Protein AF-0000000075354917 (afdb_homodimer)

Structure (mmCIF, N/CA/C/O backbone):
data_AF-0000000075354917-model_v1
#
loop_
_entity.id
_entity.type
_entity.pdbx_description
1 polymer 'DUF4220 domain-containing protein'
#
loop_
_atom_site.group_PDB
_atom_site.id
_atom_site.type_symbol
_atom_site.label_atom_id
_atom_site.label_alt_id
_atom_site.label_comp_id
_atom_site.label_asym_id
_atom_site.label_entity_id
_atom_site.label_seq_id
_atom_site.pdbx_PDB_ins_code
_atom_site.Cartn_x
_atom_site.Cartn_y
_atom_site.Cartn_z
_atom_site.occupancy
_atom_site.B_iso_or_equiv
_atom_site.auth_seq_id
_atom_site.auth_comp_id
_atom_site.auth_asym_id
_atom_site.auth_atom_id
_atom_site.pdbx_PDB_model_num
ATOM 1 N N . MET A 1 1 ? -53.969 -8.633 -20.438 1 20.91 1 MET A N 1
ATOM 2 C CA . MET A 1 1 ? -52.781 -8.086 -19.781 1 20.91 1 MET A CA 1
ATOM 3 C C . MET A 1 1 ? -52.469 -8.828 -18.484 1 20.91 1 MET A C 1
ATOM 5 O O . MET A 1 1 ? -53.312 -8.867 -17.578 1 20.91 1 MET A O 1
ATOM 9 N N . VAL A 1 2 ? -52 -9.906 -18.562 1 26.42 2 VAL A N 1
ATOM 10 C CA . VAL A 1 2 ? -51.656 -10.844 -17.5 1 26.42 2 VAL A CA 1
ATOM 11 C C . VAL A 1 2 ? -50.875 -10.117 -16.406 1 26.42 2 VAL A C 1
ATOM 13 O O . VAL A 1 2 ? -49.844 -9.5 -16.688 1 26.42 2 VAL A O 1
ATOM 16 N N . ASN A 1 3 ? -51.562 -9.539 -15.461 1 29.39 3 ASN A N 1
ATOM 17 C CA . ASN A 1 3 ? -51.156 -8.938 -14.203 1 29.39 3 ASN A CA 1
ATOM 18 C C . ASN A 1 3 ? -50.062 -9.773 -13.516 1 29.39 3 ASN A C 1
ATOM 20 O O . ASN A 1 3 ? -50.344 -10.859 -13.008 1 29.39 3 ASN A O 1
ATOM 24 N N . PHE A 1 4 ? -49.062 -10.07 -14.234 1 34.44 4 PHE A N 1
ATOM 25 C CA . PHE A 1 4 ? -47.906 -10.688 -13.594 1 34.44 4 PHE A CA 1
ATOM 26 C C . PHE A 1 4 ? -47.781 -10.25 -12.141 1 34.44 4 PHE A C 1
ATOM 28 O O . PHE A 1 4 ? -47.562 -9.078 -11.852 1 34.44 4 PHE A O 1
ATOM 35 N N . SER A 1 5 ? -48.594 -10.75 -11.312 1 37.12 5 SER A N 1
ATOM 36 C CA . SER A 1 5 ? -48.781 -10.555 -9.875 1 37.12 5 SER A CA 1
ATOM 37 C C . SER A 1 5 ? -47.438 -10.555 -9.148 1 37.12 5 SER A C 1
ATOM 39 O O . SER A 1 5 ? -46.906 -11.617 -8.828 1 37.12 5 SER A O 1
ATOM 41 N N . LEU A 1 6 ? -46.438 -9.789 -9.555 1 42.12 6 LEU A N 1
ATOM 42 C CA . LEU A 1 6 ? -45.219 -9.414 -8.844 1 42.12 6 LEU A CA 1
ATOM 43 C C . LEU A 1 6 ? -45.469 -9.336 -7.34 1 42.12 6 LEU A C 1
ATOM 45 O O . LEU A 1 6 ? -44.5 -9.281 -6.555 1 42.12 6 LEU A O 1
ATOM 49 N N . GLY A 1 7 ? -46.719 -9.227 -6.945 1 44.5 7 GLY A N 1
ATOM 50 C CA . GLY A 1 7 ? -47.094 -9.242 -5.539 1 44.5 7 GLY A CA 1
ATOM 51 C C . GLY A 1 7 ? -46.625 -10.492 -4.812 1 44.5 7 GLY A C 1
ATOM 52 O O . GLY A 1 7 ? -46.188 -10.43 -3.672 1 44.5 7 GLY A O 1
ATOM 53 N N . GLY A 1 8 ? -46.875 -11.609 -5.422 1 43.78 8 GLY A N 1
ATOM 54 C CA . GLY A 1 8 ? -46.469 -12.852 -4.785 1 43.78 8 GLY A CA 1
ATOM 55 C C . GLY A 1 8 ? -44.969 -12.977 -4.625 1 43.78 8 GLY A C 1
ATOM 56 O O . GLY A 1 8 ? -44.469 -13.453 -3.594 1 43.78 8 GLY A O 1
ATOM 57 N N . LEU A 1 9 ? -44.25 -12.68 -5.637 1 45.62 9 LEU A N 1
ATOM 58 C CA . LEU A 1 9 ? -42.812 -12.766 -5.562 1 45.62 9 LEU A CA 1
ATOM 59 C C . LEU A 1 9 ? -42.25 -11.812 -4.516 1 45.62 9 LEU A C 1
ATOM 61 O O . LEU A 1 9 ? -41.312 -12.156 -3.785 1 45.62 9 LEU A O 1
ATOM 65 N N . ILE A 1 10 ? -42.906 -10.695 -4.484 1 47.75 10 ILE A N 1
ATOM 66 C CA . ILE A 1 10 ? -42.5 -9.688 -3.502 1 47.75 10 ILE A CA 1
ATOM 67 C C . ILE A 1 10 ? -42.812 -10.195 -2.094 1 47.75 10 ILE A C 1
ATOM 69 O O . ILE A 1 10 ? -42 -10.023 -1.179 1 47.75 10 ILE A O 1
ATOM 73 N N . LYS A 1 11 ? -44.031 -10.781 -1.982 1 49.47 11 LYS A N 1
ATOM 74 C CA . LYS A 1 11 ? -44.344 -11.344 -0.672 1 49.47 11 LYS A CA 1
ATOM 75 C C . LYS A 1 11 ? -43.375 -12.43 -0.275 1 49.47 11 LYS A C 1
ATOM 77 O O . LYS A 1 11 ? -42.969 -12.523 0.891 1 49.47 11 LYS A O 1
ATOM 82 N N . ILE A 1 12 ? -43.031 -13.258 -1.202 1 47.91 12 ILE A N 1
ATOM 83 C CA . ILE A 1 12 ? -42.062 -14.328 -0.947 1 47.91 12 ILE A CA 1
ATOM 84 C C . ILE A 1 12 ? -40.719 -13.727 -0.612 1 47.91 12 ILE A C 1
ATOM 86 O O . ILE A 1 12 ? -40.031 -14.18 0.318 1 47.91 12 ILE A O 1
ATOM 90 N N . PHE A 1 13 ? -40.406 -12.836 -1.408 1 50.62 13 PHE A N 1
ATOM 91 C CA . PHE A 1 13 ? -39.094 -12.234 -1.208 1 50.62 13 PHE A CA 1
ATOM 92 C C . PHE A 1 13 ? -39.062 -11.453 0.096 1 50.62 13 PHE A C 1
ATOM 94 O O . PHE A 1 13 ? -38.031 -11.445 0.786 1 50.62 13 PHE A O 1
ATOM 101 N N . ASP A 1 14 ? -40.156 -10.828 0.424 1 53.56 14 ASP A N 1
ATOM 102 C CA . ASP A 1 14 ? -40.281 -10.055 1.659 1 53.56 14 ASP A CA 1
ATOM 103 C C . ASP A 1 14 ? -40.062 -10.945 2.883 1 53.56 14 ASP A C 1
ATOM 105 O O . ASP A 1 14 ? -39.406 -10.555 3.838 1 53.56 14 ASP A O 1
ATOM 109 N N . THR A 1 15 ? -40.812 -12.102 2.846 1 54.91 15 THR A N 1
ATOM 110 C CA . THR A 1 15 ? -40.719 -13.039 3.961 1 54.91 15 THR A CA 1
ATOM 111 C C . THR A 1 15 ? -39.344 -13.703 3.971 1 54.91 15 THR A C 1
ATOM 113 O O . THR A 1 15 ? -38.812 -14.023 5.035 1 54.91 15 THR A O 1
ATOM 116 N N . TRP A 1 16 ? -38.75 -13.672 2.721 1 61.12 16 TRP A N 1
ATOM 117 C CA . TRP A 1 16 ? -37.594 -14.547 2.6 1 61.12 16 TRP A CA 1
ATOM 118 C C . TRP A 1 16 ? -36.281 -13.742 2.553 1 61.12 16 TRP A C 1
ATOM 120 O O . TRP A 1 16 ? -35.188 -14.305 2.602 1 61.12 16 TRP A O 1
ATOM 130 N N . ASN A 1 17 ? -36.469 -12.453 2.66 1 72.19 17 ASN A N 1
ATOM 131 C CA . ASN A 1 17 ? -35.281 -11.648 2.426 1 72.19 17 ASN A CA 1
ATOM 132 C C . ASN A 1 17 ? -34.25 -11.828 3.543 1 72.19 17 ASN A C 1
ATOM 134 O O . ASN A 1 17 ? -33.094 -12.117 3.281 1 72.19 17 ASN A O 1
ATOM 138 N N . LEU A 1 18 ? -34.781 -11.773 4.746 1 77.69 18 LEU A N 1
ATOM 139 C CA . LEU A 1 18 ? -33.875 -11.906 5.867 1 77.69 18 LEU A CA 1
ATOM 140 C C . LEU A 1 18 ? -33.344 -13.336 5.965 1 77.69 18 LEU A C 1
ATOM 142 O O . LEU A 1 18 ? -32.156 -13.539 6.234 1 77.69 18 LEU A O 1
ATOM 146 N N . ARG A 1 19 ? -34.219 -14.258 5.609 1 83.5 19 ARG A N 1
ATOM 147 C CA . ARG A 1 19 ? -33.844 -15.664 5.691 1 83.5 19 ARG A CA 1
ATOM 148 C C . ARG A 1 19 ? -32.781 -16.016 4.648 1 83.5 19 ARG A C 1
ATOM 150 O O . ARG A 1 19 ? -31.797 -16.688 4.957 1 83.5 19 ARG A O 1
ATOM 157 N N . VAL A 1 20 ? -32.938 -15.43 3.555 1 81.62 20 VAL A N 1
ATOM 158 C CA . VAL A 1 20 ? -31.984 -15.703 2.482 1 81.62 20 VAL A CA 1
ATOM 159 C C . VAL A 1 20 ? -30.672 -14.977 2.754 1 81.62 20 VAL A C 1
ATOM 161 O O . VAL A 1 20 ? -29.594 -15.523 2.518 1 81.62 20 VAL A O 1
ATOM 164 N N . ALA A 1 21 ? -30.734 -13.852 3.307 1 82.44 21 ALA A N 1
ATOM 165 C CA . ALA A 1 21 ? -29.547 -13.055 3.559 1 82.44 21 ALA A CA 1
ATOM 166 C C . ALA A 1 21 ? -28.672 -13.695 4.637 1 82.44 21 ALA A C 1
ATOM 168 O O . ALA A 1 21 ? -27.453 -13.734 4.516 1 82.44 21 ALA A O 1
ATOM 169 N N . ILE A 1 22 ? -29.266 -14.203 5.609 1 87.44 22 ILE A N 1
ATOM 170 C CA . ILE A 1 22 ? -28.484 -14.781 6.703 1 87.44 22 ILE A CA 1
ATOM 171 C C . ILE A 1 22 ? -27.906 -16.125 6.266 1 87.44 22 ILE A C 1
ATOM 173 O O . ILE A 1 22 ? -26.781 -16.453 6.641 1 87.44 22 ILE A O 1
ATOM 177 N N . LEU A 1 23 ? -28.688 -16.844 5.477 1 89.62 23 LEU A N 1
ATOM 178 C CA . LEU A 1 23 ? -28.172 -18.109 4.965 1 89.62 23 LEU A CA 1
ATOM 179 C C . LEU A 1 23 ? -27.047 -17.859 3.957 1 89.62 23 LEU A C 1
ATOM 181 O O . LEU A 1 23 ? -26.094 -18.656 3.871 1 89.62 23 LEU A O 1
ATOM 185 N N . LEU A 1 24 ? -27.188 -16.812 3.264 1 87.62 24 LEU A N 1
ATOM 186 C CA . LEU A 1 24 ? -26.109 -16.422 2.342 1 87.62 24 LEU A CA 1
ATOM 187 C C . LEU A 1 24 ? -24.844 -16.062 3.104 1 87.62 24 LEU A C 1
ATOM 189 O O . LEU A 1 24 ? -23.734 -16.422 2.688 1 87.62 24 LEU A O 1
ATOM 193 N N . SER A 1 25 ? -24.984 -15.398 4.168 1 88.81 25 SER A N 1
ATOM 194 C CA . SER A 1 25 ? -23.828 -15.047 4.988 1 88.81 25 SER A CA 1
ATOM 195 C C . SER A 1 25 ? -23.125 -16.297 5.504 1 88.81 25 SER A C 1
ATOM 197 O O . SER A 1 25 ? -21.891 -16.375 5.473 1 88.81 25 SER A O 1
ATOM 199 N N . LEU A 1 26 ? -23.891 -17.266 5.891 1 91.88 26 LEU A N 1
ATOM 200 C CA . LEU A 1 26 ? -23.312 -18.516 6.348 1 91.88 26 LEU A CA 1
ATOM 201 C C . LEU A 1 26 ? -22.609 -19.234 5.199 1 91.88 26 LEU A C 1
ATOM 203 O O . LEU A 1 26 ? -21.516 -19.766 5.367 1 91.88 26 LEU A O 1
ATOM 207 N N . SER A 1 27 ? -23.25 -19.234 4.098 1 92.06 27 SER A N 1
ATOM 208 C CA . SER A 1 27 ? -22.688 -19.906 2.938 1 92.06 27 SER A CA 1
ATOM 209 C C . SER A 1 27 ? -21.375 -19.25 2.506 1 92.06 27 SER A C 1
ATOM 211 O O . SER A 1 27 ? -20.422 -19.953 2.162 1 92.06 27 SER A O 1
ATOM 213 N N . ILE A 1 28 ? -21.344 -18 2.574 1 92.06 28 ILE A N 1
ATOM 214 C CA . ILE A 1 28 ? -20.141 -17.266 2.178 1 92.06 28 ILE A CA 1
ATOM 215 C C . ILE A 1 28 ? -19 -17.578 3.15 1 92.06 28 ILE A C 1
ATOM 217 O O . ILE A 1 28 ? -17.859 -17.797 2.734 1 92.06 28 ILE A O 1
ATOM 221 N N . GLN A 1 29 ? -19.281 -17.672 4.379 1 92 29 GLN A N 1
ATOM 222 C CA . GLN A 1 29 ? -18.25 -17.984 5.367 1 92 29 GLN A CA 1
ATOM 223 C C . GLN A 1 29 ? -17.719 -19.406 5.176 1 92 29 GLN A C 1
ATOM 225 O O . GLN A 1 29 ? -16.531 -19.656 5.363 1 92 29 GLN A O 1
ATOM 230 N N . THR A 1 30 ? -18.562 -20.234 4.797 1 92.12 30 THR A N 1
ATOM 231 C CA . THR A 1 30 ? -18.156 -21.609 4.539 1 92.12 30 THR A CA 1
ATOM 232 C C . THR A 1 30 ? -17.234 -21.672 3.312 1 92.12 30 THR A C 1
ATOM 234 O O . THR A 1 30 ? -16.234 -22.375 3.322 1 92.12 30 THR A O 1
ATOM 237 N N . VAL A 1 31 ? -17.594 -20.906 2.361 1 91.75 31 VAL A N 1
ATOM 238 C CA . VAL A 1 31 ? -16.781 -20.859 1.15 1 91.75 31 VAL A CA 1
ATOM 239 C C . VAL A 1 31 ? -15.406 -20.281 1.475 1 91.75 31 VAL A C 1
ATOM 241 O O . VAL A 1 31 ? -14.383 -20.797 1.022 1 91.75 31 VAL A O 1
ATOM 244 N N . LEU A 1 32 ? -15.383 -19.312 2.285 1 92.94 32 LEU A N 1
ATOM 245 C CA . LEU A 1 32 ? -14.117 -18.672 2.625 1 92.94 32 LEU A CA 1
ATOM 246 C C . LEU A 1 32 ? -13.258 -19.594 3.488 1 92.94 32 LEU A C 1
ATOM 248 O O . LEU A 1 32 ? -12.039 -19.641 3.324 1 92.94 32 LEU A O 1
ATOM 252 N N . LEU A 1 33 ? -13.828 -20.312 4.312 1 93 33 LEU A N 1
ATOM 253 C CA . LEU A 1 33 ? -13.094 -21.234 5.172 1 93 33 LEU A CA 1
ATOM 254 C C . LEU A 1 33 ? -12.477 -22.375 4.363 1 93 33 LEU A C 1
ATOM 256 O O . LEU A 1 33 ? -11.305 -22.703 4.555 1 93 33 LEU A O 1
ATOM 260 N N . LEU A 1 34 ? -13.172 -22.781 3.379 1 91.38 34 LEU A N 1
ATOM 261 C CA . LEU A 1 34 ? -12.734 -23.969 2.652 1 91.38 34 LEU A CA 1
ATOM 262 C C . LEU A 1 34 ? -11.883 -23.594 1.448 1 91.38 34 LEU A C 1
ATOM 264 O O . LEU A 1 34 ? -10.914 -24.281 1.128 1 91.38 34 LEU A O 1
ATOM 268 N N . PHE A 1 35 ? -12.133 -22.438 0.85 1 90.5 35 PHE A N 1
ATOM 269 C CA . PHE A 1 35 ? -11.516 -22.188 -0.447 1 90.5 35 PHE A CA 1
ATOM 270 C C . PHE A 1 35 ? -10.469 -21.078 -0.338 1 90.5 35 PHE A C 1
ATOM 272 O O . PHE A 1 35 ? -9.633 -20.922 -1.23 1 90.5 35 PHE A O 1
ATOM 279 N N . ALA A 1 36 ? -10.43 -20.359 0.673 1 91.69 36 ALA A N 1
ATOM 280 C CA . ALA A 1 36 ? -9.5 -19.234 0.779 1 91.69 36 ALA A CA 1
ATOM 281 C C . ALA A 1 36 ? -8.055 -19.719 0.726 1 91.69 36 ALA A C 1
ATOM 283 O O . ALA A 1 36 ? -7.207 -19.094 0.082 1 91.69 36 ALA A O 1
ATOM 284 N N . PRO A 1 37 ? -7.723 -20.891 1.256 1 90.25 37 PRO A N 1
ATOM 285 C CA . PRO A 1 37 ? -6.324 -21.344 1.221 1 90.25 37 PRO A CA 1
ATOM 286 C C . PRO A 1 37 ? -5.855 -21.703 -0.185 1 90.25 37 PRO A C 1
ATOM 288 O O . PRO A 1 37 ? -4.652 -21.781 -0.438 1 90.25 37 PRO A O 1
ATOM 291 N N . PHE A 1 38 ? -6.742 -21.844 -1.081 1 89.25 38 PHE A N 1
ATOM 292 C CA . PHE A 1 38 ? -6.379 -22.25 -2.436 1 89.25 38 PHE A CA 1
ATOM 293 C C . PHE A 1 38 ? -5.762 -21.078 -3.193 1 89.25 38 PHE A C 1
ATOM 295 O O . PHE A 1 38 ? -5.117 -21.266 -4.227 1 89.25 38 PHE A O 1
ATOM 302 N N . ARG A 1 39 ? -5.879 -19.969 -2.682 1 89.12 39 ARG A N 1
ATOM 303 C CA . ARG A 1 39 ? -5.336 -18.812 -3.385 1 89.12 39 ARG A CA 1
ATOM 304 C C . ARG A 1 39 ? -3.812 -18.828 -3.383 1 89.12 39 ARG A C 1
ATOM 306 O O . ARG A 1 39 ? -3.176 -18.234 -4.25 1 89.12 39 ARG A O 1
ATOM 313 N N . LYS A 1 40 ? -3.23 -19.562 -2.479 1 88.69 40 LYS A N 1
ATOM 314 C CA . LYS A 1 40 ? -1.773 -19.656 -2.453 1 88.69 40 LYS A CA 1
ATOM 315 C C . LYS A 1 40 ? -1.273 -20.656 -3.502 1 88.69 40 LYS A C 1
ATOM 317 O O . LYS A 1 40 ? -0.149 -20.531 -3.992 1 88.69 40 LYS A O 1
ATOM 322 N N . GLY A 1 41 ? -2.156 -21.594 -3.805 1 86.06 41 GLY A N 1
ATOM 323 C CA . GLY A 1 41 ? -1.714 -22.672 -4.668 1 86.06 41 GLY A CA 1
ATOM 324 C C . GLY A 1 41 ? -2.088 -22.469 -6.125 1 86.06 41 GLY A C 1
ATOM 325 O O . GLY A 1 41 ? -1.709 -23.266 -6.988 1 86.06 41 GLY A O 1
ATOM 326 N N . THR A 1 42 ? -2.9 -21.453 -6.328 1 80.19 42 THR A N 1
ATOM 327 C CA . THR A 1 42 ? -3.318 -21.297 -7.719 1 80.19 42 THR A CA 1
ATOM 328 C C . THR A 1 42 ? -3.137 -19.859 -8.18 1 80.19 42 THR A C 1
ATOM 330 O O . THR A 1 42 ? -3.424 -18.922 -7.434 1 80.19 42 THR A O 1
ATOM 333 N N . GLY A 1 43 ? -2.504 -19.766 -9.32 1 73.12 43 GLY A N 1
ATOM 334 C CA . GLY A 1 43 ? -2.367 -18.453 -9.93 1 73.12 43 GLY A CA 1
ATOM 335 C C . GLY A 1 43 ? -3.498 -18.125 -10.883 1 73.12 43 GLY A C 1
ATOM 336 O O . GLY A 1 43 ? -3.447 -17.109 -11.586 1 73.12 43 GLY A O 1
ATOM 337 N N . HIS A 1 44 ? -4.566 -18.984 -10.758 1 74.62 44 HIS A N 1
ATOM 338 C CA . HIS A 1 44 ? -5.66 -18.734 -11.695 1 74.62 44 HIS A CA 1
ATOM 339 C C . HIS A 1 44 ? -6.527 -17.578 -11.242 1 74.62 44 HIS A C 1
ATOM 341 O O . HIS A 1 44 ? -6.996 -17.547 -10.102 1 74.62 44 HIS A O 1
ATOM 347 N N . LYS A 1 45 ? -6.824 -16.75 -12.062 1 74 45 LYS A N 1
ATOM 348 C CA . LYS A 1 45 ? -7.512 -15.5 -11.758 1 74 45 LYS A CA 1
ATOM 349 C C . LYS A 1 45 ? -8.977 -15.758 -11.398 1 74 45 LYS A C 1
ATOM 351 O O . LYS A 1 45 ? -9.562 -15.016 -10.602 1 74 45 LYS A O 1
ATOM 356 N N . LEU A 1 46 ? -9.531 -16.859 -11.93 1 76.81 46 LEU A N 1
ATOM 357 C CA . LEU A 1 46 ? -10.945 -17.109 -11.68 1 76.81 46 LEU A CA 1
ATOM 358 C C . LEU A 1 46 ? -11.164 -17.531 -10.227 1 76.81 46 LEU A C 1
ATOM 360 O O . LEU A 1 46 ? -12.125 -17.078 -9.594 1 76.81 46 LEU A O 1
ATOM 364 N N . ILE A 1 47 ? -10.305 -18.391 -9.773 1 81 47 ILE A N 1
ATOM 365 C CA . ILE A 1 47 ? -10.438 -18.844 -8.391 1 81 47 ILE A CA 1
ATOM 366 C C . ILE A 1 47 ? -10.172 -17.672 -7.445 1 81 47 ILE A C 1
ATOM 368 O O . ILE A 1 47 ? -10.898 -17.484 -6.469 1 81 47 ILE A O 1
ATOM 372 N N . THR A 1 48 ? -9.281 -16.906 -7.836 1 84.31 48 THR A N 1
ATOM 373 C CA . THR A 1 48 ? -8.945 -15.75 -7.004 1 84.31 48 THR A CA 1
ATOM 374 C C . THR A 1 48 ? -10.078 -14.727 -7.016 1 84.31 48 THR A C 1
ATOM 376 O O . THR A 1 48 ? -10.383 -14.117 -5.988 1 84.31 48 THR A O 1
ATOM 379 N N . MET A 1 49 ? -10.727 -14.641 -8.148 1 84 49 MET A N 1
ATOM 380 C CA . MET A 1 49 ? -11.844 -13.711 -8.25 1 84 49 MET A CA 1
ATOM 381 C C . MET A 1 49 ? -13.039 -14.203 -7.434 1 84 49 MET A C 1
ATOM 383 O O . MET A 1 49 ? -13.727 -13.406 -6.793 1 84 49 MET A O 1
ATOM 387 N N . PHE A 1 50 ? -13.164 -15.445 -7.461 1 86.38 50 PHE A N 1
ATOM 388 C CA . PHE A 1 50 ? -14.258 -16.031 -6.695 1 86.38 50 PHE A CA 1
ATOM 389 C C . PHE A 1 50 ? -14.055 -15.812 -5.203 1 86.38 50 PHE A C 1
ATOM 391 O O . PHE A 1 50 ? -14.984 -15.406 -4.5 1 86.38 50 PHE A O 1
ATOM 398 N N . ILE A 1 51 ? -12.891 -16.016 -4.754 1 89.38 51 ILE A N 1
ATOM 399 C CA . ILE A 1 51 ? -12.586 -15.836 -3.34 1 89.38 51 ILE A CA 1
ATOM 400 C C . ILE A 1 51 ? -12.672 -14.352 -2.984 1 89.38 51 ILE A C 1
ATOM 402 O O . ILE A 1 51 ? -13.164 -13.992 -1.911 1 89.38 51 ILE A O 1
ATOM 406 N N . TRP A 1 52 ? -12.242 -13.57 -3.893 1 88.62 52 TRP A N 1
ATOM 407 C CA . TRP A 1 52 ? -12.289 -12.125 -3.693 1 88.62 52 TRP A CA 1
ATOM 408 C C . TRP A 1 52 ? -13.734 -11.648 -3.582 1 88.62 52 TRP A C 1
ATOM 410 O O . TRP A 1 52 ? -14.062 -10.836 -2.711 1 88.62 52 TRP A O 1
ATOM 420 N N . LEU A 1 53 ? -14.586 -12.203 -4.379 1 86.19 53 LEU A N 1
ATOM 421 C CA . LEU A 1 53 ? -16 -11.844 -4.34 1 86.19 53 LEU A CA 1
ATOM 422 C C . LEU A 1 53 ? -16.641 -12.297 -3.037 1 86.19 53 LEU A C 1
ATOM 424 O O . LEU A 1 53 ? -17.422 -11.555 -2.428 1 86.19 53 LEU A O 1
ATOM 428 N N . ALA A 1 54 ? -16.281 -13.422 -2.682 1 88.69 54 ALA A N 1
ATOM 429 C CA . ALA A 1 54 ? -16.812 -13.922 -1.418 1 88.69 54 ALA A CA 1
ATOM 430 C C . ALA A 1 54 ? -16.344 -13.07 -0.245 1 88.69 54 ALA A C 1
ATOM 432 O O . ALA A 1 54 ? -17.125 -12.773 0.664 1 88.69 54 ALA A O 1
ATOM 433 N N . TYR A 1 55 ? -15.164 -12.68 -0.321 1 88.81 55 TYR A N 1
ATOM 434 C CA . TYR A 1 55 ? -14.578 -11.852 0.724 1 88.81 55 TYR A CA 1
ATOM 435 C C . TYR A 1 55 ? -15.289 -10.508 0.816 1 88.81 55 TYR A C 1
ATOM 437 O O . TYR A 1 55 ? -15.57 -10.016 1.914 1 88.81 55 TYR A O 1
ATOM 445 N N . LEU A 1 56 ? -15.625 -9.977 -0.24 1 84.06 56 LEU A N 1
ATOM 446 C CA . LEU A 1 56 ? -16.281 -8.68 -0.271 1 84.06 56 LEU A CA 1
ATOM 447 C C . LEU A 1 56 ? -17.75 -8.805 0.126 1 84.06 56 LEU A C 1
ATOM 449 O O . LEU A 1 56 ? -18.281 -7.957 0.842 1 84.06 56 LEU A O 1
ATOM 453 N N . LEU A 1 57 ? -18.344 -9.836 -0.269 1 83.56 57 LEU A N 1
ATOM 454 C CA . LEU A 1 57 ? -19.75 -10.039 -0.011 1 83.56 57 LEU A CA 1
ATOM 455 C C . LEU A 1 57 ? -20 -10.352 1.462 1 83.56 57 LEU A C 1
ATOM 457 O O . LEU A 1 57 ? -21.109 -10.125 1.971 1 83.56 57 LEU A O 1
ATOM 461 N N . ALA A 1 58 ? -19.031 -10.852 2.061 1 84.25 58 ALA A N 1
ATOM 462 C CA . ALA A 1 58 ? -19.203 -11.203 3.467 1 84.25 58 ALA A CA 1
ATOM 463 C C . ALA A 1 58 ? -19.516 -9.969 4.309 1 84.25 58 ALA A C 1
ATOM 465 O O . ALA A 1 58 ? -20.453 -9.992 5.117 1 84.25 58 ALA A O 1
ATOM 466 N N . HIS A 1 59 ? -18.891 -8.891 4.117 1 78 59 HIS A N 1
ATOM 467 C CA . HIS A 1 59 ? -19.109 -7.676 4.887 1 78 59 HIS A CA 1
ATOM 468 C C . HIS A 1 59 ? -20.422 -7.004 4.484 1 78 59 HIS A C 1
ATOM 470 O O . HIS A 1 59 ? -21.156 -6.527 5.34 1 78 59 HIS A O 1
ATOM 476 N N . TRP A 1 60 ? -20.656 -7.066 3.287 1 76.69 60 TRP A N 1
ATOM 477 C CA . TRP A 1 60 ? -21.875 -6.434 2.789 1 76.69 60 TRP A CA 1
ATOM 478 C C . TRP A 1 60 ? -23.109 -7.176 3.273 1 76.69 60 TRP A C 1
ATOM 480 O O . TRP A 1 60 ? -24.094 -6.555 3.699 1 76.69 60 TRP A O 1
ATOM 490 N N . SER A 1 61 ? -23.094 -8.453 3.201 1 76.5 61 SER A N 1
ATOM 491 C CA . SER A 1 61 ? -24.25 -9.25 3.613 1 76.5 61 SER A CA 1
ATOM 492 C C . SER A 1 61 ? -24.531 -9.086 5.102 1 76.5 61 SER A C 1
ATOM 494 O O . SER A 1 61 ? -25.703 -8.992 5.512 1 76.5 61 SER A O 1
ATOM 496 N N . ALA A 1 62 ? -23.531 -8.992 5.836 1 76.81 62 ALA A N 1
ATOM 497 C CA . ALA A 1 62 ? -23.703 -8.844 7.277 1 76.81 62 ALA A CA 1
ATOM 498 C C . ALA A 1 62 ? -24.297 -7.477 7.617 1 76.81 62 ALA A C 1
ATOM 500 O O . ALA A 1 62 ? -25.234 -7.379 8.414 1 76.81 62 ALA A O 1
ATOM 501 N N . THR A 1 63 ? -23.812 -6.449 6.98 1 73.94 63 THR A N 1
ATOM 502 C CA . THR A 1 63 ? -24.312 -5.105 7.25 1 73.94 63 THR A CA 1
ATOM 503 C C . THR A 1 63 ? -25.75 -4.957 6.742 1 73.94 63 THR A C 1
ATOM 505 O O . THR A 1 63 ? -26.578 -4.332 7.398 1 73.94 63 THR A O 1
ATOM 508 N N . TYR A 1 64 ? -26.016 -5.574 5.676 1 75.69 64 TYR A N 1
ATOM 509 C CA . TYR A 1 64 ? -27.359 -5.566 5.121 1 75.69 64 TYR A CA 1
ATOM 510 C C . TYR A 1 64 ? -28.344 -6.277 6.051 1 75.69 64 TYR A C 1
ATOM 512 O O . TYR A 1 64 ? -29.438 -5.781 6.301 1 75.69 64 TYR A O 1
ATOM 520 N N . CYS A 1 65 ? -27.953 -7.359 6.57 1 77.44 65 CYS A N 1
ATOM 521 C CA . CYS A 1 65 ? -28.812 -8.148 7.457 1 77.44 65 CYS A CA 1
ATOM 522 C C . CYS A 1 65 ? -29.094 -7.391 8.75 1 77.44 65 CYS A C 1
ATOM 524 O O . CYS A 1 65 ? -30.219 -7.41 9.25 1 77.44 65 CYS A O 1
ATOM 526 N N . VAL A 1 66 ? -28.109 -6.746 9.227 1 75.38 66 VAL A N 1
ATOM 527 C CA . VAL A 1 66 ? -28.281 -5.992 10.461 1 75.38 66 VAL A CA 1
ATOM 528 C C . VAL A 1 66 ? -29.281 -4.852 10.242 1 75.38 66 VAL A C 1
ATOM 530 O O . VAL A 1 66 ? -30.109 -4.566 11.102 1 75.38 66 VAL A O 1
ATOM 533 N N . GLY A 1 67 ? -29.219 -4.273 9.117 1 70.81 67 GLY A N 1
ATOM 534 C CA . GLY A 1 67 ? -30.172 -3.227 8.781 1 70.81 67 GLY A CA 1
ATOM 535 C C . GLY A 1 67 ? -31.594 -3.73 8.672 1 70.81 67 GLY A C 1
ATOM 536 O O . GLY A 1 67 ? -32.531 -3.109 9.195 1 70.81 67 GLY A O 1
ATOM 537 N N . VAL A 1 68 ? -31.75 -4.906 8.164 1 72.44 68 VAL A N 1
ATOM 538 C CA . VAL A 1 68 ? -33.062 -5.488 7.977 1 72.44 68 VAL A CA 1
ATOM 539 C C . VAL A 1 68 ? -33.656 -5.898 9.328 1 72.44 68 VAL A C 1
ATOM 541 O O . VAL A 1 68 ? -34.844 -5.688 9.594 1 72.44 68 VAL A O 1
ATOM 544 N N . ILE A 1 69 ? -32.844 -6.445 10.188 1 73.62 69 ILE A N 1
ATOM 545 C CA . ILE A 1 69 ? -33.312 -6.945 11.477 1 73.62 69 ILE A CA 1
ATOM 546 C C . ILE A 1 69 ? -33.688 -5.77 12.375 1 73.62 69 ILE A C 1
ATOM 548 O O . ILE A 1 69 ? -34.656 -5.863 13.156 1 73.62 69 ILE A O 1
ATOM 552 N N . SER A 1 70 ? -33.031 -4.73 12.273 1 68.69 70 SER A N 1
ATOM 553 C CA . SER A 1 70 ? -33.312 -3.562 13.102 1 68.69 70 SER A CA 1
ATOM 554 C C . SER A 1 70 ? -34.688 -2.992 12.82 1 68.69 70 SER A C 1
ATOM 556 O O . SER A 1 70 ? -35.344 -2.486 13.727 1 68.69 70 SER A O 1
ATOM 558 N N . GLU A 1 71 ? -35.156 -3.133 11.656 1 65 71 GLU A N 1
ATOM 559 C CA . GLU A 1 71 ? -36.438 -2.594 11.281 1 65 71 GLU A CA 1
ATOM 560 C C . GLU A 1 71 ? -37.562 -3.555 11.656 1 65 71 GLU A C 1
ATOM 562 O O . GLU A 1 71 ? -38.688 -3.125 11.992 1 65 71 GLU A O 1
ATOM 567 N N . ASN A 1 72 ? -37.312 -4.867 11.57 1 59.12 72 ASN A N 1
ATOM 568 C CA . ASN A 1 72 ? -38.344 -5.852 11.883 1 59.12 72 ASN A CA 1
ATOM 569 C C . ASN A 1 72 ? -38.719 -5.812 13.359 1 59.12 72 ASN A C 1
ATOM 571 O O . ASN A 1 72 ? -39.844 -6.191 13.727 1 59.12 72 ASN A O 1
ATOM 575 N N . GLN A 1 73 ? -37.938 -5.434 14.273 1 53.66 73 GLN A N 1
ATOM 576 C CA . GLN A 1 73 ? -38.219 -5.41 15.703 1 53.66 73 GLN A CA 1
ATOM 577 C C . GLN A 1 73 ? -39.312 -4.375 16.016 1 53.66 73 GLN A C 1
ATOM 579 O O . GLN A 1 73 ? -40.031 -4.504 17.016 1 53.66 73 GLN A O 1
ATOM 584 N N . SER A 1 74 ? -39.531 -3.389 15.211 1 46.62 74 SER A N 1
ATOM 585 C CA . SER A 1 74 ? -40.5 -2.344 15.5 1 46.62 74 SER A CA 1
ATOM 586 C C . SER A 1 74 ? -41.906 -2.834 15.25 1 46.62 74 SER A C 1
ATOM 588 O O . SER A 1 74 ? -42.875 -2.137 15.57 1 46.62 74 SER A O 1
ATOM 590 N N . TYR A 1 75 ? -42.219 -3.811 14.492 1 44.31 75 TYR A N 1
ATOM 591 C CA . TYR A 1 75 ? -43.594 -4.156 14.148 1 44.31 75 TYR A CA 1
ATOM 592 C C . TYR A 1 75 ? -44.188 -5.102 15.188 1 44.31 75 TYR A C 1
ATOM 594 O O . TYR A 1 75 ? -43.719 -6.23 15.352 1 44.31 75 TYR A O 1
ATOM 602 N N . THR A 1 76 ? -44.906 -4.57 16.203 1 41.06 76 THR A N 1
ATOM 603 C CA . THR A 1 76 ? -45.625 -5.051 17.375 1 41.06 76 THR A CA 1
ATOM 604 C C . THR A 1 76 ? -46.406 -6.309 17.047 1 41.06 76 THR A C 1
ATOM 606 O O . THR A 1 76 ? -46.656 -7.152 17.906 1 41.06 76 THR A O 1
ATOM 609 N N . ALA A 1 77 ? -47.562 -6.168 16.172 1 41.16 77 ALA A N 1
ATOM 610 C CA . ALA A 1 77 ? -48.812 -6.902 16.406 1 41.16 77 ALA A CA 1
ATOM 611 C C . ALA A 1 77 ? -48.625 -8.398 16.188 1 41.16 77 ALA A C 1
ATOM 613 O O . ALA A 1 77 ? -49 -9.211 17.047 1 41.16 77 ALA A O 1
ATOM 614 N N . VAL A 1 78 ? -48.719 -8.852 14.953 1 40.19 78 VAL A N 1
ATOM 615 C CA . VAL A 1 78 ? -49.125 -10.234 14.68 1 40.19 78 VAL A CA 1
ATOM 616 C C . VAL A 1 78 ? -47.969 -11.18 15.078 1 40.19 78 VAL A C 1
ATOM 618 O O . VAL A 1 78 ? -48.219 -12.273 15.586 1 40.19 78 VAL A O 1
ATOM 621 N N . TYR A 1 79 ? -46.531 -11.031 14.836 1 47.66 79 TYR A N 1
ATOM 622 C CA . TYR A 1 79 ? -45.531 -12.094 14.984 1 47.66 79 TYR A CA 1
ATOM 623 C C . TYR A 1 79 ? -44.562 -11.773 16.094 1 47.66 79 TYR A C 1
ATOM 625 O O . TYR A 1 79 ? -43.344 -11.695 15.867 1 47.66 79 TYR A O 1
ATOM 633 N N . ALA A 1 80 ? -45.062 -11.211 17.203 1 52.59 80 ALA A N 1
ATOM 634 C CA . ALA A 1 80 ? -44.375 -10.82 18.438 1 52.59 80 ALA A CA 1
ATOM 635 C C . ALA A 1 80 ? -43.344 -11.867 18.859 1 52.59 80 ALA A C 1
ATOM 637 O O . ALA A 1 80 ? -42.25 -11.531 19.266 1 52.59 80 ALA A O 1
ATOM 638 N N . GLY A 1 81 ? -43.844 -13.148 18.906 1 58.38 81 GLY A N 1
ATOM 639 C CA . GLY A 1 81 ? -42.969 -14.203 19.406 1 58.38 81 GLY A CA 1
ATOM 640 C C . GLY A 1 81 ? -41.719 -14.406 18.547 1 58.38 81 GLY A C 1
ATOM 641 O O . GLY A 1 81 ? -40.656 -14.727 19.047 1 58.38 81 GLY A O 1
ATOM 642 N N . ASN A 1 82 ? -41.75 -14.094 17.281 1 73.25 82 ASN A N 1
ATOM 643 C CA . ASN A 1 82 ? -40.656 -14.383 16.375 1 73.25 82 ASN A CA 1
ATOM 644 C C . ASN A 1 82 ? -39.594 -13.289 16.422 1 73.25 82 ASN A C 1
ATOM 646 O O . ASN A 1 82 ? -38.469 -13.492 15.984 1 73.25 82 ASN A O 1
ATOM 650 N N . ILE A 1 83 ? -39.969 -12.211 17.109 1 72 83 ILE A N 1
ATOM 651 C CA . ILE A 1 83 ? -39.031 -11.094 17.219 1 72 83 ILE A CA 1
ATOM 652 C C . ILE A 1 83 ? -37.906 -11.469 18.156 1 72 83 ILE A C 1
ATOM 654 O O . ILE A 1 83 ? -36.75 -11.039 17.938 1 72 83 ILE A O 1
ATOM 658 N N . GLU A 1 84 ? -38.25 -12.289 19.062 1 74.94 84 GLU A N 1
ATOM 659 C CA . GLU A 1 84 ? -37.219 -12.719 20 1 74.94 84 GLU A CA 1
ATOM 660 C C . GLU A 1 84 ? -36.188 -13.594 19.312 1 74.94 84 GLU A C 1
ATOM 662 O O . GLU A 1 84 ? -34.969 -13.492 19.594 1 74.94 84 GLU A O 1
ATOM 667 N N . LEU A 1 85 ? -36.656 -14.367 18.422 1 81.38 85 LEU A N 1
ATOM 668 C CA . LEU A 1 85 ? -35.75 -15.242 17.688 1 81.38 85 LEU A CA 1
ATOM 669 C C . LEU A 1 85 ? -34.906 -14.445 16.719 1 81.38 85 LEU A C 1
ATOM 671 O O . LEU A 1 85 ? -33.719 -14.727 16.562 1 81.38 85 LEU A O 1
ATOM 675 N N . LEU A 1 86 ? -35.469 -13.461 16.188 1 79.94 86 LEU A N 1
ATOM 676 C CA . LEU A 1 86 ? -34.75 -12.641 15.219 1 79.94 86 LEU A CA 1
ATOM 677 C C . LEU A 1 86 ? -33.688 -11.812 15.914 1 79.94 86 LEU A C 1
ATOM 679 O O . LEU A 1 86 ? -32.688 -11.438 15.281 1 79.94 86 LEU A O 1
ATOM 683 N N . ALA A 1 87 ? -33.844 -11.57 17.172 1 78.19 87 ALA A N 1
ATOM 684 C CA . ALA A 1 87 ? -32.875 -10.812 17.938 1 78.19 87 ALA A CA 1
ATOM 685 C C . ALA A 1 87 ? -31.594 -11.633 18.172 1 78.19 87 ALA A C 1
ATOM 687 O O . ALA A 1 87 ? -30.547 -11.078 18.5 1 78.19 87 ALA A O 1
ATOM 688 N N . LEU A 1 88 ? -31.672 -12.977 17.906 1 85.81 88 LEU A N 1
ATOM 689 C CA . LEU A 1 88 ? -30.547 -13.883 18.047 1 85.81 88 LEU A CA 1
ATOM 690 C C . LEU A 1 88 ? -29.656 -13.844 16.812 1 85.81 88 LEU A C 1
ATOM 692 O O . LEU A 1 88 ? -28.453 -14.102 16.891 1 85.81 88 LEU A O 1
ATOM 696 N N . TRP A 1 89 ? -30.156 -13.453 15.742 1 87.5 89 TRP A N 1
ATOM 697 C CA . TRP A 1 89 ? -29.484 -13.602 14.453 1 87.5 89 TRP A CA 1
ATOM 698 C C . TRP A 1 89 ? -28.344 -12.594 14.312 1 87.5 89 TRP A C 1
ATOM 700 O O . TRP A 1 89 ? -27.312 -12.898 13.727 1 87.5 89 TRP A O 1
ATOM 710 N N . PRO A 1 90 ? -28.422 -11.367 14.875 1 84.12 90 PRO A N 1
ATOM 711 C CA . PRO A 1 90 ? -27.281 -10.453 14.789 1 84.12 90 PRO A CA 1
ATOM 712 C C . PRO A 1 90 ? -26.031 -11.016 15.453 1 84.12 90 PRO A C 1
ATOM 714 O O . PRO A 1 90 ? -24.906 -10.727 15.023 1 84.12 90 PRO A O 1
ATOM 717 N N . SER A 1 91 ? -26.25 -11.789 16.406 1 86.5 91 SER A N 1
ATOM 718 C CA . SER A 1 91 ? -25.094 -12.391 17.078 1 86.5 91 SER A CA 1
ATOM 719 C C . SER A 1 91 ? -24.391 -13.391 16.156 1 86.5 91 SER A C 1
ATOM 721 O O . SER A 1 91 ? -23.156 -13.508 16.188 1 86.5 91 SER A O 1
ATOM 723 N N . PHE A 1 92 ? -25.172 -14.062 15.336 1 90.25 92 PHE A N 1
ATOM 724 C CA . PHE A 1 92 ? -24.578 -14.938 14.336 1 90.25 92 PHE A CA 1
ATOM 725 C C . PHE A 1 92 ? -23.797 -14.125 13.305 1 90.25 92 PHE A C 1
ATOM 727 O O . PHE A 1 92 ? -22.766 -14.57 12.812 1 90.25 92 PHE A O 1
ATOM 734 N N . LEU A 1 93 ? -24.328 -13.008 13.031 1 88.25 93 LEU A N 1
ATOM 735 C CA . LEU A 1 93 ? -23.656 -12.172 12.039 1 88.25 93 LEU A CA 1
ATOM 736 C C . LEU A 1 93 ? -22.312 -11.664 12.57 1 88.25 93 LEU A C 1
ATOM 738 O O . LEU A 1 93 ? -21.359 -11.555 11.812 1 88.25 93 LEU A O 1
ATOM 742 N N . LEU A 1 94 ? -22.25 -11.391 13.836 1 85.94 94 LEU A N 1
ATOM 743 C CA . LEU A 1 94 ? -20.984 -11.008 14.43 1 85.94 94 LEU A CA 1
ATOM 744 C C . LEU A 1 94 ? -19.984 -12.156 14.359 1 85.94 94 LEU A C 1
ATOM 746 O O . LEU A 1 94 ? -18.797 -11.938 14.117 1 85.94 94 LEU A O 1
ATOM 750 N N . LEU A 1 95 ? -20.531 -13.289 14.508 1 88.69 95 LEU A N 1
ATOM 751 C CA . LEU A 1 95 ? -19.688 -14.477 14.383 1 88.69 95 LEU A CA 1
ATOM 752 C C . LEU A 1 95 ? -19.156 -14.625 12.961 1 88.69 95 LEU A C 1
ATOM 754 O O . LEU A 1 95 ? -17.984 -14.953 12.758 1 88.69 95 LEU A O 1
ATOM 758 N N . HIS A 1 96 ? -20 -14.32 12.055 1 87.44 96 HIS A N 1
ATOM 759 C CA . HIS A 1 96 ? -19.625 -14.43 10.648 1 87.44 96 HIS A CA 1
ATOM 760 C C . HIS A 1 96 ? -18.625 -13.336 10.266 1 87.44 96 HIS A C 1
ATOM 762 O O . HIS A 1 96 ? -17.703 -13.578 9.484 1 87.44 96 HIS A O 1
ATOM 768 N N . LEU A 1 97 ? -18.75 -12.227 10.836 1 82.25 97 LEU A N 1
ATOM 769 C CA . LEU A 1 97 ? -17.844 -11.117 10.531 1 82.25 97 LEU A CA 1
ATOM 770 C C . LEU A 1 97 ? -16.453 -11.367 11.109 1 82.25 97 LEU A C 1
ATOM 772 O O . LEU A 1 97 ? -15.469 -10.82 10.609 1 82.25 97 LEU A O 1
ATOM 776 N N . GLY A 1 98 ? -16.438 -12.031 12.227 1 81.31 98 GLY A N 1
ATOM 777 C CA . GLY A 1 98 ? -15.125 -12.453 12.703 1 81.31 98 GLY A CA 1
ATOM 778 C C . GLY A 1 98 ? -14.391 -13.344 11.727 1 81.31 98 GLY A C 1
ATOM 779 O O . GLY A 1 98 ? -13.203 -13.617 11.898 1 81.31 98 GLY A O 1
ATOM 780 N N . GLY A 1 99 ? -14.719 -13.445 10.664 1 68.88 99 GLY A N 1
ATOM 781 C CA . GLY A 1 99 ? -14.164 -14.062 9.469 1 68.88 99 GLY A CA 1
ATOM 782 C C . GLY A 1 99 ? -13.617 -15.453 9.711 1 68.88 99 GLY A C 1
ATOM 783 O O . GLY A 1 99 ? -13.664 -15.961 10.836 1 68.88 99 GLY A O 1
ATOM 784 N N . SER A 1 100 ? -13.32 -16.078 8.68 1 83.62 100 SER A N 1
ATOM 785 C CA . SER A 1 100 ? -12.734 -17.406 8.656 1 83.62 100 SER A CA 1
ATOM 786 C C . SER A 1 100 ? -11.273 -17.391 9.086 1 83.62 100 SER A C 1
ATOM 788 O O . SER A 1 100 ? -10.609 -16.359 8.977 1 83.62 100 SER A O 1
ATOM 790 N N . ASP A 1 101 ? -10.859 -18.281 9.688 1 90.81 101 ASP A N 1
ATOM 791 C CA . ASP A 1 101 ? -9.484 -18.391 10.164 1 90.81 101 ASP A CA 1
ATOM 792 C C . ASP A 1 101 ? -8.508 -18.422 8.992 1 90.81 101 ASP A C 1
ATOM 794 O O . ASP A 1 101 ? -7.316 -18.141 9.172 1 90.81 101 ASP A O 1
ATOM 798 N N . THR A 1 102 ? -9.039 -18.734 7.867 1 91.75 102 THR A N 1
ATOM 799 C CA . THR A 1 102 ? -8.156 -18.984 6.73 1 91.75 102 THR A CA 1
ATOM 800 C C . THR A 1 102 ? -7.918 -17.719 5.93 1 91.75 102 THR A C 1
ATOM 802 O O . THR A 1 102 ? -7.055 -17.672 5.051 1 91.75 102 THR A O 1
ATOM 805 N N . ILE A 1 103 ? -8.672 -16.672 6.238 1 92.06 103 ILE A N 1
ATOM 806 C CA . ILE A 1 103 ? -8.453 -15.453 5.48 1 92.06 103 ILE A CA 1
ATOM 807 C C . ILE A 1 103 ? -8.789 -14.242 6.352 1 92.06 103 ILE A C 1
ATOM 809 O O . ILE A 1 103 ? -9.914 -14.117 6.84 1 92.06 103 ILE A O 1
ATOM 813 N N . THR A 1 104 ? -7.887 -13.43 6.621 1 90.62 104 THR A N 1
ATOM 814 C CA . THR A 1 104 ? -8.102 -12.18 7.336 1 90.62 104 THR A CA 1
ATOM 815 C C . THR A 1 104 ? -7.945 -10.984 6.398 1 90.62 104 THR A C 1
ATOM 817 O O . THR A 1 104 ? -8.57 -9.945 6.598 1 90.62 104 THR A O 1
ATOM 820 N N . SER A 1 105 ? -7.109 -11.164 5.457 1 91 105 SER A N 1
ATOM 821 C CA . SER A 1 105 ? -6.848 -10.109 4.484 1 91 105 SER A CA 1
ATOM 822 C C . SER A 1 105 ? -6.691 -10.68 3.08 1 91 105 SER A C 1
ATOM 824 O O . SER A 1 105 ? -6.203 -11.805 2.908 1 91 105 SER A O 1
ATOM 826 N N . PHE A 1 106 ? -7.191 -9.969 2.145 1 89.12 106 PHE A N 1
ATOM 827 C CA . PHE A 1 106 ? -7 -10.391 0.762 1 89.12 106 PHE A CA 1
ATOM 828 C C . PHE A 1 106 ? -5.727 -9.789 0.185 1 89.12 106 PHE A C 1
ATOM 830 O O . PHE A 1 106 ? -5.027 -10.43 -0.601 1 89.12 106 PHE A O 1
ATOM 837 N N . GLY A 1 107 ? -5.445 -8.656 0.549 1 87.75 107 GLY A N 1
ATOM 838 C CA . GLY A 1 107 ? -4.223 -7.973 0.151 1 87.75 107 GLY A CA 1
ATOM 839 C C . GLY A 1 107 ? -3.52 -7.285 1.308 1 87.75 107 GLY A C 1
ATOM 840 O O . GLY A 1 107 ? -4.074 -7.18 2.404 1 87.75 107 GLY A O 1
ATOM 841 N N . LEU A 1 108 ? -2.346 -6.816 1.082 1 88.69 108 LEU A N 1
ATOM 842 C CA . LEU A 1 108 ? -1.573 -6.141 2.117 1 88.69 108 LEU A CA 1
ATOM 843 C C . LEU A 1 108 ? -2.23 -4.82 2.514 1 88.69 108 LEU A C 1
ATOM 845 O O . LEU A 1 108 ? -2.08 -4.363 3.648 1 88.69 108 LEU A O 1
ATOM 849 N N . GLU A 1 109 ? -3.02 -4.285 1.635 1 85.62 109 GLU A N 1
ATOM 850 C CA . GLU A 1 109 ? -3.711 -3.025 1.891 1 85.62 109 GLU A CA 1
ATOM 851 C C . GLU A 1 109 ? -4.758 -3.182 2.99 1 85.62 109 GLU A C 1
ATOM 853 O O . GLU A 1 109 ? -5.027 -2.238 3.736 1 85.62 109 GLU A O 1
ATOM 858 N N . ASP A 1 110 ? -5.262 -4.336 3.055 1 87.81 110 ASP A N 1
ATOM 859 C CA . ASP A 1 110 ? -6.25 -4.602 4.098 1 87.81 110 ASP A CA 1
ATOM 860 C C . ASP A 1 110 ? -5.605 -4.582 5.48 1 87.81 110 ASP A C 1
ATOM 862 O O . ASP A 1 110 ? -6.23 -4.164 6.457 1 87.81 110 ASP A O 1
ATOM 866 N N . ASN A 1 111 ? -4.375 -5.066 5.488 1 89.19 111 ASN A N 1
ATOM 867 C CA . ASN A 1 111 ? -3.672 -5.074 6.766 1 89.19 111 ASN A CA 1
ATOM 868 C C . ASN A 1 111 ? -3.414 -3.656 7.27 1 89.19 111 ASN A C 1
ATOM 870 O O . ASN A 1 111 ? -3.525 -3.389 8.469 1 89.19 111 ASN A O 1
ATOM 874 N N . GLU A 1 112 ? -3.18 -2.768 6.305 1 85.19 112 GLU A N 1
ATOM 875 C CA . GLU A 1 112 ? -2.896 -1.384 6.68 1 85.19 112 GLU A CA 1
ATOM 876 C C . GLU A 1 112 ? -4.16 -0.671 7.152 1 85.19 112 GLU A C 1
ATOM 878 O O . GLU A 1 112 ? -4.082 0.304 7.902 1 85.19 112 GLU A O 1
ATOM 883 N N . LEU A 1 113 ? -5.281 -1.229 6.777 1 85.44 113 LEU A N 1
ATOM 884 C CA . LEU A 1 113 ? -6.551 -0.603 7.133 1 85.44 113 LEU A CA 1
ATOM 885 C C . LEU A 1 113 ? -7.195 -1.316 8.312 1 85.44 113 LEU A C 1
ATOM 887 O O . LEU A 1 113 ? -8.422 -1.392 8.406 1 85.44 113 LEU A O 1
ATOM 891 N N . TRP A 1 114 ? -6.426 -1.872 9.164 1 83.62 114 TRP A N 1
ATOM 892 C CA . TRP A 1 114 ? -6.938 -2.633 10.297 1 83.62 114 TRP A CA 1
ATOM 893 C C . TRP A 1 114 ? -7.797 -1.751 11.195 1 83.62 114 TRP A C 1
ATOM 895 O O . TRP A 1 114 ? -8.789 -2.215 11.773 1 83.62 114 TRP A O 1
ATOM 905 N N . LEU A 1 115 ? -7.492 -0.427 11.258 1 80.56 115 LEU A N 1
ATOM 906 C CA . LEU A 1 115 ? -8.266 0.48 12.102 1 80.56 115 LEU A CA 1
ATOM 907 C C . LEU A 1 115 ? -9.688 0.633 11.57 1 80.56 115 LEU A C 1
ATOM 909 O O . LEU A 1 115 ? -10.633 0.771 12.352 1 80.56 115 LEU A O 1
ATOM 913 N N . ARG A 1 116 ? -9.773 0.597 10.289 1 82 116 ARG A N 1
ATOM 914 C CA . ARG A 1 116 ? -11.094 0.655 9.68 1 82 116 ARG A CA 1
ATOM 915 C C . ARG A 1 116 ? -11.914 -0.585 10.023 1 82 116 ARG A C 1
ATOM 917 O O . ARG A 1 116 ? -13.117 -0.491 10.273 1 82 116 ARG A O 1
ATOM 924 N N . HIS A 1 117 ? -11.305 -1.652 10.062 1 78.56 117 HIS A N 1
ATOM 925 C CA . HIS A 1 117 ? -11.977 -2.891 10.438 1 78.56 117 HIS A CA 1
ATOM 926 C C . HIS A 1 117 ? -12.391 -2.873 11.898 1 78.56 117 HIS A C 1
ATOM 928 O O . HIS A 1 117 ? -13.484 -3.33 12.25 1 78.56 117 HIS A O 1
ATOM 934 N N . LEU A 1 118 ? -11.586 -2.316 12.68 1 80.5 118 LEU A N 1
ATOM 935 C CA . LEU A 1 118 ? -11.898 -2.223 14.102 1 80.5 118 LEU A CA 1
ATOM 936 C C . LEU A 1 118 ? -13.102 -1.312 14.336 1 80.5 118 LEU A C 1
ATOM 938 O O . LEU A 1 118 ? -14 -1.646 15.117 1 80.5 118 LEU A O 1
ATOM 942 N N . LEU A 1 119 ? -13.109 -0.31 13.641 1 77.38 119 LEU A N 1
ATOM 943 C CA . LEU A 1 119 ? -14.227 0.618 13.781 1 77.38 119 LEU A CA 1
ATOM 944 C C . LEU A 1 119 ? -15.516 0.005 13.227 1 77.38 119 LEU A C 1
ATOM 946 O O . LEU A 1 119 ? -16.594 0.208 13.789 1 77.38 119 LEU A O 1
ATOM 950 N N . GLY A 1 120 ? -15.305 -0.694 12.141 1 73.38 120 GLY A N 1
ATOM 951 C CA . GLY A 1 120 ? -16.453 -1.417 11.617 1 73.38 120 GLY A CA 1
ATOM 952 C C . GLY A 1 120 ? -17.047 -2.402 12.609 1 73.38 120 GLY A C 1
ATOM 953 O O . GLY A 1 120 ? -18.266 -2.494 12.75 1 73.38 120 GLY A O 1
ATOM 954 N N . TYR A 1 121 ? -16.219 -2.967 13.352 1 75.31 121 TYR A N 1
ATOM 955 C CA . TYR A 1 121 ? -16.656 -3.895 14.383 1 75.31 121 TYR A CA 1
ATOM 956 C C . TYR A 1 121 ? -17.391 -3.16 15.5 1 75.31 121 TYR A C 1
ATOM 958 O O . TYR A 1 121 ? -18.438 -3.625 15.977 1 75.31 121 TYR A O 1
ATOM 966 N N . VAL A 1 122 ? -16.844 -2.084 15.867 1 74.62 122 VAL A N 1
ATOM 967 C CA . VAL A 1 122 ? -17.453 -1.342 16.969 1 74.62 122 VAL A CA 1
ATOM 968 C C . VAL A 1 122 ? -18.859 -0.911 16.594 1 74.62 122 VAL A C 1
ATOM 970 O O . VAL A 1 122 ? -19.781 -1.031 17.391 1 74.62 122 VAL A O 1
ATOM 973 N N . PHE A 1 123 ? -19.031 -0.651 15.406 1 72.31 123 PHE A N 1
ATOM 974 C CA . PHE A 1 123 ? -20.344 -0.223 14.945 1 72.31 123 PHE A CA 1
ATOM 975 C C . PHE A 1 123 ? -21.297 -1.41 14.852 1 72.31 123 PHE A C 1
ATOM 977 O O . PHE A 1 123 ? -22.453 -1.321 15.258 1 72.31 123 PHE A O 1
ATOM 984 N N . GLN A 1 124 ? -20.812 -2.428 14.406 1 73.81 124 GLN A N 1
ATOM 985 C CA . GLN A 1 124 ? -21.641 -3.613 14.266 1 73.81 124 GLN A CA 1
ATOM 986 C C . GLN A 1 124 ? -22 -4.207 15.625 1 73.81 124 GLN A C 1
ATOM 988 O O . GLN A 1 124 ? -23.125 -4.672 15.828 1 73.81 124 GLN A O 1
ATOM 993 N N . ALA A 1 125 ? -21.031 -4.184 16.438 1 76.69 125 ALA A N 1
ATOM 994 C CA . ALA A 1 125 ? -21.297 -4.664 17.797 1 76.69 125 ALA A CA 1
ATOM 995 C C . ALA A 1 125 ? -22.297 -3.77 18.516 1 76.69 125 ALA A C 1
ATOM 997 O O . ALA A 1 125 ? -23.203 -4.262 19.203 1 76.69 125 ALA A O 1
ATOM 998 N N . ALA A 1 126 ? -22.156 -2.527 18.25 1 75.12 126 ALA A N 1
ATOM 999 C CA . ALA A 1 126 ? -23.094 -1.588 18.859 1 75.12 126 ALA A CA 1
ATOM 1000 C C . ALA A 1 126 ? -24.5 -1.785 18.297 1 75.12 126 ALA A C 1
ATOM 1002 O O . ALA A 1 126 ? -25.484 -1.735 19.047 1 75.12 126 ALA A O 1
ATOM 1003 N N . ALA A 1 127 ? -24.547 -2.047 17.078 1 73.12 127 ALA A N 1
ATOM 1004 C CA . ALA A 1 127 ? -25.844 -2.301 16.453 1 73.12 127 ALA A CA 1
ATOM 1005 C C . ALA A 1 127 ? -26.453 -3.594 16.969 1 73.12 127 ALA A C 1
ATOM 1007 O O . ALA A 1 127 ? -27.656 -3.65 17.234 1 73.12 127 ALA A O 1
ATOM 1008 N N . ALA A 1 128 ? -25.672 -4.598 17.172 1 75.5 128 ALA A N 1
ATOM 1009 C CA . ALA A 1 128 ? -26.156 -5.875 17.688 1 75.5 128 ALA A CA 1
ATOM 1010 C C . ALA A 1 128 ? -26.656 -5.734 19.125 1 75.5 128 ALA A C 1
ATOM 1012 O O . ALA A 1 128 ? -27.688 -6.281 19.5 1 75.5 128 ALA A O 1
ATOM 1013 N N . VAL A 1 129 ? -25.906 -4.969 19.859 1 75.56 129 VAL A N 1
ATOM 1014 C CA . VAL A 1 129 ? -26.297 -4.746 21.25 1 75.56 129 VAL A CA 1
ATOM 1015 C C . VAL A 1 129 ? -27.594 -3.949 21.312 1 75.56 129 VAL A C 1
ATOM 1017 O O . VAL A 1 129 ? -28.469 -4.238 22.141 1 75.56 129 VAL A O 1
ATOM 1020 N N . TYR A 1 130 ? -27.672 -3.115 20.453 1 71.44 130 TYR A N 1
ATOM 1021 C CA . TYR A 1 130 ? -28.891 -2.312 20.375 1 71.44 130 TYR A CA 1
ATOM 1022 C C . TYR A 1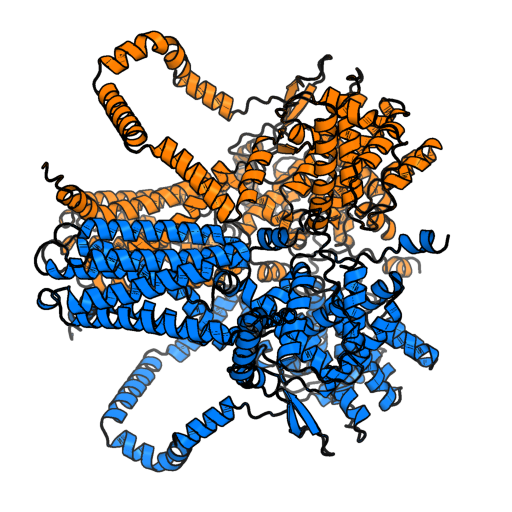 130 ? -30.094 -3.184 20.047 1 71.44 130 TYR A C 1
ATOM 1024 O O . TYR A 1 130 ? -31.141 -3.086 20.703 1 71.44 130 TYR A O 1
ATOM 1032 N N . ILE A 1 131 ? -30.016 -4.02 19.109 1 71.75 131 ILE A N 1
ATOM 1033 C CA . ILE A 1 131 ? -31.094 -4.906 18.703 1 71.75 131 ILE A CA 1
ATOM 1034 C C . ILE A 1 131 ? -31.438 -5.859 19.844 1 71.75 131 ILE A C 1
ATOM 1036 O O . ILE A 1 131 ? -32.625 -6.141 20.094 1 71.75 131 ILE A O 1
ATOM 1040 N N . PHE A 1 132 ? -30.453 -6.266 20.578 1 73.88 132 PHE A N 1
ATOM 1041 C CA . PHE A 1 132 ? -30.641 -7.164 21.703 1 73.88 132 PHE A CA 1
ATOM 1042 C C . PHE A 1 132 ? -31.406 -6.473 22.828 1 73.88 132 PHE A C 1
ATOM 1044 O O . PHE A 1 132 ? -32.344 -7.051 23.406 1 73.88 132 PHE A O 1
ATOM 1051 N N . PHE A 1 133 ? -31 -5.324 23.141 1 70.25 133 PHE A N 1
ATOM 1052 C CA . PHE A 1 133 ? -31.656 -4.598 24.234 1 70.25 133 PHE A CA 1
ATOM 1053 C C . PHE A 1 133 ? -33.094 -4.277 23.891 1 70.25 133 PHE A C 1
ATOM 1055 O O . PHE A 1 133 ? -33.969 -4.266 24.766 1 70.25 133 PHE A O 1
ATOM 1062 N N . MET A 1 134 ? -33.344 -4.199 22.656 1 67.19 134 MET A N 1
ATOM 1063 C CA . MET A 1 134 ? -34.719 -3.906 22.219 1 67.19 134 MET A CA 1
ATOM 1064 C C . MET A 1 134 ? -35.594 -5.148 22.297 1 67.19 134 MET A C 1
ATOM 1066 O O . MET A 1 134 ? -36.812 -5.039 22.438 1 67.19 134 MET A O 1
ATOM 1070 N N . ALA A 1 135 ? -34.938 -6.277 22.328 1 61.69 135 ALA A N 1
ATOM 1071 C CA . ALA A 1 135 ? -35.688 -7.535 22.344 1 61.69 135 ALA A CA 1
ATOM 1072 C C . ALA A 1 135 ? -35.781 -8.102 23.766 1 61.69 135 ALA A C 1
ATOM 1074 O O . ALA A 1 135 ? -36.438 -9.109 24 1 61.69 135 ALA A O 1
ATOM 1075 N N . LEU A 1 136 ? -35.094 -7.633 24.906 1 59.78 136 LEU A N 1
ATOM 1076 C CA . LEU A 1 136 ? -34.844 -8.18 26.234 1 59.78 136 LEU A CA 1
ATOM 1077 C C . LEU A 1 136 ? -36.156 -8.406 26.984 1 59.78 136 LEU A C 1
ATOM 1079 O O . LEU A 1 136 ? -36.25 -9.281 27.844 1 59.78 136 LEU A O 1
ATOM 1083 N N . PRO A 1 137 ? -37.281 -7.594 27.094 1 51.69 137 PRO A N 1
ATOM 1084 C CA . PRO A 1 137 ? -38.25 -7.789 28.141 1 51.69 137 PRO A CA 1
ATOM 1085 C C . PRO A 1 137 ? -38.688 -9.25 28.281 1 51.69 137 PRO A C 1
ATOM 1087 O O . PRO A 1 137 ? -39.094 -9.68 29.375 1 51.69 137 PRO A O 1
ATOM 1090 N N . ASN A 1 138 ? -39.062 -9.961 27.469 1 51.12 138 ASN A N 1
ATOM 1091 C CA . ASN A 1 138 ? -39.781 -11.188 27.766 1 51.12 138 ASN A CA 1
ATOM 1092 C C . ASN A 1 138 ? -38.906 -12.414 27.688 1 51.12 138 ASN A C 1
ATOM 1094 O O . ASN A 1 138 ? -39.375 -13.547 27.578 1 51.12 138 ASN A O 1
ATOM 1098 N N . ASP A 1 139 ? -37.5 -12.562 27.469 1 58.62 139 ASP A N 1
ATOM 1099 C CA . ASP A 1 139 ? -37.094 -13.32 26.281 1 58.62 139 ASP A CA 1
ATOM 1100 C C . ASP A 1 139 ? -36.25 -14.539 26.688 1 58.62 139 ASP A C 1
ATOM 1102 O O . ASP A 1 139 ? -35.281 -14.422 27.438 1 58.62 139 ASP A O 1
ATOM 1106 N N . SER A 1 140 ? -36.625 -15.789 26.875 1 70.69 140 SER A N 1
ATOM 1107 C CA . SER A 1 140 ? -36 -17.109 26.922 1 70.69 140 SER A CA 1
ATOM 1108 C C . SER A 1 140 ? -34.781 -17.172 26.016 1 70.69 140 SER A C 1
ATOM 1110 O O . SER A 1 140 ? -33.844 -17.953 26.266 1 70.69 140 SER A O 1
ATOM 1112 N N . VAL A 1 141 ? -34.625 -16.344 25.125 1 83.88 141 VAL A N 1
ATOM 1113 C CA . VAL A 1 141 ? -33.531 -16.469 24.156 1 83.88 141 VAL A CA 1
ATOM 1114 C C . VAL A 1 141 ? -32.406 -15.492 24.5 1 83.88 141 VAL A C 1
ATOM 1116 O O . VAL A 1 141 ? -31.438 -15.359 23.75 1 83.88 141 VAL A O 1
ATOM 1119 N N . SER A 1 142 ? -32.406 -14.914 25.703 1 83.75 142 SER A N 1
ATOM 1120 C CA . SER A 1 142 ? -31.391 -13.938 26.094 1 83.75 142 SER A CA 1
ATOM 1121 C C . SER A 1 142 ? -30.047 -1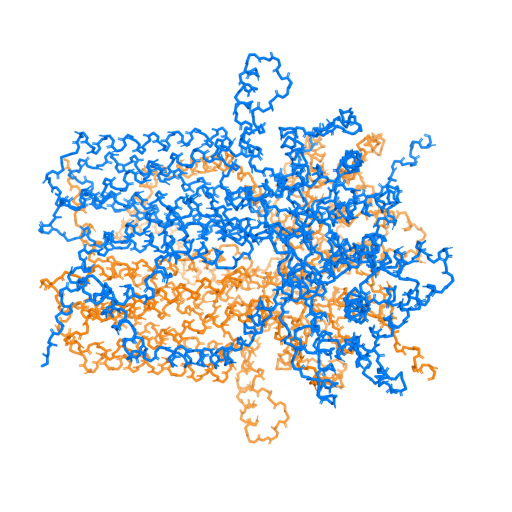4.609 26.406 1 83.75 142 SER A C 1
ATOM 1123 O O . SER A 1 142 ? -28.984 -14.094 26.047 1 83.75 142 SER A O 1
ATOM 1125 N N . ILE A 1 143 ? -30.109 -15.836 26.969 1 87 143 ILE A N 1
ATOM 1126 C CA . ILE A 1 143 ? -28.875 -16.516 27.359 1 87 143 ILE A CA 1
ATOM 1127 C C . ILE A 1 143 ? -28.109 -16.969 26.125 1 87 143 ILE A C 1
ATOM 1129 O O . ILE A 1 143 ? -26.922 -16.672 25.969 1 87 143 ILE A O 1
ATOM 1133 N N . PRO A 1 144 ? -28.766 -17.641 25.188 1 89.94 144 PRO A N 1
ATOM 1134 C CA . PRO A 1 144 ? -28.031 -18 23.969 1 89.94 144 PRO A CA 1
ATOM 1135 C C . PRO A 1 144 ? -27.5 -16.781 23.219 1 89.94 144 PRO A C 1
ATOM 1137 O O . PRO A 1 144 ? -26.422 -16.828 22.625 1 89.94 144 PRO A O 1
ATOM 1140 N N . THR A 1 145 ? -28.203 -15.727 23.266 1 88.56 145 THR A N 1
ATOM 1141 C CA . THR A 1 145 ? -27.781 -14.516 22.578 1 88.56 145 THR A CA 1
ATOM 1142 C C . THR A 1 145 ? -26.516 -13.945 23.203 1 88.56 145 THR A C 1
ATOM 1144 O O . THR A 1 145 ? -25.594 -13.539 22.5 1 88.56 145 THR A O 1
ATOM 1147 N N . ILE A 1 146 ? -26.484 -13.93 24.5 1 87.94 146 ILE A N 1
ATOM 1148 C CA . ILE A 1 146 ? -25.312 -13.406 25.203 1 87.94 146 ILE A CA 1
ATOM 1149 C C . ILE A 1 146 ? -24.109 -14.297 24.938 1 87.94 146 ILE A C 1
ATOM 1151 O O . ILE A 1 146 ? -23 -13.805 24.703 1 87.94 146 ILE A O 1
ATOM 1155 N N . LEU A 1 147 ? -24.344 -15.57 24.953 1 92.44 147 LEU A N 1
ATOM 1156 C CA . LEU A 1 147 ? -23.25 -16.516 24.703 1 92.44 147 LEU A CA 1
ATOM 1157 C C . LEU A 1 147 ? -22.719 -16.359 23.281 1 92.44 147 LEU A C 1
ATOM 1159 O O . LEU A 1 147 ? -21.516 -16.344 23.062 1 92.44 147 LEU A O 1
ATOM 1163 N N . LEU A 1 148 ? -23.625 -16.219 22.359 1 92.62 148 LEU A N 1
ATOM 1164 C CA . LEU A 1 148 ? -23.203 -16.047 20.969 1 92.62 148 LEU A CA 1
ATOM 1165 C C . LEU A 1 148 ? -22.531 -14.695 20.781 1 92.62 148 LEU A C 1
ATOM 1167 O O . LEU A 1 148 ? -21.609 -14.578 19.953 1 92.62 148 LEU A O 1
ATOM 1171 N N . PHE A 1 149 ? -22.953 -13.75 21.5 1 89.62 149 PHE A N 1
ATOM 1172 C CA . PHE A 1 149 ? -22.328 -12.438 21.438 1 89.62 149 PHE A CA 1
ATOM 1173 C C . PHE A 1 149 ? -20.891 -12.492 21.922 1 89.62 149 PHE A C 1
ATOM 1175 O O . PHE A 1 149 ? -20 -11.875 21.328 1 89.62 149 PHE A O 1
ATOM 1182 N N . ILE A 1 150 ? -20.703 -13.211 22.906 1 89.44 150 ILE A N 1
ATOM 1183 C CA . ILE A 1 150 ? -19.344 -13.375 23.422 1 89.44 150 ILE A CA 1
ATOM 1184 C C . ILE A 1 150 ? -18.484 -14.102 22.391 1 89.44 150 ILE A C 1
ATOM 1186 O O . ILE A 1 150 ? -17.359 -13.68 22.109 1 89.44 150 ILE A O 1
ATOM 1190 N N . ALA A 1 151 ? -19 -15.102 21.812 1 93.5 151 ALA A N 1
ATOM 1191 C CA . ALA A 1 151 ? -18.266 -15.844 20.781 1 93.5 151 ALA A CA 1
ATOM 1192 C C . ALA A 1 151 ? -17.969 -14.969 19.578 1 93.5 151 ALA A C 1
ATOM 1194 O O . ALA A 1 151 ? -16.844 -14.977 19.047 1 93.5 151 ALA A O 1
ATOM 1195 N N . GLY A 1 152 ? -18.953 -14.234 19.203 1 90.38 152 GLY A N 1
ATOM 1196 C CA . GLY A 1 152 ? -18.766 -13.328 18.078 1 90.38 152 GLY A CA 1
ATOM 1197 C C . GLY A 1 152 ? -17.734 -12.25 18.359 1 90.38 152 GLY A C 1
ATOM 1198 O O . GLY A 1 152 ? -16.922 -11.922 17.484 1 90.38 152 GLY A O 1
ATOM 1199 N N . THR A 1 153 ? -17.703 -11.75 19.516 1 88 153 THR A N 1
ATOM 1200 C CA . THR A 1 153 ? -16.734 -10.711 19.891 1 88 153 THR A CA 1
ATOM 1201 C C . THR A 1 153 ? -15.328 -11.281 19.922 1 88 153 THR A C 1
ATOM 1203 O O . THR A 1 153 ? -14.375 -10.617 19.484 1 88 153 THR A O 1
ATOM 1206 N N . ILE A 1 154 ? -15.227 -12.438 20.328 1 90.81 154 ILE A N 1
ATOM 1207 C CA . ILE A 1 154 ? -13.914 -13.078 20.391 1 90.81 154 ILE A CA 1
ATOM 1208 C C . ILE A 1 154 ? -13.391 -13.305 18.969 1 90.81 154 ILE A C 1
ATOM 1210 O O . ILE A 1 154 ? -12.242 -12.977 18.672 1 90.81 154 ILE A O 1
ATOM 1214 N N . LYS A 1 155 ? -14.211 -13.82 18.156 1 91.25 155 LYS A N 1
ATOM 1215 C CA . LYS A 1 155 ? -13.781 -14.102 16.781 1 91.25 155 LYS A CA 1
ATOM 1216 C C . LYS A 1 155 ? -13.43 -12.812 16.047 1 91.25 155 LYS A C 1
ATOM 1218 O O . LYS A 1 155 ? -12.484 -12.789 15.25 1 91.25 155 LYS A O 1
ATOM 1223 N N . TYR A 1 156 ? -14.086 -11.844 16.344 1 88.31 156 TYR A N 1
ATOM 1224 C CA . TYR A 1 156 ? -13.781 -10.57 15.703 1 88.31 156 TYR A CA 1
ATOM 1225 C C . TYR A 1 156 ? -12.508 -9.961 16.281 1 88.31 156 TYR A C 1
ATOM 1227 O O . TYR A 1 156 ? -11.727 -9.352 15.547 1 88.31 156 TYR A O 1
ATOM 1235 N N . ALA A 1 157 ? -12.383 -10.109 17.516 1 86.88 157 ALA A N 1
ATOM 1236 C CA . ALA A 1 157 ? -11.156 -9.609 18.141 1 86.88 157 ALA A CA 1
ATOM 1237 C C . ALA A 1 157 ? -9.938 -10.352 17.594 1 86.88 157 ALA A C 1
ATOM 1239 O O . ALA A 1 157 ? -8.875 -9.75 17.406 1 86.88 157 ALA A O 1
ATOM 1240 N N . GLU A 1 158 ? -10.109 -11.602 17.344 1 91.44 158 GLU A N 1
ATOM 1241 C CA . GLU A 1 158 ? -9.023 -12.383 16.75 1 91.44 158 GLU A CA 1
ATOM 1242 C C . GLU A 1 158 ? -8.664 -11.852 15.367 1 91.44 158 GLU A C 1
ATOM 1244 O O . GLU A 1 158 ? -7.48 -11.727 15.031 1 91.44 158 GLU A O 1
ATOM 1249 N N . ARG A 1 159 ? -9.602 -11.547 14.617 1 90.94 159 ARG A N 1
ATOM 1250 C CA . ARG A 1 159 ? -9.375 -11.047 13.266 1 90.94 159 ARG A CA 1
ATOM 1251 C C . ARG A 1 159 ? -8.688 -9.688 13.289 1 90.94 159 ARG A C 1
ATOM 1253 O O . ARG A 1 159 ? -7.73 -9.453 12.547 1 90.94 159 ARG A O 1
ATOM 1260 N N . THR A 1 160 ? -9.133 -8.875 14.141 1 88.56 160 THR A N 1
ATOM 1261 C CA . THR A 1 160 ? -8.562 -7.531 14.227 1 88.56 160 THR A CA 1
ATOM 1262 C C . THR A 1 160 ? -7.129 -7.582 14.742 1 88.56 160 THR A C 1
ATOM 1264 O O . THR A 1 160 ? -6.266 -6.84 14.266 1 88.56 160 THR A O 1
ATOM 1267 N N . ARG A 1 161 ? -6.969 -8.461 15.648 1 89.81 161 ARG A N 1
ATOM 1268 C CA . ARG A 1 161 ? -5.617 -8.617 16.172 1 89.81 161 ARG A CA 1
ATOM 1269 C C . ARG A 1 161 ? -4.672 -9.164 15.109 1 89.81 161 ARG A C 1
ATOM 1271 O O . ARG A 1 161 ? -3.516 -8.75 15.023 1 89.81 161 ARG A O 1
ATOM 1278 N N . ALA A 1 162 ? -5.148 -10.078 14.391 1 92.38 162 ALA A N 1
ATOM 1279 C CA . ALA A 1 162 ? -4.332 -10.633 13.312 1 92.38 162 ALA A CA 1
ATOM 1280 C C . ALA A 1 162 ? -3.979 -9.562 12.289 1 92.38 162 ALA A C 1
ATOM 1282 O O . ALA A 1 162 ? -2.834 -9.477 11.836 1 92.38 162 ALA A O 1
ATOM 1283 N N . LEU A 1 163 ? -4.922 -8.695 11.953 1 92.06 163 LEU A N 1
ATOM 1284 C CA . LEU A 1 163 ? -4.68 -7.609 11.008 1 92.06 163 LEU A CA 1
ATOM 1285 C C . LEU A 1 163 ? -3.695 -6.598 11.594 1 92.06 163 LEU A C 1
ATOM 1287 O O . LEU A 1 163 ? -2.814 -6.105 10.883 1 92.06 163 LEU A O 1
ATOM 1291 N N . TYR A 1 164 ? -3.781 -6.324 12.867 1 89.06 164 TYR A N 1
ATOM 1292 C CA . TYR A 1 164 ? -2.908 -5.383 13.562 1 89.06 164 TYR A CA 1
ATOM 1293 C C . TYR A 1 164 ? -1.468 -5.883 13.57 1 89.06 164 TYR A C 1
ATOM 1295 O O . TYR A 1 164 ? -0.54 -5.133 13.258 1 89.06 164 TYR A O 1
ATOM 1303 N N . LEU A 1 165 ? -1.314 -7.129 13.812 1 89.44 165 LEU A N 1
ATOM 1304 C CA . LEU A 1 165 ? 0.02 -7.711 13.891 1 89.44 165 LEU A CA 1
ATOM 1305 C C . LEU A 1 165 ? 0.648 -7.82 12.5 1 89.44 165 LEU A C 1
ATOM 1307 O O . LEU A 1 165 ? 1.874 -7.816 12.367 1 89.44 165 LEU A O 1
ATOM 1311 N N . ALA A 1 166 ? -0.175 -7.934 11.484 1 91.12 166 ALA A N 1
ATOM 1312 C CA . ALA A 1 166 ? 0.322 -8.109 10.125 1 91.12 166 ALA A CA 1
ATOM 1313 C C . ALA A 1 166 ? 0.556 -6.762 9.445 1 91.12 166 ALA A C 1
ATOM 1315 O O . ALA A 1 166 ? 1.066 -6.707 8.32 1 91.12 166 ALA A O 1
ATOM 1316 N N . SER A 1 167 ? 0.22 -5.699 10.094 1 87.44 167 SER A N 1
ATOM 1317 C CA . SER A 1 167 ? 0.497 -4.379 9.531 1 87.44 167 SER A CA 1
ATOM 1318 C C . SER A 1 167 ? 1.996 -4.105 9.477 1 87.44 167 SER A C 1
ATOM 1320 O O . SER A 1 167 ? 2.762 -4.648 10.273 1 87.44 167 SER A O 1
ATOM 1322 N N . LEU A 1 168 ? 2.359 -3.322 8.547 1 78.69 168 LEU A N 1
ATOM 1323 C CA . LEU A 1 168 ? 3.781 -3.109 8.289 1 78.69 168 LEU A CA 1
ATOM 1324 C C . LEU A 1 168 ? 4.465 -2.5 9.516 1 78.69 168 LEU A C 1
ATOM 1326 O O . LEU A 1 168 ? 5.566 -2.912 9.883 1 78.69 168 LEU A O 1
ATOM 1330 N N . ASP A 1 169 ? 3.891 -1.567 10.133 1 73.44 169 ASP A N 1
ATOM 1331 C CA . ASP A 1 169 ? 4.492 -0.886 11.281 1 73.44 169 ASP A CA 1
ATOM 1332 C C . ASP A 1 169 ? 4.66 -1.839 12.461 1 73.44 169 ASP A C 1
ATOM 1334 O O . ASP A 1 169 ? 5.734 -1.903 13.062 1 73.44 169 ASP A O 1
ATOM 1338 N N . LYS A 1 170 ? 3.688 -2.594 12.68 1 79 170 LYS A N 1
ATOM 1339 C CA . LYS A 1 170 ? 3.768 -3.51 13.82 1 79 170 LYS A CA 1
ATOM 1340 C C . LYS A 1 170 ? 4.652 -4.711 13.492 1 79 170 LYS A C 1
ATOM 1342 O O . LYS A 1 170 ? 5.316 -5.254 14.375 1 79 170 LYS A O 1
ATOM 1347 N N . PHE A 1 171 ? 4.586 -5.062 12.297 1 79.12 171 PHE A N 1
ATOM 1348 C CA . PHE A 1 171 ? 5.449 -6.16 11.875 1 79.12 171 PHE A CA 1
ATOM 1349 C C . PHE A 1 171 ? 6.918 -5.785 12.031 1 79.12 171 PHE A C 1
ATOM 1351 O O . PHE A 1 171 ? 7.723 -6.594 12.492 1 79.12 171 PHE A O 1
ATOM 1358 N N . ARG A 1 172 ? 7.16 -4.598 11.781 1 76.62 172 ARG A N 1
ATOM 1359 C CA . ARG A 1 172 ? 8.516 -4.078 11.938 1 76.62 172 ARG A CA 1
ATOM 1360 C C . ARG A 1 172 ? 8.906 -4.012 13.414 1 76.62 172 ARG A C 1
ATOM 1362 O O . ARG A 1 172 ? 10.016 -4.402 13.781 1 76.62 172 ARG A O 1
ATOM 1369 N N . ASP A 1 173 ? 8.086 -3.588 14.211 1 72.69 173 ASP A N 1
ATOM 1370 C CA . ASP A 1 173 ? 8.359 -3.432 15.641 1 72.69 173 ASP A CA 1
ATOM 1371 C C . ASP A 1 173 ? 8.594 -4.785 16.312 1 72.69 173 ASP A C 1
ATOM 1373 O O . ASP A 1 173 ? 9.359 -4.887 17.266 1 72.69 173 ASP A O 1
ATOM 1377 N N . SER A 1 174 ? 7.914 -5.75 15.781 1 71.88 174 SER A N 1
ATOM 1378 C CA . SER A 1 174 ? 8.039 -7.078 16.375 1 71.88 174 SER A CA 1
ATOM 1379 C C . SER A 1 174 ? 9.43 -7.656 16.156 1 71.88 174 SER A C 1
ATOM 1381 O O . SER A 1 174 ? 9.852 -8.562 16.875 1 71.88 174 SER A O 1
ATOM 1383 N N . MET A 1 175 ? 10.047 -7.062 15.375 1 70.5 175 MET A N 1
ATOM 1384 C CA . MET A 1 175 ? 11.367 -7.59 15.062 1 70.5 175 MET A CA 1
ATOM 1385 C C . MET A 1 175 ? 12.453 -6.852 15.844 1 70.5 175 MET A C 1
ATOM 1387 O O . MET A 1 175 ? 13.602 -7.301 15.898 1 70.5 175 MET A O 1
ATOM 1391 N N . LEU A 1 176 ? 12.039 -5.645 16.328 1 66 176 LEU A N 1
ATOM 1392 C CA . LEU A 1 176 ? 13.016 -4.863 17.078 1 66 176 LEU A CA 1
ATOM 1393 C C . LEU A 1 176 ? 13.305 -5.504 18.438 1 66 176 LEU A C 1
ATOM 1395 O O . LEU A 1 176 ? 12.375 -5.816 19.188 1 66 176 LEU A O 1
ATOM 1399 N N . LYS A 1 177 ? 14.43 -6.301 18.406 1 58.44 177 LYS A N 1
ATOM 1400 C CA . LYS A 1 177 ? 14.883 -6.973 19.609 1 58.44 177 LYS A CA 1
ATOM 1401 C C . LYS A 1 177 ? 15.125 -5.973 20.734 1 58.44 177 LYS A C 1
ATOM 1403 O O . LYS A 1 177 ? 15.523 -4.832 20.484 1 58.44 177 LYS A O 1
ATOM 1408 N N . LYS A 1 178 ? 14.539 -6.391 21.844 1 54.47 178 LYS A N 1
ATOM 1409 C CA . LYS A 1 178 ? 14.914 -5.633 23.031 1 54.47 178 LYS A CA 1
ATOM 1410 C C . LYS A 1 178 ? 16.438 -5.562 23.188 1 54.47 178 LYS A C 1
ATOM 1412 O O . LYS A 1 178 ? 17.141 -6.496 22.812 1 54.47 178 LYS A O 1
ATOM 1417 N N . PRO A 1 179 ? 17.016 -4.375 23.266 1 49.91 179 PRO A N 1
ATOM 1418 C CA . PRO A 1 179 ? 18.469 -4.164 23.297 1 49.91 179 PRO A CA 1
ATOM 1419 C C . PRO A 1 179 ? 19.219 -5.332 23.922 1 49.91 179 PRO A C 1
ATOM 1421 O O . PRO A 1 179 ? 20.328 -5.66 23.5 1 49.91 179 PRO A O 1
ATOM 1424 N N . ASP A 1 180 ? 18.797 -5.938 24.984 1 46.12 180 ASP A N 1
ATOM 1425 C CA . ASP A 1 180 ? 19.625 -6.852 25.75 1 46.12 180 ASP A CA 1
ATOM 1426 C C . ASP A 1 180 ? 19.469 -8.289 25.266 1 46.12 180 ASP A C 1
ATOM 1428 O O . ASP A 1 180 ? 20.016 -9.219 25.859 1 46.12 180 ASP A O 1
ATOM 1432 N N . SER A 1 181 ? 18.672 -8.5 24.469 1 45.16 181 SER A N 1
ATOM 1433 C CA . SER A 1 181 ? 18.453 -9.938 24.312 1 45.16 181 SER A CA 1
ATOM 1434 C C . SER A 1 181 ? 19.438 -10.547 23.328 1 45.16 181 SER A C 1
ATOM 1436 O O . SER A 1 181 ? 19.375 -10.289 22.125 1 45.16 181 SER A O 1
ATOM 1438 N N . LYS A 1 182 ? 20.641 -10.695 23.641 1 40.5 182 LYS A N 1
ATOM 1439 C CA . LYS A 1 182 ? 21.656 -11.5 22.969 1 40.5 182 LYS A CA 1
ATOM 1440 C C . LYS A 1 182 ? 21.078 -12.852 22.547 1 40.5 182 LYS A C 1
ATOM 1442 O O . LYS A 1 182 ? 21.328 -13.867 23.188 1 40.5 182 LYS A O 1
ATOM 1447 N N . VAL A 1 183 ? 19.859 -12.953 22.188 1 39.59 183 VAL A N 1
ATOM 1448 C CA . VAL A 1 183 ? 19.547 -14.336 21.844 1 39.59 183 VAL A CA 1
ATOM 1449 C C . VAL A 1 183 ? 20.25 -14.719 20.547 1 39.59 183 VAL A C 1
ATOM 1451 O O . VAL A 1 183 ? 19.922 -14.203 19.484 1 39.59 183 VAL A O 1
ATOM 1454 N N . GLU A 1 184 ? 21.5 -14.969 20.547 1 44.03 184 GLU A N 1
ATOM 1455 C CA . GLU A 1 184 ? 22.234 -15.688 19.516 1 44.03 184 GLU A CA 1
ATOM 1456 C C . GLU A 1 184 ? 21.469 -16.938 19.078 1 44.03 184 GLU A C 1
ATOM 1458 O O . GLU A 1 184 ? 21.281 -17.859 19.875 1 44.03 184 GLU A O 1
ATOM 1463 N N . ALA A 1 185 ? 20.578 -16.859 18.438 1 40.69 185 ALA A N 1
ATOM 1464 C CA . ALA A 1 185 ? 20.141 -18.125 17.875 1 40.69 185 ALA A CA 1
ATOM 1465 C C . ALA A 1 185 ? 21.312 -18.891 17.25 1 40.69 185 ALA A C 1
ATOM 1467 O O . ALA A 1 185 ? 21.797 -18.516 16.188 1 40.69 185 ALA A O 1
ATOM 1468 N N . LYS A 1 186 ? 22.234 -19.406 17.969 1 43.19 186 LYS A N 1
ATOM 1469 C CA . LYS A 1 186 ? 23.203 -20.344 17.422 1 43.19 186 LYS A CA 1
ATOM 1470 C C . LYS A 1 186 ? 22.516 -21.484 16.688 1 43.19 186 LYS A C 1
ATOM 1472 O O . LYS A 1 186 ? 21.922 -22.375 17.312 1 43.19 186 LYS A O 1
ATOM 1477 N N . VAL A 1 187 ? 21.938 -21.375 15.594 1 45.97 187 VAL A N 1
ATOM 1478 C CA . VAL A 1 187 ? 21.609 -22.516 14.734 1 45.97 187 VAL A CA 1
ATOM 1479 C C . VAL A 1 187 ? 22.859 -23.344 14.492 1 45.97 187 VAL A C 1
ATOM 1481 O O . VAL A 1 187 ? 23.844 -22.859 13.93 1 45.97 187 VAL A O 1
ATOM 1484 N N . SER A 1 188 ? 23.234 -24.25 15.266 1 44.12 188 SER A N 1
ATOM 1485 C CA . SER A 1 188 ? 24.375 -25.125 15.047 1 44.12 188 SER A CA 1
ATOM 1486 C C . SER A 1 188 ? 24.328 -25.75 13.648 1 44.12 188 SER A C 1
ATOM 1488 O O . SER A 1 188 ? 23.438 -26.531 13.344 1 44.12 188 SER A O 1
ATOM 1490 N N . ALA A 1 189 ? 24.781 -25.156 12.602 1 47.62 189 ALA A N 1
ATOM 1491 C CA . ALA A 1 189 ? 25.156 -25.719 11.305 1 47.62 189 ALA A CA 1
ATOM 1492 C C . ALA A 1 189 ? 25.719 -27.125 11.461 1 47.62 189 ALA A C 1
ATOM 1494 O O . ALA A 1 189 ? 25.906 -27.844 10.469 1 47.62 189 ALA A O 1
ATOM 1495 N N . GLN A 1 190 ? 26.234 -27.375 12.625 1 49.16 190 GLN A N 1
ATOM 1496 C CA . GLN A 1 190 ? 27 -28.609 12.789 1 49.16 190 GLN A CA 1
ATOM 1497 C C . GLN A 1 190 ? 26.156 -29.828 12.453 1 49.16 190 GLN A C 1
ATOM 1499 O O . GLN A 1 190 ? 26.688 -30.938 12.305 1 49.16 190 GLN A O 1
ATOM 1504 N N . ILE A 1 191 ? 24.953 -29.719 12.461 1 46.09 191 ILE A N 1
ATOM 1505 C CA . ILE A 1 191 ? 24.203 -30.969 12.438 1 46.09 191 ILE A CA 1
ATOM 1506 C C . ILE A 1 191 ? 24.125 -31.5 11 1 46.09 191 ILE A C 1
ATOM 1508 O O . ILE A 1 191 ? 23.812 -32.688 10.781 1 46.09 191 ILE A O 1
ATOM 1512 N N . LEU A 1 192 ? 24.281 -30.719 10 1 50.91 192 LEU A N 1
ATOM 1513 C CA . LEU A 1 192 ? 23.953 -31.312 8.711 1 50.91 192 LEU A CA 1
ATOM 1514 C C . LEU A 1 192 ? 25.188 -31.922 8.062 1 50.91 192 LEU A C 1
ATOM 1516 O O . LEU A 1 192 ? 26.172 -31.234 7.82 1 50.91 192 LEU A O 1
ATOM 1520 N N . HIS A 1 193 ? 25.453 -33.156 8.32 1 49.84 193 HIS A N 1
ATOM 1521 C CA . HIS A 1 193 ? 26.406 -33.844 7.465 1 49.84 193 HIS A CA 1
ATOM 1522 C C . HIS A 1 193 ? 26.016 -33.719 5.996 1 49.84 193 HIS A C 1
ATOM 1524 O O . HIS A 1 193 ? 24.828 -33.688 5.668 1 49.84 193 HIS A O 1
ATOM 1530 N N . SER A 1 194 ? 26.906 -33.5 5.125 1 52.22 194 SER A N 1
ATOM 1531 C CA . SER A 1 194 ? 26.781 -33.406 3.676 1 52.22 194 SER A CA 1
ATOM 1532 C C . SER A 1 194 ? 26.047 -34.594 3.1 1 52.22 194 SER A C 1
ATOM 1534 O O . SER A 1 194 ? 26.391 -35.75 3.418 1 52.22 194 SER A O 1
ATOM 1536 N N . GLY A 1 195 ? 25 -34.562 2.488 1 53.88 195 GLY A N 1
ATOM 1537 C CA . GLY A 1 195 ? 24.297 -35.625 1.756 1 53.88 195 GLY A CA 1
ATOM 1538 C C . GLY A 1 195 ? 23.031 -36.094 2.453 1 53.88 195 GLY A C 1
ATOM 1539 O O . GLY A 1 195 ? 22.297 -36.938 1.917 1 53.88 195 GLY A O 1
ATOM 1540 N N . TYR A 1 196 ? 22.781 -35.656 3.662 1 60.81 196 TYR A N 1
ATOM 1541 C CA . TYR A 1 196 ? 21.641 -36.125 4.438 1 60.81 196 TYR A CA 1
ATOM 1542 C C . TYR A 1 196 ? 20.359 -35.406 3.994 1 60.81 196 TYR A C 1
ATOM 1544 O O . TYR A 1 196 ? 20.359 -34.188 3.803 1 60.81 196 TYR A O 1
ATOM 1552 N N . SER A 1 197 ? 19.453 -36.312 3.381 1 76.69 197 SER A N 1
ATOM 1553 C CA . SER A 1 197 ? 18.125 -35.781 3.049 1 76.69 197 SER A CA 1
ATOM 1554 C C . SER A 1 197 ? 17.344 -35.438 4.309 1 76.69 197 SER A C 1
ATOM 1556 O O . SER A 1 197 ? 17.281 -36.25 5.238 1 76.69 197 SER A O 1
ATOM 1558 N N . LEU A 1 198 ? 16.875 -34.25 4.426 1 85.62 198 LEU A N 1
ATOM 1559 C CA . LEU A 1 198 ? 16.156 -33.75 5.594 1 85.62 198 LEU A CA 1
ATOM 1560 C C . LEU A 1 198 ? 14.797 -34.438 5.719 1 85.62 198 LEU A C 1
ATOM 1562 O O . LEU A 1 198 ? 14.109 -34.656 4.715 1 85.62 198 LEU A O 1
ATOM 1566 N N . ASP A 1 199 ? 14.547 -34.844 6.879 1 86 199 ASP A N 1
ATOM 1567 C CA . ASP A 1 199 ? 13.203 -35.344 7.168 1 86 199 ASP A CA 1
ATOM 1568 C C . ASP A 1 199 ? 12.172 -34.219 7.082 1 86 199 ASP A C 1
ATOM 1570 O O . ASP A 1 199 ? 12.531 -33.031 7.066 1 86 199 ASP A O 1
ATOM 1574 N N . TYR A 1 200 ? 10.953 -34.656 6.934 1 88.81 200 TYR A N 1
ATOM 1575 C CA . TYR A 1 200 ? 9.875 -33.688 6.754 1 88.81 200 TYR A CA 1
ATOM 1576 C C . TYR A 1 200 ? 9.742 -32.781 7.973 1 88.81 200 TYR A C 1
ATOM 1578 O O . TYR A 1 200 ? 9.484 -31.594 7.84 1 88.81 200 TYR A O 1
ATOM 1586 N N . LEU A 1 201 ? 9.938 -33.281 9.109 1 87.94 201 LEU A N 1
ATOM 1587 C CA . LEU A 1 201 ? 9.836 -32.5 10.336 1 87.94 201 LEU A CA 1
ATOM 1588 C C . LEU A 1 201 ? 11.008 -31.531 10.453 1 87.94 201 LEU A C 1
ATOM 1590 O O . LEU A 1 201 ? 10.844 -30.406 10.93 1 87.94 201 LEU A O 1
ATOM 1594 N N . GLU A 1 202 ? 12.086 -31.984 10.016 1 88.06 202 GLU A N 1
ATOM 1595 C CA . GLU A 1 202 ? 13.266 -31.125 10.055 1 88.06 202 GLU A CA 1
ATOM 1596 C C . GLU A 1 202 ? 13.109 -29.938 9.094 1 88.06 202 GLU A C 1
ATOM 1598 O O . GLU A 1 202 ? 13.539 -28.828 9.406 1 88.06 202 GLU A O 1
ATOM 1603 N N . VAL A 1 203 ? 12.508 -30.234 7.965 1 92.25 203 VAL A N 1
ATOM 1604 C CA . VAL A 1 203 ? 12.297 -29.188 6.98 1 92.25 203 VAL A CA 1
ATOM 1605 C C . VAL A 1 203 ? 11.438 -28.078 7.594 1 92.25 203 VAL A C 1
ATOM 1607 O O . VAL A 1 203 ? 11.758 -26.891 7.461 1 92.25 203 VAL A O 1
ATOM 1610 N N . VAL A 1 204 ? 10.43 -28.453 8.297 1 92.5 204 VAL A N 1
ATOM 1611 C CA . VAL A 1 204 ? 9.516 -27.484 8.883 1 92.5 204 VAL A CA 1
ATOM 1612 C C . VAL A 1 204 ? 10.227 -26.703 9.992 1 92.5 204 VAL A C 1
ATOM 1614 O O . VAL A 1 204 ? 10.047 -25.5 10.117 1 92.5 204 VAL A O 1
ATOM 1617 N N . HIS A 1 205 ? 11.055 -27.359 10.68 1 90.12 205 HIS A N 1
ATOM 1618 C CA . HIS A 1 205 ? 11.758 -26.703 11.781 1 90.12 205 HIS A CA 1
ATOM 1619 C C . HIS A 1 205 ? 12.789 -25.703 11.266 1 90.12 205 HIS A C 1
ATOM 1621 O O . HIS A 1 205 ? 12.875 -24.578 11.766 1 90.12 205 HIS A O 1
ATOM 1627 N N . PHE A 1 206 ? 13.516 -26.141 10.273 1 90.56 206 PHE A N 1
ATOM 1628 C CA . PHE A 1 206 ? 14.508 -25.219 9.711 1 90.56 206 PHE A CA 1
ATOM 1629 C C . PHE A 1 206 ? 13.82 -24.062 9 1 90.56 206 PHE A C 1
ATOM 1631 O O . PHE A 1 206 ? 14.297 -22.922 9.062 1 90.56 206 PHE A O 1
ATOM 1638 N N . ALA A 1 207 ? 12.75 -24.391 8.344 1 94.12 207 ALA A N 1
ATOM 1639 C CA . ALA A 1 207 ? 12.008 -23.328 7.676 1 94.12 207 ALA A CA 1
ATOM 1640 C C . ALA A 1 207 ? 11.523 -22.281 8.68 1 94.12 207 ALA A C 1
ATOM 1642 O O . ALA A 1 207 ? 11.555 -21.078 8.406 1 94.12 207 ALA A O 1
ATOM 1643 N N . TYR A 1 208 ? 11.078 -22.719 9.828 1 92.38 208 TYR A N 1
ATOM 1644 C CA . TYR A 1 208 ? 10.594 -21.812 10.859 1 92.38 208 TYR A CA 1
ATOM 1645 C C . TYR A 1 208 ? 11.734 -20.984 11.43 1 92.38 208 TYR A C 1
ATOM 1647 O O . TYR A 1 208 ? 11.57 -19.781 11.688 1 92.38 208 TYR A O 1
ATOM 1655 N N . LEU A 1 209 ? 12.789 -21.594 11.594 1 88.62 209 LEU A N 1
ATOM 1656 C CA . LEU A 1 209 ? 13.961 -20.891 12.109 1 88.62 209 LEU A CA 1
ATOM 1657 C C . LEU A 1 209 ? 14.375 -19.766 11.172 1 88.62 209 LEU A C 1
ATOM 1659 O O . LEU A 1 209 ? 14.594 -18.625 11.609 1 88.62 209 LEU A O 1
ATOM 1663 N N . TYR A 1 210 ? 14.398 -20.094 9.945 1 88.94 210 TYR A N 1
ATOM 1664 C CA . TYR A 1 210 ? 14.859 -19.109 8.984 1 88.94 210 TYR A CA 1
ATOM 1665 C C . TYR A 1 210 ? 13.75 -18.094 8.664 1 88.94 210 TYR A C 1
ATOM 1667 O O . TYR A 1 210 ? 14.031 -16.953 8.312 1 88.94 210 TYR A O 1
ATOM 1675 N N . PHE A 1 211 ? 12.531 -18.469 8.875 1 91.25 211 PHE A N 1
ATOM 1676 C CA . PHE A 1 211 ? 11.438 -17.516 8.812 1 91.25 211 PHE A CA 1
ATOM 1677 C C . PHE A 1 211 ? 11.586 -16.438 9.891 1 91.25 211 PHE A C 1
ATOM 1679 O O . PHE A 1 211 ? 11.43 -15.25 9.617 1 91.25 211 PHE A O 1
ATOM 1686 N N . ASN A 1 212 ? 11.883 -16.875 10.992 1 85.19 212 ASN A N 1
ATOM 1687 C CA . ASN A 1 212 ? 12.008 -15.93 12.109 1 85.19 212 ASN A CA 1
ATOM 1688 C C . ASN A 1 212 ? 13.234 -15.031 11.945 1 85.19 212 ASN A C 1
ATOM 1690 O O . ASN A 1 212 ? 13.211 -13.875 12.359 1 85.19 212 ASN A O 1
ATOM 1694 N N . LEU A 1 213 ? 14.148 -15.625 11.297 1 79.69 213 LEU A N 1
ATOM 1695 C CA . LEU A 1 213 ? 15.367 -14.852 11.094 1 79.69 213 LEU A CA 1
ATOM 1696 C C . LEU A 1 213 ? 15.18 -13.828 9.984 1 79.69 213 LEU A C 1
ATOM 1698 O O . LEU A 1 213 ? 15.633 -12.68 10.102 1 79.69 213 LEU A O 1
ATOM 1702 N N . PHE A 1 214 ? 14.445 -14.266 8.93 1 78.44 214 PHE A N 1
ATOM 1703 C CA . PHE A 1 214 ? 14.453 -13.438 7.734 1 78.44 214 PHE A CA 1
ATOM 1704 C C . PHE A 1 214 ? 13.094 -12.797 7.504 1 78.44 214 PHE A C 1
ATOM 1706 O O . PHE A 1 214 ? 12.844 -12.211 6.449 1 78.44 214 PHE A O 1
ATOM 1713 N N . LYS A 1 215 ? 12.234 -12.93 8.406 1 80.19 215 LYS A N 1
ATOM 1714 C CA . LYS A 1 215 ? 10.938 -12.289 8.227 1 80.19 215 LYS A CA 1
ATOM 1715 C C . LYS A 1 215 ? 11.078 -10.773 8.164 1 80.19 215 LYS A C 1
ATOM 1717 O O . LYS A 1 215 ? 10.211 -10.078 7.629 1 80.19 215 LYS A O 1
ATOM 1722 N N . GLY A 1 216 ? 12.188 -10.258 8.602 1 75.56 216 GLY A N 1
ATOM 1723 C CA . GLY A 1 216 ? 12.461 -8.828 8.57 1 75.56 216 GLY A CA 1
ATOM 1724 C C . GLY A 1 216 ? 12.781 -8.32 7.176 1 75.56 216 GLY A C 1
ATOM 1725 O O . GLY A 1 216 ? 12.719 -7.113 6.918 1 75.56 216 GLY A O 1
ATOM 1726 N N . PHE A 1 217 ? 12.969 -9.289 6.312 1 76 217 PHE A N 1
ATOM 1727 C CA . PHE A 1 217 ? 13.258 -8.898 4.938 1 76 217 PHE A CA 1
ATOM 1728 C C . PHE A 1 217 ? 12.047 -8.219 4.301 1 76 217 PHE A C 1
ATOM 1730 O O . PHE A 1 217 ? 12.203 -7.34 3.451 1 76 217 PHE A O 1
ATOM 1737 N N . ILE A 1 218 ? 10.922 -8.578 4.84 1 75.88 218 ILE A N 1
ATOM 1738 C CA . ILE A 1 218 ? 9.688 -8.039 4.27 1 75.88 218 ILE A CA 1
ATOM 1739 C C . ILE A 1 218 ? 9.57 -6.555 4.609 1 75.88 218 ILE A C 1
ATOM 1741 O O . ILE A 1 218 ? 8.961 -5.789 3.861 1 75.88 218 ILE A O 1
ATOM 1745 N N . VAL A 1 219 ? 10.242 -6.152 5.715 1 72.25 219 VAL A N 1
ATOM 1746 C CA . VAL A 1 219 ? 10.172 -4.762 6.148 1 72.25 219 VAL A CA 1
ATOM 1747 C C . VAL A 1 219 ? 11.531 -4.09 5.965 1 72.25 219 VAL A C 1
ATOM 1749 O O . VAL A 1 219 ? 11.859 -3.137 6.672 1 72.25 219 VAL A O 1
ATOM 1752 N N . ASP A 1 220 ? 12.367 -4.566 5.125 1 64.69 220 ASP A N 1
ATOM 1753 C CA . ASP A 1 220 ? 13.648 -4 4.707 1 64.69 220 ASP A CA 1
ATOM 1754 C C . ASP A 1 220 ? 14.609 -3.881 5.887 1 64.69 220 ASP A C 1
ATOM 1756 O O . ASP A 1 220 ? 15.297 -2.865 6.039 1 64.69 220 ASP A O 1
ATOM 1760 N N . LEU A 1 221 ? 14.602 -4.926 6.723 1 65.44 221 LEU A N 1
ATOM 1761 C CA . LEU A 1 221 ? 15.547 -4.934 7.832 1 65.44 221 LEU A CA 1
ATOM 1762 C C . LEU A 1 221 ? 16.906 -5.457 7.379 1 65.44 221 LEU A C 1
ATOM 1764 O O . LEU A 1 221 ? 16.984 -6.277 6.461 1 65.44 221 LEU A O 1
ATOM 1768 N N . ILE A 1 222 ? 17.922 -4.84 7.965 1 64.5 222 ILE A N 1
ATOM 1769 C CA . ILE A 1 222 ? 19.281 -5.254 7.648 1 64.5 222 ILE A CA 1
ATOM 1770 C C . ILE A 1 222 ? 19.734 -6.355 8.609 1 64.5 222 ILE A C 1
ATOM 1772 O O . ILE A 1 222 ? 19.438 -6.301 9.805 1 64.5 222 ILE A O 1
ATOM 1776 N N . PHE A 1 223 ? 20.266 -7.398 8.023 1 72.31 223 PHE A N 1
ATOM 1777 C CA . PHE A 1 223 ? 20.672 -8.547 8.82 1 72.31 223 PHE A CA 1
ATOM 1778 C C . PHE A 1 223 ? 22.156 -8.477 9.172 1 72.31 223 PHE A C 1
ATOM 1780 O O . PHE A 1 223 ? 22.938 -7.832 8.461 1 72.31 223 PHE A O 1
ATOM 1787 N N . SER A 1 224 ? 22.422 -9.062 10.289 1 69.62 224 SER A N 1
ATOM 1788 C CA . SER A 1 224 ? 23.781 -9.062 10.789 1 69.62 224 SER A CA 1
ATOM 1789 C C . SER A 1 224 ? 24.672 -9.992 9.969 1 69.62 224 SER A C 1
ATOM 1791 O O . SER A 1 224 ? 24.172 -10.859 9.242 1 69.62 224 SER A O 1
ATOM 1793 N N . PHE A 1 225 ? 25.969 -9.797 10.109 1 72.19 225 PHE A N 1
ATOM 1794 C CA . PHE A 1 225 ? 26.969 -10.594 9.398 1 72.19 225 PHE A CA 1
ATOM 1795 C C . PHE A 1 225 ? 26.922 -12.047 9.852 1 72.19 225 PHE A C 1
ATOM 1797 O O . PHE A 1 225 ? 27.062 -12.961 9.039 1 72.19 225 PHE A O 1
ATOM 1804 N N . ASN A 1 226 ? 26.641 -12.211 11.109 1 72.19 226 ASN A N 1
ATOM 1805 C CA . ASN A 1 226 ? 26.594 -13.57 11.633 1 72.19 226 ASN A CA 1
ATOM 1806 C C . ASN A 1 226 ? 25.406 -14.352 11.102 1 72.19 226 ASN A C 1
ATOM 1808 O O . ASN A 1 226 ? 25.516 -15.539 10.789 1 72.19 226 ASN A O 1
ATOM 1812 N N . GLU A 1 227 ? 24.375 -13.711 11.055 1 78.19 227 GLU A N 1
ATOM 1813 C CA . GLU A 1 227 ? 23.188 -14.367 10.516 1 78.19 227 GLU A CA 1
ATOM 1814 C C . GLU A 1 227 ? 23.359 -14.695 9.039 1 78.19 227 GLU A C 1
ATOM 1816 O O . GLU A 1 227 ? 22.906 -15.742 8.578 1 78.19 227 GLU A O 1
ATOM 1821 N N . ARG A 1 228 ? 24.047 -13.875 8.414 1 81.81 228 ARG A N 1
ATOM 1822 C CA . ARG A 1 228 ? 24.328 -14.086 6.996 1 81.81 228 ARG A CA 1
ATOM 1823 C C . ARG A 1 228 ? 25.219 -15.305 6.793 1 81.81 228 ARG A C 1
ATOM 1825 O O . ARG A 1 228 ? 24.938 -16.156 5.945 1 81.81 228 ARG A O 1
ATOM 1832 N N . GLU A 1 229 ? 26.203 -15.383 7.617 1 82.25 229 GLU A N 1
ATOM 1833 C CA . GLU A 1 229 ? 27.156 -16.453 7.453 1 82.25 229 GLU A CA 1
ATOM 1834 C C . GLU A 1 229 ? 26.562 -17.797 7.875 1 82.25 229 GLU A C 1
ATOM 1836 O O . GLU A 1 229 ? 26.859 -18.828 7.262 1 82.25 229 GLU A O 1
ATOM 1841 N N . GLN A 1 230 ? 25.75 -17.75 8.828 1 83.69 230 GLN A N 1
ATOM 1842 C CA . GLN A 1 230 ? 25.109 -18.984 9.281 1 83.69 230 GLN A CA 1
ATOM 1843 C C . GLN A 1 230 ? 24.141 -19.516 8.234 1 83.69 230 GLN A C 1
ATOM 1845 O O . GLN A 1 230 ? 24.109 -20.719 7.977 1 83.69 230 GLN A O 1
ATOM 1850 N N . SER A 1 231 ? 23.453 -18.688 7.664 1 88.31 231 SER A N 1
ATOM 1851 C CA . SER A 1 231 ? 22.5 -19.109 6.641 1 88.31 231 SER A CA 1
ATOM 1852 C C . SER A 1 231 ? 23.203 -19.609 5.395 1 88.31 231 SER A C 1
ATOM 1854 O O . SER A 1 231 ? 22.828 -20.625 4.82 1 88.31 231 SER A O 1
ATOM 1856 N N . ARG A 1 232 ? 24.266 -18.938 5.059 1 89.38 232 ARG A N 1
ATOM 1857 C CA . ARG A 1 232 ? 25.031 -19.328 3.883 1 89.38 232 ARG A CA 1
ATOM 1858 C C . ARG A 1 232 ? 25.641 -20.719 4.07 1 89.38 232 ARG A C 1
ATOM 1860 O O . ARG A 1 232 ? 25.578 -21.562 3.172 1 89.38 232 ARG A O 1
ATOM 1867 N N . ALA A 1 233 ? 26.172 -20.922 5.199 1 87.38 233 ALA A N 1
ATOM 1868 C CA . ALA A 1 233 ? 26.828 -22.203 5.484 1 87.38 233 ALA A CA 1
ATOM 1869 C C . ALA A 1 233 ? 25.812 -23.344 5.469 1 87.38 233 ALA A C 1
ATOM 1871 O O . ALA A 1 233 ? 26.109 -24.438 4.992 1 87.38 233 ALA A O 1
ATOM 1872 N N . PHE A 1 234 ? 24.703 -23.094 5.895 1 90 234 PHE A N 1
ATOM 1873 C CA . PHE A 1 234 ? 23.656 -24.109 5.941 1 90 234 PHE A CA 1
ATOM 1874 C C . PHE A 1 234 ? 23.156 -24.438 4.535 1 90 234 PHE A C 1
ATOM 1876 O O . PHE A 1 234 ? 23.047 -25.609 4.176 1 90 234 PHE A O 1
ATOM 1883 N N . PHE A 1 235 ? 22.906 -23.5 3.723 1 91.38 235 PHE A N 1
ATOM 1884 C CA . PHE A 1 235 ? 22.344 -23.719 2.4 1 91.38 235 PHE A CA 1
ATOM 1885 C C . PHE A 1 235 ? 23.375 -24.266 1.44 1 91.38 235 PHE A C 1
ATOM 1887 O O . PHE A 1 235 ? 23.047 -24.938 0.462 1 91.38 235 PHE A O 1
ATOM 1894 N N . ASP A 1 236 ? 24.562 -23.969 1.771 1 89.88 236 ASP A N 1
ATOM 1895 C CA . ASP A 1 236 ? 25.641 -24.5 0.941 1 89.88 236 ASP A CA 1
ATOM 1896 C C . ASP A 1 236 ? 25.703 -26.031 1.04 1 89.88 236 ASP A C 1
ATOM 1898 O O . ASP A 1 236 ? 26.125 -26.703 0.095 1 89.88 236 ASP A O 1
ATOM 1902 N N . LYS A 1 237 ? 25.234 -26.516 2.127 1 89 237 LYS A N 1
ATOM 1903 C CA . LYS A 1 237 ? 25.312 -27.953 2.365 1 89 237 LYS A CA 1
ATOM 1904 C C . LYS A 1 237 ? 24.016 -28.641 1.945 1 89 237 LYS A C 1
ATOM 1906 O O . LYS A 1 237 ? 23.969 -29.875 1.864 1 89 237 LYS A O 1
ATOM 1911 N N . LEU A 1 238 ? 23.078 -27.906 1.585 1 92.06 238 LEU A N 1
ATOM 1912 C CA . LEU A 1 238 ? 21.781 -28.484 1.274 1 92.06 238 LEU A CA 1
ATOM 1913 C C . LEU A 1 238 ? 21.703 -28.938 -0.182 1 92.06 238 LEU A C 1
ATOM 1915 O O . LEU A 1 238 ? 22.359 -28.344 -1.046 1 92.06 238 LEU A O 1
ATOM 1919 N N . SER A 1 239 ? 20.953 -29.938 -0.336 1 92.75 239 SER A N 1
ATOM 1920 C CA . SER A 1 239 ? 20.609 -30.312 -1.704 1 92.75 239 SER A CA 1
ATOM 1921 C C . SER A 1 239 ? 19.594 -29.328 -2.301 1 92.75 239 SER A C 1
ATOM 1923 O O . SER A 1 239 ? 18.844 -28.688 -1.571 1 92.75 239 SER A O 1
ATOM 1925 N N . PRO A 1 240 ? 19.609 -29.156 -3.609 1 95 240 PRO A N 1
ATOM 1926 C CA . PRO A 1 240 ? 18.656 -28.234 -4.246 1 95 240 PRO A CA 1
ATOM 1927 C C . PRO A 1 240 ? 17.203 -28.578 -3.92 1 95 240 PRO A C 1
ATOM 1929 O O . PRO A 1 240 ? 16.375 -27.672 -3.754 1 95 240 PRO A O 1
ATOM 1932 N N . GLU A 1 241 ? 16.875 -29.828 -3.818 1 93.75 241 GLU A N 1
ATOM 1933 C CA . GLU A 1 241 ? 15.508 -30.219 -3.516 1 93.75 241 GLU A CA 1
ATOM 1934 C C . GLU A 1 241 ? 15.117 -29.828 -2.094 1 93.75 241 GLU A C 1
ATOM 1936 O O . GLU A 1 241 ? 14.008 -29.344 -1.862 1 93.75 241 GLU A O 1
ATOM 1941 N N . ASP A 1 242 ? 16.016 -30.016 -1.231 1 93.75 242 ASP A N 1
ATOM 1942 C CA . ASP A 1 242 ? 15.742 -29.656 0.156 1 93.75 242 ASP A CA 1
ATOM 1943 C C . ASP A 1 242 ? 15.641 -28.141 0.31 1 93.75 242 ASP A C 1
ATOM 1945 O O . ASP A 1 242 ? 14.836 -27.641 1.104 1 93.75 242 ASP A O 1
ATOM 1949 N N . ALA A 1 243 ? 16.453 -27.453 -0.429 1 95.62 243 ALA A N 1
ATOM 1950 C CA . ALA A 1 243 ? 16.375 -26 -0.384 1 95.62 243 ALA A CA 1
ATOM 1951 C C . ALA A 1 243 ? 15 -25.516 -0.853 1 95.62 243 ALA A C 1
ATOM 1953 O O . ALA A 1 243 ? 14.422 -24.594 -0.258 1 95.62 243 ALA A O 1
ATOM 1954 N N . LEU A 1 244 ? 14.523 -26.188 -1.908 1 95.94 244 LEU A N 1
ATOM 1955 C CA . LEU A 1 244 ? 13.203 -25.812 -2.418 1 95.94 244 LEU A CA 1
ATOM 1956 C C . LEU A 1 244 ? 12.125 -26.078 -1.374 1 95.94 244 LEU A C 1
ATOM 1958 O O . LEU A 1 244 ? 11.234 -25.25 -1.17 1 95.94 244 LEU A O 1
ATOM 1962 N N . ARG A 1 245 ? 12.219 -27.172 -0.695 1 95.12 245 ARG A N 1
ATOM 1963 C CA . ARG A 1 245 ? 11.242 -27.547 0.323 1 95.12 245 ARG A CA 1
ATOM 1964 C C . ARG A 1 245 ? 11.25 -26.547 1.478 1 95.12 245 ARG A C 1
ATOM 1966 O O . ARG A 1 245 ? 10.195 -26.125 1.954 1 95.12 245 ARG A O 1
ATOM 1973 N N . ILE A 1 246 ? 12.367 -26.141 1.883 1 95.38 246 ILE A N 1
ATOM 1974 C CA . ILE A 1 246 ? 12.492 -25.219 2.998 1 95.38 246 ILE A CA 1
ATOM 1975 C C . ILE A 1 246 ? 11.914 -23.859 2.604 1 95.38 246 ILE A C 1
ATOM 1977 O O . ILE A 1 246 ? 11.156 -23.25 3.367 1 95.38 246 ILE A O 1
ATOM 1981 N N . ILE A 1 247 ? 12.219 -23.438 1.429 1 96 247 ILE A N 1
ATOM 1982 C CA . ILE A 1 247 ? 11.758 -22.141 0.977 1 96 247 ILE A CA 1
ATOM 1983 C C . ILE A 1 247 ? 10.242 -22.141 0.818 1 96 247 ILE A C 1
ATOM 1985 O O . ILE A 1 247 ? 9.562 -21.172 1.149 1 96 247 ILE A O 1
ATOM 1989 N N . GLU A 1 248 ? 9.734 -23.25 0.374 1 95.56 248 GLU A N 1
ATOM 1990 C CA . GLU A 1 248 ? 8.289 -23.375 0.236 1 95.56 248 GLU A CA 1
ATOM 1991 C C . GLU A 1 248 ? 7.586 -23.219 1.583 1 95.56 248 GLU A C 1
ATOM 1993 O O . GLU A 1 248 ? 6.598 -22.484 1.691 1 95.56 248 GLU A O 1
ATOM 1998 N N . VAL A 1 249 ? 8.094 -23.875 2.512 1 95.62 249 VAL A N 1
ATOM 1999 C CA . VAL A 1 249 ? 7.496 -23.828 3.84 1 95.62 249 VAL A CA 1
ATOM 2000 C C . VAL A 1 249 ? 7.703 -22.438 4.453 1 95.62 249 VAL A C 1
ATOM 2002 O O . VAL A 1 249 ? 6.812 -21.906 5.121 1 95.62 249 VAL A O 1
ATOM 2005 N N . GLN A 1 250 ? 8.844 -21.875 4.215 1 95.31 250 GLN A N 1
ATOM 2006 C CA . GLN A 1 250 ? 9.125 -20.531 4.707 1 95.31 250 GLN A CA 1
ATOM 2007 C C . GLN A 1 250 ? 8.133 -19.516 4.152 1 95.31 250 GLN A C 1
ATOM 2009 O O . GLN A 1 250 ? 7.605 -18.688 4.895 1 95.31 250 GLN A O 1
ATOM 2014 N N . LEU A 1 251 ? 7.879 -19.609 2.904 1 94.56 251 LEU A N 1
ATOM 2015 C CA . LEU A 1 251 ? 6.938 -18.703 2.262 1 94.56 251 LEU A CA 1
ATOM 2016 C C . LEU A 1 251 ? 5.516 -18.953 2.756 1 94.56 251 LEU A C 1
ATOM 2018 O O . LEU A 1 251 ? 4.703 -18.016 2.826 1 94.56 251 LEU A O 1
ATOM 2022 N N . ASN A 1 252 ? 5.258 -20.156 3.15 1 94.25 252 ASN A N 1
ATOM 2023 C CA . ASN A 1 252 ? 3.951 -20.453 3.721 1 94.25 252 ASN A CA 1
ATOM 2024 C C . ASN A 1 252 ? 3.789 -19.844 5.109 1 94.25 252 ASN A C 1
ATOM 2026 O O . ASN A 1 252 ? 2.682 -19.469 5.504 1 94.25 252 ASN A O 1
ATOM 2030 N N . PHE A 1 253 ? 4.844 -19.797 5.812 1 94.88 253 PHE A N 1
ATOM 2031 C CA . PHE A 1 253 ? 4.797 -19.109 7.098 1 94.88 253 PHE A CA 1
ATOM 2032 C C . PHE A 1 253 ? 4.523 -17.625 6.91 1 94.88 253 PHE A C 1
ATOM 2034 O O . PHE A 1 253 ? 3.76 -17.031 7.672 1 94.88 253 PHE A O 1
ATOM 2041 N N . ILE A 1 254 ? 5.105 -17.094 5.898 1 92.75 254 ILE A N 1
ATOM 2042 C CA . ILE A 1 254 ? 4.879 -15.688 5.605 1 92.75 254 ILE A CA 1
ATOM 2043 C C . ILE A 1 254 ? 3.414 -15.461 5.234 1 92.75 254 ILE A C 1
ATOM 2045 O O . ILE A 1 254 ? 2.785 -14.516 5.703 1 92.75 254 ILE A O 1
ATOM 2049 N N . TYR A 1 255 ? 2.881 -16.344 4.438 1 94.19 255 TYR A N 1
ATOM 2050 C CA . TYR A 1 255 ? 1.468 -16.266 4.086 1 94.19 255 TYR A CA 1
ATOM 2051 C C . TYR A 1 255 ? 0.592 -16.344 5.332 1 94.19 255 TYR A C 1
ATOM 2053 O O . TYR A 1 255 ? -0.345 -15.555 5.488 1 94.19 255 TYR A O 1
ATOM 2061 N N . GLY A 1 256 ? 0.895 -17.234 6.207 1 93.69 256 GLY A N 1
ATOM 2062 C CA . GLY A 1 256 ? 0.102 -17.422 7.41 1 93.69 256 GLY A CA 1
ATOM 2063 C C . GLY A 1 256 ? 0.089 -16.219 8.32 1 93.69 256 GLY A C 1
ATOM 2064 O O . GLY A 1 256 ? -0.964 -15.828 8.828 1 93.69 256 GLY A O 1
ATOM 2065 N N . VAL A 1 257 ? 1.138 -15.57 8.43 1 92.62 257 VAL A N 1
ATOM 2066 C CA . VAL A 1 257 ? 1.242 -14.445 9.352 1 92.62 257 VAL A CA 1
ATOM 2067 C C . VAL A 1 257 ? 0.59 -13.203 8.734 1 92.62 257 VAL A C 1
ATOM 2069 O O . VAL A 1 257 ? 0.006 -12.383 9.445 1 92.62 257 VAL A O 1
ATOM 2072 N N . LEU A 1 258 ? 0.592 -13.109 7.414 1 92.5 258 LEU A N 1
ATOM 2073 C CA . LEU A 1 258 ? 0.119 -11.891 6.766 1 92.5 258 LEU A CA 1
ATOM 2074 C C . LEU A 1 258 ? -1.368 -11.992 6.441 1 92.5 258 LEU A C 1
ATOM 2076 O O . LEU A 1 258 ? -2.076 -10.984 6.441 1 92.5 258 LEU A O 1
ATOM 2080 N N . HIS A 1 259 ? -1.852 -13.227 6.172 1 94.06 259 HIS A N 1
ATOM 2081 C CA . HIS A 1 259 ? -3.178 -13.273 5.566 1 94.06 259 HIS A CA 1
ATOM 2082 C C . HIS A 1 259 ? -4.113 -14.188 6.355 1 94.06 259 HIS A C 1
ATOM 2084 O O . HIS A 1 259 ? -5.266 -14.383 5.969 1 94.06 259 HIS A O 1
ATOM 2090 N N . THR A 1 260 ? -3.648 -14.742 7.41 1 94.75 260 THR A N 1
ATOM 2091 C CA . THR A 1 260 ? -4.488 -15.633 8.203 1 94.75 260 THR A CA 1
ATOM 2092 C C . THR A 1 260 ? -4.402 -15.281 9.688 1 94.75 260 THR A C 1
ATOM 2094 O O . THR A 1 260 ? -3.648 -14.383 10.07 1 94.75 260 THR A O 1
ATOM 2097 N N . LYS A 1 261 ? -5.203 -16.031 10.508 1 93.88 261 LYS A N 1
ATOM 2098 C CA . LYS A 1 261 ? -5.238 -15.82 11.953 1 93.88 261 LYS A CA 1
ATOM 2099 C C . LYS A 1 261 ? -4.246 -16.734 12.672 1 93.88 261 LYS A C 1
ATOM 2101 O O . LYS A 1 261 ? -4.23 -16.797 13.906 1 93.88 261 LYS A O 1
ATOM 2106 N N . ILE A 1 262 ? -3.42 -17.328 12.023 1 92.75 262 ILE A N 1
ATOM 2107 C CA . ILE A 1 262 ? -2.652 -18.438 12.57 1 92.75 262 ILE A CA 1
ATOM 2108 C C . ILE A 1 262 ? -1.722 -17.922 13.672 1 92.75 262 ILE A C 1
ATOM 2110 O O . ILE A 1 262 ? -1.51 -18.609 14.68 1 92.75 262 ILE A O 1
ATOM 2114 N N . ARG A 1 263 ? -1.178 -16.766 13.531 1 90.25 263 ARG A N 1
ATOM 2115 C CA . ARG A 1 263 ? -0.269 -16.219 14.539 1 90.25 263 ARG A CA 1
ATOM 2116 C C . ARG A 1 263 ? -0.994 -15.984 15.859 1 90.25 263 ARG A C 1
ATOM 2118 O O . ARG A 1 263 ? -0.421 -16.188 16.938 1 90.25 263 ARG A O 1
ATOM 2125 N N . VAL A 1 264 ? -2.199 -15.602 15.781 1 91.25 264 VAL A N 1
ATOM 2126 C CA . VAL A 1 264 ? -2.996 -15.32 16.969 1 91.25 264 VAL A CA 1
ATOM 2127 C C . VAL A 1 264 ? -3.488 -16.625 17.594 1 91.25 264 VAL A C 1
ATOM 2129 O O . VAL A 1 264 ? -3.473 -16.781 18.812 1 91.25 264 VAL A O 1
ATOM 2132 N N . MET A 1 265 ? -3.777 -17.562 16.812 1 92.19 265 MET A N 1
ATOM 2133 C CA . MET A 1 265 ? -4.348 -18.812 17.281 1 92.19 265 MET A CA 1
ATOM 2134 C C . MET A 1 265 ? -3.281 -19.688 17.953 1 92.19 265 MET A C 1
ATOM 2136 O O . MET A 1 265 ? -3.592 -20.5 18.812 1 92.19 265 MET A O 1
ATOM 2140 N N . HIS A 1 266 ? -2.084 -19.5 17.562 1 90 266 HIS A N 1
ATOM 2141 C CA . HIS A 1 266 ? -1.025 -20.328 18.141 1 90 266 HIS A CA 1
ATOM 2142 C C . HIS A 1 266 ? -0.423 -19.656 19.359 1 90 266 HIS A C 1
ATOM 2144 O O . HIS A 1 266 ? 0.532 -20.172 19.953 1 90 266 HIS A O 1
ATOM 2150 N N . SER A 1 267 ? -1.016 -18.688 19.844 1 87.69 267 SER A N 1
ATOM 2151 C CA . SER A 1 267 ? -0.643 -18.078 21.109 1 87.69 267 SER A CA 1
ATOM 2152 C C . SER A 1 267 ? -1.455 -18.672 22.266 1 87.69 267 SER A C 1
ATOM 2154 O O . SER A 1 267 ? -2.508 -19.266 22.047 1 87.69 267 SER A O 1
ATOM 2156 N N . VAL A 1 268 ? -1.019 -18.578 23.438 1 86.5 268 VAL A N 1
ATOM 2157 C CA . VAL A 1 268 ? -1.688 -19.125 24.625 1 86.5 268 VAL A CA 1
ATOM 2158 C C . VAL A 1 268 ? -3.047 -18.453 24.797 1 86.5 268 VAL A C 1
ATOM 2160 O O . VAL A 1 268 ? -4.059 -19.125 25 1 86.5 268 VAL A O 1
ATOM 2163 N N . PHE A 1 269 ? -3.068 -17.203 24.594 1 86.44 269 PHE A N 1
ATOM 2164 C CA . PHE A 1 269 ? -4.32 -16.469 24.734 1 86.44 269 PHE A CA 1
ATOM 2165 C C . PHE A 1 269 ? -5.285 -16.812 23.609 1 86.44 269 PHE A C 1
ATOM 2167 O O . PHE A 1 269 ? -6.496 -16.906 23.828 1 86.44 269 PHE A O 1
ATOM 2174 N N . GLY A 1 270 ? -4.695 -17.016 22.484 1 88.56 270 GLY A N 1
ATOM 2175 C CA . GLY A 1 270 ? -5.539 -17.391 21.375 1 88.56 270 GLY A CA 1
ATOM 2176 C C . GLY A 1 270 ? -6.215 -18.734 21.562 1 88.56 270 GLY A C 1
ATOM 2177 O O . GLY A 1 270 ? -7.398 -18.891 21.25 1 88.56 270 GLY A O 1
ATOM 2178 N N . CYS A 1 271 ? -5.578 -19.609 22.219 1 89.06 271 CYS A N 1
ATOM 2179 C CA . CYS A 1 271 ? -6.133 -20.938 22.469 1 89.06 271 CYS A CA 1
ATOM 2180 C C . CYS A 1 271 ? -7.211 -20.875 23.547 1 89.06 271 CYS A C 1
ATOM 2182 O O . CYS A 1 271 ? -8.258 -21.516 23.406 1 89.06 271 CYS A O 1
ATOM 2184 N N . ILE A 1 272 ? -6.988 -20.094 24.5 1 91.06 272 ILE A N 1
ATOM 2185 C CA . ILE A 1 272 ? -7.961 -19.953 25.578 1 91.06 272 ILE A CA 1
ATOM 2186 C C . ILE A 1 272 ? -9.25 -19.328 25.047 1 91.06 272 ILE A C 1
ATOM 2188 O O . ILE A 1 272 ? -10.344 -19.844 25.297 1 91.06 272 ILE A O 1
ATOM 2192 N N . PHE A 1 273 ? -9.062 -18.359 24.312 1 91.62 273 PHE A N 1
ATOM 2193 C CA . PHE A 1 273 ? -10.234 -17.656 23.781 1 91.62 273 PHE A CA 1
ATOM 2194 C C . PHE A 1 273 ? -10.969 -18.531 22.766 1 91.62 273 PHE A C 1
ATOM 2196 O O . PHE A 1 273 ? -12.195 -18.469 22.656 1 91.62 273 PHE A O 1
ATOM 2203 N N . ARG A 1 274 ? -10.219 -19.328 22.078 1 91.69 274 ARG A N 1
ATOM 2204 C CA . ARG A 1 274 ? -10.852 -20.234 21.141 1 91.69 274 ARG A CA 1
ATOM 2205 C C . ARG A 1 274 ? -11.688 -21.281 21.859 1 91.69 274 ARG A C 1
ATOM 2207 O O . ARG A 1 274 ? -12.781 -21.641 21.406 1 91.69 274 ARG A O 1
ATOM 2214 N N . PHE A 1 275 ? -11.258 -21.688 22.969 1 93 275 PHE A N 1
ATOM 2215 C CA . PHE A 1 275 ? -12 -22.656 23.75 1 93 275 PHE A CA 1
ATOM 2216 C C . PHE A 1 275 ? -13.25 -22.031 24.359 1 93 275 PHE A C 1
ATOM 2218 O O . PHE A 1 275 ? -14.32 -22.656 24.375 1 93 275 PHE A O 1
ATOM 2225 N N . ILE A 1 276 ? -13.055 -20.844 24.75 1 93.94 276 ILE A N 1
ATOM 2226 C CA . ILE A 1 276 ? -14.195 -20.125 25.312 1 93.94 276 ILE A CA 1
ATOM 2227 C C . ILE A 1 276 ? -15.227 -19.859 24.219 1 93.94 276 ILE A C 1
ATOM 2229 O O . ILE A 1 276 ? -16.422 -20.031 24.438 1 93.94 276 ILE A O 1
ATOM 2233 N N . SER A 1 277 ? -14.734 -19.484 23.062 1 94.5 277 SER A N 1
ATOM 2234 C CA . SER A 1 277 ? -15.641 -19.219 21.938 1 94.5 277 SER A CA 1
ATOM 2235 C C . SER A 1 277 ? -16.359 -20.469 21.5 1 94.5 277 SER A C 1
ATOM 2237 O O . SER A 1 277 ? -17.594 -20.484 21.359 1 94.5 277 SER A O 1
ATOM 2239 N N . PHE A 1 278 ? -15.656 -21.562 21.359 1 94.94 278 PHE A N 1
ATOM 2240 C CA . PHE A 1 278 ? -16.266 -22.828 20.938 1 94.94 278 PHE A CA 1
ATOM 2241 C C . PHE A 1 278 ? -17.203 -23.359 22.016 1 94.94 278 PHE A C 1
ATOM 2243 O O . PHE A 1 278 ? -18.312 -23.812 21.703 1 94.94 278 PHE A O 1
ATOM 2250 N N . GLY A 1 279 ? -16.797 -23.234 23.266 1 95.44 279 GLY A N 1
ATOM 2251 C CA . GLY A 1 279 ? -17.672 -23.625 24.359 1 95.44 279 GLY A CA 1
ATO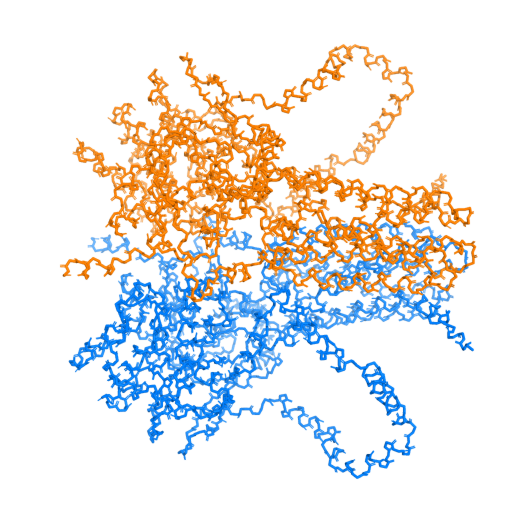M 2252 C C . GLY A 1 279 ? -18.938 -22.812 24.453 1 95.44 279 GLY A C 1
ATOM 2253 O O . GLY A 1 279 ? -20.016 -23.359 24.734 1 95.44 279 GLY A O 1
ATOM 2254 N N . SER A 1 280 ? -18.828 -21.562 24.141 1 96.19 280 SER A N 1
ATOM 2255 C CA . SER A 1 280 ? -20 -20.688 24.172 1 96.19 280 SER A CA 1
ATOM 2256 C C . SER A 1 280 ? -20.984 -21.047 23.062 1 96.19 280 SER A C 1
ATOM 2258 O O . SER A 1 280 ? -22.203 -21 23.266 1 96.19 280 SER A O 1
ATOM 2260 N N . ILE A 1 281 ? -20.5 -21.375 21.922 1 96.06 281 ILE A N 1
ATOM 2261 C CA . ILE A 1 281 ? -21.375 -21.75 20.812 1 96.06 281 ILE A CA 1
ATOM 2262 C C . ILE A 1 281 ? -22.094 -23.047 21.125 1 96.06 281 ILE A C 1
ATOM 2264 O O . ILE A 1 281 ? -23.312 -23.156 20.938 1 96.06 281 ILE A O 1
ATOM 2268 N N . VAL A 1 282 ? -21.406 -23.984 21.703 1 96.25 282 VAL A N 1
ATOM 2269 C CA . VAL A 1 282 ? -22 -25.281 22.031 1 96.25 282 VAL A CA 1
ATOM 2270 C C . VAL A 1 282 ? -23 -25.109 23.172 1 96.25 282 VAL A C 1
ATOM 2272 O O . VAL A 1 282 ? -24.094 -25.688 23.156 1 96.25 282 VAL A O 1
ATOM 2275 N N . ALA A 1 283 ? -22.625 -24.281 24.094 1 96.06 283 ALA A N 1
ATOM 2276 C CA . ALA A 1 283 ? -23.531 -24 25.203 1 96.06 283 ALA A CA 1
ATOM 2277 C C . ALA A 1 283 ? -24.797 -23.297 24.719 1 96.06 283 ALA A C 1
ATOM 2279 O O . ALA A 1 283 ? -25.891 -23.609 25.172 1 96.06 283 ALA A O 1
ATOM 2280 N N . ALA A 1 284 ? -24.594 -22.391 23.812 1 95.56 284 ALA A N 1
ATOM 2281 C CA . ALA A 1 284 ? -25.75 -21.688 23.25 1 95.56 284 ALA A CA 1
ATOM 2282 C C . ALA A 1 284 ? -26.672 -22.641 22.484 1 95.56 284 ALA A C 1
ATOM 2284 O O . ALA A 1 284 ? -27.891 -22.562 22.625 1 95.56 284 ALA A O 1
ATOM 2285 N N . LEU A 1 285 ? -26.078 -23.547 21.75 1 96.19 285 LEU A N 1
ATOM 2286 C CA . LEU A 1 285 ? -26.859 -24.547 21.016 1 96.19 285 LEU A CA 1
ATOM 2287 C C . LEU A 1 285 ? -27.609 -25.469 21.984 1 96.19 285 LEU A C 1
ATOM 2289 O O . LEU A 1 285 ? -28.781 -25.75 21.781 1 96.19 285 LEU A O 1
ATOM 2293 N N . SER A 1 286 ? -26.953 -25.906 23.031 1 95.38 286 SER A N 1
ATOM 2294 C CA . SER A 1 286 ? -27.562 -26.781 24.031 1 95.38 286 SER A CA 1
ATOM 2295 C C . SER A 1 286 ? -28.703 -26.078 24.75 1 95.38 286 SER A C 1
ATOM 2297 O O . SER A 1 286 ? -29.781 -26.672 24.938 1 95.38 286 SER A O 1
ATOM 2299 N N . TYR A 1 287 ? -28.5 -24.828 25.062 1 93.75 287 TYR A N 1
ATOM 2300 C CA . TYR A 1 287 ? -29.547 -24.078 25.75 1 93.75 287 TYR A CA 1
ATOM 2301 C C . TYR A 1 287 ? -30.75 -23.875 24.828 1 93.75 287 TYR A C 1
ATOM 2303 O O . TYR A 1 287 ? -31.906 -23.969 25.266 1 93.75 287 TYR A O 1
ATOM 2311 N N . PHE A 1 288 ? -30.516 -23.578 23.609 1 93.12 288 PHE A N 1
ATOM 2312 C CA . PHE A 1 288 ? -31.594 -23.375 22.656 1 93.12 288 PHE A CA 1
ATOM 2313 C C . PHE A 1 288 ? -32.375 -24.672 22.422 1 93.12 288 PHE A C 1
ATOM 2315 O O . PHE A 1 288 ? -33.594 -24.656 22.297 1 93.12 288 PHE A O 1
ATOM 2322 N N . TYR A 1 289 ? -31.625 -25.75 22.422 1 92.88 289 TYR A N 1
ATOM 2323 C CA . TYR A 1 289 ? -32.281 -27.031 22.156 1 92.88 289 TYR A CA 1
ATOM 2324 C C . TYR A 1 289 ? -33.062 -27.5 23.359 1 92.88 289 TYR A C 1
ATOM 2326 O O . TYR A 1 289 ? -34.219 -27.906 23.219 1 92.88 289 TYR A O 1
ATOM 2334 N N . PHE A 1 290 ? -32.625 -27.297 24.594 1 91.25 290 PHE A N 1
ATOM 2335 C CA . PHE A 1 290 ? -33.219 -27.938 25.766 1 91.25 290 PHE A CA 1
ATOM 2336 C C . PHE A 1 290 ? -34.094 -26.938 26.531 1 91.25 290 PHE A C 1
ATOM 2338 O O . PHE A 1 290 ? -35.094 -27.312 27.109 1 91.25 290 PHE A O 1
ATOM 2345 N N . ALA A 1 291 ? -33.719 -25.688 26.5 1 88.06 291 ALA A N 1
ATOM 2346 C CA . ALA A 1 291 ? -34.344 -24.766 27.438 1 88.06 291 ALA A CA 1
ATOM 2347 C C . ALA A 1 291 ? -35.375 -23.891 26.734 1 88.06 291 ALA A C 1
ATOM 2349 O O . ALA A 1 291 ? -36.375 -23.453 27.344 1 88.06 291 ALA A O 1
ATOM 2350 N N . VAL A 1 292 ? -35.188 -23.594 25.484 1 87.94 292 VAL A N 1
ATOM 2351 C CA . VAL A 1 292 ? -36.031 -22.641 24.797 1 87.94 292 VAL A CA 1
ATOM 2352 C C . VAL A 1 292 ? -37.25 -23.375 24.219 1 87.94 292 VAL A C 1
ATOM 2354 O O . VAL A 1 292 ? -37.094 -24.422 23.578 1 87.94 292 VAL A O 1
ATOM 2357 N N . ASP A 1 293 ? -38.438 -22.875 24.469 1 83.75 293 ASP A N 1
ATOM 2358 C CA . ASP A 1 293 ? -39.656 -23.422 23.906 1 83.75 293 ASP A CA 1
ATOM 2359 C C . ASP A 1 293 ? -39.812 -23 22.438 1 83.75 293 ASP A C 1
ATOM 2361 O O . ASP A 1 293 ? -40.031 -21.812 22.156 1 83.75 293 ASP A O 1
ATOM 2365 N N . LYS A 1 294 ? -39.781 -23.828 21.547 1 85.38 294 LYS A N 1
ATOM 2366 C CA . LYS A 1 294 ? -39.75 -23.547 20.109 1 85.38 294 LYS A CA 1
ATOM 2367 C C . LYS A 1 294 ? -41.156 -23.391 19.562 1 85.38 294 LYS A C 1
ATOM 2369 O O . LYS A 1 294 ? -41.344 -22.875 18.469 1 85.38 294 LYS A O 1
ATOM 2374 N N . TYR A 1 295 ? -42.156 -23.781 20.281 1 80.38 295 TYR A N 1
ATOM 2375 C CA . TYR A 1 295 ? -43.531 -23.75 19.781 1 80.38 295 TYR A CA 1
ATOM 2376 C C . TYR A 1 295 ? -44.031 -22.328 19.641 1 80.38 295 TYR A C 1
ATOM 2378 O O . TYR A 1 295 ? -45 -22.062 18.906 1 80.38 295 TYR A O 1
ATOM 2386 N N . ARG A 1 296 ? -43.344 -21.484 20.234 1 78 296 ARG A N 1
ATOM 2387 C CA . ARG A 1 296 ? -43.781 -20.078 20.203 1 78 296 ARG A CA 1
ATOM 2388 C C . ARG A 1 296 ? -43.281 -19.391 18.938 1 78 296 ARG A C 1
ATOM 2390 O O . ARG A 1 296 ? -43.75 -18.312 18.578 1 78 296 ARG A O 1
ATOM 2397 N N . PHE A 1 297 ? -42.344 -20.125 18.25 1 84.75 297 PHE A N 1
ATOM 2398 C CA . PHE A 1 297 ? -41.688 -19.484 17.109 1 84.75 297 PHE A CA 1
ATOM 2399 C C . PHE A 1 297 ? -42.188 -20.094 15.797 1 84.75 297 PHE A C 1
ATOM 2401 O O . PHE A 1 297 ? -42.781 -21.172 15.789 1 84.75 297 PHE A O 1
ATOM 2408 N N . VAL A 1 298 ? -41.969 -19.344 14.688 1 84.5 298 VAL A N 1
ATOM 2409 C CA . VAL A 1 298 ? -42.281 -19.828 13.352 1 84.5 298 VAL A CA 1
ATOM 2410 C C . VAL A 1 298 ? -41.344 -21 13 1 84.5 298 VAL A C 1
ATOM 2412 O O . VAL A 1 298 ? -40.125 -20.906 13.18 1 84.5 298 VAL A O 1
ATOM 2415 N N . GLY A 1 299 ? -41.844 -22.125 12.516 1 83.5 299 GLY A N 1
ATOM 2416 C CA . GLY A 1 299 ? -41.094 -23.344 12.258 1 83.5 299 GLY A CA 1
ATOM 2417 C C . GLY A 1 299 ? -39.906 -23.141 11.352 1 83.5 299 GLY A C 1
ATOM 2418 O O . GLY A 1 299 ? -38.812 -23.641 11.625 1 83.5 299 GLY A O 1
ATOM 2419 N N . ILE A 1 300 ? -40.031 -22.406 10.227 1 85.06 300 ILE A N 1
ATOM 2420 C CA . ILE A 1 300 ? -38.938 -22.188 9.281 1 85.06 300 ILE A CA 1
ATOM 2421 C C . ILE A 1 300 ? -37.812 -21.438 9.961 1 85.06 300 ILE A C 1
ATOM 2423 O O . ILE A 1 300 ? -36.625 -21.719 9.719 1 85.06 300 ILE A O 1
ATOM 2427 N N . ASP A 1 301 ? -38.156 -20.484 10.844 1 88 301 ASP A N 1
ATOM 2428 C CA . ASP A 1 301 ? -37.156 -19.703 11.523 1 88 301 ASP A CA 1
ATOM 2429 C C . ASP A 1 301 ? -36.406 -20.547 12.562 1 88 301 ASP A C 1
ATOM 2431 O O . ASP A 1 301 ? -35.219 -20.344 12.797 1 88 301 ASP A O 1
ATOM 2435 N N . VAL A 1 302 ? -37.125 -21.453 13.102 1 90.5 302 VAL A N 1
ATOM 2436 C CA . VAL A 1 302 ? -36.469 -22.375 14.023 1 90.5 302 VAL A CA 1
ATOM 2437 C C . VAL A 1 302 ? -35.5 -23.266 13.258 1 90.5 302 VAL A C 1
ATOM 2439 O O . VAL A 1 302 ? -34.375 -23.5 13.711 1 90.5 302 VAL A O 1
ATOM 2442 N N . GLY A 1 303 ? -35.906 -23.719 12.062 1 91.06 303 GLY A N 1
ATOM 2443 C CA . GLY A 1 303 ? -35 -24.5 11.227 1 91.06 303 GLY A CA 1
ATOM 2444 C C . GLY A 1 303 ? -33.75 -23.75 10.812 1 91.06 303 GLY A C 1
ATOM 2445 O O . GLY A 1 303 ? -32.656 -24.297 10.828 1 91.06 303 GLY A O 1
ATOM 2446 N N . ILE A 1 304 ? -33.906 -22.5 10.469 1 91.81 304 ILE A N 1
ATOM 2447 C CA . ILE A 1 304 ? -32.812 -21.672 10.07 1 91.81 304 ILE A CA 1
ATOM 2448 C C . ILE A 1 304 ? -31.859 -21.453 11.258 1 91.81 304 ILE A C 1
ATOM 2450 O O . ILE A 1 304 ? -30.641 -21.469 11.102 1 91.81 304 ILE A O 1
ATOM 2454 N N . THR A 1 305 ? -32.438 -21.25 12.414 1 92.25 305 THR A N 1
ATOM 2455 C CA . THR A 1 305 ? -31.609 -21.031 13.602 1 92.25 305 THR A CA 1
ATOM 2456 C C . THR A 1 305 ? -30.781 -22.281 13.922 1 92.25 305 THR A C 1
ATOM 2458 O O . THR A 1 305 ? -29.594 -22.172 14.258 1 92.25 305 THR A O 1
ATOM 2461 N N . TYR A 1 306 ? -31.375 -23.438 13.719 1 94.12 306 TYR A N 1
ATOM 2462 C CA . TYR A 1 306 ? -30.609 -24.656 13.914 1 94.12 306 TYR A CA 1
ATOM 2463 C C . TYR A 1 306 ? -29.5 -24.781 12.867 1 94.12 306 TYR A C 1
ATOM 2465 O O . TYR A 1 306 ? -28.406 -25.25 13.172 1 94.12 306 TYR A O 1
ATOM 2473 N N . THR A 1 307 ? -29.797 -24.406 11.656 1 94.62 307 THR A N 1
ATOM 2474 C CA . THR A 1 307 ? -28.781 -24.453 10.602 1 94.62 307 THR A CA 1
ATOM 2475 C C . THR A 1 307 ? -27.625 -23.5 10.922 1 94.62 307 THR A C 1
ATOM 2477 O O . THR A 1 307 ? -26.469 -23.844 10.695 1 94.62 307 THR A O 1
ATOM 2480 N N . LEU A 1 308 ? -27.953 -22.375 11.484 1 94.88 308 LEU A N 1
ATOM 2481 C CA . LEU A 1 308 ? -26.938 -21.406 11.852 1 94.88 308 LEU A CA 1
ATOM 2482 C C . LEU A 1 308 ? -26.062 -21.938 12.992 1 94.88 308 LEU A C 1
ATOM 2484 O O . LEU A 1 308 ? -24.844 -21.812 12.961 1 94.88 308 LEU A O 1
ATOM 2488 N N . PHE A 1 309 ? -26.719 -22.578 13.945 1 95.44 309 PHE A N 1
ATOM 2489 C CA . PHE A 1 309 ? -25.984 -23.141 15.07 1 95.44 309 PHE A CA 1
ATOM 2490 C C . PHE A 1 309 ? -25.094 -24.297 14.609 1 95.44 309 PHE A C 1
ATOM 2492 O O . PHE A 1 309 ? -23.906 -24.328 14.93 1 95.44 309 PHE A O 1
ATOM 2499 N N . LEU A 1 310 ? -25.625 -25.156 13.82 1 94.75 310 LEU A N 1
ATOM 2500 C CA . LEU A 1 310 ? -24.859 -26.297 13.336 1 94.75 310 LEU A CA 1
ATOM 2501 C C . LEU A 1 310 ? -23.75 -25.844 12.375 1 94.75 310 LEU A C 1
ATOM 2503 O O . LEU A 1 310 ? -22.672 -26.422 12.359 1 94.75 310 LEU A O 1
ATOM 2507 N N . GLY A 1 311 ? -24.094 -24.875 11.578 1 94.31 311 GLY A N 1
ATOM 2508 C CA . GLY A 1 311 ? -23.062 -24.297 10.719 1 94.31 311 GLY A CA 1
ATOM 2509 C C . GLY A 1 311 ? -21.906 -23.688 11.5 1 94.31 311 GLY A C 1
ATOM 2510 O O . GLY A 1 311 ? -20.75 -23.859 11.133 1 94.31 311 GLY A O 1
ATOM 2511 N N . ALA A 1 312 ? -22.203 -23.031 12.523 1 94.38 312 ALA A N 1
ATOM 2512 C CA . ALA A 1 312 ? -21.172 -22.406 13.352 1 94.38 312 ALA A CA 1
ATOM 2513 C C . ALA A 1 312 ? -20.281 -23.469 14.008 1 94.38 312 ALA A C 1
ATOM 2515 O O . ALA A 1 312 ? -19.062 -23.328 14.031 1 94.38 312 ALA A O 1
ATOM 2516 N N . VAL A 1 313 ? -20.875 -24.5 14.477 1 94.94 313 VAL A N 1
ATOM 2517 C CA . VAL A 1 313 ? -20.125 -25.578 15.102 1 94.94 313 VAL A CA 1
ATOM 2518 C C . VAL A 1 313 ? -19.266 -26.281 14.062 1 94.94 313 VAL A C 1
ATOM 2520 O O . VAL A 1 313 ? -18.078 -26.547 14.297 1 94.94 313 VAL A O 1
ATOM 2523 N N . ALA A 1 314 ? -19.859 -26.516 12.945 1 94.69 314 ALA A N 1
ATOM 2524 C CA . ALA A 1 314 ? -19.109 -27.188 11.875 1 94.69 314 ALA A CA 1
ATOM 2525 C C . ALA A 1 314 ? -17.922 -26.344 11.43 1 94.69 314 ALA A C 1
ATOM 2527 O O . ALA A 1 314 ? -16.828 -26.875 11.211 1 94.69 314 ALA A O 1
ATOM 2528 N N . GLN A 1 315 ? -18.141 -25.125 11.32 1 94.19 315 GLN A N 1
ATOM 2529 C CA . GLN A 1 315 ? -17.062 -24.234 10.898 1 94.19 315 GLN A CA 1
ATOM 2530 C C . GLN A 1 315 ? -15.93 -24.234 11.922 1 94.19 315 GLN A C 1
ATOM 2532 O O . GLN A 1 315 ? -14.75 -24.266 11.555 1 94.19 315 GLN A O 1
ATOM 2537 N N . ASP A 1 316 ? -16.219 -24.266 13.125 1 94 316 ASP A N 1
ATOM 2538 C CA . ASP A 1 316 ? -15.195 -24.25 14.172 1 94 316 ASP A CA 1
ATOM 2539 C C . ASP A 1 316 ? -14.445 -25.578 14.219 1 94 316 ASP A C 1
ATOM 2541 O O . ASP A 1 316 ? -13.242 -25.609 14.477 1 94 316 ASP A O 1
ATOM 2545 N N . VAL A 1 317 ? -15.133 -26.578 13.938 1 94.19 317 VAL A N 1
ATOM 2546 C CA . VAL A 1 317 ? -14.5 -27.891 13.93 1 94.19 317 VAL A CA 1
ATOM 2547 C C . VAL A 1 317 ? -13.539 -28 12.75 1 94.19 317 VAL A C 1
ATOM 2549 O O . VAL A 1 317 ? -12.406 -28.469 12.898 1 94.19 317 VAL A O 1
ATOM 2552 N N . VAL A 1 318 ? -13.961 -27.484 11.695 1 93.5 318 VAL A N 1
ATOM 2553 C CA . VAL A 1 318 ? -13.102 -27.5 10.516 1 93.5 318 VAL A CA 1
ATOM 2554 C C . VAL A 1 318 ? -11.898 -26.594 10.742 1 93.5 318 VAL A C 1
ATOM 2556 O O . VAL A 1 318 ? -10.773 -26.953 10.375 1 93.5 318 VAL A O 1
ATOM 2559 N N . ALA A 1 319 ? -12.188 -25.484 11.289 1 92.62 319 ALA A N 1
ATOM 2560 C CA . ALA A 1 319 ? -11.094 -24.562 11.586 1 92.62 319 ALA A CA 1
ATOM 2561 C C . ALA A 1 319 ? -10.094 -25.188 12.547 1 92.62 319 ALA A C 1
ATOM 2563 O O . ALA A 1 319 ? -8.883 -25.016 12.391 1 92.62 319 ALA A O 1
ATOM 2564 N N . LEU A 1 320 ? -10.562 -25.938 13.484 1 91.44 320 LEU A N 1
ATOM 2565 C CA . LEU A 1 320 ? -9.688 -26.625 14.43 1 91.44 320 LEU A CA 1
ATOM 2566 C C . LEU A 1 320 ? -8.891 -27.734 13.734 1 91.44 320 LEU A C 1
ATOM 2568 O O . LEU A 1 320 ? -7.707 -27.906 14.016 1 91.44 320 LEU A O 1
ATOM 2572 N N . PHE A 1 321 ? -9.523 -28.359 12.883 1 91.31 321 PHE A N 1
ATOM 2573 C CA . PHE A 1 321 ? -8.852 -29.391 12.102 1 91.31 321 PHE A CA 1
ATOM 2574 C C . PHE A 1 321 ? -7.719 -28.797 11.273 1 91.31 321 PHE A C 1
ATOM 2576 O O . PHE A 1 321 ? -6.605 -29.312 11.266 1 91.31 321 PHE A O 1
ATOM 2583 N N . MET A 1 322 ? -7.984 -27.703 10.695 1 90.88 322 MET A N 1
ATOM 2584 C CA . MET A 1 322 ? -6.973 -27.031 9.883 1 90.88 322 MET A CA 1
ATOM 2585 C C . MET A 1 322 ? -5.836 -26.5 10.742 1 90.88 322 MET A C 1
ATOM 2587 O O . MET A 1 322 ? -4.68 -26.5 10.32 1 90.88 322 MET A O 1
ATOM 2591 N N . LEU A 1 323 ? -6.133 -26.094 11.875 1 90.94 323 LEU A N 1
ATOM 2592 C CA . LEU A 1 323 ? -5.125 -25.578 12.797 1 90.94 323 LEU A CA 1
ATOM 2593 C C . LEU A 1 323 ? -4.191 -26.703 13.25 1 90.94 323 LEU A C 1
ATOM 2595 O O . LEU A 1 323 ? -2.971 -26.516 13.281 1 90.94 323 LEU A O 1
ATOM 2599 N N . VAL A 1 324 ? -4.734 -27.844 13.5 1 88.94 324 VAL A N 1
ATOM 2600 C CA . VAL A 1 324 ? -3.961 -28.969 14 1 88.94 324 VAL A CA 1
ATOM 2601 C C . VAL A 1 324 ? -3.006 -29.453 12.914 1 88.94 324 VAL A C 1
ATOM 2603 O O . VAL A 1 324 ? -1.863 -29.828 13.195 1 88.94 324 VAL A O 1
ATOM 2606 N N . PHE A 1 325 ? -3.385 -29.344 11.703 1 89.56 325 PHE A N 1
ATOM 2607 C CA . PHE A 1 325 ? -2.572 -29.875 10.617 1 89.56 325 PHE A CA 1
ATOM 2608 C C . PHE A 1 325 ? -1.763 -28.75 9.961 1 89.56 325 PHE A C 1
ATOM 2610 O O . PHE A 1 325 ? -1.171 -28.953 8.898 1 89.56 325 PHE A O 1
ATOM 2617 N N . SER A 1 326 ? -1.718 -27.672 10.57 1 90.44 326 SER A N 1
ATOM 2618 C CA . SER A 1 326 ? -0.926 -26.578 10.031 1 90.44 326 SER A CA 1
ATOM 2619 C C . SER A 1 326 ? 0.556 -26.75 10.344 1 90.44 326 SER A C 1
ATOM 2621 O O . SER A 1 326 ? 0.917 -27.484 11.258 1 90.44 326 SER A O 1
ATOM 2623 N N . ASP A 1 327 ? 1.434 -26.109 9.578 1 91.88 327 ASP A N 1
ATOM 2624 C CA . ASP A 1 327 ? 2.879 -26.156 9.781 1 91.88 327 ASP A CA 1
ATOM 2625 C C . ASP A 1 327 ? 3.264 -25.578 11.141 1 91.88 327 ASP A C 1
ATOM 2627 O O . ASP A 1 327 ? 4.23 -26.031 11.766 1 91.88 327 ASP A O 1
ATOM 2631 N N . TRP A 1 328 ? 2.461 -24.703 11.664 1 92 328 TRP A N 1
ATOM 2632 C CA . TRP A 1 328 ? 2.734 -24.047 12.93 1 92 328 TRP A CA 1
ATOM 2633 C C . TRP A 1 328 ? 2.598 -25.016 14.094 1 92 328 TRP A C 1
ATOM 2635 O O . TRP A 1 328 ? 3.328 -24.922 15.086 1 92 328 TRP A O 1
ATOM 2645 N N . THR A 1 329 ? 1.738 -25.906 13.953 1 91.19 329 THR A N 1
ATOM 2646 C CA . THR A 1 329 ? 1.533 -26.891 15.008 1 91.19 329 THR A CA 1
ATOM 2647 C C . THR A 1 329 ? 2.717 -27.859 15.086 1 91.19 329 THR A C 1
ATOM 2649 O O . THR A 1 329 ? 3.131 -28.25 16.188 1 91.19 329 THR A O 1
ATOM 2652 N N . PHE A 1 330 ? 3.268 -28.156 14.008 1 91.06 330 PHE A N 1
ATOM 2653 C CA . PHE A 1 330 ? 4.414 -29.062 13.992 1 91.06 330 PHE A CA 1
ATOM 2654 C C . PHE A 1 330 ? 5.633 -28.391 14.617 1 91.06 330 PHE A C 1
ATOM 2656 O O . PHE A 1 330 ? 6.461 -29.062 15.242 1 91.06 330 PHE A O 1
ATOM 2663 N N . VAL A 1 331 ? 5.738 -27.078 14.453 1 90.06 331 VAL A N 1
ATOM 2664 C CA . VAL A 1 331 ? 6.824 -26.344 15.086 1 90.06 331 VAL A CA 1
ATOM 2665 C C . VAL A 1 331 ? 6.637 -26.328 16.594 1 90.06 331 VAL A C 1
ATOM 2667 O O . VAL A 1 331 ? 7.602 -26.5 17.344 1 90.06 331 VAL A O 1
ATOM 2670 N N . ALA A 1 332 ? 5.441 -26.203 17.016 1 86 332 ALA A N 1
ATOM 2671 C CA . ALA A 1 332 ? 5.148 -26.156 18.438 1 86 332 ALA A CA 1
ATOM 2672 C C . ALA A 1 332 ? 5.363 -27.516 19.094 1 86 332 ALA A C 1
ATOM 2674 O O . ALA A 1 332 ? 5.695 -27.594 20.281 1 86 332 ALA A O 1
ATOM 2675 N N . LEU A 1 333 ? 5.18 -28.562 18.391 1 82.69 333 LEU A N 1
ATOM 2676 C CA . LEU A 1 333 ? 5.297 -29.922 18.922 1 82.69 333 LEU A CA 1
ATOM 2677 C C . LEU A 1 333 ? 6.762 -30.328 19.047 1 82.69 333 LEU A C 1
ATOM 2679 O O . LEU A 1 333 ? 7.105 -31.188 19.875 1 82.69 333 LEU A O 1
ATOM 2683 N N . ARG A 1 334 ? 7.609 -29.766 18.125 1 69.06 334 ARG A N 1
ATOM 2684 C CA . ARG A 1 334 ? 8.984 -30.25 18.172 1 69.06 334 ARG A CA 1
ATOM 2685 C C . ARG A 1 334 ? 9.828 -29.422 19.125 1 69.06 334 ARG A C 1
ATOM 2687 O O . ARG A 1 334 ? 9.961 -28.203 18.953 1 69.06 334 ARG A O 1
ATOM 2694 N N . ASN A 1 335 ? 9.68 -29.594 20.406 1 57.81 335 ASN A N 1
ATOM 2695 C CA . ASN A 1 335 ? 10.703 -29.094 21.312 1 57.81 335 ASN A CA 1
ATOM 2696 C C . ASN A 1 335 ? 11.852 -30.078 21.469 1 57.81 335 ASN A C 1
ATOM 2698 O O . ASN A 1 335 ? 11.672 -31.156 22.031 1 57.81 335 ASN A O 1
ATOM 2702 N N . HIS A 1 336 ? 12.844 -29.984 20.547 1 51.41 336 HIS A N 1
ATOM 2703 C CA . HIS A 1 336 ? 14 -30.875 20.516 1 51.41 336 HIS A CA 1
ATOM 2704 C C . HIS A 1 336 ? 14.477 -31.219 21.938 1 51.41 336 HIS A C 1
ATOM 2706 O O . HIS A 1 336 ? 15.062 -32.281 22.156 1 51.41 336 HIS A O 1
ATOM 2712 N N . LYS A 1 337 ? 14.797 -30.047 22.766 1 50.66 337 LYS A N 1
ATOM 2713 C CA . LYS A 1 337 ? 15.703 -30.25 23.891 1 50.66 337 LYS A CA 1
ATOM 2714 C C . LYS A 1 337 ? 15.039 -31.031 25 1 50.66 337 LYS A C 1
ATOM 2716 O O . LYS A 1 337 ? 15.695 -31.422 25.969 1 50.66 337 LYS A O 1
ATOM 2721 N N . ASN A 1 338 ? 13.75 -31.141 24.953 1 52.47 338 ASN A N 1
ATOM 2722 C CA . ASN A 1 338 ? 13.336 -31.484 26.297 1 52.47 338 ASN A CA 1
ATOM 2723 C C . ASN A 1 338 ? 13.016 -32.969 26.438 1 52.47 338 ASN A C 1
ATOM 2725 O O . ASN A 1 338 ? 12.078 -33.469 25.812 1 52.47 338 ASN A O 1
ATOM 2729 N N . GLU A 1 339 ? 13.922 -33.781 26.781 1 58.44 339 GLU A N 1
ATOM 2730 C CA . GLU A 1 339 ? 13.828 -35.156 27.266 1 58.44 339 GLU A CA 1
ATOM 2731 C C . GLU A 1 339 ? 12.688 -35.312 28.266 1 58.44 339 GLU A C 1
ATOM 2733 O O . GLU A 1 339 ? 12.555 -36.344 28.922 1 58.44 339 GLU A O 1
ATOM 2738 N N . SER A 1 340 ? 11.938 -34.375 28.438 1 63.03 340 SER A N 1
ATOM 2739 C CA . SER A 1 340 ? 10.852 -34.469 29.406 1 63.03 340 SER A CA 1
ATOM 2740 C C . SER A 1 340 ? 9.688 -35.281 28.844 1 63.03 340 SER A C 1
ATOM 2742 O O . SER A 1 340 ? 9.602 -35.5 27.641 1 63.03 340 SER A O 1
ATOM 2744 N N . ARG A 1 341 ? 8.945 -35.906 29.75 1 67.12 341 ARG A N 1
ATOM 2745 C CA . ARG A 1 341 ? 7.77 -36.719 29.422 1 67.12 341 ARG A CA 1
ATOM 2746 C C . ARG A 1 341 ? 6.879 -36 28.422 1 67.12 341 ARG A C 1
ATOM 2748 O O . ARG A 1 341 ? 6.359 -36.594 27.484 1 67.12 341 ARG A O 1
ATOM 2755 N N . LEU A 1 342 ? 6.715 -34.719 28.516 1 75.06 342 LEU A N 1
ATOM 2756 C CA . LEU A 1 342 ? 5.918 -33.875 27.609 1 75.06 342 LEU A CA 1
ATOM 2757 C C . LEU A 1 342 ? 6.562 -33.812 26.219 1 75.06 342 LEU A C 1
ATOM 2759 O O . LEU A 1 342 ? 5.863 -33.812 25.203 1 75.06 342 LEU A O 1
ATOM 2763 N N . GLY A 1 343 ? 7.754 -33.875 26.266 1 73.19 343 GLY A N 1
ATOM 2764 C CA . GLY A 1 343 ? 8.477 -33.906 25 1 73.19 343 GLY A CA 1
ATOM 2765 C C . GLY A 1 343 ? 8.281 -35.188 24.219 1 73.19 343 GLY A C 1
ATOM 2766 O O . GLY A 1 343 ? 8.117 -35.125 23 1 73.19 343 GLY A O 1
ATOM 2767 N N . LYS A 1 344 ? 8.172 -36.25 25 1 78.19 344 LYS A N 1
ATOM 2768 C CA . LYS A 1 344 ? 7.965 -37.531 24.344 1 78.19 344 LYS A CA 1
ATOM 2769 C C . LYS A 1 344 ? 6.559 -37.625 23.75 1 78.19 344 LYS A C 1
ATOM 2771 O O . LYS A 1 344 ? 6.379 -38.156 22.656 1 78.19 344 LYS A O 1
ATOM 2776 N N . ILE A 1 345 ? 5.672 -37.156 24.453 1 77.81 345 ILE A N 1
ATOM 2777 C CA . ILE A 1 345 ? 4.293 -37.156 23.969 1 77.81 345 ILE A CA 1
ATOM 2778 C C . ILE A 1 345 ? 4.172 -36.25 22.734 1 77.81 345 ILE A C 1
ATOM 2780 O O . ILE A 1 345 ? 3.535 -36.656 21.75 1 77.81 345 ILE A O 1
ATOM 2784 N N . LYS A 1 346 ? 4.77 -35.219 22.797 1 81.69 346 LYS A N 1
ATOM 2785 C CA . LYS A 1 346 ? 4.738 -34.281 21.672 1 81.69 346 LYS A CA 1
ATOM 2786 C C . LYS A 1 346 ? 5.395 -34.906 20.438 1 81.69 346 LYS A C 1
ATOM 2788 O O . LYS A 1 346 ? 4.887 -34.75 19.312 1 81.69 346 LYS A O 1
ATOM 2793 N N . SER A 1 347 ? 6.371 -35.625 20.734 1 80.12 347 SER A N 1
ATOM 2794 C CA . SER A 1 347 ? 7.074 -36.25 19.625 1 80.12 347 SER A CA 1
ATOM 2795 C C . SER A 1 347 ? 6.246 -37.375 19.016 1 80.12 347 SER A C 1
ATOM 2797 O O . SER A 1 347 ? 6.262 -37.594 17.812 1 80.12 347 SER A O 1
ATOM 2799 N N . SER A 1 348 ? 5.512 -38.031 19.859 1 82.5 348 SER A N 1
ATOM 2800 C CA . SER A 1 348 ? 4.66 -39.125 19.359 1 82.5 348 SER A CA 1
ATOM 2801 C C . SER A 1 348 ? 3.498 -38.562 18.547 1 82.5 348 SER A C 1
ATOM 2803 O O . SER A 1 348 ? 3.146 -39.125 17.5 1 82.5 348 SER A O 1
ATOM 2805 N N . ILE A 1 349 ? 3.014 -37.5 18.984 1 84.56 349 ILE A N 1
ATOM 2806 C CA . ILE A 1 349 ? 1.926 -36.875 18.25 1 84.56 349 ILE A CA 1
ATOM 2807 C C . ILE A 1 349 ? 2.439 -36.344 16.906 1 84.56 349 ILE A C 1
ATOM 2809 O O . ILE A 1 349 ? 1.769 -36.5 15.875 1 84.56 349 ILE A O 1
ATOM 2813 N N . ALA A 1 350 ? 3.555 -35.812 16.953 1 84.94 350 ALA A N 1
ATOM 2814 C CA . ALA A 1 350 ? 4.152 -35.312 15.719 1 84.94 350 ALA A CA 1
ATOM 2815 C C . ALA A 1 350 ? 4.402 -36.438 14.727 1 84.94 350 ALA A C 1
ATOM 2817 O O . ALA A 1 350 ? 4.172 -36.281 13.523 1 84.94 350 ALA A O 1
ATOM 2818 N N . ALA A 1 351 ? 4.766 -37.562 15.242 1 82.06 351 ALA A N 1
ATOM 2819 C CA . ALA A 1 351 ? 5.043 -38.719 14.391 1 82.06 351 ALA A CA 1
ATOM 2820 C C . ALA A 1 351 ? 3.76 -39.25 13.75 1 82.06 351 ALA A C 1
ATOM 2822 O O . ALA A 1 351 ? 3.76 -39.625 12.586 1 82.06 351 ALA A O 1
ATOM 2823 N N . THR A 1 352 ? 2.773 -39.156 14.508 1 82.94 352 THR A N 1
ATOM 2824 C CA . THR A 1 352 ? 1.496 -39.656 14.008 1 82.94 352 THR A CA 1
ATOM 2825 C C . THR A 1 352 ? 0.925 -38.688 12.961 1 82.94 352 THR A C 1
ATOM 2827 O O . THR A 1 352 ? 0.299 -39.125 11.992 1 82.94 352 THR A O 1
ATOM 2830 N N . LEU A 1 353 ? 1.19 -37.5 13.086 1 86.81 353 LEU A N 1
ATOM 2831 C CA . LEU A 1 353 ? 0.611 -36.5 12.195 1 86.81 353 LEU A CA 1
ATOM 2832 C C . LEU A 1 353 ? 1.539 -36.219 11.016 1 86.81 353 LEU A C 1
ATOM 2834 O O . LEU A 1 353 ? 1.167 -35.5 10.086 1 86.81 353 LEU A O 1
ATOM 2838 N N . CYS A 1 354 ? 2.623 -36.812 10.914 1 85 354 CYS A N 1
ATOM 2839 C CA . CYS A 1 354 ? 3.666 -36.531 9.938 1 85 354 CYS A CA 1
ATOM 2840 C C . CYS A 1 354 ? 3.209 -36.906 8.531 1 85 354 CYS A C 1
ATOM 2842 O O . CYS A 1 354 ? 3.729 -36.406 7.543 1 85 354 CYS A O 1
ATOM 2844 N N . TRP A 1 355 ? 2.195 -37.75 8.484 1 85.81 355 TRP A N 1
ATOM 2845 C CA . TRP A 1 355 ? 1.689 -38.156 7.18 1 85.81 355 TRP A CA 1
ATOM 2846 C C . TRP A 1 355 ? 1.132 -36.969 6.418 1 85.81 355 TRP A C 1
ATOM 2848 O O . TRP A 1 355 ? 1.248 -36.906 5.191 1 85.81 355 TRP A O 1
ATOM 2858 N N . CYS A 1 356 ? 0.667 -36 7.148 1 86.94 356 CYS A N 1
ATOM 2859 C CA . CYS A 1 356 ? 0.105 -34.812 6.527 1 86.94 356 CYS A CA 1
ATOM 2860 C C . CYS A 1 356 ? 1.197 -33.969 5.875 1 86.94 356 CYS A C 1
ATOM 2862 O O . CYS A 1 356 ? 0.976 -33.344 4.824 1 86.94 356 CYS A O 1
ATOM 2864 N N . LEU A 1 357 ? 2.348 -34.062 6.418 1 90.19 357 LEU A N 1
ATOM 2865 C CA . LEU A 1 357 ? 3.463 -33.281 5.879 1 90.19 357 LEU A CA 1
ATOM 2866 C C . LEU A 1 357 ? 3.969 -33.906 4.578 1 90.19 357 LEU A C 1
ATOM 2868 O O . LEU A 1 357 ? 4.438 -33.188 3.689 1 90.19 357 LEU A O 1
ATOM 2872 N N . VAL A 1 358 ? 3.75 -35.188 4.457 1 87.62 358 VAL A N 1
ATOM 2873 C CA . VAL A 1 358 ? 4.168 -35.875 3.24 1 87.62 358 VAL A CA 1
ATOM 2874 C C . VAL A 1 358 ? 3.27 -35.469 2.076 1 87.62 358 VAL A C 1
ATOM 2876 O O . VAL A 1 358 ? 3.748 -35.281 0.958 1 87.62 358 VAL A O 1
ATOM 2879 N N . LEU A 1 359 ? 2.1 -35.25 2.422 1 86.69 359 LEU A N 1
ATOM 2880 C CA . LEU A 1 359 ? 1.147 -34.875 1.39 1 86.69 359 LEU A CA 1
ATOM 2881 C C . LEU A 1 359 ? 1.42 -33.438 0.914 1 86.69 359 LEU A C 1
ATOM 2883 O O . LEU A 1 359 ? 1.177 -33.125 -0.25 1 86.69 359 LEU A O 1
ATOM 2887 N N . LYS A 1 360 ? 2.006 -32.688 1.759 1 89.31 360 LYS A N 1
ATOM 2888 C CA . LYS A 1 360 ? 2.232 -31.266 1.445 1 89.31 360 LYS A CA 1
ATOM 2889 C C . LYS A 1 360 ? 3.592 -31.062 0.783 1 89.31 360 LYS A C 1
ATOM 2891 O O . LYS A 1 360 ? 3.871 -29.984 0.244 1 89.31 360 LYS A O 1
ATOM 2896 N N . SER A 1 361 ? 4.348 -32.031 0.788 1 89.81 361 SER A N 1
ATOM 2897 C CA . SER A 1 361 ? 5.68 -31.922 0.198 1 89.81 361 SER A CA 1
ATOM 2898 C C . SER A 1 361 ? 5.613 -31.984 -1.325 1 89.81 361 SER A C 1
ATOM 2900 O O . SER A 1 361 ? 4.707 -32.594 -1.892 1 89.81 361 SER A O 1
ATOM 2902 N N . PRO A 1 362 ? 6.527 -31.281 -1.919 1 90.19 362 PRO A N 1
ATOM 2903 C CA . PRO A 1 362 ? 6.547 -31.312 -3.383 1 90.19 362 PRO A CA 1
ATOM 2904 C C . PRO A 1 362 ? 6.742 -32.719 -3.945 1 90.19 362 PRO A C 1
ATOM 2906 O O . PRO A 1 362 ? 7.613 -33.469 -3.48 1 90.19 362 PRO A O 1
ATOM 2909 N N . GLN A 1 363 ? 5.879 -33.062 -4.883 1 89.12 363 GLN A N 1
ATOM 2910 C CA . GLN A 1 363 ? 5.957 -34.375 -5.559 1 89.12 363 GLN A CA 1
ATOM 2911 C C . GLN A 1 363 ? 6.391 -34.188 -7.012 1 89.12 363 GLN A C 1
ATOM 2913 O O . GLN A 1 363 ? 5.832 -33.375 -7.742 1 89.12 363 GLN A O 1
ATOM 2918 N N . TRP A 1 364 ? 7.453 -34.969 -7.355 1 90.38 364 TRP A N 1
ATOM 2919 C CA . TRP A 1 364 ? 7.996 -34.875 -8.703 1 90.38 364 TRP A CA 1
ATOM 2920 C C . TRP A 1 364 ? 7.551 -36.094 -9.531 1 90.38 364 TRP A C 1
ATOM 2922 O O . TRP A 1 364 ? 7.535 -37.219 -9.039 1 90.38 364 TRP A O 1
ATOM 2932 N N . GLN A 1 365 ? 7.055 -35.844 -10.734 1 86.56 365 GLN A N 1
ATOM 2933 C CA . GLN A 1 365 ? 6.656 -36.906 -11.656 1 86.56 365 GLN A CA 1
ATOM 2934 C C . GLN A 1 365 ? 7.383 -36.781 -12.992 1 86.56 365 GLN A C 1
ATOM 2936 O O . GLN A 1 365 ? 7.582 -35.656 -13.492 1 86.56 365 GLN A O 1
ATOM 2941 N N . GLU A 1 366 ? 7.738 -37.844 -13.555 1 86.44 366 GLU A N 1
ATOM 2942 C CA . GLU A 1 366 ? 8.43 -37.844 -14.844 1 86.44 366 GLU A CA 1
ATOM 2943 C C . GLU A 1 366 ? 7.457 -37.625 -15.992 1 86.44 366 GLU A C 1
ATOM 2945 O O . GLU A 1 366 ? 6.367 -38.219 -16.016 1 86.44 366 GLU A O 1
ATOM 2950 N N . CYS A 1 367 ? 7.742 -36.656 -16.719 1 77.62 367 CYS A N 1
ATOM 2951 C CA . CYS A 1 367 ? 6.926 -36.375 -17.891 1 77.62 367 CYS A CA 1
ATOM 2952 C C . CYS A 1 367 ? 7.785 -36.312 -19.156 1 77.62 367 CYS A C 1
ATOM 2954 O O . CYS A 1 367 ? 8.938 -35.875 -19.109 1 77.62 367 CYS A O 1
ATOM 2956 N N . HIS A 1 368 ? 7.16 -36.906 -20.219 1 69.5 368 HIS A N 1
ATOM 2957 C CA . HIS A 1 368 ? 7.859 -36.844 -21.484 1 69.5 368 HIS A CA 1
ATOM 2958 C C . HIS A 1 368 ? 7.711 -35.469 -22.141 1 69.5 368 HIS A C 1
ATOM 2960 O O . HIS A 1 368 ? 6.625 -34.906 -22.125 1 69.5 368 HIS A O 1
ATOM 2966 N N . SER A 1 369 ? 8.82 -34.906 -22.422 1 64.19 369 SER A N 1
ATOM 2967 C CA . SER A 1 369 ? 8.781 -33.625 -23.156 1 64.19 369 SER A CA 1
ATOM 2968 C C . SER A 1 369 ? 8.281 -33.844 -24.578 1 64.19 369 SER A C 1
ATOM 2970 O O . SER A 1 369 ? 8.781 -34.719 -25.297 1 64.19 369 SER A O 1
ATOM 2972 N N . GLN A 1 370 ? 7.098 -33.406 -24.891 1 59.66 370 GLN A N 1
ATOM 2973 C CA . GLN A 1 370 ? 6.5 -33.594 -26.203 1 59.66 370 GLN A CA 1
ATOM 2974 C C . GLN A 1 370 ? 7.449 -33.188 -27.312 1 59.66 370 GLN A C 1
ATOM 2976 O O . GLN A 1 370 ? 7.457 -33.781 -28.391 1 59.66 370 GLN A O 1
ATOM 2981 N N . HIS A 1 371 ? 8.227 -32.156 -27.031 1 57 371 HIS A N 1
ATOM 2982 C CA . HIS A 1 371 ? 8.961 -31.594 -28.156 1 57 371 HIS A CA 1
ATOM 2983 C C . HIS A 1 371 ? 10.32 -32.25 -28.312 1 57 371 HIS A C 1
ATOM 2985 O O . HIS A 1 371 ? 11.07 -31.938 -29.25 1 57 371 HIS A O 1
ATOM 2991 N N . SER A 1 372 ? 10.602 -33.25 -27.328 1 61.19 372 SER A N 1
ATOM 2992 C CA . SER A 1 372 ? 11.922 -33.844 -27.531 1 61.19 372 SER A CA 1
ATOM 2993 C C . SER A 1 372 ? 11.836 -35.062 -28.438 1 61.19 372 SER A C 1
ATOM 2995 O O . SER A 1 372 ? 11.094 -36 -28.156 1 61.19 372 SER A O 1
ATOM 2997 N N . HIS A 1 373 ? 12.211 -34.969 -29.688 1 57.22 373 HIS A N 1
ATOM 2998 C CA . HIS A 1 373 ? 12.266 -36.094 -30.609 1 57.22 373 HIS A CA 1
ATOM 2999 C C . HIS A 1 373 ? 13.047 -37.25 -30.016 1 57.22 373 HIS A C 1
ATOM 3001 O O . HIS A 1 373 ? 12.859 -38.406 -30.406 1 57.22 373 HIS A O 1
ATOM 3007 N N . ARG A 1 374 ? 13.906 -37.031 -29.125 1 63.34 374 ARG A N 1
ATOM 3008 C CA . ARG A 1 374 ? 14.82 -38.062 -28.672 1 63.34 374 ARG A CA 1
ATOM 3009 C C . ARG A 1 374 ? 14.383 -38.625 -27.328 1 63.34 374 ARG A C 1
ATOM 3011 O O . ARG A 1 374 ? 15.164 -39.281 -26.641 1 63.34 374 ARG A O 1
ATOM 3018 N N . GLY A 1 375 ? 13.25 -38.25 -26.859 1 67.44 375 GLY A N 1
ATOM 3019 C CA . GLY A 1 375 ? 12.711 -38.938 -25.688 1 67.44 375 GLY A CA 1
ATOM 3020 C C . GLY A 1 375 ? 13.25 -38.375 -24.391 1 67.44 375 GLY A C 1
ATOM 3021 O O . GLY A 1 375 ? 13.383 -39.094 -23.406 1 67.44 375 GLY A O 1
ATOM 3022 N N . ILE A 1 376 ? 13.727 -37.156 -24.281 1 79.44 376 ILE A N 1
ATOM 3023 C CA . ILE A 1 376 ? 14.234 -36.562 -23.047 1 79.44 376 ILE A CA 1
ATOM 3024 C C . ILE A 1 376 ? 13.086 -36.375 -22.062 1 79.44 376 ILE A C 1
ATOM 3026 O O . ILE A 1 376 ? 12.023 -35.875 -22.422 1 79.44 376 ILE A O 1
ATOM 3030 N N . LYS A 1 377 ? 13.398 -36.938 -20.844 1 82.12 377 LYS A N 1
ATOM 3031 C CA . LYS A 1 377 ? 12.398 -36.875 -19.781 1 82.12 377 LYS A CA 1
ATOM 3032 C C . LYS A 1 377 ? 12.773 -35.844 -18.719 1 82.12 377 LYS A C 1
ATOM 3034 O O . LYS A 1 377 ? 13.945 -35.688 -18.391 1 82.12 377 LYS A O 1
ATOM 3039 N N . HIS A 1 378 ? 11.75 -35.031 -18.344 1 88.5 378 HIS A N 1
ATOM 3040 C CA . HIS A 1 378 ? 11.914 -34.062 -17.25 1 88.5 378 HIS A CA 1
ATOM 3041 C C . HIS A 1 378 ? 10.992 -34.406 -16.094 1 88.5 378 HIS A C 1
ATOM 3043 O O . HIS A 1 378 ? 9.953 -35.062 -16.281 1 88.5 378 HIS A O 1
ATOM 3049 N N . GLU A 1 379 ? 11.445 -34.094 -14.891 1 90.62 379 GLU A N 1
ATOM 3050 C CA . GLU A 1 379 ? 10.586 -34.219 -13.711 1 90.62 379 GLU A CA 1
ATOM 3051 C C . GLU A 1 379 ? 9.859 -32.906 -13.414 1 90.62 379 GLU A C 1
ATOM 3053 O O . GLU A 1 379 ? 10.492 -31.875 -13.227 1 90.62 379 GLU A O 1
ATOM 3058 N N . VAL A 1 380 ? 8.57 -33.062 -13.445 1 89.88 380 VAL A N 1
ATOM 3059 C CA . VAL A 1 380 ? 7.77 -31.844 -13.258 1 89.88 380 VAL A CA 1
ATOM 3060 C C . VAL A 1 380 ? 7.066 -31.891 -11.906 1 89.88 380 VAL A C 1
ATOM 3062 O O . VAL A 1 380 ? 6.773 -32.969 -11.391 1 89.88 380 VAL A O 1
ATOM 3065 N N . LEU A 1 381 ? 6.84 -30.734 -11.297 1 88.31 381 LEU A N 1
ATOM 3066 C CA . LEU A 1 381 ? 6.16 -30.594 -10.016 1 88.31 381 LEU A CA 1
ATOM 3067 C C . LEU A 1 381 ? 4.664 -30.844 -10.164 1 88.31 381 LEU A C 1
ATOM 3069 O O . LEU A 1 381 ? 3.98 -30.125 -10.891 1 88.31 381 LEU A O 1
ATOM 3073 N N . THR A 1 382 ? 4.121 -31.969 -9.523 1 82.38 382 THR A N 1
ATOM 3074 C CA . THR A 1 382 ? 2.713 -32.312 -9.656 1 82.38 382 THR A CA 1
ATOM 3075 C C . THR A 1 382 ? 2.049 -32.406 -8.281 1 82.38 382 THR A C 1
ATOM 3077 O O . THR A 1 382 ? 1.222 -33.281 -8.047 1 82.38 382 THR A O 1
ATOM 3080 N N . THR A 1 383 ? 2.363 -31.578 -7.383 1 85.25 383 THR A N 1
ATOM 3081 C CA . THR A 1 383 ? 1.706 -31.578 -6.078 1 85.25 383 THR A CA 1
ATOM 3082 C C . THR A 1 383 ? 0.209 -31.328 -6.227 1 85.25 383 THR A C 1
ATOM 3084 O O . THR A 1 383 ? -0.206 -30.438 -6.977 1 85.25 383 THR A O 1
ATOM 3087 N N . PRO A 1 384 ? -0.553 -32.094 -5.586 1 81.81 384 PRO A N 1
ATOM 3088 C CA . PRO A 1 384 ? -2.002 -31.922 -5.707 1 81.81 384 PRO A CA 1
ATOM 3089 C C . PRO A 1 384 ? -2.455 -30.531 -5.301 1 81.81 384 PRO A C 1
ATOM 3091 O O . PRO A 1 384 ? -1.903 -29.938 -4.367 1 81.81 384 PRO A O 1
ATOM 3094 N N . PHE A 1 385 ? -3.475 -30.141 -5.902 1 80.06 385 PHE A N 1
ATOM 3095 C CA . PHE A 1 385 ? -3.975 -28.766 -5.805 1 80.06 385 PHE A CA 1
ATOM 3096 C C . PHE A 1 385 ? -4.371 -28.438 -4.371 1 80.06 385 PHE A C 1
ATOM 3098 O O . PHE A 1 385 ? -4.172 -27.312 -3.908 1 80.06 385 PHE A O 1
ATOM 3105 N N . LEU A 1 386 ? -4.797 -29.391 -3.633 1 79.69 386 LEU A N 1
ATOM 3106 C CA . LEU A 1 386 ? -5.328 -29.172 -2.291 1 79.69 386 LEU A CA 1
ATOM 3107 C C . LEU A 1 386 ? -4.199 -28.938 -1.292 1 79.69 386 LEU A C 1
ATOM 3109 O O . LEU A 1 386 ? -4.395 -28.281 -0.264 1 79.69 386 LEU A O 1
ATOM 3113 N N . PHE A 1 387 ? -2.996 -29.375 -1.673 1 86.56 387 PHE A N 1
ATOM 3114 C CA . PHE A 1 387 ? -1.92 -29.344 -0.689 1 86.56 387 PHE A CA 1
ATOM 3115 C C . PHE A 1 387 ? -0.764 -28.484 -1.187 1 86.56 387 PHE A C 1
ATOM 3117 O O . PHE A 1 387 ? 0.289 -28.406 -0.548 1 86.56 387 PHE A O 1
ATOM 3124 N N . ARG A 1 388 ? -1.04 -27.797 -2.227 1 88.62 388 ARG A N 1
ATOM 3125 C CA . ARG A 1 388 ? 0.022 -27 -2.822 1 88.62 388 ARG A CA 1
ATOM 3126 C C . ARG A 1 388 ? 0.298 -25.75 -1.991 1 88.62 388 ARG A C 1
ATOM 3128 O O . ARG A 1 388 ? -0.631 -25.109 -1.498 1 88.62 388 ARG A O 1
ATOM 3135 N N . ARG A 1 389 ? 1.555 -25.453 -1.837 1 90.69 389 ARG A N 1
ATOM 3136 C CA . ARG A 1 389 ? 1.951 -24.25 -1.106 1 90.69 389 ARG A CA 1
ATOM 3137 C C . ARG A 1 389 ? 2.145 -23.078 -2.053 1 90.69 389 ARG A C 1
ATOM 3139 O O . ARG A 1 389 ? 2.15 -21.922 -1.621 1 90.69 389 ARG A O 1
ATOM 3146 N N . TRP A 1 390 ? 2.373 -23.344 -3.252 1 91 390 TRP A N 1
ATOM 3147 C CA . TRP A 1 390 ? 2.443 -22.344 -4.305 1 91 390 TRP A CA 1
ATOM 3148 C C . TRP A 1 390 ? 2.014 -22.922 -5.648 1 91 390 TRP A C 1
ATOM 3150 O O . TRP A 1 390 ? 1.756 -24.125 -5.758 1 91 390 TRP A O 1
ATOM 3160 N N . SER A 1 391 ? 1.805 -22.281 -6.613 1 87.81 391 SER A N 1
ATOM 3161 C CA . SER A 1 391 ? 1.261 -22.766 -7.883 1 87.81 391 SER A CA 1
ATOM 3162 C C . SER A 1 391 ? 2.207 -23.75 -8.555 1 87.81 391 SER A C 1
ATOM 3164 O O . SER A 1 391 ? 1.765 -24.672 -9.234 1 87.81 391 SER A O 1
ATOM 3166 N N . GLY A 1 392 ? 3.508 -23.609 -8.344 1 89.06 392 GLY A N 1
ATOM 3167 C CA . GLY A 1 392 ? 4.492 -24.484 -8.961 1 89.06 392 GLY A CA 1
ATOM 3168 C C . GLY A 1 392 ? 4.574 -24.328 -10.469 1 89.06 392 GLY A C 1
ATOM 3169 O O . GLY A 1 392 ? 5.062 -25.219 -11.164 1 89.06 392 GLY A O 1
ATOM 3170 N N . SER A 1 393 ? 4.012 -23.219 -10.93 1 88.12 393 SER A N 1
ATOM 3171 C CA . SER A 1 393 ? 4.012 -22.984 -12.367 1 88.12 393 SER A CA 1
ATOM 3172 C C . SER A 1 393 ? 4.801 -21.734 -12.734 1 88.12 393 SER A C 1
ATOM 3174 O O . SER A 1 393 ? 4.918 -20.812 -11.922 1 88.12 393 SER A O 1
ATOM 3176 N N . VAL A 1 394 ? 5.414 -21.844 -13.867 1 91.31 394 VAL A N 1
ATOM 3177 C CA . VAL A 1 394 ? 6.156 -20.719 -14.43 1 91.31 394 VAL A CA 1
ATOM 3178 C C . VAL A 1 394 ? 5.43 -20.188 -15.664 1 91.31 394 VAL A C 1
ATOM 3180 O O . VAL A 1 394 ? 5.32 -20.875 -16.672 1 91.31 394 VAL A O 1
ATOM 3183 N N . SER A 1 395 ? 4.922 -18.953 -15.531 1 89.88 395 SER A N 1
ATOM 3184 C CA . SER A 1 395 ? 4.223 -18.328 -16.656 1 89.88 395 SER A CA 1
ATOM 3185 C C . SER A 1 395 ? 5.199 -17.641 -17.594 1 89.88 395 SER A C 1
ATOM 3187 O O . SER A 1 395 ? 6.234 -17.125 -17.172 1 89.88 395 SER A O 1
ATOM 3189 N N . GLY A 1 396 ? 4.895 -17.797 -18.859 1 91.31 396 GLY A N 1
ATOM 3190 C CA . GLY A 1 396 ? 5.789 -17.219 -19.859 1 91.31 396 GLY A CA 1
ATOM 3191 C C . GLY A 1 396 ? 5.055 -16.453 -20.938 1 91.31 396 GLY A C 1
ATOM 3192 O O . GLY A 1 396 ? 3.949 -16.828 -21.344 1 91.31 396 GLY A O 1
ATOM 3193 N N . HIS A 1 397 ? 5.672 -15.289 -21.297 1 91.19 397 HIS A N 1
ATOM 3194 C CA . HIS A 1 397 ? 5.203 -14.484 -22.422 1 91.19 397 HIS A CA 1
ATOM 3195 C C . HIS A 1 397 ? 6.273 -14.367 -23.5 1 91.19 397 HIS A C 1
ATOM 3197 O O . HIS A 1 397 ? 7.422 -14.023 -23.203 1 91.19 397 HIS A O 1
ATOM 3203 N N . SER A 1 398 ? 5.832 -14.797 -24.672 1 90.75 398 SER A N 1
ATOM 3204 C CA . SER A 1 398 ? 6.738 -14.648 -25.812 1 90.75 398 SER A CA 1
ATOM 3205 C C . SER A 1 398 ? 6.328 -13.477 -26.688 1 90.75 398 SER A C 1
ATOM 3207 O O . SER A 1 398 ? 5.195 -13.422 -27.172 1 90.75 398 SER A O 1
ATOM 3209 N N . TRP A 1 399 ? 7.285 -12.664 -26.938 1 90.25 399 TRP A N 1
ATOM 3210 C CA . TRP A 1 399 ? 7.039 -11.461 -27.703 1 90.25 399 TRP A CA 1
ATOM 3211 C C . TRP A 1 399 ? 6.676 -11.805 -29.156 1 90.25 399 TRP A C 1
ATOM 3213 O O . TRP A 1 399 ? 5.707 -11.273 -29.703 1 90.25 399 TRP A O 1
ATOM 3223 N N . ILE A 1 400 ? 7.363 -12.656 -29.734 1 89.44 400 ILE A N 1
ATOM 3224 C CA . ILE A 1 400 ? 7.172 -12.992 -31.141 1 89.44 400 ILE A CA 1
ATOM 3225 C C . ILE A 1 400 ? 5.859 -13.75 -31.312 1 89.44 400 ILE A C 1
ATOM 3227 O O . ILE A 1 400 ? 5.121 -13.523 -32.281 1 89.44 400 ILE A O 1
ATOM 3231 N N . ARG A 1 401 ? 5.594 -14.609 -30.484 1 87.44 401 ARG A N 1
ATOM 3232 C CA . ARG A 1 401 ? 4.359 -15.383 -30.578 1 87.44 401 ARG A CA 1
ATOM 3233 C C . ARG A 1 401 ? 3.137 -14.484 -30.453 1 87.44 401 ARG A C 1
ATOM 3235 O O . ARG A 1 401 ? 2.119 -14.719 -31.109 1 87.44 401 ARG A O 1
ATOM 3242 N N . TYR A 1 402 ? 3.252 -13.547 -29.625 1 85.38 402 TYR A N 1
ATOM 3243 C CA . TYR A 1 402 ? 2.148 -12.617 -29.422 1 85.38 402 TYR A CA 1
ATOM 3244 C C . TYR A 1 402 ? 1.844 -11.836 -30.703 1 85.38 402 TYR A C 1
ATOM 3246 O O . TYR A 1 402 ? 0.681 -11.695 -31.078 1 85.38 402 TYR A O 1
ATOM 3254 N N . TRP A 1 403 ? 2.797 -11.398 -31.344 1 85.06 403 TRP A N 1
ATOM 3255 C CA . TRP A 1 403 ? 2.586 -10.523 -32.469 1 85.06 403 TRP A CA 1
ATOM 3256 C C . TRP A 1 403 ? 2.244 -11.328 -33.719 1 85.06 403 TRP A C 1
ATOM 3258 O O . TRP A 1 403 ? 1.566 -10.828 -34.625 1 85.06 403 TRP A O 1
ATOM 3268 N N . VAL A 1 404 ? 2.725 -12.578 -33.75 1 86.94 404 VAL A N 1
ATOM 3269 C CA . VAL A 1 404 ? 2.367 -13.445 -34.844 1 86.94 404 VAL A CA 1
ATOM 3270 C C . VAL A 1 404 ? 1.087 -14.211 -34.531 1 86.94 404 VAL A C 1
ATOM 3272 O O . VAL A 1 404 ? 0.617 -15.023 -35.344 1 86.94 404 VAL A O 1
ATOM 3275 N N . LYS A 1 405 ? 0.456 -13.961 -33.375 1 79.19 405 LYS A N 1
ATOM 3276 C CA . LYS A 1 405 ? -0.791 -14.555 -32.875 1 79.19 405 LYS A CA 1
ATOM 3277 C C . LYS A 1 405 ? -0.716 -16.078 -32.906 1 79.19 405 LYS A C 1
ATOM 3279 O O . LYS A 1 405 ? -1.625 -16.734 -33.438 1 79.19 405 LYS A O 1
ATOM 3284 N N . ALA A 1 406 ? 0.413 -16.5 -32.469 1 80.75 406 ALA A N 1
ATOM 3285 C CA . ALA A 1 406 ? 0.591 -17.938 -32.406 1 80.75 406 ALA A CA 1
ATOM 3286 C C . ALA A 1 406 ? 0.132 -18.484 -31.047 1 80.75 406 ALA A C 1
ATOM 3288 O O . ALA A 1 406 ? 0.198 -17.797 -30.031 1 80.75 406 ALA A O 1
ATOM 3289 N N . ARG A 1 407 ? -0.381 -19.641 -31.062 1 77 407 ARG A N 1
ATOM 3290 C CA . ARG A 1 407 ? -0.826 -20.281 -29.828 1 77 407 ARG A CA 1
ATOM 3291 C C . ARG A 1 407 ? 0.361 -20.797 -29.016 1 77 407 ARG A C 1
ATOM 3293 O O . ARG A 1 407 ? 1.358 -21.25 -29.578 1 77 407 ARG A O 1
ATOM 3300 N N . PRO A 1 408 ? 0.168 -20.594 -27.703 1 77.31 408 PRO A N 1
ATOM 3301 C CA . PRO A 1 408 ? 1.271 -21.062 -26.859 1 77.31 408 PRO A CA 1
ATOM 3302 C C . PRO A 1 408 ? 1.43 -22.578 -26.891 1 77.31 408 PRO A C 1
ATOM 3304 O O . PRO A 1 408 ? 0.436 -23.312 -26.953 1 77.31 408 PRO A O 1
ATOM 3307 N N . ARG A 1 409 ? 2.592 -23.031 -27.234 1 66.31 409 ARG A N 1
ATOM 3308 C CA . ARG A 1 409 ? 2.91 -24.469 -27.203 1 66.31 409 ARG A CA 1
ATOM 3309 C C . ARG A 1 409 ? 3.486 -24.859 -25.844 1 66.31 409 ARG A C 1
ATOM 3311 O O . ARG A 1 409 ? 4.387 -24.188 -25.328 1 66.31 409 ARG A O 1
ATOM 3318 N N . ARG A 1 410 ? 2.791 -25.812 -25.078 1 67.06 410 ARG A N 1
ATOM 3319 C CA . ARG A 1 410 ? 3.314 -26.312 -23.812 1 67.06 410 ARG A CA 1
ATOM 3320 C C . ARG A 1 410 ? 4.398 -27.359 -24.031 1 67.06 410 ARG A C 1
ATOM 3322 O O . ARG A 1 410 ? 4.254 -28.234 -24.891 1 67.06 410 ARG A O 1
ATOM 3329 N N . VAL A 1 411 ? 5.48 -27.016 -23.469 1 66 411 VAL A N 1
ATOM 3330 C CA . VAL A 1 411 ? 6.586 -27.969 -23.562 1 66 411 VAL A CA 1
ATOM 3331 C C . VAL A 1 411 ? 6.258 -29.234 -22.781 1 66 411 VAL A C 1
ATOM 3333 O O . VAL A 1 411 ? 6.535 -30.344 -23.219 1 66 411 VAL A O 1
ATOM 3336 N N . HIS A 1 412 ? 5.621 -29.047 -21.594 1 67.38 412 HIS A N 1
ATOM 3337 C CA . HIS A 1 412 ? 5.324 -30.172 -20.719 1 67.38 412 HIS A CA 1
ATOM 3338 C C . HIS A 1 412 ? 3.824 -30.328 -20.516 1 67.38 412 HIS A C 1
ATOM 3340 O O . HIS A 1 412 ? 3.129 -29.359 -20.203 1 67.38 412 HIS A O 1
ATOM 3346 N N . LYS A 1 413 ? 3.152 -31.312 -21.094 1 60.16 413 LYS A N 1
ATOM 3347 C CA . LYS A 1 413 ? 1.727 -31.547 -20.875 1 60.16 413 LYS A CA 1
ATOM 3348 C C . LYS A 1 413 ? 1.493 -32.406 -19.641 1 60.16 413 LYS A C 1
ATOM 3350 O O . LYS A 1 413 ? 1.96 -33.531 -19.578 1 60.16 413 LYS A O 1
ATOM 3355 N N . VAL A 1 414 ? 1.41 -31.797 -18.5 1 56.97 414 VAL A N 1
ATOM 3356 C CA . VAL A 1 414 ? 1.03 -32.625 -17.344 1 56.97 414 VAL A CA 1
ATOM 3357 C C . VAL A 1 414 ? -0.489 -32.625 -17.188 1 56.97 414 VAL A C 1
ATOM 3359 O O . VAL A 1 414 ? -1.133 -31.578 -17.281 1 56.97 414 VAL A O 1
ATOM 3362 N N . LYS A 1 415 ? -1.122 -33.688 -17.547 1 49.91 415 LYS A N 1
ATOM 3363 C CA . LYS A 1 415 ? -2.559 -33.781 -17.312 1 49.91 415 LYS A CA 1
ATOM 3364 C C . LYS A 1 415 ? -2.898 -33.5 -15.852 1 49.91 415 LYS A C 1
ATOM 3366 O O . LYS A 1 415 ? -2.344 -34.125 -14.945 1 49.91 415 LYS A O 1
ATOM 3371 N N . SER A 1 416 ? -3.191 -32.281 -15.445 1 52.09 416 SER A N 1
ATOM 3372 C CA . SER A 1 416 ? -3.52 -31.891 -14.078 1 52.09 416 SER A CA 1
ATOM 3373 C C . SER A 1 416 ? -4.5 -32.875 -13.453 1 52.09 416 SER A C 1
ATOM 3375 O O . SER A 1 416 ? -5.297 -33.5 -14.156 1 52.09 416 SER A O 1
ATOM 3377 N N . CYS A 1 417 ? -4.145 -33.312 -12.32 1 47.5 417 CYS A N 1
ATOM 3378 C CA . CYS A 1 417 ? -4.992 -34.25 -11.57 1 47.5 417 CYS A CA 1
ATOM 3379 C C . CYS A 1 417 ? -6.449 -33.781 -11.602 1 47.5 417 CYS A C 1
ATOM 3381 O O . CYS A 1 417 ? -7.359 -34.625 -11.656 1 47.5 417 CYS A O 1
ATOM 3383 N N . LEU A 1 418 ? -6.641 -32.562 -11.562 1 49.78 418 LEU A N 1
ATOM 3384 C CA . LEU A 1 418 ? -8.023 -32.125 -11.602 1 49.78 418 LEU A CA 1
ATOM 3385 C C . LEU A 1 418 ? -8.648 -32.375 -12.969 1 49.78 418 LEU A C 1
ATOM 3387 O O . LEU A 1 418 ? -9.805 -32.781 -13.07 1 49.78 418 LEU A O 1
ATOM 3391 N N . HIS A 1 419 ? -7.93 -32.125 -14.031 1 49.09 419 HIS A N 1
ATOM 3392 C CA . HIS A 1 419 ? -8.477 -32.469 -15.336 1 49.09 419 HIS A CA 1
ATOM 3393 C C . HIS A 1 419 ? -8.68 -34 -15.438 1 49.09 419 HIS A C 1
ATOM 3395 O O . HIS A 1 419 ? -9.688 -34.438 -15.984 1 49.09 419 HIS A O 1
ATOM 3401 N N . LEU A 1 420 ? -7.656 -34.688 -14.969 1 45.59 420 LEU A N 1
ATOM 3402 C CA . LEU A 1 420 ? -7.875 -36.125 -14.914 1 45.59 420 LEU A CA 1
ATOM 3403 C C . LEU A 1 420 ? -9.016 -36.469 -13.961 1 45.59 420 LEU A C 1
ATOM 3405 O O . LEU A 1 420 ? -9.852 -37.312 -14.273 1 45.59 420 LEU A O 1
ATOM 3409 N N . ALA A 1 421 ? -8.969 -35.812 -12.859 1 45.69 421 ALA A N 1
ATOM 3410 C CA . ALA A 1 421 ? -10.078 -36.031 -11.93 1 45.69 421 ALA A CA 1
ATOM 3411 C C . ALA A 1 421 ? -11.391 -35.531 -12.523 1 45.69 421 ALA A C 1
ATOM 3413 O O . ALA A 1 421 ? -12.43 -36.188 -12.398 1 45.69 421 ALA A O 1
ATOM 3414 N N . CYS A 1 422 ? -11.359 -34.375 -13.117 1 47.66 422 CYS A N 1
ATOM 3415 C CA . CYS A 1 422 ? -12.562 -33.938 -13.82 1 47.66 422 CYS A CA 1
ATOM 3416 C C . CYS A 1 422 ? -12.898 -34.906 -14.961 1 47.66 422 CYS A C 1
ATOM 3418 O O . CYS A 1 422 ? -14.07 -35.219 -15.172 1 47.66 422 CYS A O 1
ATOM 3420 N N . GLU A 1 423 ? -11.93 -35.312 -15.648 1 47.31 423 GLU A N 1
ATOM 3421 C CA . GLU A 1 423 ? -12.18 -36.344 -16.672 1 47.31 423 GLU A CA 1
ATOM 3422 C C . GLU A 1 423 ? -12.664 -37.625 -16.047 1 47.31 423 GLU A C 1
ATOM 3424 O O . GLU A 1 423 ? -13.578 -38.281 -16.562 1 47.31 423 GLU A O 1
ATOM 3429 N N . ASN A 1 424 ? -11.984 -38 -15.055 1 44.88 424 ASN A N 1
ATOM 3430 C CA . ASN A 1 424 ? -12.422 -39.219 -14.367 1 44.88 424 ASN A CA 1
ATOM 3431 C C . ASN A 1 424 ? -13.781 -39 -13.703 1 44.88 424 ASN A C 1
ATOM 3433 O O . ASN A 1 424 ? -14.633 -39.906 -13.75 1 44.88 424 ASN A O 1
ATOM 3437 N N . ILE A 1 425 ? -13.812 -37.906 -12.961 1 44.78 425 ILE A N 1
ATOM 3438 C CA . ILE A 1 425 ? -15.133 -37.594 -12.414 1 44.78 425 ILE A CA 1
ATOM 3439 C C . ILE A 1 425 ? -16.141 -37.5 -13.555 1 44.78 425 ILE A C 1
ATOM 3441 O O . ILE A 1 425 ? -17.25 -38.031 -13.453 1 44.78 425 ILE A O 1
ATOM 3445 N N . ILE A 1 426 ? -15.75 -36.781 -14.562 1 45.28 426 ILE A N 1
ATOM 3446 C CA . ILE A 1 426 ? -16.609 -36.781 -15.742 1 45.28 426 ILE A CA 1
ATOM 3447 C C . ILE A 1 426 ? -16.75 -38.188 -16.281 1 45.28 426 ILE A C 1
ATOM 3449 O O . ILE A 1 426 ? -17.844 -38.625 -16.672 1 45.28 426 ILE A O 1
ATOM 3453 N N . HIS A 1 427 ? -15.711 -38.906 -16.328 1 44.03 427 HIS A N 1
ATOM 3454 C CA . HIS A 1 427 ? -15.797 -40.312 -16.766 1 44.03 427 HIS A CA 1
ATOM 3455 C C . HIS A 1 427 ? -16.531 -41.156 -15.734 1 44.03 427 HIS A C 1
ATOM 3457 O O . HIS A 1 427 ? -17.359 -42 -16.109 1 44.03 427 HIS A O 1
ATOM 3463 N N . TYR A 1 428 ? -16.062 -41.094 -14.547 1 41.88 428 TYR A N 1
ATOM 3464 C CA . TYR A 1 428 ? -16.734 -41.844 -13.516 1 41.88 428 TYR A CA 1
ATOM 3465 C C . TYR A 1 428 ? -18.188 -41.406 -13.375 1 41.88 428 TYR A C 1
ATOM 3467 O O . TYR A 1 428 ? -19.078 -42.25 -13.156 1 41.88 428 TYR A O 1
ATOM 3475 N N . LEU A 1 429 ? -18.344 -40.031 -13.328 1 41.97 429 LEU A N 1
ATOM 3476 C CA . LEU A 1 429 ? -19.734 -39.625 -13.336 1 41.97 429 LEU A CA 1
ATOM 3477 C C . LEU A 1 429 ? -20.375 -39.875 -14.703 1 41.97 429 LEU A C 1
ATOM 3479 O O . LEU A 1 429 ? -21.562 -39.625 -14.898 1 41.97 429 LEU A O 1
ATOM 3483 N N . GLY A 1 430 ? -19.797 -40.719 -15.469 1 39.22 430 GLY A N 1
ATOM 3484 C CA . GLY A 1 430 ? -20.312 -41.219 -16.734 1 39.22 430 GLY A CA 1
ATOM 3485 C C . GLY A 1 430 ? -20.734 -40.125 -17.703 1 39.22 430 GLY A C 1
ATOM 3486 O O . GLY A 1 430 ? -21.594 -40.344 -18.562 1 39.22 430 GLY A O 1
ATOM 3487 N N . ILE A 1 431 ? -20.297 -39.031 -17.312 1 44.16 431 ILE A N 1
ATOM 3488 C CA . ILE A 1 431 ? -20.719 -37.938 -18.172 1 44.16 431 ILE A CA 1
ATOM 3489 C C . ILE A 1 431 ? -20.094 -38.062 -19.547 1 44.16 431 ILE A C 1
ATOM 3491 O O . ILE A 1 431 ? -20.703 -37.719 -20.562 1 44.16 431 ILE A O 1
ATOM 3495 N N . ASP A 1 432 ? -18.938 -38.531 -19.625 1 40.59 432 ASP A N 1
ATOM 3496 C CA . ASP A 1 432 ? -18.344 -38.812 -20.922 1 40.59 432 ASP A CA 1
ATOM 3497 C C . ASP A 1 432 ? -19.156 -39.844 -21.688 1 40.59 432 ASP A C 1
ATOM 3499 O O . ASP A 1 432 ? -19.391 -39.688 -22.891 1 40.59 432 ASP A O 1
ATOM 3503 N N . GLN A 1 433 ? -19.312 -41.031 -21.047 1 40.38 433 GLN A N 1
ATOM 3504 C CA . GLN A 1 433 ? -20.188 -42 -21.672 1 40.38 433 GLN A CA 1
ATOM 3505 C C . GLN A 1 433 ? -21.578 -41.438 -21.922 1 40.38 433 GLN A C 1
ATOM 3507 O O . GLN A 1 433 ? -22.203 -41.75 -22.938 1 40.38 433 GLN A O 1
ATOM 3512 N N . LEU A 1 434 ? -21.984 -40.719 -20.875 1 38.66 434 LEU A N 1
ATOM 3513 C CA . LEU A 1 434 ? -23.281 -40.062 -21.062 1 38.66 434 LEU A CA 1
ATOM 3514 C C . LEU A 1 434 ? -23.203 -39.062 -22.219 1 38.66 434 LEU A C 1
ATOM 3516 O O . LEU A 1 434 ? -24.141 -38.969 -23.016 1 38.66 434 LEU A O 1
ATOM 3520 N N . ILE A 1 435 ? -22.031 -38.469 -22.359 1 38.88 435 ILE A N 1
ATOM 3521 C CA . ILE A 1 435 ? -21.859 -37.594 -23.531 1 38.88 435 ILE A CA 1
ATOM 3522 C C . ILE A 1 435 ? -21.672 -38.438 -24.781 1 38.88 435 ILE A C 1
ATOM 3524 O O . ILE A 1 435 ? -22.203 -38.125 -25.844 1 38.88 435 ILE A O 1
ATOM 3528 N N . ARG A 1 436 ? -21 -39.531 -24.828 1 39.53 436 ARG A N 1
ATOM 3529 C CA . ARG A 1 436 ? -20.938 -40.375 -26.016 1 39.53 436 ARG A CA 1
ATOM 3530 C C . ARG A 1 436 ? -22.281 -41.094 -26.234 1 39.53 436 ARG A C 1
ATOM 3532 O O . ARG A 1 436 ? -22.734 -41.219 -27.375 1 39.53 436 ARG A O 1
ATOM 3539 N N . SER A 1 437 ? -22.641 -41.812 -25.219 1 35.97 437 SER A N 1
ATOM 3540 C CA . SER A 1 437 ? -23.891 -42.5 -25.5 1 35.97 437 SER A CA 1
ATOM 3541 C C . SER A 1 437 ? -25.047 -41.531 -25.641 1 35.97 437 SER A C 1
ATOM 3543 O O . SER A 1 437 ? -26.047 -41.812 -26.297 1 35.97 437 SER A O 1
ATOM 3545 N N . LYS A 1 438 ? -25.109 -40.531 -24.859 1 40.84 438 LYS A N 1
ATOM 3546 C CA . LYS A 1 438 ? -26.25 -39.625 -25 1 40.84 438 LYS A CA 1
ATOM 3547 C C . LYS A 1 438 ? -26.109 -38.75 -26.234 1 40.84 438 LYS A C 1
ATOM 3549 O O . LYS A 1 438 ? -26.969 -37.906 -26.5 1 40.84 438 LYS A O 1
ATOM 3554 N N . LYS A 1 439 ? -25.141 -38.719 -27.016 1 37.62 439 LYS A N 1
ATOM 3555 C CA . LYS A 1 439 ? -25.484 -38.125 -28.297 1 37.62 439 LYS A CA 1
ATOM 3556 C C . LYS A 1 439 ? -26.75 -38.781 -28.875 1 37.62 439 LYS A C 1
ATOM 3558 O O . LYS A 1 439 ? -27.609 -38.094 -29.438 1 37.62 439 LYS A O 1
ATOM 3563 N N . THR A 1 440 ? -26.828 -40.062 -28.812 1 34.47 440 THR A N 1
ATOM 3564 C CA . THR A 1 440 ? -28.047 -40.656 -29.328 1 34.47 440 THR A CA 1
ATOM 3565 C C . THR A 1 440 ? -29.172 -40.562 -28.297 1 34.47 440 THR A C 1
ATOM 3567 O O . THR A 1 440 ? -30.312 -40.219 -28.641 1 34.47 440 THR A O 1
ATOM 3570 N N . ALA A 1 441 ? -29.078 -41.188 -27.172 1 33.94 441 ALA A N 1
ATOM 3571 C CA . ALA A 1 441 ? -30.219 -41.312 -26.266 1 33.94 441 ALA A CA 1
ATOM 3572 C C . ALA A 1 441 ? -30.422 -40 -25.469 1 33.94 441 ALA A C 1
ATOM 3574 O O . ALA A 1 441 ? -31.531 -39.719 -25.016 1 33.94 441 ALA A O 1
ATOM 3575 N N . ALA A 1 442 ? -29.5 -39.281 -25.047 1 34.06 442 ALA A N 1
ATOM 3576 C CA . ALA A 1 442 ? -29.766 -37.969 -24.422 1 34.06 442 ALA A CA 1
ATOM 3577 C C . ALA A 1 442 ? -30.625 -37.094 -25.328 1 34.06 442 ALA A C 1
ATOM 3579 O O . ALA A 1 442 ? -31.359 -36.219 -24.844 1 34.06 442 ALA A O 1
ATOM 3580 N N . TYR A 1 443 ? -30.656 -37.156 -26.672 1 32.62 443 TYR A N 1
ATOM 3581 C CA . TYR A 1 443 ? -31.719 -36.688 -27.547 1 32.62 443 TYR A CA 1
ATOM 3582 C C . TYR A 1 443 ? -33.062 -37.25 -27.109 1 32.62 443 TYR A C 1
ATOM 3584 O O . TYR A 1 443 ? -34.062 -36.531 -27.047 1 32.62 443 TYR A O 1
ATOM 3592 N N . ASP A 1 444 ? -33.156 -38.625 -26.984 1 32.25 444 ASP A N 1
ATOM 3593 C CA . ASP A 1 444 ? -34.438 -39.188 -26.625 1 32.25 444 ASP A CA 1
ATOM 3594 C C . ASP A 1 444 ? -34.812 -38.844 -25.188 1 32.25 444 ASP A C 1
ATOM 3596 O O . ASP A 1 444 ? -35.969 -38.531 -24.891 1 32.25 444 ASP A O 1
ATOM 3600 N N . PHE A 1 445 ? -33.938 -39.094 -24.312 1 32.28 445 PHE A N 1
ATOM 3601 C CA . PHE A 1 445 ? -34.375 -38.906 -22.922 1 32.28 445 PHE A CA 1
ATOM 3602 C C . PHE A 1 445 ? -34.562 -37.438 -22.609 1 32.28 445 PHE A C 1
ATOM 3604 O O . PHE A 1 445 ? -35.5 -37.062 -21.891 1 32.28 445 PHE A O 1
ATOM 3611 N N . ILE A 1 446 ? -33.719 -36.375 -22.891 1 35.38 446 ILE A N 1
ATOM 3612 C CA . ILE A 1 446 ? -34.125 -34.969 -22.844 1 35.38 446 ILE A CA 1
ATOM 3613 C C . ILE A 1 446 ? -35.5 -34.812 -23.484 1 35.38 446 ILE A C 1
ATOM 3615 O O . ILE A 1 446 ? -36.312 -34.031 -23 1 35.38 446 ILE A O 1
ATOM 3619 N N . HIS A 1 447 ? -35.906 -35.469 -24.5 1 31.39 447 HIS A N 1
ATOM 3620 C CA . HIS A 1 447 ? -37.25 -35.469 -25.047 1 31.39 447 HIS A CA 1
ATOM 3621 C C . HIS A 1 447 ? -38.219 -36.125 -24.078 1 31.39 447 HIS A C 1
ATOM 3623 O O . HIS A 1 447 ? -39.406 -35.781 -24.031 1 31.39 447 HIS A O 1
ATOM 3629 N N . ASN A 1 448 ? -38.031 -37.344 -23.703 1 33.03 448 ASN A N 1
ATOM 3630 C CA . ASN A 1 448 ? -39.156 -37.906 -22.969 1 33.03 448 ASN A CA 1
ATOM 3631 C C . ASN A 1 448 ? -39.219 -37.375 -21.547 1 33.03 448 ASN A C 1
ATOM 3633 O O . ASN A 1 448 ? -40.281 -37.281 -20.953 1 33.03 448 ASN A O 1
ATOM 3637 N N . HIS A 1 449 ? -38.312 -37.625 -20.734 1 33.38 449 HIS A N 1
ATOM 3638 C CA . HIS A 1 449 ? -38.719 -37.375 -19.344 1 33.38 449 HIS A CA 1
ATOM 3639 C C . HIS A 1 449 ? -38.625 -35.875 -19.016 1 33.38 449 HIS A C 1
ATOM 3641 O O . HIS A 1 449 ? -37.844 -35.156 -19.609 1 33.38 449 HIS A O 1
ATOM 3647 N N . GLY A 1 450 ? -39.625 -35.281 -18.203 1 33.59 450 GLY A N 1
ATOM 3648 C CA . GLY A 1 450 ? -40.125 -33.969 -17.828 1 33.59 450 GLY A CA 1
ATOM 3649 C C . GLY A 1 450 ? -39 -33 -17.422 1 33.59 450 GLY A C 1
ATOM 3650 O O . GLY A 1 450 ? -39.094 -31.812 -17.672 1 33.59 450 GLY A O 1
ATOM 3651 N N . ILE A 1 451 ? -38.125 -33.562 -16.672 1 36.78 451 ILE A N 1
ATOM 3652 C CA . ILE A 1 451 ? -37.156 -32.594 -16.109 1 36.78 451 ILE A CA 1
ATOM 3653 C C . ILE A 1 451 ? -36.312 -32.031 -17.219 1 36.78 451 ILE A C 1
ATOM 3655 O O . ILE A 1 451 ? -35.906 -30.859 -17.156 1 36.78 451 ILE A O 1
ATOM 3659 N N . GLY A 1 452 ? -35.938 -32.719 -18.266 1 35.34 452 GLY A N 1
ATOM 3660 C CA . GLY A 1 452 ? -35.281 -32.25 -19.453 1 35.34 452 GLY A CA 1
ATOM 3661 C C . GLY A 1 452 ? -36.031 -31.141 -20.156 1 35.34 452 GLY A C 1
ATOM 3662 O O . GLY A 1 452 ? -35.406 -30.203 -20.688 1 35.34 452 GLY A O 1
ATOM 3663 N N . ARG A 1 453 ? -37.344 -31.312 -20.266 1 40.22 453 ARG A N 1
ATOM 3664 C CA . ARG A 1 453 ? -38.188 -30.219 -20.75 1 40.22 453 ARG A CA 1
ATOM 3665 C C . ARG A 1 453 ? -37.969 -28.969 -19.906 1 40.22 453 ARG A C 1
ATOM 3667 O O . ARG A 1 453 ? -37.969 -27.859 -20.438 1 40.22 453 ARG A O 1
ATOM 3674 N N . ILE A 1 454 ? -37.906 -29.234 -18.656 1 37.88 454 ILE A N 1
ATOM 3675 C CA . ILE A 1 454 ? -37.781 -28.062 -17.797 1 37.88 454 ILE A CA 1
ATOM 3676 C C . ILE A 1 454 ? -36.406 -27.422 -18.016 1 37.88 454 ILE A C 1
ATOM 3678 O O . ILE A 1 454 ? -36.312 -26.188 -18.141 1 37.88 454 ILE A O 1
ATOM 3682 N N . ILE A 1 455 ? -35.438 -28.219 -17.922 1 37.81 455 ILE A N 1
ATOM 3683 C CA . ILE A 1 455 ? -34.125 -27.625 -18.141 1 37.81 455 ILE A CA 1
ATOM 3684 C C . ILE A 1 455 ? -34 -27.109 -19.562 1 37.81 455 ILE A C 1
ATOM 3686 O O . ILE A 1 455 ? -33.469 -26.031 -19.812 1 37.81 455 ILE A O 1
ATOM 3690 N N . LEU A 1 456 ? -34.531 -27.859 -20.578 1 38.47 456 LEU A N 1
ATOM 3691 C CA . LEU A 1 456 ? -34.625 -27.344 -21.938 1 38.47 456 LEU A CA 1
ATOM 3692 C C . LEU A 1 456 ? -35.531 -26.109 -21.984 1 38.47 456 LEU A C 1
ATOM 3694 O O . LEU A 1 456 ? -35.25 -25.156 -22.719 1 38.47 456 LEU A O 1
ATOM 3698 N N . ASN A 1 457 ? -36.625 -26.25 -21.281 1 40.38 457 ASN A N 1
ATOM 3699 C CA . ASN A 1 457 ? -37.406 -25.031 -21.172 1 40.38 457 ASN A CA 1
ATOM 3700 C C . ASN A 1 457 ? -36.625 -23.906 -20.484 1 40.38 457 ASN A C 1
ATOM 3702 O O . ASN A 1 457 ? -36.719 -22.75 -20.906 1 40.38 457 ASN A O 1
ATOM 3706 N N . ILE A 1 458 ? -36.031 -24.266 -19.438 1 41.31 458 ILE A N 1
ATOM 3707 C CA . ILE A 1 458 ? -35.219 -23.219 -18.812 1 41.31 458 ILE A CA 1
ATOM 3708 C C . ILE A 1 458 ? -34.062 -22.844 -19.75 1 41.31 458 ILE A C 1
ATOM 3710 O O . ILE A 1 458 ? -33.75 -21.656 -19.922 1 41.31 458 ILE A O 1
ATOM 3714 N N . ALA A 1 459 ? -33.375 -23.828 -20.266 1 40.38 459 ALA A N 1
ATOM 3715 C CA . ALA A 1 459 ? -32.344 -23.516 -21.25 1 40.38 459 ALA A CA 1
ATOM 3716 C C . ALA A 1 459 ? -32.938 -22.828 -22.469 1 40.38 459 ALA A C 1
ATOM 3718 O O . ALA A 1 459 ? -32.344 -21.891 -23.031 1 40.38 459 ALA A O 1
ATOM 3719 N N . ASP A 1 460 ? -34.062 -23.359 -23 1 42.91 460 ASP A N 1
ATOM 3720 C CA . ASP A 1 460 ? -34.781 -22.641 -24.047 1 42.91 460 ASP A CA 1
ATOM 3721 C C . ASP A 1 460 ? -35.219 -21.266 -23.547 1 42.91 460 ASP A C 1
ATOM 3723 O O . ASP A 1 460 ? -35.125 -20.281 -24.281 1 42.91 460 ASP A O 1
ATOM 3727 N N . ILE A 1 461 ? -35.781 -21.234 -22.391 1 41.5 461 ILE A N 1
ATOM 3728 C CA . ILE A 1 461 ? -36.125 -19.922 -21.828 1 41.5 461 ILE A CA 1
ATOM 3729 C C . ILE A 1 461 ? -34.812 -19.141 -21.609 1 41.5 461 ILE A C 1
ATOM 3731 O O . ILE A 1 461 ? -34.75 -17.938 -21.906 1 41.5 461 ILE A O 1
ATOM 3735 N N . THR A 1 462 ? -33.844 -19.75 -20.984 1 38.88 462 THR A N 1
ATOM 3736 C CA . THR A 1 462 ? -32.594 -19.031 -20.859 1 38.88 462 THR A CA 1
ATOM 3737 C C . THR A 1 462 ? -31.969 -18.781 -22.234 1 38.88 462 THR A C 1
ATOM 3739 O O . THR A 1 462 ? -31.438 -17.703 -22.5 1 38.88 462 THR A O 1
ATOM 3742 N N . ASN A 1 463 ? -31.922 -19.734 -23.094 1 40.38 463 ASN A N 1
ATOM 3743 C CA . ASN A 1 463 ? -31.516 -19.469 -24.469 1 40.38 463 ASN A CA 1
ATOM 3744 C C . ASN A 1 463 ? -32.469 -18.5 -25.156 1 40.38 463 ASN A C 1
ATOM 3746 O O . ASN A 1 463 ? -32.031 -17.625 -25.906 1 40.38 463 ASN A O 1
ATOM 3750 N N . LYS A 1 464 ? -33.812 -18.781 -25.141 1 40.88 464 LYS A N 1
ATOM 3751 C CA . LYS A 1 464 ? -34.75 -17.766 -25.625 1 40.88 464 LYS A CA 1
ATOM 3752 C C . LYS A 1 464 ? -34.594 -16.469 -24.828 1 40.88 464 LYS A C 1
ATOM 3754 O O . LYS A 1 464 ? -34.688 -15.383 -25.391 1 40.88 464 LYS A O 1
ATOM 3759 N N . ALA A 1 465 ? -34.594 -16.516 -23.547 1 38.81 465 ALA A N 1
ATOM 3760 C CA . ALA A 1 465 ? -34.281 -15.312 -22.781 1 38.81 465 ALA A CA 1
ATOM 3761 C C . ALA A 1 465 ? -32.906 -14.789 -23.125 1 38.81 465 ALA A C 1
ATOM 3763 O O . ALA A 1 465 ? -32.688 -13.578 -23.297 1 38.81 465 ALA A O 1
ATOM 3764 N N . VAL A 1 466 ? -31.828 -15.516 -23.094 1 37.97 466 VAL A N 1
ATOM 3765 C CA . VAL A 1 466 ? -30.547 -15.086 -23.656 1 37.97 466 VAL A CA 1
ATOM 3766 C C . VAL A 1 466 ? -30.734 -14.766 -25.141 1 37.97 466 VAL A C 1
ATOM 3768 O O . VAL A 1 466 ? -30.188 -13.773 -25.641 1 37.97 466 VAL A O 1
ATOM 3771 N N . GLN A 1 467 ? -31.359 -15.523 -25.969 1 35.34 467 GLN A N 1
ATOM 3772 C CA . GLN A 1 467 ? -31.766 -15.125 -27.297 1 35.34 467 GLN A CA 1
ATOM 3773 C C . GLN A 1 467 ? -32.781 -13.984 -27.25 1 35.34 467 GLN A C 1
ATOM 3775 O O . GLN A 1 467 ? -32.75 -13.094 -28.109 1 35.34 467 GLN A O 1
ATOM 3780 N N . PHE A 1 468 ? -33.938 -14.188 -26.625 1 34 468 PHE A N 1
ATOM 3781 C CA . PHE A 1 468 ? -34.812 -13.023 -26.438 1 34 468 PHE A CA 1
ATOM 3782 C C . PHE A 1 468 ? -34.062 -11.906 -25.734 1 34 468 PHE A C 1
ATOM 3784 O O . PHE A 1 468 ? -34.219 -10.734 -26.078 1 34 468 PHE A O 1
ATOM 3791 N N . LEU A 1 469 ? -33.531 -12.18 -24.469 1 33.91 469 LEU A N 1
ATOM 3792 C CA . LEU A 1 469 ? -32.594 -11.133 -24.078 1 33.91 469 LEU A CA 1
ATOM 3793 C C . LEU A 1 469 ? -31.312 -11.234 -24.906 1 33.91 469 LEU A C 1
ATOM 3795 O O . LEU A 1 469 ? -30.641 -12.266 -24.906 1 33.91 469 LEU A O 1
ATOM 3799 N N . HIS A 1 470 ? -31.25 -10.977 -26.125 1 34.66 470 HIS A N 1
ATOM 3800 C CA . HIS A 1 470 ? -30.125 -10.648 -27.016 1 34.66 470 HIS A CA 1
ATOM 3801 C C . HIS A 1 470 ? -28.859 -10.352 -26.203 1 34.66 470 HIS A C 1
ATOM 3803 O O . HIS A 1 470 ? -28.344 -9.234 -26.25 1 34.66 470 HIS A O 1
ATOM 3809 N N . ILE A 1 471 ? -28.641 -10.938 -25.234 1 36.69 471 ILE A N 1
ATOM 3810 C CA . ILE A 1 471 ? -27.547 -10.812 -24.297 1 36.69 471 ILE A CA 1
ATOM 3811 C C . ILE A 1 471 ? -26.219 -11.047 -25.031 1 36.69 471 ILE A C 1
ATOM 3813 O O . ILE A 1 471 ? -25.219 -10.391 -24.734 1 36.69 471 ILE A O 1
ATOM 3817 N N . SER A 1 472 ? -26.125 -12.055 -25.938 1 38.09 472 SER A N 1
ATOM 3818 C CA . SER A 1 472 ? -24.922 -12.086 -26.766 1 38.09 472 SER A CA 1
ATOM 3819 C C . SER A 1 472 ? -24.703 -10.742 -27.469 1 38.09 472 SER A C 1
ATOM 3821 O O . SER A 1 472 ? -23.562 -10.281 -27.578 1 38.09 472 SER A O 1
ATOM 3823 N N . LYS A 1 473 ? -25.766 -10.234 -28.156 1 40.56 473 LYS A N 1
ATOM 3824 C CA . LYS A 1 473 ? -25.688 -8.867 -28.672 1 40.56 473 LYS A CA 1
ATOM 3825 C C . LYS A 1 473 ? -25.547 -7.859 -27.547 1 40.56 473 LYS A C 1
ATOM 3827 O O . LYS A 1 473 ? -24.859 -6.844 -27.688 1 40.56 473 LYS A O 1
ATOM 3832 N N . ILE A 1 474 ? -26.188 -8.094 -26.469 1 39.12 474 ILE A N 1
ATOM 3833 C CA . ILE A 1 474 ? -25.969 -7.246 -25.297 1 39.12 474 ILE A CA 1
ATOM 3834 C C . ILE A 1 474 ? -24.578 -7.508 -24.719 1 39.12 474 ILE A C 1
ATOM 3836 O O . ILE A 1 474 ? -23.875 -6.57 -24.359 1 39.12 474 ILE A O 1
ATOM 3840 N N . ILE A 1 475 ? -24.203 -8.742 -24.578 1 42.06 475 ILE A N 1
ATOM 3841 C CA . ILE A 1 475 ? -22.828 -9.023 -24.219 1 42.06 475 ILE A CA 1
ATOM 3842 C C . ILE A 1 475 ? -21.891 -8.516 -25.328 1 42.06 475 ILE A C 1
ATOM 3844 O O . ILE A 1 475 ? -20.844 -7.926 -25.031 1 42.06 475 ILE A O 1
ATOM 384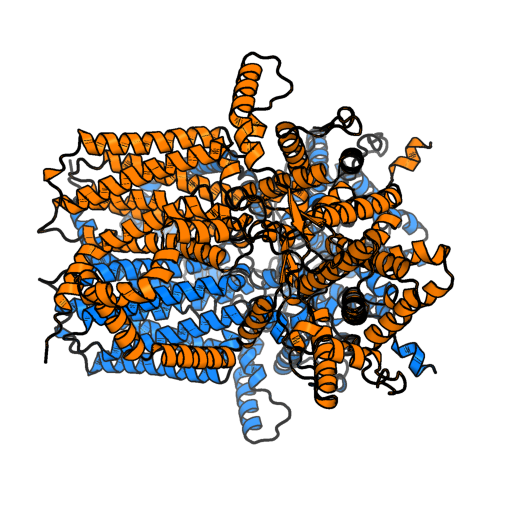8 N N . SER A 1 476 ? -22.219 -8.906 -26.578 1 43.28 476 SER A N 1
ATOM 3849 C CA . SER A 1 476 ? -21.484 -8.266 -27.656 1 43.28 476 SER A CA 1
ATOM 3850 C C . SER A 1 476 ? -21.672 -6.75 -27.625 1 43.28 476 SER A C 1
ATOM 3852 O O . SER A 1 476 ? -20.734 -5.996 -27.859 1 43.28 476 SER A O 1
ATOM 3854 N N . LEU A 1 477 ? -22.859 -6.336 -27.5 1 41.59 477 LEU A N 1
ATOM 3855 C CA . LEU A 1 477 ? -23.125 -4.91 -27.328 1 41.59 477 LEU A CA 1
ATOM 3856 C C . LEU A 1 477 ? -22.562 -4.422 -25.984 1 41.59 477 LEU A C 1
ATOM 3858 O O . LEU A 1 477 ? -21.969 -3.35 -25.922 1 41.59 477 LEU A O 1
ATOM 3862 N N . LEU A 1 478 ? -22.844 -5.141 -24.953 1 45.31 478 LEU A N 1
ATOM 3863 C CA . LEU A 1 478 ? -22.156 -4.82 -23.703 1 45.31 478 LEU A CA 1
ATOM 3864 C C . LEU A 1 478 ? -20.641 -5 -23.859 1 45.31 478 LEU A C 1
ATOM 3866 O O . LEU A 1 478 ? -19.859 -4.215 -23.328 1 45.31 478 LEU A O 1
ATOM 3870 N N . GLY A 1 479 ? -20.281 -6.082 -24.469 1 45.59 479 GLY A N 1
ATOM 3871 C CA . GLY A 1 479 ? -18.891 -6.156 -24.906 1 45.59 479 GLY A CA 1
ATOM 3872 C C . GLY A 1 479 ? -18.469 -4.973 -25.75 1 45.59 479 GLY A C 1
ATOM 3873 O O . GLY A 1 479 ? -17.406 -4.398 -25.531 1 45.59 479 GLY A O 1
ATOM 3874 N N . PHE A 1 480 ? -19.281 -4.832 -26.781 1 42.12 480 PHE A N 1
ATOM 3875 C CA . PHE A 1 480 ? -19.031 -3.635 -27.578 1 42.12 480 PHE A CA 1
ATOM 3876 C C . PHE A 1 480 ? -19.156 -2.383 -26.703 1 42.12 480 PHE A C 1
ATOM 3878 O O . PHE A 1 480 ? -18.297 -1.497 -26.766 1 42.12 480 PHE A O 1
ATOM 3885 N N . ILE A 1 481 ? -20.266 -2.234 -25.984 1 43.81 481 ILE A N 1
ATOM 3886 C CA . ILE A 1 481 ? -20.406 -1.099 -25.078 1 43.81 481 ILE A CA 1
ATOM 3887 C C . ILE A 1 481 ? -19.312 -1.157 -24 1 43.81 481 ILE A C 1
ATOM 3889 O O . ILE A 1 481 ? -18.703 -0.136 -23.672 1 43.81 481 ILE A O 1
ATOM 3893 N N . THR A 1 482 ? -19.203 -2.318 -23.469 1 45.69 482 THR A N 1
ATOM 3894 C CA . THR A 1 482 ? -18.078 -2.449 -22.531 1 45.69 482 THR A CA 1
ATOM 3895 C C . THR A 1 482 ? -16.75 -2.176 -23.234 1 45.69 482 THR A C 1
ATOM 3897 O O . THR A 1 482 ? -15.875 -1.529 -22.672 1 45.69 482 THR A O 1
ATOM 3900 N N . MET A 1 483 ? -16.672 -2.762 -24.453 1 45.78 483 MET A N 1
ATOM 3901 C CA . MET A 1 483 ? -15.477 -2.402 -25.203 1 45.78 483 MET A CA 1
ATOM 3902 C C . MET A 1 483 ? -15.438 -0.903 -25.484 1 45.78 483 MET A C 1
ATOM 3904 O O . MET A 1 483 ? -14.383 -0.272 -25.359 1 45.78 483 MET A O 1
ATOM 3908 N N . LYS A 1 484 ? -16.516 -0.467 -26.016 1 44.38 484 LYS A N 1
ATOM 3909 C CA . LYS A 1 484 ? -16.562 0.977 -26.234 1 44.38 484 LYS A CA 1
ATOM 3910 C C . LYS A 1 484 ? -16.5 1.734 -24.922 1 44.38 484 LYS A C 1
ATOM 3912 O O . LYS A 1 484 ? -15.859 2.783 -24.828 1 44.38 484 LYS A O 1
ATOM 3917 N N . LEU A 1 485 ? -17.266 1.259 -23.984 1 45.66 485 LEU A N 1
ATOM 3918 C CA . LEU A 1 485 ? -17.156 1.849 -22.656 1 45.66 485 LEU A CA 1
ATOM 3919 C C . LEU A 1 485 ? -15.75 1.634 -22.078 1 45.66 485 LEU A C 1
ATOM 3921 O O . LEU A 1 485 ? -15.188 2.533 -21.453 1 45.66 485 LEU A O 1
ATOM 3925 N N . ILE A 1 486 ? -15.344 0.426 -22.266 1 46.59 486 ILE A N 1
ATOM 3926 C CA . ILE A 1 486 ? -13.953 0.18 -21.906 1 46.59 486 ILE A CA 1
ATOM 3927 C C . ILE A 1 486 ? -13.039 1.118 -22.688 1 46.59 486 ILE A C 1
ATOM 3929 O O . ILE A 1 486 ? -12.094 1.681 -22.141 1 46.59 486 ILE A O 1
ATOM 3933 N N . ASP A 1 487 ? -13.305 1.176 -24.016 1 46.5 487 ASP A N 1
ATOM 3934 C CA . ASP A 1 487 ? -12.57 2.146 -24.828 1 46.5 487 ASP A CA 1
ATOM 3935 C C . ASP A 1 487 ? -12.797 3.568 -24.312 1 46.5 487 ASP A C 1
ATOM 3937 O O . ASP A 1 487 ? -11.859 4.367 -24.234 1 46.5 487 ASP A O 1
ATOM 3941 N N . LEU A 1 488 ? -13.961 3.836 -24.203 1 43.66 488 LEU A N 1
ATOM 3942 C CA . LEU A 1 488 ? -14.32 5.16 -23.719 1 43.66 488 LEU A CA 1
ATOM 3943 C C . LEU A 1 488 ? -13.781 5.387 -22.312 1 43.66 488 LEU A C 1
ATOM 3945 O O . LEU A 1 488 ? -13.336 6.488 -21.969 1 43.66 488 LEU A O 1
ATOM 3949 N N . LEU A 1 489 ? -14.031 4.336 -21.516 1 45.78 489 LEU A N 1
ATOM 3950 C CA . LEU A 1 489 ? -13.555 4.488 -20.141 1 45.78 489 LEU A CA 1
ATOM 3951 C C . LEU A 1 489 ? -12.047 4.258 -20.062 1 45.78 489 LEU A C 1
ATOM 3953 O O . LEU A 1 489 ? -11.453 4.379 -18.984 1 45.78 489 LEU A O 1
ATOM 3957 N N . GLY A 1 490 ? -11.328 4.125 -21.234 1 47.59 490 GLY A N 1
ATOM 3958 C CA . GLY A 1 490 ? -9.883 3.969 -21.297 1 47.59 490 GLY A CA 1
ATOM 3959 C C . GLY A 1 490 ? -9.406 2.621 -20.797 1 47.59 490 GLY A C 1
ATOM 3960 O O . GLY A 1 490 ? -8.32 2.52 -20.219 1 47.59 490 GLY A O 1
ATOM 3961 N N . LEU A 1 491 ? -10.305 1.682 -20.953 1 51.16 491 LEU A N 1
ATOM 3962 C CA . LEU A 1 491 ? -9.992 0.364 -20.406 1 51.16 491 LEU A CA 1
ATOM 3963 C C . LEU A 1 491 ? -9.312 -0.509 -21.469 1 51.16 491 LEU A C 1
ATOM 3965 O O . LEU A 1 491 ? -9.367 -1.738 -21.391 1 51.16 491 LEU A O 1
ATOM 3969 N N . ALA A 1 492 ? -8.922 0.04 -22.594 1 52.78 492 ALA A N 1
ATOM 3970 C CA . ALA A 1 492 ? -8.125 -0.665 -23.594 1 52.78 492 ALA A CA 1
ATOM 3971 C C . ALA A 1 492 ? -7.016 -1.477 -22.922 1 52.78 492 ALA A C 1
ATOM 3973 O O . ALA A 1 492 ? -6.68 -2.57 -23.375 1 52.78 492 ALA A O 1
ATOM 3974 N N . ASP A 1 493 ? -6.699 -0.995 -21.891 1 59.84 493 ASP A N 1
ATOM 3975 C CA . ASP A 1 493 ? -5.617 -1.667 -21.188 1 59.84 493 ASP A CA 1
ATOM 3976 C C . ASP A 1 493 ? -6.078 -3.01 -20.625 1 59.84 493 ASP A C 1
ATOM 3978 O O . ASP A 1 493 ? -5.328 -3.986 -20.641 1 59.84 493 ASP A O 1
ATOM 3982 N N . ILE A 1 494 ? -7.32 -3.035 -20.375 1 59.53 494 ILE A N 1
ATOM 3983 C CA . ILE A 1 494 ? -7.836 -4.281 -19.812 1 59.53 494 ILE A CA 1
ATOM 3984 C C . ILE A 1 494 ? -7.953 -5.332 -20.922 1 59.53 494 ILE A C 1
ATOM 3986 O O . ILE A 1 494 ? -7.664 -6.512 -20.688 1 59.53 494 ILE A O 1
ATOM 3990 N N . VAL A 1 495 ? -8.289 -4.836 -22.094 1 57.16 495 VAL A N 1
ATOM 3991 C CA . VAL A 1 495 ? -8.414 -5.766 -23.219 1 57.16 495 VAL A CA 1
ATOM 3992 C C . VAL A 1 495 ? -7.039 -6.305 -23.594 1 57.16 495 VAL A C 1
ATOM 3994 O O . VAL A 1 495 ? -6.887 -7.5 -23.859 1 57.16 495 VAL A O 1
ATOM 3997 N N . ASP A 1 496 ? -6.133 -5.438 -23.656 1 62.59 496 ASP A N 1
ATOM 3998 C CA . ASP A 1 496 ? -4.781 -5.875 -23.969 1 62.59 496 ASP A CA 1
ATOM 3999 C C . ASP A 1 496 ? -4.258 -6.859 -22.922 1 62.59 496 ASP A C 1
ATOM 4001 O O . ASP A 1 496 ? -3.621 -7.859 -23.266 1 62.59 496 ASP A O 1
ATOM 4005 N N . LYS A 1 497 ? -4.691 -6.586 -21.766 1 68.75 497 LYS A N 1
ATOM 4006 C CA . LYS A 1 497 ? -4.246 -7.492 -20.703 1 68.75 497 LYS A CA 1
ATOM 4007 C C . LYS A 1 497 ? -4.934 -8.852 -20.828 1 68.75 497 LYS A C 1
ATOM 4009 O O . LYS A 1 497 ? -4.316 -9.883 -20.578 1 68.75 497 LYS A O 1
ATOM 4014 N N . ILE A 1 498 ? -6.098 -8.836 -21.375 1 64.81 498 ILE A N 1
ATOM 4015 C CA . ILE A 1 498 ? -6.812 -10.094 -21.562 1 64.81 498 ILE A CA 1
ATOM 4016 C C . ILE A 1 498 ? -6.207 -10.859 -22.734 1 64.81 498 ILE A C 1
ATOM 4018 O O . ILE A 1 498 ? -6.047 -12.078 -22.672 1 64.81 498 ILE A O 1
ATOM 4022 N N . ARG A 1 499 ? -5.895 -10.148 -23.734 1 67.75 499 ARG A N 1
ATOM 4023 C CA . ARG A 1 499 ? -5.27 -10.773 -24.891 1 67.75 499 ARG A CA 1
ATOM 4024 C C . ARG A 1 499 ? -3.912 -11.367 -24.531 1 67.75 499 ARG A C 1
ATOM 4026 O O . ARG A 1 499 ? -3.586 -12.484 -24.938 1 67.75 499 ARG A O 1
ATOM 4033 N N . ILE A 1 500 ? -3.197 -10.672 -23.781 1 75.56 500 ILE A N 1
ATOM 4034 C CA . ILE A 1 500 ? -1.876 -11.148 -23.391 1 75.56 500 ILE A CA 1
ATOM 4035 C C . ILE A 1 500 ? -2.02 -12.352 -22.453 1 75.56 500 ILE A C 1
ATOM 4037 O O . ILE A 1 500 ? -1.273 -13.328 -22.578 1 75.56 500 ILE A O 1
ATOM 4041 N N . ASN A 1 501 ? -3.084 -12.273 -21.656 1 72.62 501 ASN A N 1
ATOM 4042 C CA . ASN A 1 501 ? -3.297 -13.383 -20.734 1 72.62 501 ASN A CA 1
ATOM 4043 C C . ASN A 1 501 ? -3.705 -14.656 -21.469 1 72.62 501 ASN A C 1
ATOM 4045 O O . ASN A 1 501 ? -3.373 -15.758 -21.031 1 72.62 501 ASN A O 1
ATOM 4049 N N . ALA A 1 502 ? -4.379 -14.398 -22.531 1 66.19 502 ALA A N 1
ATOM 4050 C CA . ALA A 1 502 ? -4.805 -15.539 -23.328 1 66.19 502 ALA A CA 1
ATOM 4051 C C . ALA A 1 502 ? -3.621 -16.172 -24.062 1 66.19 502 ALA A C 1
ATOM 4053 O O . ALA A 1 502 ? -3.652 -17.359 -24.391 1 66.19 502 ALA A O 1
ATOM 4054 N N . SER A 1 503 ? -2.588 -15.414 -24.234 1 74.19 503 SER A N 1
ATOM 4055 C CA . SER A 1 503 ? -1.431 -15.906 -24.969 1 74.19 503 SER A CA 1
ATOM 4056 C C . SER A 1 503 ? -0.336 -16.391 -24.031 1 74.19 503 SER A C 1
ATOM 4058 O O . SER A 1 503 ? 0.754 -16.766 -24.469 1 74.19 503 SER A O 1
ATOM 4060 N N . LEU A 1 504 ? -0.643 -16.516 -22.781 1 83.75 504 LEU A N 1
ATOM 4061 C CA . LEU A 1 504 ? 0.365 -16.906 -21.797 1 83.75 504 LEU A CA 1
ATOM 4062 C C . LEU A 1 504 ? 0.55 -18.422 -21.781 1 83.75 504 LEU A C 1
ATOM 4064 O O . LEU A 1 504 ? -0.412 -19.172 -21.969 1 83.75 504 LEU A O 1
ATOM 4068 N N . SER A 1 505 ? 1.746 -18.797 -21.734 1 83.31 505 SER A N 1
ATOM 4069 C CA . SER A 1 505 ? 2.068 -20.203 -21.516 1 83.31 505 SER A CA 1
ATOM 4070 C C . SER A 1 505 ? 2.299 -20.5 -20.047 1 83.31 505 SER A C 1
ATOM 4072 O O . SER A 1 505 ? 2.932 -19.703 -19.344 1 83.31 505 SER A O 1
ATOM 4074 N N . HIS A 1 506 ? 1.644 -21.531 -19.531 1 84.31 506 HIS A N 1
ATOM 4075 C CA . HIS A 1 506 ? 1.865 -21.969 -18.156 1 84.31 506 HIS A CA 1
ATOM 4076 C C . HIS A 1 506 ? 2.555 -23.328 -18.125 1 84.31 506 HIS A C 1
ATOM 4078 O O . HIS A 1 506 ? 1.993 -24.328 -18.578 1 84.31 506 HIS A O 1
ATOM 4084 N N . GLN A 1 507 ? 3.814 -23.266 -17.688 1 87.44 507 GLN A N 1
ATOM 4085 C CA . GLN A 1 507 ? 4.586 -24.5 -17.594 1 87.44 507 GLN A CA 1
ATOM 4086 C C . GLN A 1 507 ? 4.918 -24.828 -16.141 1 87.44 507 GLN A C 1
ATOM 4088 O O . GLN A 1 507 ? 5.211 -23.922 -15.344 1 87.44 507 GLN A O 1
ATOM 4093 N N . PRO A 1 508 ? 4.762 -26.062 -15.797 1 89.12 508 PRO A N 1
ATOM 4094 C CA . PRO A 1 508 ? 5.191 -26.438 -14.445 1 89.12 508 PRO A CA 1
ATOM 4095 C C . PRO A 1 508 ? 6.703 -26.344 -14.258 1 89.12 508 PRO A C 1
ATOM 4097 O O . PRO A 1 508 ? 7.457 -26.5 -15.227 1 89.12 508 PRO A O 1
ATOM 4100 N N . LEU A 1 509 ? 7.105 -26.109 -13.078 1 93 509 LEU A N 1
ATOM 4101 C CA . LEU A 1 509 ? 8.531 -26.047 -12.758 1 93 509 LEU A CA 1
ATOM 4102 C C . LEU A 1 509 ? 9.156 -27.438 -12.859 1 93 509 LEU A C 1
ATOM 4104 O O . LEU A 1 509 ? 8.609 -28.406 -12.328 1 93 509 LEU A O 1
ATOM 4108 N N . THR A 1 510 ? 10.219 -27.547 -13.602 1 92.88 510 THR A N 1
ATOM 4109 C CA . THR A 1 510 ? 10.938 -28.797 -13.711 1 92.88 510 THR A CA 1
ATOM 4110 C C . THR A 1 510 ? 12.055 -28.875 -12.664 1 92.88 510 THR A C 1
ATOM 4112 O O . THR A 1 510 ? 12.625 -27.859 -12.289 1 92.88 510 THR A O 1
ATOM 4115 N N . LYS A 1 511 ? 12.273 -30.031 -12.258 1 93.5 511 LYS A N 1
ATOM 4116 C CA . LYS A 1 511 ? 13.328 -30.266 -11.281 1 93.5 511 LYS A CA 1
ATOM 4117 C C . LYS A 1 511 ? 14.688 -29.844 -11.828 1 93.5 511 LYS A C 1
ATOM 4119 O O . LYS A 1 511 ? 15.492 -29.234 -11.109 1 93.5 511 LYS A O 1
ATOM 4124 N N . GLU A 1 512 ? 14.883 -30.078 -13.055 1 93.69 512 GLU A N 1
ATOM 4125 C CA . GLU A 1 512 ? 16.156 -29.766 -13.695 1 93.69 512 GLU A CA 1
ATOM 4126 C C . GLU A 1 512 ? 16.406 -28.266 -13.758 1 93.69 512 GLU A C 1
ATOM 4128 O O . GLU A 1 512 ? 17.531 -27.812 -13.562 1 93.69 512 GLU A O 1
ATOM 4133 N N . LEU A 1 513 ? 15.398 -27.562 -14.023 1 95.38 513 LEU A N 1
ATOM 4134 C CA . LEU A 1 513 ? 15.539 -26.109 -14.07 1 95.38 513 LEU A CA 1
ATOM 4135 C C . LEU A 1 513 ? 15.883 -25.562 -12.695 1 95.38 513 LEU A C 1
ATOM 4137 O O . LEU A 1 513 ? 16.75 -24.688 -12.57 1 95.38 513 LEU A O 1
ATOM 4141 N N . TRP A 1 514 ? 15.219 -26.031 -11.656 1 96.62 514 TRP A N 1
ATOM 4142 C CA . TRP A 1 514 ? 15.492 -25.562 -10.297 1 96.62 514 TRP A CA 1
ATOM 4143 C C . TRP A 1 514 ? 16.922 -25.891 -9.891 1 96.62 514 TRP A C 1
ATOM 4145 O O . TRP A 1 514 ? 17.609 -25.062 -9.305 1 96.62 514 TRP A O 1
ATOM 4155 N N . VAL A 1 515 ? 17.328 -27.141 -10.227 1 96.69 515 VAL A N 1
ATOM 4156 C CA . VAL A 1 515 ? 18.688 -27.547 -9.891 1 96.69 515 VAL A CA 1
ATOM 4157 C C . VAL A 1 515 ? 19.688 -26.656 -10.594 1 96.69 515 VAL A C 1
ATOM 4159 O O . VAL A 1 515 ? 20.688 -26.234 -9.992 1 96.69 515 VAL A O 1
ATOM 4162 N N . PHE A 1 516 ? 19.375 -26.359 -11.836 1 96.5 516 PHE A N 1
ATOM 4163 C CA . PHE A 1 516 ? 20.25 -25.5 -12.617 1 96.5 516 PHE A CA 1
ATOM 4164 C C . PHE A 1 516 ? 20.359 -24.125 -11.984 1 96.5 516 PHE A C 1
ATOM 4166 O O . PHE A 1 516 ? 21.453 -23.594 -11.82 1 96.5 516 PHE A O 1
ATOM 4173 N N . ILE A 1 517 ? 19.234 -23.5 -11.586 1 97.5 517 ILE A N 1
ATOM 4174 C CA . ILE A 1 517 ? 19.203 -22.172 -10.977 1 97.5 517 ILE A CA 1
ATOM 4175 C C . ILE A 1 517 ? 19.953 -22.203 -9.641 1 97.5 517 ILE A C 1
ATOM 4177 O O . ILE A 1 517 ? 20.766 -21.312 -9.359 1 97.5 517 ILE A O 1
ATOM 4181 N N . PHE A 1 518 ? 19.703 -23.266 -8.867 1 97.56 518 PHE A N 1
ATOM 4182 C CA . PHE A 1 518 ? 20.312 -23.406 -7.547 1 97.56 518 PHE A CA 1
ATOM 4183 C C . PHE A 1 518 ? 21.828 -23.484 -7.664 1 97.56 518 PHE A C 1
ATOM 4185 O O . PHE A 1 518 ? 22.547 -22.781 -6.945 1 97.56 518 PHE A O 1
ATOM 4192 N N . GLU A 1 519 ? 22.281 -24.25 -8.578 1 96 519 GLU A N 1
ATOM 4193 C CA . GLU A 1 519 ? 23.719 -24.453 -8.727 1 96 519 GLU A CA 1
ATOM 4194 C C . GLU A 1 519 ? 24.406 -23.188 -9.227 1 96 519 GLU A C 1
ATOM 4196 O O . GLU A 1 519 ? 25.516 -22.859 -8.789 1 96 519 GLU A O 1
ATOM 4201 N N . GLU A 1 520 ? 23.781 -22.531 -10.117 1 94.75 520 GLU A N 1
ATOM 4202 C CA . GLU A 1 520 ? 24.359 -21.297 -10.641 1 94.75 520 GLU A CA 1
ATOM 4203 C C . GLU A 1 520 ? 24.438 -20.219 -9.555 1 94.75 520 GLU A C 1
ATOM 4205 O O . GLU A 1 520 ? 25.438 -19.5 -9.461 1 94.75 520 GLU A O 1
ATOM 4210 N N . ILE A 1 521 ? 23.422 -20.094 -8.75 1 94.88 521 ILE A N 1
ATOM 4211 C CA . ILE A 1 521 ? 23.406 -19.094 -7.688 1 94.88 521 ILE A CA 1
ATOM 4212 C C . ILE A 1 521 ? 24.422 -19.469 -6.613 1 94.88 521 ILE A C 1
ATOM 4214 O O . ILE A 1 521 ? 25.109 -18.609 -6.07 1 94.88 521 ILE A O 1
ATOM 4218 N N . LYS A 1 522 ? 24.484 -20.781 -6.336 1 94.25 522 LYS A N 1
ATOM 4219 C CA . LYS A 1 522 ? 25.469 -21.281 -5.375 1 94.25 522 LYS A CA 1
ATOM 4220 C C . LYS A 1 522 ? 26.891 -20.938 -5.82 1 94.25 522 LYS A C 1
ATOM 4222 O O . LYS A 1 522 ? 27.703 -20.484 -5.02 1 94.25 522 LYS A O 1
ATOM 4227 N N . ARG A 1 523 ? 27.125 -21.141 -7.051 1 91.56 523 ARG A N 1
ATOM 4228 C CA . ARG A 1 523 ? 28.438 -20.844 -7.605 1 91.56 523 ARG A CA 1
ATOM 4229 C C . ARG A 1 523 ? 28.766 -19.359 -7.488 1 91.56 523 ARG A C 1
ATOM 4231 O O . ARG A 1 523 ? 29.859 -19 -7.074 1 91.56 523 ARG A O 1
ATOM 4238 N N . LYS A 1 524 ? 27.906 -18.547 -7.762 1 90 524 LYS A N 1
ATOM 4239 C CA . LYS A 1 524 ? 28.109 -17.109 -7.691 1 90 524 LYS A CA 1
ATOM 4240 C C . LYS A 1 524 ? 28.266 -16.641 -6.246 1 90 524 LYS A C 1
ATOM 4242 O O . LYS A 1 524 ? 29.047 -15.727 -5.961 1 90 524 LYS A O 1
ATOM 4247 N N . ALA A 1 525 ? 27.5 -17.219 -5.406 1 89.94 525 ALA A N 1
ATOM 4248 C CA . ALA A 1 525 ? 27.562 -16.875 -3.99 1 89.94 525 ALA A CA 1
ATOM 4249 C C . ALA A 1 525 ? 28.938 -17.203 -3.404 1 89.94 525 ALA A C 1
ATOM 4251 O O . ALA A 1 525 ? 29.438 -16.5 -2.535 1 89.94 525 ALA A O 1
ATOM 4252 N N . ARG A 1 526 ? 29.5 -18.234 -3.846 1 87.38 526 ARG A N 1
ATOM 4253 C CA . ARG A 1 526 ? 30.812 -18.641 -3.365 1 87.38 526 ARG A CA 1
ATOM 4254 C C . ARG A 1 526 ? 31.875 -17.625 -3.768 1 87.38 526 ARG A C 1
ATOM 4256 O O . ARG A 1 526 ? 32.812 -17.375 -3.012 1 87.38 526 ARG A O 1
ATOM 4263 N N . PHE A 1 527 ? 31.594 -17 -4.84 1 81.12 527 PHE A N 1
ATOM 4264 C CA . PHE A 1 527 ? 32.5 -15.977 -5.312 1 81.12 527 PHE A CA 1
ATOM 4265 C C . PHE A 1 527 ? 32.375 -14.703 -4.496 1 81.12 527 PHE A C 1
ATOM 4267 O O . PHE A 1 527 ? 33.344 -13.977 -4.293 1 81.12 527 PHE A O 1
ATOM 4274 N N . ALA A 1 528 ? 31.203 -14.383 -4.004 1 77.38 528 ALA A N 1
ATOM 4275 C CA . ALA A 1 528 ? 30.891 -13.125 -3.316 1 77.38 528 ALA A CA 1
ATOM 4276 C C . ALA A 1 528 ? 31.062 -13.281 -1.806 1 77.38 528 ALA A C 1
ATOM 4278 O O . ALA A 1 528 ? 30.891 -12.312 -1.058 1 77.38 528 ALA A O 1
ATOM 4279 N N . ALA A 1 529 ? 31.375 -14.328 -1.299 1 69.75 529 ALA A N 1
ATOM 4280 C CA . ALA A 1 529 ? 31.344 -14.648 0.126 1 69.75 529 ALA A CA 1
ATOM 4281 C C . ALA A 1 529 ? 32.188 -13.656 0.929 1 69.75 529 ALA A C 1
ATOM 4283 O O . ALA A 1 529 ? 31.781 -13.234 2.018 1 69.75 529 ALA A O 1
ATOM 4284 N N . HIS A 1 530 ? 33.219 -13.141 0.394 1 66.81 530 HIS A N 1
ATOM 4285 C CA . HIS A 1 530 ? 34.062 -12.352 1.266 1 66.81 530 HIS A CA 1
ATOM 4286 C C . HIS A 1 530 ? 34.281 -10.953 0.702 1 66.81 530 HIS A C 1
ATOM 4288 O O . HIS A 1 530 ? 35.156 -10.211 1.182 1 66.81 530 HIS A O 1
ATOM 4294 N N . ASP A 1 531 ? 33.531 -10.625 -0.279 1 73.44 531 ASP A N 1
ATOM 4295 C CA . ASP A 1 531 ? 33.75 -9.328 -0.909 1 73.44 531 ASP A CA 1
ATOM 4296 C C . ASP A 1 531 ? 32.438 -8.57 -1.114 1 73.44 531 ASP A C 1
ATOM 4298 O O . ASP A 1 531 ? 31.609 -8.992 -1.91 1 73.44 531 ASP A O 1
ATOM 4302 N N . ALA A 1 532 ? 32.344 -7.523 -0.338 1 73.88 532 ALA A N 1
ATOM 4303 C CA . ALA A 1 532 ? 31.141 -6.695 -0.438 1 73.88 532 ALA A CA 1
ATOM 4304 C C . ALA A 1 532 ? 30.984 -6.137 -1.849 1 73.88 532 ALA A C 1
ATOM 4306 O O . ALA A 1 532 ? 29.859 -6.023 -2.352 1 73.88 532 ALA A O 1
ATOM 4307 N N . GLU A 1 533 ? 32.062 -5.875 -2.5 1 76.5 533 GLU A N 1
ATOM 4308 C CA . GLU A 1 533 ? 31.984 -5.324 -3.85 1 76.5 533 GLU A CA 1
ATOM 4309 C C . GLU A 1 533 ? 31.547 -6.383 -4.859 1 76.5 533 GLU A C 1
ATOM 4311 O O . GLU A 1 533 ? 30.797 -6.082 -5.793 1 76.5 533 GLU A O 1
ATOM 4316 N N . ALA A 1 534 ? 31.984 -7.531 -4.594 1 81.19 534 ALA A N 1
ATOM 4317 C CA . ALA A 1 534 ? 31.562 -8.625 -5.461 1 81.19 534 ALA A CA 1
ATOM 4318 C C . ALA A 1 534 ? 30.078 -8.906 -5.328 1 81.19 534 ALA A C 1
ATOM 4320 O O . ALA A 1 534 ? 29.406 -9.203 -6.316 1 81.19 534 ALA A O 1
ATOM 4321 N N . ASN A 1 535 ? 29.641 -8.805 -4.148 1 84.56 535 ASN A N 1
ATOM 4322 C CA . ASN A 1 535 ? 28.219 -8.984 -3.912 1 84.56 535 ASN A CA 1
ATOM 4323 C C . ASN A 1 535 ? 27.391 -7.953 -4.672 1 84.56 535 ASN A C 1
ATOM 4325 O O . ASN A 1 535 ? 26.391 -8.297 -5.297 1 84.56 535 ASN A O 1
ATOM 4329 N N . LYS A 1 536 ? 27.844 -6.785 -4.652 1 80.44 536 LYS A N 1
ATOM 4330 C CA . LYS A 1 536 ? 27.141 -5.723 -5.363 1 80.44 536 LYS A CA 1
ATOM 4331 C C . LYS A 1 536 ? 27.188 -5.949 -6.871 1 80.44 536 LYS A C 1
ATOM 4333 O O . LYS A 1 536 ? 26.203 -5.719 -7.566 1 80.44 536 LYS A O 1
ATOM 4338 N N . ARG A 1 537 ? 28.25 -6.441 -7.293 1 83.25 537 ARG A N 1
ATOM 4339 C CA . ARG A 1 537 ? 28.406 -6.699 -8.719 1 83.25 537 ARG A CA 1
ATOM 4340 C C . ARG A 1 537 ? 27.5 -7.828 -9.18 1 83.25 537 ARG A C 1
ATOM 4342 O O . ARG A 1 537 ? 26.891 -7.754 -10.258 1 83.25 537 ARG A O 1
ATOM 4349 N N . ILE A 1 538 ? 27.391 -8.805 -8.391 1 84.88 538 ILE A N 1
ATOM 4350 C CA . ILE A 1 538 ? 26.562 -9.953 -8.734 1 84.88 538 ILE A CA 1
ATOM 4351 C C . ILE A 1 538 ? 25.094 -9.555 -8.727 1 84.88 538 ILE A C 1
ATOM 4353 O O . ILE A 1 538 ? 24.312 -9.977 -9.594 1 84.88 538 ILE A O 1
ATOM 4357 N N . CYS A 1 539 ? 24.75 -8.703 -7.832 1 85.69 539 CYS A N 1
ATOM 4358 C CA . CYS A 1 539 ? 23.359 -8.312 -7.676 1 85.69 539 CYS A CA 1
ATOM 4359 C C . CYS A 1 539 ? 22.938 -7.32 -8.766 1 85.69 539 CYS A C 1
ATOM 4361 O O . CYS A 1 539 ? 21.75 -7.164 -9.047 1 85.69 539 CYS A O 1
ATOM 4363 N N . SER A 1 540 ? 23.906 -6.691 -9.398 1 83.75 540 SER A N 1
ATOM 4364 C CA . SER A 1 540 ? 23.578 -5.695 -10.414 1 83.75 540 SER A CA 1
ATOM 4365 C C . SER A 1 540 ? 23.984 -6.176 -11.805 1 83.75 540 SER A C 1
ATOM 4367 O O . SER A 1 540 ? 23.891 -5.426 -12.781 1 83.75 540 SER A O 1
ATOM 4369 N N . ALA A 1 541 ? 24.328 -7.441 -11.859 1 86.62 541 ALA A N 1
ATOM 4370 C CA . ALA A 1 541 ? 24.828 -7.953 -13.133 1 86.62 541 ALA A CA 1
ATOM 4371 C C . ALA A 1 541 ? 23.688 -8.133 -14.141 1 86.62 541 ALA A C 1
ATOM 4373 O O . ALA A 1 541 ? 22.594 -8.57 -13.781 1 86.62 541 ALA A O 1
ATOM 4374 N N . LYS A 1 542 ? 24.016 -7.734 -15.406 1 87.81 542 LYS A N 1
ATOM 4375 C CA . LYS A 1 542 ? 23.047 -7.797 -16.5 1 87.81 542 LYS A CA 1
ATOM 4376 C C . LYS A 1 542 ? 23.5 -8.773 -17.578 1 87.81 542 LYS A C 1
ATOM 4378 O O . LYS A 1 542 ? 23.312 -8.516 -18.766 1 87.81 542 LYS A O 1
ATOM 4383 N N . GLY A 1 543 ? 24.172 -9.766 -17.172 1 87.94 543 GLY A N 1
ATOM 4384 C CA . GLY A 1 543 ? 24.719 -10.734 -18.109 1 87.94 543 GLY A CA 1
ATOM 4385 C C . GLY A 1 543 ? 26.219 -10.656 -18.234 1 87.94 543 GLY A C 1
ATOM 4386 O O . GLY A 1 543 ? 26.859 -11.609 -18.703 1 87.94 543 GLY A O 1
ATOM 4387 N N . GLU A 1 544 ? 26.797 -9.617 -17.797 1 86.62 544 GLU A N 1
ATOM 4388 C CA . GLU A 1 544 ? 28.219 -9.391 -17.953 1 86.62 544 GLU A CA 1
ATOM 4389 C C . GLU A 1 544 ? 29.031 -10.32 -17.047 1 86.62 544 GLU A C 1
ATOM 4391 O O . GLU A 1 544 ? 30.156 -10.68 -17.375 1 86.62 544 GLU A O 1
ATOM 4396 N N . GLY A 1 545 ? 28.484 -10.68 -15.953 1 85.5 545 GLY A N 1
ATOM 4397 C CA . GLY A 1 545 ? 29.188 -11.594 -15.07 1 85.5 545 GLY A CA 1
ATOM 4398 C C . GLY A 1 545 ? 29.453 -12.945 -15.703 1 85.5 545 GLY A C 1
ATOM 4399 O O . GLY A 1 545 ? 30.562 -13.477 -15.594 1 85.5 545 GLY A O 1
ATOM 4400 N N . THR A 1 546 ? 28.469 -13.43 -16.359 1 88.19 546 THR A N 1
ATOM 4401 C CA . THR A 1 546 ? 28.594 -14.719 -17.031 1 88.19 546 THR A CA 1
ATOM 4402 C C . THR A 1 546 ? 29.531 -14.609 -18.234 1 88.19 546 THR A C 1
ATOM 4404 O O . THR A 1 546 ? 30.328 -15.516 -18.484 1 88.19 546 THR A O 1
ATOM 4407 N N . LEU A 1 547 ? 29.422 -13.477 -18.938 1 88.44 547 LEU A N 1
ATOM 4408 C CA . LEU A 1 547 ? 30.266 -13.266 -20.109 1 88.44 547 LEU A CA 1
ATOM 4409 C C . LEU A 1 547 ? 31.719 -13.109 -19.734 1 88.44 547 LEU A C 1
ATOM 4411 O O . LEU A 1 547 ? 32.625 -13.609 -20.422 1 88.44 547 LEU A O 1
ATOM 4415 N N . GLN A 1 548 ? 31.953 -12.469 -18.656 1 84.19 548 GLN A N 1
ATOM 4416 C CA . GLN A 1 548 ? 33.312 -12.273 -18.172 1 84.19 548 GLN A CA 1
ATOM 4417 C C . GLN A 1 548 ? 33.969 -13.594 -17.766 1 84.19 548 GLN A C 1
ATOM 4419 O O . GLN A 1 548 ? 35.156 -13.797 -17.969 1 84.19 548 GLN A O 1
ATOM 4424 N N . GLU A 1 549 ? 33.219 -14.406 -17.203 1 80.12 549 GLU A N 1
ATOM 4425 C CA . GLU A 1 549 ? 33.719 -15.711 -16.797 1 80.12 549 GLU A CA 1
ATOM 4426 C C . GLU A 1 549 ? 34.125 -16.547 -18 1 80.12 549 GLU A C 1
ATOM 4428 O O . GLU A 1 549 ? 35.094 -17.297 -17.953 1 80.12 549 GLU A O 1
ATOM 4433 N N . LEU A 1 550 ? 33.406 -16.328 -19.047 1 75.88 550 LEU A N 1
ATOM 4434 C CA . LEU A 1 550 ? 33.625 -17.141 -20.234 1 75.88 550 LEU A CA 1
ATOM 4435 C C . LEU A 1 550 ? 34.688 -16.5 -21.125 1 75.88 550 LEU A C 1
ATOM 4437 O O . LEU A 1 550 ? 35.375 -17.203 -21.891 1 75.88 550 LEU A O 1
ATOM 4441 N N . VAL A 1 551 ? 34.781 -15.086 -21.25 1 66.94 551 VAL A N 1
ATOM 4442 C CA . VAL A 1 551 ? 35.781 -14.359 -22.062 1 66.94 551 VAL A CA 1
ATOM 4443 C C . VAL A 1 551 ? 37.188 -14.828 -21.719 1 66.94 551 VAL A C 1
ATOM 4445 O O . VAL A 1 551 ? 38.031 -14.945 -22.594 1 66.94 551 VAL A O 1
ATOM 4448 N N . THR A 1 552 ? 37.406 -15.016 -20.469 1 58.78 552 THR A N 1
ATOM 4449 C CA . THR A 1 552 ? 38.719 -15.5 -20.109 1 58.78 552 THR A CA 1
ATOM 4450 C C . THR A 1 552 ? 39.094 -16.75 -20.906 1 58.78 552 THR A C 1
ATOM 4452 O O . THR A 1 552 ? 40.25 -17.047 -21.125 1 58.78 552 THR A O 1
ATOM 4455 N N . GLU A 1 553 ? 38.125 -17.297 -21.531 1 55.28 553 GLU A N 1
ATOM 4456 C CA . GLU A 1 553 ? 38.406 -18.547 -22.25 1 55.28 553 GLU A CA 1
ATOM 4457 C C . GLU A 1 553 ? 38.406 -18.312 -23.75 1 55.28 553 GLU A C 1
ATOM 4459 O O . GLU A 1 553 ? 39.094 -19.031 -24.484 1 55.28 553 GLU A O 1
ATOM 4464 N N . ALA A 1 554 ? 37.531 -17.312 -24.312 1 59.06 554 ALA A N 1
ATOM 4465 C CA . ALA A 1 554 ? 37.469 -17.188 -25.75 1 59.06 554 ALA A CA 1
ATOM 4466 C C . ALA A 1 554 ? 37.438 -15.711 -26.172 1 59.06 554 ALA A C 1
ATOM 4468 O O . ALA A 1 554 ? 36.656 -14.93 -25.609 1 59.06 554 ALA A O 1
ATOM 4469 N N . ASP A 1 555 ? 38.375 -15.109 -26.906 1 59.12 555 ASP A N 1
ATOM 4470 C CA . ASP A 1 555 ? 38.562 -13.758 -27.406 1 59.12 555 ASP A CA 1
ATOM 4471 C C . ASP A 1 555 ? 37.281 -13.219 -28.062 1 59.12 555 ASP A C 1
ATOM 4473 O O . ASP A 1 555 ? 37 -12.023 -27.969 1 59.12 555 ASP A O 1
ATOM 4477 N N . ASP A 1 556 ? 36.438 -14.047 -28.703 1 62.25 556 ASP A N 1
ATOM 4478 C CA . ASP A 1 556 ? 35.312 -13.656 -29.531 1 62.25 556 ASP A CA 1
ATOM 4479 C C . ASP A 1 556 ? 34.156 -13.117 -28.672 1 62.25 556 ASP A C 1
ATOM 4481 O O . ASP A 1 556 ? 33.219 -12.492 -29.172 1 62.25 556 ASP A O 1
ATOM 4485 N N . LEU A 1 557 ? 34.312 -13.164 -27.359 1 71.38 557 LEU A N 1
ATOM 4486 C CA . LEU A 1 557 ? 33.188 -12.844 -26.484 1 71.38 557 LEU A CA 1
ATOM 4487 C C . LEU A 1 557 ? 33.25 -11.398 -26.016 1 71.38 557 LEU A C 1
ATOM 4489 O O . LEU A 1 557 ? 32.312 -10.891 -25.406 1 71.38 557 LEU A O 1
ATOM 4493 N N . VAL A 1 558 ? 34.25 -10.734 -26.484 1 74.31 558 VAL A N 1
ATOM 4494 C CA . VAL A 1 558 ? 34.406 -9.328 -26.109 1 74.31 558 VAL A CA 1
ATOM 4495 C C . VAL A 1 558 ? 33.312 -8.484 -26.75 1 74.31 558 VAL A C 1
ATOM 4497 O O . VAL A 1 558 ? 32.781 -7.543 -26.141 1 74.31 558 VAL A O 1
ATOM 4500 N N . LYS A 1 559 ? 32.938 -8.93 -27.859 1 78.44 559 LYS A N 1
ATOM 4501 C CA . LYS A 1 559 ? 31.891 -8.18 -28.562 1 78.44 559 LYS A CA 1
ATOM 4502 C C . LYS A 1 559 ? 30.531 -8.328 -27.875 1 78.44 559 LYS A C 1
ATOM 4504 O O . LYS A 1 559 ? 29.734 -7.402 -27.875 1 78.44 559 LYS A O 1
ATOM 4509 N N . LEU A 1 560 ? 30.344 -9.445 -27.266 1 85.25 560 LEU A N 1
ATOM 4510 C CA . LEU A 1 560 ? 29.078 -9.719 -26.609 1 85.25 560 LEU A CA 1
ATOM 4511 C C . LEU A 1 560 ? 28.938 -8.891 -25.328 1 85.25 560 LEU A C 1
ATOM 4513 O O . LEU A 1 560 ? 27.812 -8.625 -24.891 1 85.25 560 LEU A O 1
ATOM 4517 N N . MET A 1 561 ? 30.016 -8.391 -24.875 1 84.81 561 MET A N 1
ATOM 4518 C CA . MET A 1 561 ? 30.031 -7.637 -23.625 1 84.81 561 MET A CA 1
ATOM 4519 C C . MET A 1 561 ? 29.344 -6.285 -23.797 1 84.81 561 MET A C 1
ATOM 4521 O O . MET A 1 561 ? 28.719 -5.773 -22.875 1 84.81 561 MET A O 1
ATOM 4525 N N . SER A 1 562 ? 29.375 -5.793 -24.906 1 80.94 562 SER A N 1
ATOM 4526 C CA . SER A 1 562 ? 28.797 -4.477 -25.172 1 80.94 562 SER A CA 1
ATOM 4527 C C . SER A 1 562 ? 27.281 -4.516 -25.109 1 80.94 562 SER A C 1
ATOM 4529 O O . SER A 1 562 ? 26.625 -3.492 -24.875 1 80.94 562 SER A O 1
ATOM 4531 N N . TYR A 1 563 ? 26.719 -5.711 -25.328 1 82.94 563 TYR A N 1
ATOM 4532 C CA . TYR A 1 563 ? 25.266 -5.848 -25.344 1 82.94 563 TYR A CA 1
ATOM 4533 C C . TYR A 1 563 ? 24.719 -5.996 -23.922 1 82.94 563 TYR A C 1
ATOM 4535 O O . TYR A 1 563 ? 23.516 -5.922 -23.703 1 82.94 563 TYR A O 1
ATOM 4543 N N . SER A 1 564 ? 25.547 -6.152 -22.938 1 85.44 564 SER A N 1
ATOM 4544 C CA . SER A 1 564 ? 25.078 -6.363 -21.578 1 85.44 564 SER A CA 1
ATOM 4545 C C . SER A 1 564 ? 25.641 -5.32 -20.625 1 85.44 564 SER A C 1
ATOM 4547 O O . SER A 1 564 ? 24.938 -4.812 -19.75 1 85.44 564 SER A O 1
ATOM 4549 N N . ALA A 1 565 ? 26.859 -4.945 -20.703 1 78.62 565 ALA A N 1
ATOM 4550 C CA . ALA A 1 565 ? 27.547 -4.09 -19.734 1 78.62 565 ALA A CA 1
ATOM 4551 C C . ALA A 1 565 ? 27.141 -2.631 -19.906 1 78.62 565 ALA A C 1
ATOM 4553 O O . ALA A 1 565 ? 26.938 -1.921 -18.922 1 78.62 565 ALA A O 1
ATOM 4554 N N . ASP A 1 566 ? 26.938 -2.215 -21.078 1 73.38 566 ASP A N 1
ATOM 4555 C CA . ASP A 1 566 ? 26.75 -0.791 -21.328 1 73.38 566 ASP A CA 1
ATOM 4556 C C . ASP A 1 566 ? 25.266 -0.45 -21.484 1 73.38 566 ASP A C 1
ATOM 4558 O O . ASP A 1 566 ? 24.922 0.614 -22.016 1 73.38 566 ASP A O 1
ATOM 4562 N N . VAL A 1 567 ? 24.484 -1.359 -21.109 1 80.69 567 VAL A N 1
ATOM 4563 C CA . VAL A 1 567 ? 23.062 -1.108 -21.344 1 80.69 567 VAL A CA 1
ATOM 4564 C C . VAL A 1 567 ? 22.297 -1.181 -20.016 1 80.69 567 VAL A C 1
ATOM 4566 O O . VAL A 1 567 ? 22.812 -1.704 -19.031 1 80.69 567 VAL A O 1
ATOM 4569 N N . SER A 1 568 ? 21.125 -0.511 -20.016 1 81 568 SER A N 1
ATOM 4570 C CA . SER A 1 568 ? 20.266 -0.585 -18.859 1 81 568 SER A CA 1
ATOM 4571 C C . SER A 1 568 ? 19.672 -1.981 -18.688 1 81 568 SER A C 1
ATOM 4573 O O . SER A 1 568 ? 19.703 -2.787 -19.625 1 81 568 SER A O 1
ATOM 4575 N N . TYR A 1 569 ? 19.219 -2.326 -17.594 1 86.44 569 TYR A N 1
ATOM 4576 C CA . TYR A 1 569 ? 18.703 -3.662 -17.297 1 86.44 569 TYR A CA 1
ATOM 4577 C C . TYR A 1 569 ? 17.547 -4.016 -18.234 1 86.44 569 TYR A C 1
ATOM 4579 O O . TYR A 1 569 ? 17.469 -5.137 -18.734 1 86.44 569 TYR A O 1
ATOM 4587 N N . ASP A 1 570 ? 16.656 -3.104 -18.438 1 86.5 570 ASP A N 1
ATOM 4588 C CA . ASP A 1 570 ? 15.508 -3.363 -19.297 1 86.5 570 ASP A CA 1
ATOM 4589 C C . ASP A 1 570 ? 15.945 -3.623 -20.734 1 86.5 570 ASP A C 1
ATOM 4591 O O . ASP A 1 570 ? 15.414 -4.516 -21.406 1 86.5 570 ASP A O 1
ATOM 4595 N N . GLU A 1 571 ? 16.906 -2.861 -21.141 1 88.75 571 GLU A N 1
ATOM 4596 C CA . GLU A 1 571 ? 17.422 -3.039 -22.5 1 88.75 571 GLU A CA 1
ATOM 4597 C C . GLU A 1 571 ? 18.094 -4.398 -22.656 1 88.75 571 GLU A C 1
ATOM 4599 O O . GLU A 1 571 ? 17.891 -5.086 -23.656 1 88.75 571 GLU A O 1
ATOM 4604 N N . SER A 1 572 ? 18.859 -4.734 -21.688 1 91.5 572 SER A N 1
ATOM 4605 C CA . SER A 1 572 ? 19.547 -6.027 -21.734 1 91.5 572 SER A CA 1
ATOM 4606 C C . SER A 1 572 ? 18.547 -7.176 -21.766 1 91.5 572 SER A C 1
ATOM 4608 O O . SER A 1 572 ? 18.703 -8.125 -22.547 1 91.5 572 SER A O 1
ATOM 4610 N N . LEU A 1 573 ? 17.531 -7.086 -20.984 1 93.62 573 LEU A N 1
ATOM 4611 C CA . LEU A 1 573 ? 16.516 -8.133 -20.906 1 93.62 573 LEU A CA 1
ATOM 4612 C C . LEU A 1 573 ? 15.797 -8.297 -22.234 1 93.62 573 LEU A C 1
ATOM 4614 O O . LEU A 1 573 ? 15.617 -9.422 -22.719 1 93.62 573 LEU A O 1
ATOM 4618 N N . LEU A 1 574 ? 15.484 -7.199 -22.844 1 94.06 574 LEU A N 1
ATOM 4619 C CA . LEU A 1 574 ? 14.758 -7.254 -24.109 1 94.06 574 LEU A CA 1
ATOM 4620 C C . LEU A 1 574 ? 15.656 -7.742 -25.234 1 94.06 574 LEU A C 1
ATOM 4622 O O . LEU A 1 574 ? 15.219 -8.508 -26.109 1 94.06 574 LEU A O 1
ATOM 4626 N N . LEU A 1 575 ? 16.906 -7.297 -25.188 1 94.69 575 LEU A N 1
ATOM 4627 C CA . LEU A 1 575 ? 17.875 -7.734 -26.203 1 94.69 575 LEU A CA 1
ATOM 4628 C C . LEU A 1 575 ? 18.047 -9.242 -26.156 1 94.69 575 LEU A C 1
ATOM 4630 O O . LEU A 1 575 ? 17.953 -9.914 -27.188 1 94.69 575 LEU A O 1
ATOM 4634 N N . TRP A 1 576 ? 18.25 -9.711 -25.031 1 96.12 576 TRP A N 1
ATOM 4635 C CA . TRP A 1 576 ? 18.484 -11.141 -24.859 1 96.12 576 TRP A CA 1
ATOM 4636 C C . TRP A 1 576 ? 17.219 -11.945 -25.141 1 96.12 576 TRP A C 1
ATOM 4638 O O . TRP A 1 576 ? 17.297 -13.07 -25.641 1 96.12 576 TRP A O 1
ATOM 4648 N N . HIS A 1 577 ? 16.047 -11.391 -24.812 1 96.62 577 HIS A N 1
ATOM 4649 C CA . HIS A 1 577 ? 14.797 -12.078 -25.109 1 96.62 577 HIS A CA 1
ATOM 4650 C C . HIS A 1 577 ? 14.602 -12.234 -26.609 1 96.62 577 HIS A C 1
ATOM 4652 O O . HIS A 1 577 ? 14.266 -13.32 -27.094 1 96.62 577 HIS A O 1
ATOM 4658 N N . ILE A 1 578 ? 14.812 -11.156 -27.312 1 95.31 578 ILE A N 1
ATOM 4659 C CA . ILE A 1 578 ? 14.648 -11.195 -28.75 1 95.31 578 ILE A CA 1
ATOM 4660 C C . ILE A 1 578 ? 15.656 -12.164 -29.359 1 95.31 578 ILE A C 1
ATOM 4662 O O . ILE A 1 578 ? 15.297 -13 -30.188 1 95.31 578 ILE A O 1
ATOM 4666 N N . ALA A 1 579 ? 16.875 -12.094 -28.953 1 96.25 579 ALA A N 1
ATOM 4667 C CA . ALA A 1 579 ? 17.922 -12.977 -29.484 1 96.25 579 ALA A CA 1
ATOM 4668 C C . ALA A 1 579 ? 17.578 -14.438 -29.203 1 96.25 579 ALA A C 1
ATOM 4670 O O . ALA A 1 579 ? 17.75 -15.297 -30.062 1 96.25 579 ALA A O 1
ATOM 4671 N N . THR A 1 580 ? 17.109 -14.711 -27.969 1 96.56 580 THR A N 1
ATOM 4672 C CA . THR A 1 580 ? 16.781 -16.078 -27.594 1 96.56 580 THR A CA 1
ATOM 4673 C C . THR A 1 580 ? 15.625 -16.609 -28.438 1 96.56 580 THR A C 1
ATOM 4675 O O . THR A 1 580 ? 15.648 -17.75 -28.875 1 96.56 580 THR A O 1
ATOM 4678 N N . GLN A 1 581 ? 14.672 -15.75 -28.703 1 94.94 581 GLN A N 1
ATOM 4679 C CA . GLN A 1 581 ? 13.523 -16.172 -29.516 1 94.94 581 GLN A CA 1
ATOM 4680 C C . GLN A 1 581 ? 13.945 -16.453 -30.953 1 94.94 581 GLN A C 1
ATOM 4682 O O . GLN A 1 581 ? 13.531 -17.453 -31.531 1 94.94 581 GLN A O 1
ATOM 4687 N N . LEU A 1 582 ? 14.758 -15.625 -31.438 1 94.94 582 LEU A N 1
ATOM 4688 C CA . LEU A 1 582 ? 15.211 -15.789 -32.812 1 94.94 582 LEU A CA 1
ATOM 4689 C C . LEU A 1 582 ? 16.016 -17.078 -32.969 1 94.94 582 LEU A C 1
ATOM 4691 O O . LEU A 1 582 ? 15.773 -17.844 -33.906 1 94.94 582 LEU A O 1
ATOM 4695 N N . LEU A 1 583 ? 16.844 -17.281 -32.062 1 95.12 583 LEU A N 1
ATOM 4696 C CA . LEU A 1 583 ? 17.703 -18.453 -32.156 1 95.12 583 LEU A CA 1
ATOM 4697 C C . LEU A 1 583 ? 16.922 -19.734 -31.859 1 95.12 583 LEU A C 1
ATOM 4699 O O . LEU A 1 583 ? 17.172 -20.781 -32.469 1 95.12 583 LEU A O 1
ATOM 4703 N N . TYR A 1 584 ? 15.984 -19.719 -30.969 1 92.75 584 TYR A N 1
ATOM 4704 C CA . TYR A 1 584 ? 15.203 -20.891 -30.578 1 92.75 584 TYR A CA 1
ATOM 4705 C C . TYR A 1 584 ? 14.383 -21.406 -31.734 1 92.75 584 TYR A C 1
ATOM 4707 O O . TYR A 1 584 ? 14.305 -22.625 -31.969 1 92.75 584 TYR A O 1
ATOM 4715 N N . TYR A 1 585 ? 13.766 -20.516 -32.5 1 90.56 585 TYR A N 1
ATOM 4716 C CA . TYR A 1 585 ? 12.836 -20.922 -33.562 1 90.56 585 TYR A CA 1
ATOM 4717 C C . TYR A 1 585 ? 13.57 -21.188 -34.875 1 90.56 585 TYR A C 1
ATOM 4719 O O . TYR A 1 585 ? 13.031 -21.844 -35.781 1 90.56 585 TYR A O 1
ATOM 4727 N N . THR A 1 586 ? 14.75 -20.703 -34.969 1 90.31 586 THR A N 1
ATOM 4728 C CA . THR A 1 586 ? 15.469 -20.875 -36.219 1 90.31 586 THR A CA 1
ATOM 4729 C C . THR A 1 586 ? 16.438 -22.047 -36.156 1 90.31 586 THR A C 1
ATOM 4731 O O . THR A 1 586 ? 16.828 -22.609 -37.156 1 90.31 586 THR A O 1
ATOM 4734 N N . THR A 1 587 ? 16.844 -22.375 -34.938 1 84.69 587 THR A N 1
ATOM 4735 C CA . THR A 1 587 ? 17.828 -23.453 -34.812 1 84.69 587 THR A CA 1
ATOM 4736 C C . THR A 1 587 ? 17.125 -24.797 -34.562 1 84.69 587 THR A C 1
ATOM 4738 O O . THR A 1 587 ? 16.078 -24.844 -33.938 1 84.69 587 THR A O 1
ATOM 4741 N N . GLU A 1 588 ? 17.703 -25.75 -35.188 1 74.56 588 GLU A N 1
ATOM 4742 C CA . GLU A 1 588 ? 17.156 -27.094 -35.094 1 74.56 588 GLU A CA 1
ATOM 4743 C C . GLU A 1 588 ? 17.484 -27.703 -33.719 1 74.56 588 GLU A C 1
ATOM 4745 O O . GLU A 1 588 ? 18.469 -27.328 -33.094 1 74.56 588 GLU A O 1
ATOM 4750 N N . GLU A 1 589 ? 16.625 -28.547 -33.25 1 73.88 589 GLU A N 1
ATOM 4751 C CA . GLU A 1 589 ? 16.766 -29.203 -31.953 1 73.88 589 GLU A CA 1
ATOM 4752 C C . GLU A 1 589 ? 17.969 -30.156 -31.938 1 73.88 589 GLU A C 1
ATOM 4754 O O . GLU A 1 589 ? 18.203 -30.875 -32.906 1 73.88 589 GLU A O 1
ATOM 4759 N N . VAL A 1 590 ? 18.844 -29.859 -31.047 1 70.69 590 VAL A N 1
ATOM 4760 C CA . VAL A 1 590 ? 20.062 -30.656 -30.938 1 70.69 590 VAL A CA 1
ATOM 4761 C C . VAL A 1 590 ? 19.797 -31.906 -30.109 1 70.69 590 VAL A C 1
ATOM 4763 O O . VAL A 1 590 ? 18.953 -31.891 -29.219 1 70.69 590 VAL A O 1
ATOM 4766 N N . ALA A 1 591 ? 20.562 -32.906 -30.391 1 66.56 591 ALA A N 1
ATOM 4767 C CA . ALA A 1 591 ? 20.359 -34.281 -29.875 1 66.56 591 ALA A CA 1
ATOM 4768 C C . ALA A 1 591 ? 20.922 -34.406 -28.469 1 66.56 591 ALA A C 1
ATOM 4770 O O . ALA A 1 591 ? 20.438 -35.25 -27.672 1 66.56 591 ALA A O 1
ATOM 4771 N N . ASP A 1 592 ? 21.781 -33.625 -27.922 1 83.06 592 ASP A N 1
ATOM 4772 C CA . ASP A 1 592 ? 22.406 -33.812 -26.625 1 83.06 592 ASP A CA 1
ATOM 4773 C C . ASP A 1 592 ? 21.516 -33.281 -25.5 1 83.06 592 ASP A C 1
ATOM 4775 O O . ASP A 1 592 ? 20.922 -32.188 -25.641 1 83.06 592 ASP A O 1
ATOM 4779 N N . GLU A 1 593 ? 21.391 -34.156 -24.453 1 85.12 593 GLU A N 1
ATOM 4780 C CA . GLU A 1 593 ? 20.516 -33.844 -23.328 1 85.12 593 GLU A CA 1
ATOM 4781 C C . GLU A 1 593 ? 20.906 -32.5 -22.672 1 85.12 593 GLU A C 1
ATOM 4783 O O . GLU A 1 593 ? 20.047 -31.688 -22.344 1 85.12 593 GLU A O 1
ATOM 4788 N N . LYS A 1 594 ? 22.172 -32.344 -22.516 1 88.81 594 LYS A N 1
ATOM 4789 C CA . LYS A 1 594 ? 22.641 -31.125 -21.859 1 88.81 594 LYS A CA 1
ATOM 4790 C C . LYS A 1 594 ? 22.312 -29.891 -22.672 1 88.81 594 LYS A C 1
ATOM 4792 O O . LYS A 1 594 ? 21.859 -28.875 -22.125 1 88.81 594 LYS A O 1
ATOM 4797 N N . THR A 1 595 ? 22.562 -29.969 -23.875 1 90.62 595 THR A N 1
ATOM 4798 C CA . THR A 1 595 ? 22.312 -28.828 -24.75 1 90.62 595 THR A CA 1
ATOM 4799 C C . THR A 1 595 ? 20.812 -28.594 -24.922 1 90.62 595 THR A C 1
ATOM 4801 O O . THR A 1 595 ? 20.359 -27.453 -25 1 90.62 595 THR A O 1
ATOM 4804 N N . TYR A 1 596 ? 20.141 -29.625 -24.922 1 89.19 596 TYR A N 1
ATOM 4805 C CA . TYR A 1 596 ? 18.688 -29.5 -25.016 1 89.19 596 TYR A CA 1
ATOM 4806 C C . TYR A 1 596 ? 18.125 -28.797 -23.781 1 89.19 596 TYR A C 1
ATOM 4808 O O . TYR A 1 596 ? 17.266 -27.906 -23.906 1 89.19 596 TYR A O 1
ATOM 4816 N N . ASN A 1 597 ? 18.594 -29.25 -22.656 1 90.75 597 ASN A N 1
ATOM 4817 C CA . ASN A 1 597 ? 18.125 -28.656 -21.422 1 90.75 597 ASN A CA 1
ATOM 4818 C C . ASN A 1 597 ? 18.453 -27.172 -21.359 1 90.75 597 ASN A C 1
ATOM 4820 O O . ASN A 1 597 ? 17.625 -26.344 -20.969 1 90.75 597 ASN A O 1
ATOM 4824 N N . ALA A 1 598 ? 19.609 -26.844 -21.766 1 93.75 598 ALA A N 1
ATOM 4825 C CA . ALA A 1 598 ? 20.016 -25.453 -21.734 1 93.75 598 ALA A CA 1
ATOM 4826 C C . ALA A 1 598 ? 19.156 -24.594 -22.656 1 93.75 598 ALA A C 1
ATOM 4828 O O . ALA A 1 598 ? 18.812 -23.453 -22.328 1 93.75 598 ALA A O 1
ATOM 4829 N N . ARG A 1 599 ? 18.859 -25.172 -23.766 1 92.81 599 ARG A N 1
ATOM 4830 C CA . ARG A 1 599 ? 18 -24.484 -24.734 1 92.81 599 ARG A CA 1
ATOM 4831 C C . ARG A 1 599 ? 16.609 -24.266 -24.172 1 92.81 599 ARG A C 1
ATOM 4833 O O . ARG A 1 599 ? 16.062 -23.172 -24.25 1 92.81 599 ARG A O 1
ATOM 4840 N N . GLU A 1 600 ? 16.094 -25.266 -23.562 1 90.44 600 GLU A N 1
ATOM 4841 C CA . GLU A 1 600 ? 14.742 -25.188 -23.016 1 90.44 600 GLU A CA 1
ATOM 4842 C C . GLU A 1 600 ? 14.695 -24.234 -21.812 1 90.44 600 GLU A C 1
ATOM 4844 O O . GLU A 1 600 ? 13.727 -23.5 -21.641 1 90.44 600 GLU A O 1
ATOM 4849 N N . PHE A 1 601 ? 15.719 -24.312 -21.047 1 94.62 601 PHE A N 1
ATOM 4850 C CA . PHE A 1 601 ? 15.789 -23.438 -19.875 1 94.62 601 PHE A CA 1
ATOM 4851 C C . PHE A 1 601 ? 15.859 -21.969 -20.312 1 94.62 601 PHE A C 1
ATOM 4853 O O . PHE A 1 601 ? 15.227 -21.109 -19.703 1 94.62 601 PHE A O 1
ATOM 4860 N N . SER A 1 602 ? 16.594 -21.734 -21.344 1 95.56 602 SER A N 1
ATOM 4861 C CA . SER A 1 602 ? 16.719 -20.391 -21.859 1 95.56 602 SER A CA 1
ATOM 4862 C C . SER A 1 602 ? 15.375 -19.844 -22.344 1 95.56 602 SER A C 1
ATOM 4864 O O . SER A 1 602 ? 15.016 -18.703 -22.047 1 95.56 602 SER A O 1
ATOM 4866 N N . LYS A 1 603 ? 14.703 -20.688 -23.016 1 93.31 603 LYS A N 1
ATOM 4867 C CA . LYS A 1 603 ? 13.398 -20.297 -23.516 1 93.31 603 LYS A CA 1
ATOM 4868 C C . LYS A 1 603 ? 12.414 -20.031 -22.375 1 93.31 603 LYS A C 1
ATOM 4870 O O . LYS A 1 603 ? 11.727 -19.016 -22.359 1 93.31 603 LYS A O 1
ATOM 4875 N N . MET A 1 604 ? 12.414 -20.891 -21.422 1 93.31 604 MET A N 1
ATOM 4876 C CA . MET A 1 604 ? 11.492 -20.766 -20.297 1 93.31 604 MET A CA 1
ATOM 4877 C C . MET A 1 604 ? 11.797 -19.516 -19.469 1 93.31 604 MET A C 1
ATOM 4879 O O . MET A 1 604 ? 10.883 -18.781 -19.125 1 93.31 604 MET A O 1
ATOM 4883 N N . LEU A 1 605 ? 13.023 -19.312 -19.234 1 96.81 605 LEU A N 1
ATOM 4884 C CA . LEU A 1 605 ? 13.406 -18.172 -18.422 1 96.81 605 LEU A CA 1
ATOM 4885 C C . LEU A 1 605 ? 13.234 -16.859 -19.188 1 96.81 605 LEU A C 1
ATOM 4887 O O . LEU A 1 605 ? 12.859 -15.836 -18.609 1 96.81 605 LEU A O 1
ATOM 4891 N N . SER A 1 606 ? 13.523 -16.938 -20.438 1 96.31 606 SER A N 1
ATOM 4892 C CA . SER A 1 606 ? 13.32 -15.758 -21.281 1 96.31 606 SER A CA 1
ATOM 4893 C C . SER A 1 606 ? 11.852 -15.352 -21.297 1 96.31 606 SER A C 1
ATOM 4895 O O . SER A 1 606 ? 11.516 -14.18 -21.078 1 96.31 606 SER A O 1
ATOM 4897 N N . ASP A 1 607 ? 10.984 -16.297 -21.484 1 94.69 607 ASP A N 1
ATOM 4898 C CA . ASP A 1 607 ? 9.555 -16.031 -21.516 1 94.69 607 ASP A CA 1
ATOM 4899 C C . ASP A 1 607 ? 9.055 -15.594 -20.141 1 94.69 607 ASP A C 1
ATOM 4901 O O . ASP A 1 607 ? 8.18 -14.734 -20.031 1 94.69 607 ASP A O 1
ATOM 4905 N N . TYR A 1 608 ? 9.617 -16.188 -19.172 1 95.25 608 TYR A N 1
ATOM 4906 C CA . TYR A 1 608 ? 9.203 -15.867 -17.812 1 95.25 608 TYR A CA 1
ATOM 4907 C C . TYR A 1 608 ? 9.562 -14.43 -17.453 1 95.25 608 TYR A C 1
ATOM 4909 O O . TYR A 1 608 ? 8.742 -13.703 -16.875 1 95.25 608 TYR A O 1
ATOM 4917 N N . MET A 1 609 ? 10.695 -14.047 -17.828 1 95.12 609 MET A N 1
ATOM 4918 C CA . MET A 1 609 ? 11.156 -12.703 -17.516 1 95.12 609 MET A CA 1
ATOM 4919 C C . MET A 1 609 ? 10.352 -11.656 -18.281 1 95.12 609 MET A C 1
ATOM 4921 O O . MET A 1 609 ? 10.055 -10.586 -17.75 1 95.12 609 MET A O 1
ATOM 4925 N N . LEU A 1 610 ? 10.031 -11.938 -19.453 1 93.44 610 LEU A N 1
ATOM 4926 C CA . LEU A 1 610 ? 9.188 -11.008 -20.203 1 93.44 610 LEU A CA 1
ATOM 4927 C C . LEU A 1 610 ? 7.785 -10.945 -19.609 1 93.44 610 LEU A C 1
ATOM 4929 O O . LEU A 1 610 ? 7.168 -9.875 -19.578 1 93.44 610 LEU A O 1
ATOM 4933 N N . TYR A 1 611 ? 7.336 -12.125 -19.172 1 92 611 TYR A N 1
ATOM 4934 C CA . TYR A 1 611 ? 6.051 -12.18 -18.484 1 92 611 TYR A CA 1
ATOM 4935 C C . TYR A 1 611 ? 6.031 -11.25 -17.281 1 92 611 TYR A C 1
ATOM 4937 O O . TYR A 1 611 ? 5.07 -10.5 -17.078 1 92 611 TYR A O 1
ATOM 4945 N N . LEU A 1 612 ? 7.078 -11.266 -16.516 1 90.94 612 LEU A N 1
ATOM 4946 C CA . LEU A 1 612 ? 7.156 -10.43 -15.32 1 90.94 612 LEU A CA 1
ATOM 4947 C C . LEU A 1 612 ? 7.176 -8.953 -15.703 1 90.94 612 LEU A C 1
ATOM 4949 O O . LEU A 1 612 ? 6.531 -8.133 -15.047 1 90.94 612 LEU A O 1
ATOM 4953 N N . LEU A 1 613 ? 7.785 -8.688 -16.734 1 88.31 613 LEU A N 1
ATOM 4954 C CA . LEU A 1 613 ? 7.945 -7.301 -17.156 1 88.31 613 LEU A CA 1
ATOM 4955 C C . LEU A 1 613 ? 6.633 -6.738 -17.688 1 88.31 613 LEU A C 1
ATOM 4957 O O . LEU A 1 613 ? 6.305 -5.574 -17.438 1 88.31 613 LEU A O 1
ATOM 4961 N N . VAL A 1 614 ? 5.867 -7.516 -18.328 1 84.88 614 VAL A N 1
ATOM 4962 C CA . VAL A 1 614 ? 4.699 -7.016 -19.047 1 84.88 614 VAL A CA 1
ATOM 4963 C C . VAL A 1 614 ? 3.457 -7.156 -18.172 1 84.88 614 VAL A C 1
ATOM 4965 O O . VAL A 1 614 ? 2.645 -6.23 -18.078 1 84.88 614 VAL A O 1
ATOM 4968 N N . LEU A 1 615 ? 3.354 -8.258 -17.5 1 82.5 615 LEU A N 1
ATOM 4969 C CA . LEU A 1 615 ? 2.092 -8.531 -16.828 1 82.5 615 LEU A CA 1
ATOM 4970 C C . LEU A 1 615 ? 2.189 -8.227 -15.344 1 82.5 615 LEU A C 1
ATOM 4972 O O . LEU A 1 615 ? 1.172 -8.023 -14.672 1 82.5 615 LEU A O 1
ATOM 4976 N N . LYS A 1 616 ? 3.389 -8.281 -14.797 1 83.19 616 LYS A N 1
ATOM 4977 C CA . LYS A 1 616 ? 3.564 -7.973 -13.383 1 83.19 616 LYS A CA 1
ATOM 4978 C C . LYS A 1 616 ? 4.523 -6.801 -13.188 1 83.19 616 LYS A C 1
ATOM 4980 O O . LYS A 1 616 ? 5.562 -6.945 -12.539 1 83.19 616 LYS A O 1
ATOM 4985 N N . PRO A 1 617 ? 4.035 -5.684 -13.555 1 76.19 617 PRO A N 1
ATOM 4986 C CA . PRO A 1 617 ? 4.945 -4.535 -13.5 1 76.19 617 PRO A CA 1
ATOM 4987 C C . PRO A 1 617 ? 5.25 -4.098 -12.07 1 76.19 617 PRO A C 1
ATOM 4989 O O . PRO A 1 617 ? 6.281 -3.469 -11.82 1 76.19 617 PRO A O 1
ATOM 4992 N N . THR A 1 618 ? 4.484 -4.48 -11.141 1 73.81 618 THR A N 1
ATOM 4993 C CA . THR A 1 618 ? 4.711 -4.082 -9.75 1 73.81 618 THR A CA 1
ATOM 4994 C C . THR A 1 618 ? 5.879 -4.855 -9.148 1 73.81 618 THR A C 1
ATOM 4996 O O . THR A 1 618 ? 6.504 -4.398 -8.188 1 73.81 618 THR A O 1
ATOM 4999 N N . VAL A 1 619 ? 6.129 -5.992 -9.773 1 78.56 619 VAL A N 1
ATOM 5000 C CA . VAL A 1 619 ? 7.246 -6.789 -9.273 1 78.56 619 VAL A CA 1
ATOM 5001 C C . VAL A 1 619 ? 8.57 -6.141 -9.68 1 78.56 619 VAL A C 1
ATOM 5003 O O . VAL A 1 619 ? 9.477 -6.016 -8.859 1 78.56 619 VAL A O 1
ATOM 5006 N N . MET A 1 620 ? 8.562 -5.699 -10.914 1 78.62 620 MET A N 1
ATOM 5007 C CA . MET A 1 620 ? 9.75 -5.008 -11.406 1 78.62 620 MET A CA 1
ATOM 5008 C C . MET A 1 620 ? 9.5 -3.512 -11.531 1 78.62 620 MET A C 1
ATOM 5010 O O . MET A 1 620 ? 9.633 -2.943 -12.609 1 78.62 620 MET A O 1
ATOM 5014 N N . ASN A 1 621 ? 9.18 -2.875 -10.406 1 69.25 621 ASN A N 1
ATOM 5015 C CA . ASN A 1 621 ? 8.664 -1.51 -10.383 1 69.25 621 ASN A CA 1
ATOM 5016 C C . ASN A 1 621 ? 9.695 -0.511 -10.898 1 69.25 621 ASN A C 1
ATOM 5018 O O . ASN A 1 621 ? 9.352 0.434 -11.609 1 69.25 621 ASN A O 1
ATOM 5022 N N . SER A 1 622 ? 10.984 -0.741 -10.719 1 67.94 622 SER A N 1
ATOM 5023 C CA . SER A 1 622 ? 12.023 0.229 -11.039 1 67.94 622 SER A CA 1
ATOM 5024 C C . SER A 1 622 ? 12.266 0.307 -12.539 1 67.94 622 SER A C 1
ATOM 5026 O O . SER A 1 622 ? 12.664 1.355 -13.055 1 67.94 622 SER A O 1
ATOM 5028 N N . VAL A 1 623 ? 11.93 -0.779 -13.258 1 75.62 623 VAL A N 1
ATOM 5029 C CA . VAL A 1 623 ? 12.312 -0.833 -14.664 1 75.62 623 VAL A CA 1
ATOM 5030 C C . VAL A 1 623 ? 11.07 -0.983 -15.531 1 75.62 623 VAL A C 1
ATOM 5032 O O . VAL A 1 623 ? 11.133 -0.795 -16.75 1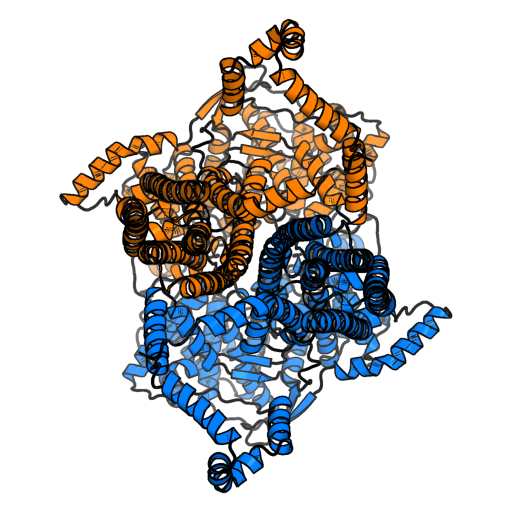 75.62 623 VAL A O 1
ATOM 5035 N N . ALA A 1 624 ? 9.977 -1.171 -14.922 1 74 624 ALA A N 1
ATOM 5036 C CA . ALA A 1 624 ? 8.781 -1.559 -15.672 1 74 624 ALA A CA 1
ATOM 5037 C C . ALA A 1 624 ? 8.336 -0.442 -16.609 1 74 624 ALA A C 1
ATOM 5039 O O . ALA A 1 624 ? 7.926 -0.703 -17.75 1 74 624 ALA A O 1
ATOM 5040 N N . SER A 1 625 ? 8.484 0.75 -16.25 1 70.25 625 SER A N 1
ATOM 5041 C CA . SER A 1 625 ? 7.984 1.861 -17.062 1 70.25 625 SER A CA 1
ATOM 5042 C C . SER A 1 625 ? 8.82 2.051 -18.328 1 70.25 625 SER A C 1
ATOM 5044 O O . SER A 1 625 ? 8.273 2.176 -19.422 1 70.25 625 SER A O 1
ATOM 5046 N N . ILE A 1 626 ? 10.031 2.006 -18.172 1 72.81 626 ILE A N 1
ATOM 5047 C CA . ILE A 1 626 ? 10.914 2.203 -19.312 1 72.81 626 ILE A CA 1
ATOM 5048 C C . ILE A 1 626 ? 10.852 0.99 -20.234 1 72.81 626 ILE A C 1
ATOM 5050 O O . ILE A 1 626 ? 10.906 1.129 -21.453 1 72.81 626 ILE A O 1
ATOM 5054 N N . ALA A 1 627 ? 10.711 -0.109 -19.609 1 82.19 627 ALA A N 1
ATOM 5055 C CA . ALA A 1 627 ? 10.641 -1.339 -20.391 1 82.19 627 ALA A CA 1
ATOM 5056 C C . ALA A 1 627 ? 9.383 -1.369 -21.25 1 82.19 627 ALA A C 1
ATOM 5058 O O . ALA A 1 627 ? 9.406 -1.863 -22.375 1 82.19 627 ALA A O 1
ATOM 5059 N N . LYS A 1 628 ? 8.375 -0.828 -20.703 1 77.56 628 LYS A N 1
ATOM 5060 C CA . LYS A 1 628 ? 7.121 -0.812 -21.453 1 77.56 628 LYS A CA 1
ATOM 5061 C C . LYS A 1 628 ? 7.223 0.091 -22.688 1 77.56 628 LYS A C 1
ATOM 5063 O O . LYS A 1 628 ? 6.715 -0.245 -23.75 1 77.56 628 LYS A O 1
ATOM 5068 N N . ILE A 1 629 ? 7.84 1.179 -22.562 1 76.56 629 ILE A N 1
ATOM 5069 C CA . ILE A 1 629 ? 8.008 2.104 -23.672 1 76.56 629 ILE A CA 1
ATOM 5070 C C . ILE A 1 629 ? 8.906 1.469 -24.734 1 76.56 629 ILE A C 1
ATOM 5072 O O . ILE A 1 629 ? 8.602 1.533 -25.922 1 76.56 629 ILE A O 1
ATOM 5076 N N . ARG A 1 630 ? 9.891 0.92 -24.266 1 81.69 630 ARG A N 1
ATOM 5077 C CA . ARG A 1 630 ? 10.82 0.271 -25.188 1 81.69 630 ARG A CA 1
ATOM 5078 C C . ARG A 1 630 ? 10.141 -0.878 -25.922 1 81.69 630 ARG A C 1
ATOM 5080 O O . ARG A 1 630 ? 10.391 -1.091 -27.109 1 81.69 630 ARG A O 1
ATOM 5087 N N . LEU A 1 631 ? 9.375 -1.594 -25.25 1 86.06 631 LEU A N 1
ATOM 5088 C CA . LEU A 1 631 ? 8.664 -2.721 -25.844 1 86.06 631 LEU A CA 1
ATOM 5089 C C . LEU A 1 631 ? 7.648 -2.238 -26.875 1 86.06 631 LEU A C 1
ATOM 5091 O O . LEU A 1 631 ? 7.441 -2.893 -27.906 1 86.06 631 LEU A O 1
ATOM 5095 N N . GLN A 1 632 ? 7.066 -1.159 -26.578 1 81.31 632 GLN A N 1
ATOM 5096 C CA . GLN A 1 632 ? 6.102 -0.598 -27.516 1 81.31 632 GLN A CA 1
ATOM 5097 C C . GLN A 1 632 ? 6.785 -0.157 -28.812 1 81.31 632 GLN A C 1
ATOM 5099 O O . GLN A 1 632 ? 6.262 -0.38 -29.906 1 81.31 632 GLN A O 1
ATOM 5104 N N . ASP A 1 633 ? 7.855 0.428 -28.672 1 80.38 633 ASP A N 1
ATOM 5105 C CA . ASP A 1 633 ? 8.609 0.86 -29.844 1 80.38 633 ASP A CA 1
ATOM 5106 C C . ASP A 1 633 ? 9.117 -0.339 -30.641 1 80.38 633 ASP A C 1
ATOM 5108 O O . ASP A 1 633 ? 9.086 -0.331 -31.859 1 80.38 633 ASP A O 1
ATOM 5112 N N . THR A 1 634 ? 9.594 -1.245 -29.906 1 88.44 634 THR A N 1
ATOM 5113 C CA . THR A 1 634 ? 10.094 -2.455 -30.547 1 88.44 634 THR A CA 1
ATOM 5114 C C . THR A 1 634 ? 8.969 -3.191 -31.266 1 88.44 634 THR A C 1
ATOM 5116 O O . THR A 1 634 ? 9.156 -3.715 -32.375 1 88.44 634 THR A O 1
ATOM 5119 N N . SER A 1 635 ? 7.84 -3.197 -30.672 1 86.31 635 SER A N 1
ATOM 5120 C CA . SER A 1 635 ? 6.68 -3.861 -31.25 1 86.31 635 SER A CA 1
ATOM 5121 C C . SER A 1 635 ? 6.195 -3.125 -32.5 1 86.31 635 SER A C 1
ATOM 5123 O O . SER A 1 635 ? 5.758 -3.754 -33.469 1 86.31 635 SER A O 1
ATOM 5125 N N . ALA A 1 636 ? 6.211 -1.83 -32.469 1 83.19 636 ALA A N 1
ATOM 5126 C CA . ALA A 1 636 ? 5.809 -1.042 -33.656 1 83.19 636 ALA A CA 1
ATOM 5127 C C . ALA A 1 636 ? 6.723 -1.311 -34.844 1 83.19 636 ALA A C 1
ATOM 5129 O O . ALA A 1 636 ? 6.262 -1.412 -35.969 1 83.19 636 ALA A O 1
ATOM 5130 N N . GLU A 1 637 ? 7.953 -1.426 -34.531 1 85.19 637 GLU A N 1
ATOM 5131 C CA . GLU A 1 637 ? 8.922 -1.724 -35.594 1 85.19 637 GLU A CA 1
ATOM 5132 C C . GLU A 1 637 ? 8.711 -3.125 -36.156 1 85.19 637 GLU A C 1
ATOM 5134 O O . GLU A 1 637 ? 8.805 -3.334 -37.344 1 85.19 637 GLU A O 1
ATOM 5139 N N . ALA A 1 638 ? 8.484 -4.008 -35.312 1 87.75 638 ALA A N 1
ATOM 5140 C CA . ALA A 1 638 ? 8.258 -5.387 -35.75 1 87.75 638 ALA A CA 1
ATOM 5141 C C . ALA A 1 638 ? 6.98 -5.5 -36.562 1 87.75 638 ALA A C 1
ATOM 5143 O O . ALA A 1 638 ? 6.938 -6.227 -37.562 1 87.75 638 ALA A O 1
ATOM 5144 N N . GLU A 1 639 ? 6.02 -4.789 -36.156 1 84.81 639 GLU A N 1
ATOM 5145 C CA . GLU A 1 639 ? 4.758 -4.812 -36.906 1 84.81 639 GLU A CA 1
ATOM 5146 C C . GLU A 1 639 ? 4.934 -4.266 -38.312 1 84.81 639 GLU A C 1
ATOM 5148 O O . GLU A 1 639 ? 4.352 -4.793 -39.25 1 84.81 639 GLU A O 1
ATOM 5153 N N . ARG A 1 640 ? 5.641 -3.256 -38.375 1 85.31 640 ARG A N 1
ATOM 5154 C CA . ARG A 1 640 ? 5.93 -2.689 -39.688 1 85.31 640 ARG A CA 1
ATOM 5155 C C . ARG A 1 640 ? 6.684 -3.688 -40.562 1 85.31 640 ARG A C 1
ATOM 5157 O O . ARG A 1 640 ? 6.375 -3.84 -41.75 1 85.31 640 ARG A O 1
ATOM 5164 N N . LEU A 1 641 ? 7.625 -4.309 -40 1 87.25 641 LEU A N 1
ATOM 5165 C CA . LEU A 1 641 ? 8.406 -5.305 -40.719 1 87.25 641 LEU A CA 1
ATOM 5166 C C . LEU A 1 641 ? 7.535 -6.473 -41.156 1 87.25 641 LEU A C 1
ATOM 5168 O O . LEU A 1 641 ? 7.68 -6.977 -42.281 1 87.25 641 LEU A O 1
ATOM 5172 N N . PHE A 1 642 ? 6.664 -6.934 -40.344 1 89.62 642 PHE A N 1
ATOM 5173 C CA . PHE A 1 642 ? 5.812 -8.078 -40.656 1 89.62 642 PHE A CA 1
ATOM 5174 C C . PHE A 1 642 ? 4.797 -7.738 -41.719 1 89.62 642 PHE A C 1
ATOM 5176 O O . PHE A 1 642 ? 4.449 -8.594 -42.531 1 89.62 642 PHE A O 1
ATOM 5183 N N . LYS A 1 643 ? 4.383 -6.523 -41.625 1 86.69 643 LYS A N 1
ATOM 5184 C CA . LYS A 1 643 ? 3.465 -6.082 -42.656 1 86.69 643 LYS A CA 1
ATOM 5185 C C . LYS A 1 643 ? 4.172 -6 -44.031 1 86.69 643 LYS A C 1
ATOM 5187 O O . LYS A 1 643 ? 3.609 -6.391 -45.031 1 86.69 643 LYS A O 1
ATOM 5192 N N . GLU A 1 644 ? 5.305 -5.492 -43.969 1 87.75 644 GLU A N 1
ATOM 5193 C CA . GLU A 1 644 ? 6.09 -5.359 -45.219 1 87.75 644 GLU A CA 1
ATOM 5194 C C . GLU A 1 644 ? 6.406 -6.723 -45.812 1 87.75 644 GLU A C 1
ATOM 5196 O O . GLU A 1 644 ? 6.383 -6.883 -47.031 1 87.75 644 GLU A O 1
ATOM 5201 N N . LYS A 1 645 ? 6.664 -7.641 -45 1 89.94 645 LYS A N 1
ATOM 5202 C CA . LYS A 1 645 ? 7.047 -8.969 -45.469 1 89.94 645 LYS A CA 1
ATOM 5203 C C . LYS A 1 645 ? 5.832 -9.891 -45.562 1 89.94 645 LYS A C 1
ATOM 5205 O O . LYS A 1 645 ? 5.969 -11.078 -45.875 1 89.94 645 LYS A O 1
ATOM 5210 N N . SER A 1 646 ? 4.664 -9.453 -45.281 1 87.88 646 SER A N 1
ATOM 5211 C CA . SER A 1 646 ? 3.4 -10.172 -45.375 1 87.88 646 SER A CA 1
ATOM 5212 C C . SER A 1 646 ? 3.441 -11.461 -44.562 1 87.88 646 SER A C 1
ATOM 5214 O O . SER A 1 646 ? 3.113 -12.539 -45.062 1 87.88 646 SER A O 1
ATOM 5216 N N . ILE A 1 647 ? 3.924 -11.367 -43.375 1 90.88 647 ILE A N 1
ATOM 5217 C CA . ILE A 1 647 ? 3.955 -12.508 -42.469 1 90.88 647 ILE A CA 1
ATOM 5218 C C . ILE A 1 647 ? 2.541 -12.828 -42 1 90.88 647 ILE A C 1
ATOM 5220 O O . ILE A 1 647 ? 1.828 -11.945 -41.531 1 90.88 647 ILE A O 1
ATOM 5224 N N . LYS A 1 648 ? 2.146 -14.055 -42.188 1 85.81 648 LYS A N 1
ATOM 5225 C CA . LYS A 1 648 ? 0.813 -14.508 -41.781 1 85.81 648 LYS A CA 1
ATOM 5226 C C . LYS A 1 648 ? 0.788 -14.953 -40.344 1 85.81 648 LYS A C 1
ATOM 5228 O O . LYS A 1 648 ? 1.839 -15.172 -39.719 1 85.81 648 LYS A O 1
ATOM 5233 N N . PRO A 1 649 ? -0.36 -15.055 -39.812 1 84.81 649 PRO A N 1
ATOM 5234 C CA . PRO A 1 649 ? -0.489 -15.523 -38.406 1 84.81 649 PRO A CA 1
ATOM 5235 C C . PRO A 1 649 ? 0.021 -16.953 -38.219 1 84.81 649 PRO A C 1
ATOM 5237 O O . PRO A 1 649 ? -0.18 -17.812 -39.094 1 84.81 649 PRO A O 1
ATOM 5240 N N . ASN A 1 650 ? 0.749 -17.266 -37.312 1 84.94 650 ASN A N 1
ATOM 5241 C CA . ASN A 1 650 ? 1.274 -18.562 -36.906 1 84.94 650 ASN A CA 1
ATOM 5242 C C . ASN A 1 650 ? 2.564 -18.906 -37.625 1 84.94 650 ASN A C 1
ATOM 5244 O O . ASN A 1 650 ? 3.055 -20.031 -37.531 1 84.94 650 ASN A O 1
ATOM 5248 N N . GLU A 1 651 ? 3.051 -17.953 -38.375 1 90.38 651 GLU A N 1
ATOM 5249 C CA . GLU A 1 651 ? 4.332 -18.172 -39.031 1 90.38 651 GLU A CA 1
ATOM 5250 C C . GLU A 1 651 ? 5.484 -17.609 -38.188 1 90.38 651 GLU A C 1
ATOM 5252 O O . GLU A 1 651 ? 6.137 -16.641 -38.594 1 90.38 651 GLU A O 1
ATOM 5257 N N . VAL A 1 652 ? 5.793 -18.344 -37.188 1 90.88 652 VAL A N 1
ATOM 5258 C CA . VAL A 1 652 ? 6.789 -17.875 -36.25 1 90.88 652 VAL A CA 1
ATOM 5259 C C . VAL A 1 652 ? 8.188 -18 -36.844 1 90.88 652 VAL A C 1
ATOM 5261 O O . VAL A 1 652 ? 9.008 -17.078 -36.719 1 90.88 652 VAL A O 1
ATOM 5264 N N . LYS A 1 653 ? 8.422 -19.062 -37.469 1 90.75 653 LYS A N 1
ATOM 5265 C CA . LYS A 1 653 ? 9.75 -19.297 -38.031 1 90.75 653 LYS A CA 1
ATOM 5266 C C . LYS A 1 653 ? 10.07 -18.266 -39.125 1 90.75 653 LYS A C 1
ATOM 5268 O O . LYS A 1 653 ? 11.18 -17.734 -39.156 1 90.75 653 LYS A O 1
ATOM 5273 N N . LYS A 1 654 ? 9.141 -17.984 -39.938 1 91.5 654 LYS A N 1
ATOM 5274 C CA . LYS A 1 654 ? 9.328 -17 -41 1 91.5 654 LYS A CA 1
ATOM 5275 C C . LYS A 1 654 ? 9.57 -15.602 -40.438 1 91.5 654 LYS A C 1
ATOM 5277 O O . LYS A 1 654 ? 10.367 -14.836 -40.969 1 91.5 654 LYS A O 1
ATOM 5282 N N . ALA A 1 655 ? 8.836 -15.328 -39.469 1 93.25 655 ALA A N 1
ATOM 5283 C CA . ALA A 1 655 ? 9.008 -14.031 -38.812 1 93.25 655 ALA A CA 1
ATOM 5284 C C . ALA A 1 655 ? 10.406 -13.891 -38.219 1 93.25 655 ALA A C 1
ATOM 5286 O O . ALA A 1 655 ? 11.047 -12.852 -38.375 1 93.25 655 ALA A O 1
ATOM 5287 N N . CYS A 1 656 ? 10.852 -14.961 -37.594 1 94.19 656 CYS A N 1
ATOM 5288 C CA . CYS A 1 656 ? 12.172 -14.93 -36.969 1 94.19 656 CYS A CA 1
ATOM 5289 C C . CYS A 1 656 ? 13.266 -14.852 -38.031 1 94.19 656 CYS A C 1
ATOM 5291 O O . CYS A 1 656 ? 14.242 -14.125 -37.875 1 94.19 656 CYS A O 1
ATOM 5293 N N . GLU A 1 657 ? 13.078 -15.516 -39.125 1 92.5 657 GLU A N 1
ATOM 5294 C CA . GLU A 1 657 ? 14.039 -15.477 -40.219 1 92.5 657 GLU A CA 1
ATOM 5295 C C . GLU A 1 657 ? 14.094 -14.086 -40.844 1 92.5 657 GLU A C 1
ATOM 5297 O O . GLU A 1 657 ? 15.172 -13.617 -41.219 1 92.5 657 GLU A O 1
ATOM 5302 N N . SER A 1 658 ? 12.992 -13.508 -40.938 1 91.44 658 SER A N 1
ATOM 5303 C CA . SER A 1 658 ? 12.922 -12.172 -41.5 1 91.44 658 SER A CA 1
ATOM 5304 C C . SER A 1 658 ? 13.672 -11.164 -40.656 1 91.44 658 SER A C 1
ATOM 5306 O O . SER A 1 658 ? 14.297 -10.234 -41.156 1 91.44 658 SER A O 1
ATOM 5308 N N . ILE A 1 659 ? 13.555 -11.305 -39.406 1 91.94 659 ILE A N 1
ATOM 5309 C CA . ILE A 1 659 ? 14.234 -10.398 -38.469 1 91.94 659 ILE A CA 1
ATOM 5310 C C . ILE A 1 659 ? 15.742 -10.633 -38.531 1 91.94 659 ILE A C 1
ATOM 5312 O O . ILE A 1 659 ? 16.531 -9.688 -38.5 1 91.94 659 ILE A O 1
ATOM 5316 N N . LEU A 1 660 ? 16.109 -11.859 -38.625 1 91.19 660 LEU A N 1
ATOM 5317 C CA . LEU A 1 660 ? 17.531 -12.219 -38.656 1 91.19 660 LEU A CA 1
ATOM 5318 C C . LEU A 1 660 ? 18.172 -11.742 -39.969 1 91.19 660 LEU A C 1
ATOM 5320 O O . LEU A 1 660 ? 19.375 -11.414 -39.969 1 91.19 660 LEU A O 1
ATOM 5324 N N . ASN A 1 661 ? 17.453 -11.758 -41.062 1 85.56 661 ASN A N 1
ATOM 5325 C CA . ASN A 1 661 ? 17.984 -11.398 -42.344 1 85.56 661 ASN A CA 1
ATOM 5326 C C . ASN A 1 661 ? 17.953 -9.883 -42.562 1 85.56 661 ASN A C 1
ATOM 5328 O O . ASN A 1 661 ? 18.344 -9.398 -43.625 1 85.56 661 ASN A O 1
ATOM 5332 N N . MET A 1 662 ? 17.438 -9.203 -41.719 1 77.5 662 MET A N 1
ATOM 5333 C CA . MET A 1 662 ? 17.438 -7.75 -41.844 1 77.5 662 MET A CA 1
ATOM 5334 C C . MET A 1 662 ? 18.875 -7.23 -41.969 1 77.5 662 MET A C 1
ATOM 5336 O O . MET A 1 662 ? 19.766 -7.645 -41.25 1 77.5 662 MET A O 1
ATOM 5340 N N . ASP A 1 663 ? 19.391 -6.922 -43.375 1 59.53 663 ASP A N 1
ATOM 5341 C CA . ASP A 1 663 ? 20.719 -6.383 -43.688 1 59.53 663 ASP A CA 1
ATOM 5342 C C . ASP A 1 663 ? 21.016 -5.133 -42.875 1 59.53 663 ASP A C 1
ATOM 5344 O O . ASP A 1 663 ? 20.125 -4.312 -42.625 1 59.53 663 ASP A O 1
ATOM 5348 N N . ALA A 1 664 ? 22.109 -5.172 -42.125 1 50.09 664 ALA A N 1
ATOM 5349 C CA . ALA A 1 664 ? 22.719 -4.098 -41.344 1 50.09 664 ALA A CA 1
ATOM 5350 C C . ALA A 1 664 ? 22.594 -2.758 -42.062 1 50.09 664 ALA A C 1
ATOM 5352 O O . ALA A 1 664 ? 22.828 -1.701 -41.469 1 50.09 664 ALA A O 1
ATOM 5353 N N . SER A 1 665 ? 22.703 -2.838 -43.438 1 42.47 665 SER A N 1
ATOM 5354 C CA . SER A 1 665 ? 22.906 -1.605 -44.188 1 42.47 665 SER A CA 1
ATOM 5355 C C . SER A 1 665 ? 21.766 -0.617 -43.938 1 42.47 665 SER A C 1
ATOM 5357 O O . SER A 1 665 ? 21.75 0.471 -44.531 1 42.47 665 SER A O 1
ATOM 5359 N N . ILE A 1 666 ? 20.797 -1.078 -43.688 1 39.88 666 ILE A N 1
ATOM 5360 C CA . ILE A 1 666 ? 19.766 -0.063 -43.469 1 39.88 666 ILE A CA 1
ATOM 5361 C C . ILE A 1 666 ? 20.219 0.887 -42.375 1 39.88 666 ILE A C 1
ATOM 5363 O O . ILE A 1 666 ? 20.469 0.461 -41.219 1 39.88 666 ILE A O 1
ATOM 5367 N N . GLU A 1 667 ? 20.984 1.844 -42.812 1 37.56 667 GLU A N 1
ATOM 5368 C CA . GLU A 1 667 ? 21.359 3.023 -42.031 1 37.56 667 GLU A CA 1
ATOM 5369 C C . GLU A 1 667 ? 20.344 3.273 -40.906 1 37.56 667 GLU A C 1
ATOM 5371 O O . GLU A 1 667 ? 19.25 3.781 -41.156 1 37.56 667 GLU A O 1
ATOM 5376 N N . LEU A 1 668 ? 20.141 2.352 -40.281 1 39.78 668 LEU A N 1
ATOM 5377 C CA . LEU A 1 668 ? 19.203 2.469 -39.188 1 39.78 668 LEU A CA 1
ATOM 5378 C C . LEU A 1 668 ? 19.312 3.842 -38.531 1 39.78 668 LEU A C 1
ATOM 5380 O O . LEU A 1 668 ? 20.422 4.359 -38.344 1 39.78 668 LEU A O 1
ATOM 5384 N N . PRO A 1 669 ? 18.344 4.586 -38.75 1 34.16 669 PRO A N 1
ATOM 5385 C CA . PRO A 1 669 ? 18.344 5.906 -38.125 1 34.16 669 PRO A CA 1
ATOM 5386 C C . PRO A 1 669 ? 18.922 5.875 -36.688 1 34.16 669 PRO A C 1
ATOM 5388 O O . PRO A 1 669 ? 18.188 5.602 -35.75 1 34.16 669 PRO A O 1
ATOM 5391 N N . GLN A 1 670 ? 19.812 5.078 -36.469 1 38.97 670 GLN A N 1
ATOM 5392 C CA . GLN A 1 670 ? 20.547 5.09 -35.219 1 38.97 670 GLN A CA 1
ATOM 5393 C C . GLN A 1 670 ? 20.531 6.48 -34.594 1 38.97 670 GLN A C 1
ATOM 5395 O O . GLN A 1 670 ? 20.516 6.617 -33.375 1 38.97 670 GLN A O 1
ATOM 5400 N N . ASP A 1 671 ? 21 7.453 -35.469 1 37.16 671 ASP A N 1
ATOM 5401 C CA . ASP A 1 671 ? 21.391 8.805 -35.062 1 37.16 671 ASP A CA 1
ATOM 5402 C C . ASP A 1 671 ? 20.172 9.625 -34.656 1 37.16 671 ASP A C 1
ATOM 5404 O O . ASP A 1 671 ? 20.312 10.781 -34.219 1 37.16 671 ASP A O 1
ATOM 5408 N N . VAL A 1 672 ? 19.109 9.32 -35.219 1 36 672 VAL A N 1
ATOM 5409 C CA . VAL A 1 672 ? 18.172 10.422 -35.062 1 36 672 VAL A CA 1
ATOM 5410 C C . VAL A 1 672 ? 17.594 10.438 -33.656 1 36 672 VAL A C 1
ATOM 5412 O O . VAL A 1 672 ? 17.297 11.5 -33.125 1 36 672 VAL A O 1
ATOM 5415 N N . LYS A 1 673 ? 16.781 9.312 -33.406 1 40.62 673 LYS A N 1
ATOM 5416 C CA . LYS A 1 673 ? 16.109 9.609 -32.125 1 40.62 673 LYS A CA 1
ATOM 5417 C C . LYS A 1 673 ? 17.078 9.461 -30.953 1 40.62 673 LYS A C 1
ATOM 5419 O O . LYS A 1 673 ? 17.656 8.391 -30.75 1 40.62 673 LYS A O 1
ATOM 5424 N N . GLU A 1 674 ? 17.781 10.312 -30.672 1 40.88 674 GLU A N 1
ATOM 5425 C CA . GLU A 1 674 ? 18.609 10.625 -29.516 1 40.88 674 GLU A CA 1
ATOM 5426 C C . GLU A 1 674 ? 18.047 10.023 -28.234 1 40.88 674 GLU A C 1
ATOM 5428 O O . GLU A 1 674 ? 18.641 10.141 -27.172 1 40.88 674 GLU A O 1
ATOM 5433 N N . ASP A 1 675 ? 16.766 9.453 -28.266 1 46.91 675 ASP A N 1
ATOM 5434 C CA . ASP A 1 675 ? 16.062 9.172 -27.016 1 46.91 675 ASP A CA 1
ATOM 5435 C C . ASP A 1 675 ? 16.328 7.75 -26.547 1 46.91 675 ASP A C 1
ATOM 5437 O O . ASP A 1 675 ? 16.469 6.832 -27.359 1 46.91 675 ASP A O 1
ATOM 5441 N N . LYS A 1 676 ? 16.922 7.363 -25.391 1 49.5 676 LYS A N 1
ATOM 5442 C CA . LYS A 1 676 ? 17.203 6.188 -24.562 1 49.5 676 LYS A CA 1
ATOM 5443 C C . LYS A 1 676 ? 16.109 5.137 -24.719 1 49.5 676 LYS A C 1
ATOM 5445 O O . LYS A 1 676 ? 16.266 4.004 -24.25 1 49.5 676 LYS A O 1
ATOM 5450 N N . THR A 1 677 ? 14.938 5.438 -25.172 1 57.72 677 THR A N 1
ATOM 5451 C CA . THR A 1 677 ? 13.867 4.449 -25.281 1 57.72 677 THR A CA 1
ATOM 5452 C C . THR A 1 677 ? 13.758 3.924 -26.719 1 57.72 677 THR A C 1
ATOM 5454 O O . THR A 1 677 ? 12.656 3.725 -27.219 1 57.72 677 THR A O 1
ATOM 5457 N N . LYS A 1 678 ? 14.992 3.668 -27.297 1 67.38 678 LYS A N 1
ATOM 5458 C CA . LYS A 1 678 ? 15.023 3.197 -28.672 1 67.38 678 LYS A CA 1
ATOM 5459 C C . LYS A 1 678 ? 14.625 1.726 -28.766 1 67.38 678 LYS A C 1
ATOM 5461 O O . LYS A 1 678 ? 14.734 0.988 -27.781 1 67.38 678 LYS A O 1
ATOM 5466 N N . SER A 1 679 ? 14.055 1.409 -29.953 1 82.06 679 SER A N 1
ATOM 5467 C CA . SER A 1 679 ? 13.711 0.023 -30.25 1 82.06 679 SER A CA 1
ATOM 5468 C C . SER A 1 679 ? 14.945 -0.876 -30.203 1 82.06 679 SER A C 1
ATOM 5470 O O . SER A 1 679 ? 16.047 -0.448 -30.547 1 82.06 679 SER A O 1
ATOM 5472 N N . VAL A 1 680 ? 14.789 -2.033 -29.688 1 88.69 680 VAL A N 1
ATOM 5473 C CA . VAL A 1 680 ? 15.906 -2.953 -29.516 1 88.69 680 VAL A CA 1
ATOM 5474 C C . VAL A 1 680 ? 15.797 -4.102 -30.516 1 88.69 680 VAL A C 1
ATOM 5476 O O . VAL A 1 680 ? 16.516 -5.098 -30.422 1 88.69 680 VAL A O 1
ATOM 5479 N N . LEU A 1 681 ? 15.008 -3.941 -31.578 1 90.62 681 LEU A N 1
ATOM 5480 C CA . LEU A 1 681 ? 14.789 -5.027 -32.531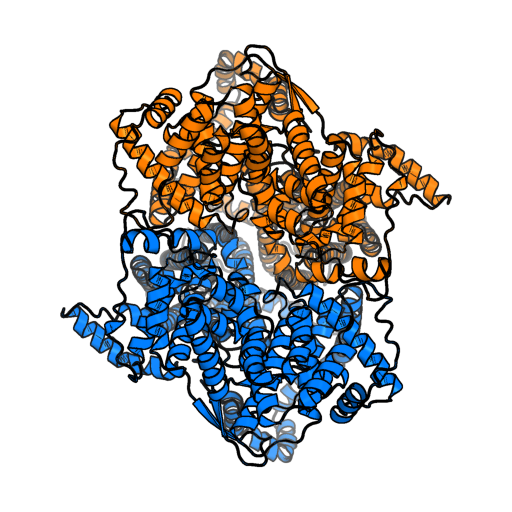 1 90.62 681 LEU A CA 1
ATOM 5481 C C . LEU A 1 681 ? 16.062 -5.32 -33.312 1 90.62 681 LEU A C 1
ATOM 5483 O O . LEU A 1 681 ? 16.484 -6.473 -33.406 1 90.62 681 LEU A O 1
ATOM 5487 N N . PHE A 1 682 ? 16.656 -4.32 -33.844 1 87.69 682 PHE A N 1
ATOM 5488 C CA . PHE A 1 682 ? 17.859 -4.477 -34.656 1 87.69 682 PHE A CA 1
ATOM 5489 C C . PHE A 1 682 ? 19.016 -4.965 -33.812 1 87.69 682 PHE A C 1
ATOM 5491 O O . PHE A 1 682 ? 19.766 -5.859 -34.219 1 87.69 682 PHE A O 1
ATOM 5498 N N . ASP A 1 683 ? 19.188 -4.375 -32.656 1 88.44 683 ASP A N 1
ATOM 5499 C CA . ASP A 1 683 ? 20.266 -4.777 -31.75 1 88.44 683 ASP A CA 1
ATOM 5500 C C . ASP A 1 683 ? 20.094 -6.223 -31.297 1 88.44 683 ASP A C 1
ATOM 5502 O O . ASP A 1 683 ? 21.078 -6.941 -31.109 1 88.44 683 ASP A O 1
ATOM 5506 N N . GLY A 1 684 ? 18.875 -6.562 -31.094 1 92 684 GLY A N 1
ATOM 5507 C CA . GLY A 1 684 ? 18.609 -7.941 -30.719 1 92 684 GLY A CA 1
ATOM 5508 C C . GLY A 1 684 ? 18.953 -8.938 -31.812 1 92 684 GLY A C 1
ATOM 5509 O O . GLY A 1 684 ? 19.453 -10.023 -31.531 1 92 684 GLY A O 1
ATOM 5510 N N . SER A 1 685 ? 18.688 -8.484 -33.031 1 92.81 685 SER A N 1
ATOM 5511 C CA . SER A 1 685 ? 19.047 -9.32 -34.156 1 92.81 685 SER A CA 1
ATOM 5512 C C . SER A 1 685 ? 20.562 -9.445 -34.312 1 92.81 685 SER A C 1
ATOM 5514 O O . SER A 1 685 ? 21.062 -10.516 -34.625 1 92.81 685 SER A O 1
ATOM 5516 N N . MET A 1 686 ? 21.234 -8.391 -34.062 1 91.38 686 MET A N 1
ATOM 5517 C CA . MET A 1 686 ? 22.688 -8.406 -34.156 1 91.38 686 MET A CA 1
ATOM 5518 C C . MET A 1 686 ? 23.281 -9.32 -33.062 1 91.38 686 MET A C 1
ATOM 5520 O O . MET A 1 686 ? 24.25 -10.039 -33.312 1 91.38 686 MET A O 1
ATOM 5524 N N . LEU A 1 687 ? 22.703 -9.25 -31.922 1 92.69 687 LEU A N 1
ATOM 5525 C CA . LEU A 1 687 ? 23.141 -10.133 -30.844 1 92.69 687 LEU A CA 1
ATOM 5526 C C . LEU A 1 687 ? 22.922 -11.594 -31.203 1 92.69 687 LEU A C 1
ATOM 5528 O O . LEU A 1 687 ? 23.781 -12.445 -30.953 1 92.69 687 LEU A O 1
ATOM 5532 N N . ALA A 1 688 ? 21.844 -11.883 -31.797 1 94.88 688 ALA A N 1
ATOM 5533 C CA . ALA A 1 688 ? 21.547 -13.25 -32.219 1 94.88 688 ALA A CA 1
ATOM 5534 C C . ALA A 1 688 ? 22.562 -13.75 -33.25 1 94.88 688 ALA A C 1
ATOM 5536 O O . ALA A 1 688 ? 23 -14.898 -33.188 1 94.88 688 ALA A O 1
ATOM 5537 N N . LYS A 1 689 ? 22.938 -12.891 -34.156 1 91.62 689 LYS A N 1
ATOM 5538 C CA . LYS A 1 689 ? 23.906 -13.242 -35.188 1 91.62 689 LYS A CA 1
ATOM 5539 C C . LYS A 1 689 ? 25.281 -13.523 -34.562 1 91.62 689 LYS A C 1
ATOM 5541 O O . LYS A 1 689 ? 25.984 -14.43 -35 1 91.62 689 LYS A O 1
ATOM 5546 N N . GLU A 1 690 ? 25.578 -12.695 -33.594 1 90.38 690 GLU A N 1
ATOM 5547 C CA . GLU A 1 690 ? 26.844 -12.906 -32.906 1 90.38 690 GLU A CA 1
ATOM 5548 C C . GLU A 1 690 ? 26.844 -14.227 -32.125 1 90.38 690 GLU A C 1
ATOM 5550 O O . GLU A 1 690 ? 27.875 -14.906 -32.062 1 90.38 690 GLU A O 1
ATOM 5555 N N . LEU A 1 691 ? 25.75 -14.594 -31.594 1 92.75 691 LEU A N 1
ATOM 5556 C CA . LEU A 1 691 ? 25.641 -15.836 -30.828 1 92.75 691 LEU A CA 1
ATOM 5557 C C . LEU A 1 691 ? 25.641 -17.047 -31.766 1 92.75 691 LEU A C 1
ATOM 5559 O O . LEU A 1 691 ? 26.078 -18.125 -31.375 1 92.75 691 LEU A O 1
ATOM 5563 N N . GLU A 1 692 ? 25.156 -16.828 -32.938 1 90.62 692 GLU A N 1
ATOM 5564 C CA . GLU A 1 692 ? 25.094 -17.906 -33.906 1 90.62 692 GLU A CA 1
ATOM 5565 C C . GLU A 1 692 ? 26.484 -18.359 -34.344 1 90.62 692 GLU A C 1
ATOM 5567 O O . GLU A 1 692 ? 26.656 -19.484 -34.781 1 90.62 692 GLU A O 1
ATOM 5572 N N . LYS A 1 693 ? 27.406 -17.531 -34.125 1 87.81 693 LYS A N 1
ATOM 5573 C CA . LYS A 1 693 ? 28.781 -17.844 -34.5 1 87.81 693 LYS A CA 1
ATOM 5574 C C . LYS A 1 693 ? 29.406 -18.844 -33.5 1 87.81 693 LYS A C 1
ATOM 5576 O O . LYS A 1 693 ? 30.375 -19.516 -33.812 1 87.81 693 LYS A O 1
ATOM 5581 N N . LEU A 1 694 ? 28.812 -18.969 -32.406 1 89 694 LEU A N 1
ATOM 5582 C CA . LEU A 1 694 ? 29.328 -19.875 -31.406 1 89 694 LEU A CA 1
ATOM 5583 C C . LEU A 1 694 ? 28.828 -21.297 -31.641 1 89 694 LEU A C 1
ATOM 5585 O O . LEU A 1 694 ? 27.797 -21.5 -32.281 1 89 694 LEU A O 1
ATOM 5589 N N . GLU A 1 695 ? 29.609 -22.234 -31.031 1 87.12 695 GLU A N 1
ATOM 5590 C CA . GLU A 1 695 ? 29.172 -23.625 -31.078 1 87.12 695 GLU A CA 1
ATOM 5591 C C . GLU A 1 695 ? 27.844 -23.797 -30.344 1 87.12 695 GLU A C 1
ATOM 5593 O O . GLU A 1 695 ? 27.594 -23.109 -29.344 1 87.12 695 GLU A O 1
ATOM 5598 N N . GLU A 1 696 ? 27.078 -24.688 -30.781 1 88.5 696 GLU A N 1
ATOM 5599 C CA . GLU A 1 696 ? 25.734 -24.875 -30.25 1 88.5 696 GLU A CA 1
ATOM 5600 C C . GLU A 1 696 ? 25.75 -25.141 -28.75 1 88.5 696 GLU A C 1
ATOM 5602 O O . GLU A 1 696 ? 24.922 -24.609 -28.016 1 88.5 696 GLU A O 1
ATOM 5607 N N . GLU A 1 697 ? 26.609 -25.984 -28.359 1 87.75 697 GLU A N 1
ATOM 5608 C CA . GLU A 1 697 ? 26.688 -26.312 -26.938 1 87.75 697 GLU A CA 1
ATOM 5609 C C . GLU A 1 697 ? 27.094 -25.109 -26.109 1 87.75 697 GLU A C 1
ATOM 5611 O O . GLU A 1 697 ? 26.5 -24.828 -25.078 1 87.75 697 GLU A O 1
ATOM 5616 N N . LYS A 1 698 ? 27.984 -24.391 -26.562 1 88.56 698 LYS A N 1
ATOM 5617 C CA . LYS A 1 698 ? 28.469 -23.203 -25.859 1 88.56 698 LYS A CA 1
ATOM 5618 C C . LYS A 1 698 ? 27.453 -22.078 -25.906 1 88.56 698 LYS A C 1
ATOM 5620 O O . LYS A 1 698 ? 27.312 -21.312 -24.953 1 88.56 698 LYS A O 1
ATOM 5625 N N . LYS A 1 699 ? 26.812 -22.031 -27.016 1 91.94 699 LYS A N 1
ATOM 5626 C CA . LYS A 1 699 ? 25.797 -21 -27.203 1 91.94 699 LYS A CA 1
ATOM 5627 C C . LYS A 1 699 ? 24.688 -21.094 -26.172 1 91.94 699 LYS A C 1
ATOM 5629 O O . LYS A 1 699 ? 24.438 -20.141 -25.422 1 91.94 699 LYS A O 1
ATOM 5634 N N . TRP A 1 700 ? 24.125 -22.203 -26.109 1 93.94 700 TRP A N 1
ATOM 5635 C CA . TRP A 1 700 ? 22.969 -22.359 -25.234 1 93.94 700 TRP A CA 1
ATOM 5636 C C . TRP A 1 700 ? 23.391 -22.406 -23.766 1 93.94 700 TRP A C 1
ATOM 5638 O O . TRP A 1 700 ? 22.656 -21.953 -22.891 1 93.94 700 TRP A O 1
ATOM 5648 N N . ASP A 1 701 ? 24.562 -22.922 -23.5 1 92.38 701 ASP A N 1
ATOM 5649 C CA . ASP A 1 701 ? 25.078 -22.859 -22.141 1 92.38 701 ASP A CA 1
ATOM 5650 C C . ASP A 1 701 ? 25.281 -21.422 -21.688 1 92.38 701 ASP A C 1
ATOM 5652 O O . ASP A 1 701 ? 24.922 -21.062 -20.562 1 92.38 701 ASP A O 1
ATOM 5656 N N . LEU A 1 702 ? 25.75 -20.641 -22.547 1 93 702 LEU A N 1
ATOM 5657 C CA . LEU A 1 702 ? 25.938 -19.219 -22.266 1 93 702 LEU A CA 1
ATOM 5658 C C . LEU A 1 702 ? 24.609 -18.516 -22.062 1 93 702 LEU A C 1
ATOM 5660 O O . LEU A 1 702 ? 24.422 -17.781 -21.094 1 93 702 LEU A O 1
ATOM 5664 N N . VAL A 1 703 ? 23.734 -18.75 -22.953 1 95.44 703 VAL A N 1
ATOM 5665 C CA . VAL A 1 703 ? 22.453 -18.062 -22.922 1 95.44 703 VAL A CA 1
ATOM 5666 C C . VAL A 1 703 ? 21.688 -18.453 -21.656 1 95.44 703 VAL A C 1
ATOM 5668 O O . VAL A 1 703 ? 21.078 -17.594 -21 1 95.44 703 VAL A O 1
ATOM 5671 N N . SER A 1 704 ? 21.734 -19.688 -21.312 1 96.12 704 SER A N 1
ATOM 5672 C CA . SER A 1 704 ? 21.031 -20.141 -20.109 1 96.12 704 SER A CA 1
ATOM 5673 C C . SER A 1 704 ? 21.609 -19.5 -18.859 1 96.12 704 SER A C 1
ATOM 5675 O O . SER A 1 704 ? 20.875 -19.062 -17.969 1 96.12 704 SER A O 1
ATOM 5677 N N . LYS A 1 705 ? 22.875 -19.422 -18.812 1 95.25 705 LYS A N 1
ATOM 5678 C CA . LYS A 1 705 ? 23.531 -18.828 -17.656 1 95.25 705 LYS A CA 1
ATOM 5679 C C . LYS A 1 705 ? 23.266 -17.328 -17.578 1 95.25 705 LYS A C 1
ATOM 5681 O O . LYS A 1 705 ? 23.125 -16.766 -16.484 1 95.25 705 LYS A O 1
ATOM 5686 N N . VAL A 1 706 ? 23.156 -16.672 -18.688 1 95.31 706 VAL A N 1
ATOM 5687 C CA . VAL A 1 706 ? 22.844 -15.242 -18.719 1 95.31 706 VAL A CA 1
ATOM 5688 C C . VAL A 1 706 ? 21.453 -15 -18.156 1 95.31 706 VAL A C 1
ATOM 5690 O O . VAL A 1 706 ? 21.219 -14.055 -17.406 1 95.31 706 VAL A O 1
ATOM 5693 N N . TRP A 1 707 ? 20.578 -15.844 -18.516 1 97.12 707 TRP A N 1
ATOM 5694 C CA . TRP A 1 707 ? 19.219 -15.672 -18.047 1 97.12 707 TRP A CA 1
ATOM 5695 C C . TRP A 1 707 ? 19.109 -15.883 -16.547 1 97.12 707 TRP A C 1
ATOM 5697 O O . TRP A 1 707 ? 18.328 -15.219 -15.867 1 97.12 707 TRP A O 1
ATOM 5707 N N . VAL A 1 708 ? 19.859 -16.812 -15.992 1 96.38 708 VAL A N 1
ATOM 5708 C CA . VAL A 1 708 ? 19.859 -17 -14.547 1 96.38 708 VAL A CA 1
ATOM 5709 C C . VAL A 1 708 ? 20.438 -15.75 -13.875 1 96.38 708 VAL A C 1
ATOM 5711 O O . VAL A 1 708 ? 19.953 -15.32 -12.82 1 96.38 708 VAL A O 1
ATOM 5714 N N . GLU A 1 709 ? 21.359 -15.219 -14.531 1 94.88 709 GLU A N 1
ATOM 5715 C CA . GLU A 1 709 ? 21.938 -13.992 -14 1 94.88 709 GLU A CA 1
ATOM 5716 C C . GLU A 1 709 ? 20.938 -12.844 -14.039 1 94.88 709 GLU A C 1
ATOM 5718 O O . GLU A 1 709 ? 20.828 -12.078 -13.078 1 94.88 709 GLU A O 1
ATOM 5723 N N . LEU A 1 710 ? 20.266 -12.758 -15.094 1 95.06 710 LEU A N 1
ATOM 5724 C CA . LEU A 1 710 ? 19.25 -11.711 -15.211 1 95.06 710 LEU A CA 1
ATOM 5725 C C . LEU A 1 710 ? 18.141 -11.922 -14.188 1 95.06 710 LEU A C 1
ATOM 5727 O O . LEU A 1 710 ? 17.641 -10.953 -13.609 1 95.06 710 LEU A O 1
ATOM 5731 N N . LEU A 1 711 ? 17.797 -13.133 -13.992 1 95.19 711 LEU A N 1
ATOM 5732 C CA . LEU A 1 711 ? 16.781 -13.469 -13 1 95.19 711 LEU A CA 1
ATOM 5733 C C . LEU A 1 711 ? 17.25 -13.109 -11.594 1 95.19 711 LEU A C 1
ATOM 5735 O O . LEU A 1 711 ? 16.484 -12.516 -10.812 1 95.19 711 LEU A O 1
ATOM 5739 N N . SER A 1 712 ? 18.453 -13.453 -11.312 1 93.44 712 SER A N 1
ATOM 5740 C CA . SER A 1 712 ? 19 -13.172 -9.992 1 93.44 712 SER A CA 1
ATOM 5741 C C . SER A 1 712 ? 19.125 -11.664 -9.758 1 93.44 712 SER A C 1
ATOM 5743 O O . SER A 1 712 ? 18.844 -11.188 -8.656 1 93.44 712 SER A O 1
ATOM 5745 N N . SER A 1 713 ? 19.5 -10.977 -10.75 1 91.19 713 SER A N 1
ATOM 5746 C CA . SER A 1 713 ? 19.609 -9.523 -10.641 1 91.19 713 SER A CA 1
ATOM 5747 C C . SER A 1 713 ? 18.25 -8.883 -10.43 1 91.19 713 SER A C 1
ATOM 5749 O O . SER A 1 713 ? 18.109 -7.941 -9.641 1 91.19 713 SER A O 1
ATOM 5751 N N . ALA A 1 714 ? 17.297 -9.383 -11.148 1 89.75 714 ALA A N 1
ATOM 5752 C CA . ALA A 1 714 ? 15.938 -8.875 -10.969 1 89.75 714 ALA A CA 1
ATOM 5753 C C . ALA A 1 714 ? 15.445 -9.117 -9.547 1 89.75 714 ALA A C 1
ATOM 5755 O O . ALA A 1 714 ? 14.867 -8.227 -8.922 1 89.75 714 ALA A O 1
ATOM 5756 N N . ALA A 1 715 ? 15.695 -10.211 -9.062 1 87.56 715 ALA A N 1
ATOM 5757 C CA . ALA A 1 715 ? 15.25 -10.594 -7.723 1 87.56 715 ALA A CA 1
ATOM 5758 C C . ALA A 1 715 ? 15.945 -9.766 -6.656 1 87.56 715 ALA A C 1
ATOM 5760 O O . ALA A 1 715 ? 15.328 -9.375 -5.66 1 87.56 715 ALA A O 1
ATOM 5761 N N . ALA A 1 716 ? 17.141 -9.438 -6.887 1 83.69 716 ALA A N 1
ATOM 5762 C CA . ALA A 1 716 ? 17.953 -8.773 -5.871 1 83.69 716 ALA A CA 1
ATOM 5763 C C . ALA A 1 716 ? 17.734 -7.266 -5.891 1 83.69 716 ALA A C 1
ATOM 5765 O O . ALA A 1 716 ? 17.641 -6.633 -4.84 1 83.69 716 ALA A O 1
ATOM 5766 N N . SER A 1 717 ? 17.656 -6.715 -7.055 1 76.75 717 SER A N 1
ATOM 5767 C CA . SER A 1 717 ? 17.766 -5.258 -7.09 1 76.75 717 SER A CA 1
ATOM 5768 C C . SER A 1 717 ? 16.531 -4.625 -7.711 1 76.75 717 SER A C 1
ATOM 5770 O O . SER A 1 717 ? 16.266 -3.434 -7.52 1 76.75 717 SER A O 1
ATOM 5772 N N . GLN A 1 718 ? 15.789 -5.352 -8.336 1 73.06 718 GLN A N 1
ATOM 5773 C CA . GLN A 1 718 ? 14.711 -4.707 -9.086 1 73.06 718 GLN A CA 1
ATOM 5774 C C . GLN A 1 718 ? 13.359 -4.945 -8.422 1 73.06 718 GLN A C 1
ATOM 5776 O O . GLN A 1 718 ? 12.352 -4.375 -8.844 1 73.06 718 GLN A O 1
ATOM 5781 N N . CYS A 1 719 ? 13.352 -5.789 -7.453 1 77.94 719 CYS A N 1
ATOM 5782 C CA . CYS A 1 719 ? 12.094 -6.113 -6.789 1 77.94 719 CYS A CA 1
ATOM 5783 C C . CYS A 1 719 ? 12.094 -5.629 -5.344 1 77.94 719 CYS A C 1
ATOM 5785 O O . CYS A 1 719 ? 13.141 -5.625 -4.691 1 77.94 719 CYS A O 1
ATOM 5787 N N . SER A 1 720 ? 10.977 -5.094 -4.98 1 76.44 720 SER A N 1
ATOM 5788 C CA . SER A 1 720 ? 10.82 -4.703 -3.584 1 76.44 720 SER A CA 1
ATOM 5789 C C . SER A 1 720 ? 10.32 -5.867 -2.736 1 76.44 720 SER A C 1
ATOM 5791 O O . SER A 1 720 ? 9.625 -6.754 -3.24 1 76.44 720 SER A O 1
ATOM 5793 N N . ALA A 1 721 ? 10.719 -5.906 -1.499 1 80.44 721 ALA A N 1
ATOM 5794 C CA . ALA A 1 721 ? 10.305 -6.957 -0.574 1 80.44 721 ALA A CA 1
ATOM 5795 C C . ALA A 1 721 ? 8.789 -6.988 -0.42 1 80.44 721 ALA A C 1
ATOM 5797 O O . ALA A 1 721 ? 8.195 -8.062 -0.278 1 80.44 721 ALA A O 1
ATOM 5798 N N . ARG A 1 722 ? 8.172 -5.871 -0.547 1 81.06 722 ARG A N 1
ATOM 5799 C CA . ARG A 1 722 ? 6.723 -5.785 -0.408 1 81.06 722 ARG A CA 1
ATOM 5800 C C . ARG A 1 722 ? 6.02 -6.508 -1.555 1 81.06 722 ARG A C 1
ATOM 5802 O O . ARG A 1 722 ? 4.984 -7.148 -1.352 1 81.06 722 ARG A O 1
ATOM 5809 N N . THR A 1 723 ? 6.594 -6.469 -2.66 1 84.38 723 THR A N 1
ATOM 5810 C CA . THR A 1 723 ? 5.98 -7.105 -3.82 1 84.38 723 THR A CA 1
ATOM 5811 C C . THR A 1 723 ? 6.098 -8.625 -3.729 1 84.38 723 THR A C 1
ATOM 5813 O O . THR A 1 723 ? 5.188 -9.352 -4.133 1 84.38 723 THR A O 1
ATOM 5816 N N . HIS A 1 724 ? 7.176 -9.086 -3.227 1 87.94 724 HIS A N 1
ATOM 5817 C CA . HIS A 1 724 ? 7.324 -10.516 -3.016 1 87.94 724 HIS A CA 1
ATOM 5818 C C . HIS A 1 724 ? 6.328 -11.031 -1.984 1 87.94 724 HIS A C 1
ATOM 5820 O O . HIS A 1 724 ? 5.758 -12.117 -2.15 1 87.94 724 HIS A O 1
ATOM 5826 N N . ALA A 1 725 ? 6.113 -10.195 -0.991 1 88.69 725 ALA A N 1
ATOM 5827 C CA . ALA A 1 725 ? 5.141 -10.578 0.029 1 88.69 725 ALA A CA 1
ATOM 5828 C C . ALA A 1 725 ? 3.73 -10.633 -0.552 1 88.69 725 ALA A C 1
ATOM 5830 O O . ALA A 1 725 ? 2.918 -11.469 -0.153 1 88.69 725 ALA A O 1
ATOM 5831 N N . GLN A 1 726 ? 3.473 -9.789 -1.47 1 87.62 726 GLN A N 1
ATOM 5832 C CA . GLN A 1 726 ? 2.158 -9.773 -2.104 1 87.62 726 GLN A CA 1
ATOM 5833 C C . GLN A 1 726 ? 1.963 -10.992 -2.998 1 87.62 726 GLN A C 1
ATOM 5835 O O . GLN A 1 726 ? 0.848 -11.5 -3.127 1 87.62 726 GLN A O 1
ATOM 5840 N N . GLN A 1 727 ? 3.02 -11.508 -3.551 1 89.12 727 GLN A N 1
ATOM 5841 C CA . GLN A 1 727 ? 2.934 -12.617 -4.496 1 89.12 727 GLN A CA 1
ATOM 5842 C C . GLN A 1 727 ? 2.6 -13.922 -3.781 1 89.12 727 GLN A C 1
ATOM 5844 O O . GLN A 1 727 ? 2.059 -14.844 -4.391 1 89.12 727 GLN A O 1
ATOM 5849 N N . VAL A 1 728 ? 2.803 -13.938 -2.527 1 91 728 VAL A N 1
ATOM 5850 C CA . VAL A 1 728 ? 2.574 -15.172 -1.782 1 91 728 VAL A CA 1
ATOM 5851 C C . VAL A 1 728 ? 1.078 -15.461 -1.713 1 91 728 VAL A C 1
ATOM 5853 O O . VAL A 1 728 ? 0.671 -16.625 -1.562 1 91 728 VAL A O 1
ATOM 5856 N N . SER A 1 729 ? 0.242 -14.453 -1.928 1 89.5 729 SER A N 1
ATOM 5857 C CA . SER A 1 729 ? -1.2 -14.641 -1.821 1 89.5 729 SER A CA 1
ATOM 5858 C C . SER A 1 729 ? -1.836 -14.828 -3.195 1 89.5 729 SER A C 1
ATOM 5860 O O . SER A 1 729 ? -3.039 -15.078 -3.299 1 89.5 729 SER A O 1
ATOM 5862 N N . ILE A 1 730 ? -1.038 -14.68 -4.23 1 88.25 730 ILE A N 1
ATOM 5863 C CA . ILE A 1 730 ? -1.604 -14.781 -5.57 1 88.25 730 ILE A CA 1
ATOM 5864 C C . ILE A 1 730 ? -0.95 -15.945 -6.316 1 88.25 730 ILE A C 1
ATOM 5866 O O . ILE A 1 730 ? -0.59 -15.812 -7.488 1 88.25 730 ILE A O 1
ATOM 5870 N N . GLY A 1 731 ? -0.701 -16.984 -5.594 1 87 731 GLY A N 1
ATOM 5871 C CA . GLY A 1 731 ? -0.201 -18.203 -6.211 1 87 731 GLY A CA 1
ATOM 5872 C C . GLY A 1 731 ? 1.309 -18.328 -6.141 1 87 731 GLY A C 1
ATOM 5873 O O . GLY A 1 731 ? 1.853 -19.422 -6.312 1 87 731 GLY A O 1
ATOM 5874 N N . GLY A 1 732 ? 2.049 -17.281 -5.887 1 87.69 732 GLY A N 1
ATOM 5875 C CA . GLY A 1 732 ? 3.5 -17.344 -5.801 1 87.69 732 GLY A CA 1
ATOM 5876 C C . GLY A 1 732 ? 4.176 -17.328 -7.16 1 87.69 732 GLY A C 1
ATOM 5877 O O . GLY A 1 732 ? 3.584 -17.75 -8.156 1 87.69 732 GLY A O 1
ATOM 5878 N N . GLU A 1 733 ? 5.367 -16.797 -7.211 1 90.88 733 GLU A N 1
ATOM 5879 C CA . GLU A 1 733 ? 6.164 -16.734 -8.43 1 90.88 733 GLU A CA 1
ATOM 5880 C C . GLU A 1 733 ? 7.566 -17.281 -8.211 1 90.88 733 GLU A C 1
ATOM 5882 O O . GLU A 1 733 ? 8.078 -17.266 -7.094 1 90.88 733 GLU A O 1
ATOM 5887 N N . LEU A 1 734 ? 8.117 -17.797 -9.281 1 95 734 LEU A N 1
ATOM 5888 C CA . LEU A 1 734 ? 9.477 -18.328 -9.227 1 95 734 LEU A CA 1
ATOM 5889 C C . LEU A 1 734 ? 10.461 -17.266 -8.734 1 95 734 LEU A C 1
ATOM 5891 O O . LEU A 1 734 ? 11.375 -17.578 -7.969 1 95 734 LEU A O 1
ATOM 5895 N N . ILE A 1 735 ? 10.266 -16.062 -9.07 1 94.94 735 ILE A N 1
ATOM 5896 C CA . ILE A 1 735 ? 11.195 -14.984 -8.719 1 94.94 735 ILE A CA 1
ATOM 5897 C C . ILE A 1 735 ? 11.242 -14.82 -7.207 1 94.94 735 ILE A C 1
ATOM 5899 O O . ILE A 1 735 ? 12.281 -14.461 -6.648 1 94.94 735 ILE A O 1
ATOM 5903 N N . THR A 1 736 ? 10.18 -15.055 -6.551 1 93.56 736 THR A N 1
ATOM 5904 C CA . THR A 1 736 ? 10.148 -14.969 -5.094 1 93.56 736 THR A CA 1
ATOM 5905 C C . THR A 1 736 ? 11.008 -16.078 -4.473 1 93.56 736 THR A C 1
ATOM 5907 O O . THR A 1 736 ? 11.688 -15.844 -3.473 1 93.56 736 THR A O 1
ATOM 5910 N N . PHE A 1 737 ? 10.992 -17.219 -5.062 1 95.75 737 PHE A N 1
ATOM 5911 C CA . PHE A 1 737 ? 11.828 -18.328 -4.59 1 95.75 737 PHE A CA 1
ATOM 5912 C C . PHE A 1 737 ? 13.305 -18.016 -4.785 1 95.75 737 PHE A C 1
ATOM 5914 O O . PHE A 1 737 ? 14.117 -18.266 -3.902 1 95.75 737 PHE A O 1
ATOM 5921 N N . VAL A 1 738 ? 13.57 -17.438 -5.906 1 95.56 738 VAL A N 1
ATOM 5922 C CA . VAL A 1 738 ? 14.953 -17.078 -6.199 1 95.56 738 VAL A CA 1
ATOM 5923 C C . VAL A 1 738 ? 15.398 -15.953 -5.262 1 95.56 738 VAL A C 1
ATOM 5925 O O . VAL A 1 738 ? 16.547 -15.953 -4.789 1 95.56 738 VAL A O 1
ATOM 5928 N N . TRP A 1 739 ? 14.5 -15.047 -5.004 1 92.75 739 TRP A N 1
ATOM 5929 C CA . TRP A 1 739 ? 14.797 -13.953 -4.086 1 92.75 739 TRP A CA 1
ATOM 5930 C C . TRP A 1 739 ? 15.148 -14.484 -2.701 1 92.75 739 TRP A C 1
ATOM 5932 O O . TRP A 1 739 ? 16.141 -14.055 -2.096 1 92.75 739 TRP A O 1
ATOM 5942 N N . VAL A 1 740 ? 14.414 -15.453 -2.189 1 93.44 740 VAL A N 1
ATOM 5943 C CA . VAL A 1 740 ? 14.672 -16.047 -0.876 1 93.44 740 VAL A CA 1
ATOM 5944 C C . VAL A 1 740 ? 15.969 -16.844 -0.909 1 93.44 740 VAL A C 1
ATOM 5946 O O . VAL A 1 740 ? 16.766 -16.797 0.036 1 93.44 740 VAL A O 1
ATOM 5949 N N . LEU A 1 741 ? 16.172 -17.531 -1.99 1 95.19 741 LEU A N 1
ATOM 5950 C CA . LEU A 1 741 ? 17.391 -18.312 -2.141 1 95.19 741 LEU A CA 1
ATOM 5951 C C . LEU A 1 741 ? 18.625 -17.406 -2.109 1 95.19 741 LEU A C 1
ATOM 5953 O O . LEU A 1 741 ? 19.594 -17.703 -1.418 1 95.19 741 LEU A O 1
ATOM 5957 N N . MET A 1 742 ? 18.578 -16.375 -2.799 1 92.69 742 MET A N 1
ATOM 5958 C CA . MET A 1 742 ? 19.688 -15.43 -2.83 1 92.69 742 MET A CA 1
ATOM 5959 C C . MET A 1 742 ? 19.953 -14.844 -1.445 1 92.69 742 MET A C 1
ATOM 5961 O O . MET A 1 742 ? 21.094 -14.672 -1.044 1 92.69 742 MET A O 1
ATOM 5965 N N . THR A 1 743 ? 18.891 -14.555 -0.784 1 88.88 743 THR A N 1
ATOM 5966 C CA . THR A 1 743 ? 19.016 -14.031 0.572 1 88.88 743 THR A CA 1
ATOM 5967 C C . THR A 1 743 ? 19.703 -15.047 1.477 1 88.88 743 THR A C 1
ATOM 5969 O O . THR A 1 743 ? 20.547 -14.68 2.295 1 88.88 743 THR A O 1
ATOM 5972 N N . HIS A 1 744 ? 19.359 -16.266 1.327 1 91.06 744 HIS A N 1
ATOM 5973 C CA . HIS A 1 744 ? 19.953 -17.312 2.152 1 91.06 744 HIS A CA 1
ATOM 5974 C C . HIS A 1 744 ? 21.438 -17.484 1.836 1 91.06 744 HIS A C 1
ATOM 5976 O O . HIS A 1 744 ? 22.219 -17.844 2.715 1 91.06 744 HIS A O 1
ATOM 5982 N N . PHE A 1 745 ? 21.781 -17.188 0.635 1 91.81 745 PHE A N 1
ATOM 5983 C CA . PHE A 1 745 ? 23.172 -17.281 0.241 1 91.81 745 PHE A CA 1
ATOM 5984 C C . PHE A 1 745 ? 23.922 -16 0.567 1 91.81 745 PHE A C 1
ATOM 5986 O O . PHE A 1 745 ? 25.109 -15.867 0.255 1 91.81 745 PHE A O 1
ATOM 5993 N N . GLY A 1 746 ? 23.172 -15.047 1.113 1 84.38 746 GLY A N 1
ATOM 5994 C CA . GLY A 1 746 ? 23.797 -13.805 1.563 1 84.38 746 GLY A CA 1
ATOM 5995 C C . GLY A 1 746 ? 23.984 -12.797 0.451 1 84.38 746 GLY A C 1
ATOM 5996 O O . GLY A 1 746 ? 24.859 -11.93 0.532 1 84.38 746 GLY A O 1
ATOM 5997 N N . LEU A 1 747 ? 23.203 -13.031 -0.554 1 86.69 747 LEU A N 1
ATOM 5998 C CA . LEU A 1 747 ? 23.281 -12.102 -1.673 1 86.69 747 LEU A CA 1
ATOM 5999 C C . LEU A 1 747 ? 22.188 -11.047 -1.581 1 86.69 747 LEU A C 1
ATOM 6001 O O . LEU A 1 747 ? 21.062 -11.359 -1.188 1 86.69 747 LEU A O 1
ATOM 6005 N N . GLY A 1 748 ? 22.406 -9.797 -1.501 1 74.75 748 GLY A N 1
ATOM 6006 C CA . GLY A 1 748 ? 21.406 -8.742 -1.448 1 74.75 748 GLY A CA 1
ATOM 6007 C C . GLY A 1 748 ? 21.922 -7.473 -0.798 1 74.75 748 GLY A C 1
ATOM 6008 O O . GLY A 1 748 ? 23 -7.461 -0.217 1 74.75 748 GLY A O 1
ATOM 6009 N N . GLU A 1 749 ? 21.25 -6.398 -0.938 1 65.25 749 GLU A N 1
ATOM 6010 C CA . GLU A 1 749 ? 21.641 -5.102 -0.406 1 65.25 749 GLU A CA 1
ATOM 6011 C C . GLU A 1 749 ? 21.328 -4.992 1.083 1 65.25 749 GLU A C 1
ATOM 6013 O O . GLU A 1 749 ? 21.812 -4.082 1.762 1 65.25 749 GLU A O 1
ATOM 6018 N N . GLN A 1 750 ? 20.719 -5.992 1.548 1 63.34 750 GLN A N 1
ATOM 6019 C CA . GLN A 1 750 ? 20.219 -5.879 2.914 1 63.34 750 GLN A CA 1
ATOM 6020 C C . GLN A 1 750 ? 21.266 -6.344 3.924 1 63.34 750 GLN A C 1
ATOM 6022 O O . GLN A 1 750 ? 20.969 -6.434 5.121 1 63.34 750 GLN A O 1
ATOM 6027 N N . PHE A 1 751 ? 22.406 -6.707 3.43 1 61.69 751 PHE A N 1
ATOM 6028 C CA . PHE A 1 751 ? 23.391 -7.211 4.379 1 61.69 751 PHE A CA 1
ATOM 6029 C C . PHE A 1 751 ? 24.484 -6.191 4.605 1 61.69 751 PHE A C 1
ATOM 6031 O O . PHE A 1 751 ? 24.906 -5.496 3.676 1 61.69 751 PHE A O 1
ATOM 6038 N N . HIS A 1 752 ? 24.609 -5.746 5.906 1 54.5 752 HIS A N 1
ATOM 6039 C CA . HIS A 1 752 ? 25.734 -4.891 6.27 1 54.5 752 HIS A CA 1
ATOM 6040 C C . HIS A 1 752 ? 27.062 -5.586 6.008 1 54.5 752 HIS A C 1
ATOM 6042 O O . HIS A 1 752 ? 27.359 -6.613 6.621 1 54.5 752 HIS A O 1
ATOM 6048 N N . ILE A 1 753 ? 27.672 -5.562 4.898 1 46.94 753 ILE A N 1
ATOM 6049 C CA . ILE A 1 753 ? 28.906 -6.293 4.617 1 46.94 753 ILE A CA 1
ATOM 6050 C C . ILE A 1 753 ? 30.094 -5.559 5.23 1 46.94 753 ILE A C 1
ATOM 6052 O O . ILE A 1 753 ? 31.234 -6 5.102 1 46.94 753 ILE A O 1
ATOM 6056 N N . SER A 1 754 ? 30.078 -4.301 5.875 1 44.78 754 SER A N 1
ATOM 6057 C CA . SER A 1 754 ? 31.406 -3.764 6.18 1 44.78 754 SER A CA 1
ATOM 6058 C C . SER A 1 754 ? 32.062 -4.551 7.305 1 44.78 754 SER A C 1
ATOM 6060 O O . SER A 1 754 ? 31.438 -4.867 8.312 1 44.78 754 SER A O 1
ATOM 6062 N N . ASN A 1 755 ? 33.094 -5.266 7.008 1 38.75 755 ASN A N 1
ATOM 6063 C CA . ASN A 1 755 ? 34.094 -5.914 7.844 1 38.75 755 ASN A CA 1
ATOM 6064 C C . ASN A 1 755 ? 34.656 -4.953 8.875 1 38.75 755 ASN A C 1
ATOM 6066 O O . ASN A 1 755 ? 35.625 -4.227 8.594 1 38.75 755 ASN A O 1
ATOM 6070 N N . GLY A 1 756 ? 34.219 -4.223 9.555 1 35.12 756 GLY A N 1
ATOM 6071 C CA . GLY A 1 756 ? 35.094 -3.588 10.516 1 35.12 756 GLY A CA 1
ATOM 6072 C C . GLY A 1 756 ? 35.938 -4.578 11.297 1 35.12 756 GLY A C 1
ATOM 6073 O O . GLY A 1 756 ? 36.844 -4.184 12.055 1 35.12 756 GLY A O 1
ATOM 6074 N N . ARG A 1 757 ? 35.719 -5.742 11.695 1 32.03 757 ARG A N 1
ATOM 6075 C CA . ARG A 1 757 ? 36.594 -6.59 12.477 1 32.03 757 ARG A CA 1
ATOM 6076 C C . ARG A 1 757 ? 37.812 -7.023 11.656 1 32.03 757 ARG A C 1
ATOM 6078 O O . ARG A 1 757 ? 38.812 -7.48 12.203 1 32.03 757 ARG A O 1
ATOM 6085 N N . ARG A 1 758 ? 37.906 -7.137 10.492 1 31.55 758 ARG A N 1
ATOM 6086 C CA . ARG A 1 758 ? 39.219 -7.711 10.148 1 31.55 758 ARG A CA 1
ATOM 6087 C C . ARG A 1 758 ? 40.344 -6.762 10.516 1 31.55 758 ARG A C 1
ATOM 6089 O O . ARG A 1 758 ? 41.531 -7.105 10.375 1 31.55 758 ARG A O 1
ATOM 6096 N N . ARG A 1 759 ? 40.125 -5.578 10.812 1 28.95 759 ARG A N 1
ATOM 6097 C CA . ARG A 1 759 ? 41.375 -4.938 11.266 1 28.95 759 ARG A CA 1
ATOM 6098 C C . ARG A 1 759 ? 41.688 -5.332 12.703 1 28.95 759 ARG A C 1
ATOM 6100 O O . ARG A 1 759 ? 42.844 -5.395 13.094 1 28.95 759 ARG A O 1
ATOM 6107 N N . ALA A 1 760 ? 40.781 -5.496 13.625 1 29.47 760 ALA A N 1
ATOM 6108 C CA . ALA A 1 760 ? 41.281 -5.832 14.953 1 29.47 760 ALA A CA 1
ATOM 6109 C C . ALA A 1 760 ? 41.75 -7.281 15.016 1 29.47 760 ALA A C 1
ATOM 6111 O O . ALA A 1 760 ? 42.594 -7.637 15.852 1 29.47 760 ALA A O 1
ATOM 6112 N N . GLU A 1 761 ? 41.094 -8.227 14.453 1 25.14 761 GLU A N 1
ATOM 6113 C CA . GLU A 1 761 ? 41.719 -9.531 14.656 1 25.14 761 GLU A CA 1
ATOM 6114 C C . GLU A 1 761 ? 43.031 -9.633 13.914 1 25.14 761 GLU A C 1
ATOM 6116 O O . GLU A 1 761 ? 43.812 -10.562 14.148 1 25.14 761 GLU A O 1
ATOM 6121 N N . LYS A 1 762 ? 43.312 -8.93 12.867 1 27.98 762 LYS A N 1
ATOM 6122 C CA . LYS A 1 762 ? 44.719 -9.008 12.422 1 27.98 762 LYS A CA 1
ATOM 6123 C C . LYS A 1 762 ? 45.625 -8.172 13.328 1 27.98 762 LYS A C 1
ATOM 6125 O O . LYS A 1 762 ? 46.844 -8.188 13.164 1 27.98 762 LYS A O 1
ATOM 6130 N N . ASN A 1 763 ? 45.219 -7.297 14.102 1 22.78 763 ASN A N 1
ATOM 6131 C CA . ASN A 1 763 ? 46.25 -6.938 15.055 1 22.78 763 ASN A CA 1
ATOM 6132 C C . ASN A 1 763 ? 46.25 -7.859 16.266 1 22.78 763 ASN A C 1
ATOM 6134 O O . ASN A 1 763 ? 45.188 -8.172 16.812 1 22.78 763 ASN A O 1
ATOM 6138 N N . MET B 1 1 ? -40.969 -0.381 41.281 1 20.97 1 MET B N 1
ATOM 6139 C CA . MET B 1 1 ? -40.094 -0.778 40.188 1 20.97 1 MET B CA 1
ATOM 6140 C C . MET B 1 1 ? -40.5 -0.061 38.906 1 20.97 1 MET B C 1
ATOM 6142 O O . MET B 1 1 ? -41.625 -0.182 38.438 1 20.97 1 MET B O 1
ATOM 6146 N N . VAL B 1 2 ? -40.188 1.077 38.781 1 26.53 2 VAL B N 1
ATOM 6147 C CA . VAL B 1 2 ? -40.469 2.014 37.719 1 26.53 2 VAL B CA 1
ATOM 6148 C C . VAL B 1 2 ? -40.125 1.376 36.375 1 26.53 2 VAL B C 1
ATOM 6150 O O . VAL B 1 2 ? -39 0.938 36.156 1 26.53 2 VAL B O 1
ATOM 6153 N N . ASN B 1 3 ? -41.062 0.637 35.812 1 29.3 3 ASN B N 1
ATOM 6154 C CA . ASN B 1 3 ? -41.125 0.057 34.5 1 29.3 3 ASN B CA 1
ATOM 6155 C C . ASN B 1 3 ? -40.594 1.023 33.438 1 29.3 3 ASN B C 1
ATOM 6157 O O . ASN B 1 3 ? -41.25 2.023 33.125 1 29.3 3 ASN B O 1
ATOM 6161 N N . PHE B 1 4 ? -39.438 1.515 33.656 1 34.69 4 PHE B N 1
ATOM 6162 C CA . PHE B 1 4 ? -38.781 2.287 32.594 1 34.69 4 PHE B CA 1
ATOM 6163 C C . PHE B 1 4 ? -39.219 1.824 31.219 1 34.69 4 PHE B C 1
ATOM 6165 O O . PHE B 1 4 ? -38.938 0.697 30.812 1 34.69 4 PHE B O 1
ATOM 6172 N N . SER B 1 5 ? -40.375 2.107 30.812 1 37.31 5 SER B N 1
ATOM 6173 C CA . SER B 1 5 ? -41.094 1.833 29.578 1 37.31 5 SER B CA 1
ATOM 6174 C C . SER B 1 5 ? -40.219 2.053 28.344 1 37.31 5 SER B C 1
ATOM 6176 O O . SER B 1 5 ? -40.062 3.184 27.875 1 37.31 5 SER B O 1
ATOM 6178 N N . LEU B 1 6 ? -39 1.519 28.266 1 42 6 LEU B N 1
ATOM 6179 C CA . LEU B 1 6 ? -38.156 1.334 27.094 1 42 6 LEU B CA 1
ATOM 6180 C C . LEU B 1 6 ? -39 1.144 25.844 1 42 6 LEU B C 1
ATOM 6182 O O . LEU B 1 6 ? -38.469 1.235 24.719 1 42 6 LEU B O 1
ATOM 6186 N N . GLY B 1 7 ? -40.25 0.776 26.016 1 44.47 7 GLY B N 1
ATOM 6187 C CA . GLY B 1 7 ? -41.156 0.657 24.891 1 44.47 7 GLY B CA 1
ATOM 6188 C C . GLY B 1 7 ? -41.312 1.942 24.094 1 44.47 7 GLY B C 1
ATOM 6189 O O . GLY B 1 7 ? -41.375 1.916 22.875 1 44.47 7 GLY B O 1
ATOM 6190 N N . GLY B 1 8 ? -41.469 3.006 24.781 1 43.75 8 GLY B N 1
ATOM 6191 C CA . GLY B 1 8 ? -41.625 4.273 24.094 1 43.75 8 GLY B CA 1
ATOM 6192 C C . GLY B 1 8 ? -40.375 4.676 23.312 1 43.75 8 GLY B C 1
ATOM 6193 O O . GLY B 1 8 ? -40.469 5.176 22.188 1 43.75 8 GLY B O 1
ATOM 6194 N N . LEU B 1 9 ? -39.281 4.555 23.938 1 45.66 9 LEU B N 1
ATOM 6195 C CA . LEU B 1 9 ? -38.031 4.914 23.25 1 45.66 9 LEU B CA 1
ATOM 6196 C C . LEU B 1 9 ? -37.812 4.031 22.031 1 45.66 9 LEU B C 1
ATOM 6198 O O . LEU B 1 9 ? -37.344 4.512 20.984 1 45.66 9 LEU B O 1
ATOM 6202 N N . ILE B 1 10 ? -38.156 2.82 22.234 1 48.06 10 ILE B N 1
ATOM 6203 C CA . ILE B 1 10 ? -38.062 1.859 21.141 1 48.06 10 ILE B CA 1
ATOM 6204 C C . ILE B 1 10 ? -39.031 2.23 20.016 1 48.06 10 ILE B C 1
ATOM 6206 O O . ILE B 1 10 ? -38.656 2.17 18.844 1 48.06 10 ILE B O 1
ATOM 6210 N N . LYS B 1 11 ? -40.25 2.582 20.453 1 49.66 11 LYS B N 1
ATOM 6211 C CA . LYS B 1 11 ? -41.219 3.002 19.422 1 49.66 11 LYS B CA 1
ATOM 6212 C C . LYS B 1 11 ? -40.719 4.238 18.688 1 49.66 11 LYS B C 1
ATOM 6214 O O . LYS B 1 11 ? -40.875 4.352 17.469 1 49.66 11 LYS B O 1
ATOM 6219 N N . ILE B 1 12 ? -40.188 5.145 19.422 1 48.28 12 ILE B N 1
ATOM 6220 C CA . ILE B 1 12 ? -39.656 6.363 18.812 1 48.28 12 ILE B CA 1
ATOM 6221 C C . ILE B 1 12 ? -38.469 6.02 17.906 1 48.28 12 ILE B C 1
ATOM 6223 O O . ILE B 1 12 ? -38.344 6.547 16.797 1 48.28 12 ILE B O 1
ATOM 6227 N N . PHE B 1 13 ? -37.688 5.234 18.469 1 51.56 13 PHE B N 1
ATOM 6228 C CA . PHE B 1 13 ? -36.5 4.895 17.703 1 51.56 13 PHE B CA 1
ATOM 6229 C C . PHE B 1 13 ? -36.844 4.074 16.469 1 51.56 13 PHE B C 1
ATOM 6231 O O . PHE B 1 13 ? -36.25 4.238 15.406 1 51.56 13 PHE B O 1
ATOM 6238 N N . ASP B 1 14 ? -37.844 3.238 16.609 1 53.94 14 ASP B N 1
ATOM 6239 C CA . ASP B 1 14 ? -38.312 2.412 15.516 1 53.94 14 ASP B CA 1
ATOM 6240 C C . ASP B 1 14 ? -38.844 3.275 14.367 1 53.94 14 ASP B C 1
ATOM 6242 O O . ASP B 1 14 ? -38.594 2.988 13.195 1 53.94 14 ASP B O 1
ATOM 6246 N N . THR B 1 15 ? -39.719 4.262 14.805 1 55.16 15 THR B N 1
ATOM 6247 C CA . THR B 1 15 ? -40.281 5.156 13.797 1 55.16 15 THR B CA 1
ATOM 6248 C C . THR B 1 15 ? -39.188 6.062 13.219 1 55.16 15 THR B C 1
ATOM 6250 O O . THR B 1 15 ? -39.25 6.445 12.047 1 55.16 15 THR B O 1
ATOM 6253 N N . TRP B 1 16 ? -38.125 6.199 14.078 1 61.75 16 TRP B N 1
ATOM 6254 C CA . TRP B 1 16 ? -37.188 7.277 13.711 1 61.75 16 TRP B CA 1
ATOM 6255 C C . TRP B 1 16 ? -35.875 6.719 13.164 1 61.75 16 TRP B C 1
ATOM 6257 O O . TRP B 1 16 ? -35.062 7.469 12.672 1 61.75 16 TRP B O 1
ATOM 6267 N N . ASN B 1 17 ? -35.844 5.426 13.117 1 72.06 17 ASN B N 1
ATOM 6268 C CA . ASN B 1 17 ? -34.562 4.855 12.781 1 72.06 17 ASN B CA 1
ATOM 6269 C C . ASN B 1 17 ? -34.156 5.18 11.344 1 72.06 17 ASN B C 1
ATOM 6271 O O . ASN B 1 17 ? -33.062 5.699 11.094 1 72.06 17 ASN B O 1
ATOM 6275 N N . LEU B 1 18 ? -35.125 4.988 10.492 1 77.75 18 LEU B N 1
ATOM 6276 C CA . LEU B 1 18 ? -34.812 5.25 9.086 1 77.75 18 LEU B CA 1
ATOM 6277 C C . LEU B 1 18 ? -34.656 6.746 8.836 1 77.75 18 LEU B C 1
ATOM 6279 O O . LEU B 1 18 ? -33.75 7.16 8.094 1 77.75 18 LEU B O 1
ATOM 6283 N N . ARG B 1 19 ? -35.438 7.5 9.586 1 83.19 19 ARG B N 1
ATOM 6284 C CA . ARG B 1 19 ? -35.406 8.953 9.414 1 83.19 19 ARG B CA 1
ATOM 6285 C C . ARG B 1 19 ? -34.094 9.523 9.914 1 83.19 19 ARG B C 1
ATOM 6287 O O . ARG B 1 19 ? -33.469 10.352 9.242 1 83.19 19 ARG B O 1
ATOM 6294 N N . VAL B 1 20 ? -33.625 8.961 10.93 1 81.56 20 VAL B N 1
ATOM 6295 C CA . VAL B 1 20 ? -32.375 9.445 11.5 1 81.56 20 VAL B CA 1
ATOM 6296 C C . VAL B 1 20 ? -31.203 8.969 10.656 1 81.56 20 VAL B C 1
ATOM 6298 O O . VAL B 1 20 ? -30.25 9.711 10.43 1 81.56 20 VAL B O 1
ATOM 6301 N N . ALA B 1 21 ? -31.297 7.824 10.141 1 82.25 21 ALA B N 1
ATOM 6302 C CA . ALA B 1 21 ? -30.203 7.254 9.367 1 82.25 21 ALA B CA 1
ATOM 6303 C C . ALA B 1 21 ? -30.016 8.008 8.047 1 82.25 21 ALA B C 1
ATOM 6305 O O . ALA B 1 21 ? -28.875 8.273 7.637 1 82.25 21 ALA B O 1
ATOM 6306 N N . ILE B 1 22 ? -31.047 8.367 7.461 1 87.44 22 ILE B N 1
ATOM 6307 C CA . ILE B 1 22 ? -30.938 9.031 6.172 1 87.44 22 ILE B CA 1
ATOM 6308 C C . ILE B 1 22 ? -30.484 10.477 6.371 1 87.44 22 ILE B C 1
ATOM 6310 O O . ILE B 1 22 ? -29.719 11.008 5.562 1 87.44 22 ILE B O 1
ATOM 6314 N N . LEU B 1 23 ? -30.969 11.062 7.453 1 89.56 23 LEU B N 1
ATOM 6315 C CA . LEU B 1 23 ? -30.531 12.422 7.746 1 89.56 23 LEU B CA 1
ATOM 6316 C C . LEU B 1 23 ? -29.062 12.43 8.172 1 89.56 23 LEU B C 1
ATOM 6318 O O . LEU B 1 23 ? -28.328 13.383 7.875 1 89.56 23 LEU B O 1
ATOM 6322 N N . LEU B 1 24 ? -28.688 11.383 8.805 1 87.62 24 LEU B N 1
ATOM 6323 C CA . LEU B 1 24 ? -27.281 11.25 9.164 1 87.62 24 LEU B CA 1
ATOM 6324 C C . LEU B 1 24 ? -26.406 11.094 7.914 1 87.62 24 LEU B C 1
ATOM 6326 O O . LEU B 1 24 ? -25.328 11.672 7.832 1 87.62 24 LEU B O 1
ATOM 6330 N N . SER B 1 25 ? -26.875 10.383 6.992 1 88.94 25 SER B N 1
ATOM 6331 C CA . SER B 1 25 ? -26.141 10.219 5.742 1 88.94 25 SER B CA 1
ATOM 6332 C C . SER B 1 25 ? -25.969 11.555 5.023 1 88.94 25 SER B C 1
ATOM 6334 O O . SER B 1 25 ? -24.875 11.859 4.527 1 88.94 25 SER B O 1
ATOM 6336 N N . LEU B 1 26 ? -27 12.336 5.047 1 91.94 26 LEU B N 1
ATOM 6337 C CA . LEU B 1 26 ? -26.906 13.656 4.434 1 91.94 26 LEU B CA 1
ATOM 6338 C C . LEU B 1 26 ? -25.938 14.547 5.207 1 91.94 26 LEU B C 1
ATOM 6340 O O . LEU B 1 26 ? -25.125 15.258 4.605 1 91.94 26 LEU B O 1
ATOM 6344 N N . SER B 1 27 ? -26.031 14.461 6.48 1 92.12 27 SER B N 1
ATOM 6345 C CA . SER B 1 27 ? -25.141 15.281 7.312 1 92.12 27 SER B CA 1
ATOM 6346 C C . SER B 1 27 ? -23.688 14.898 7.109 1 92.12 27 SER B C 1
ATOM 6348 O O . SER B 1 27 ? -22.812 15.773 7.039 1 92.12 27 SER B O 1
ATOM 6350 N N . ILE B 1 28 ? -23.453 13.68 6.973 1 92 28 ILE B N 1
ATOM 6351 C CA . ILE B 1 28 ? -22.078 13.203 6.781 1 92 28 ILE B CA 1
ATOM 6352 C C . ILE B 1 28 ? -21.562 13.68 5.43 1 92 28 ILE B C 1
ATOM 6354 O O . ILE B 1 28 ? -20.406 14.125 5.324 1 92 28 ILE B O 1
ATOM 6358 N N . GLN B 1 29 ? -22.344 13.664 4.449 1 92 29 GLN B N 1
ATOM 6359 C CA . GLN B 1 29 ? -21.922 14.117 3.129 1 92 29 GLN B CA 1
ATOM 6360 C C . GLN B 1 29 ? -21.625 15.617 3.133 1 92 29 GLN B C 1
ATOM 6362 O O . GLN B 1 29 ? -20.703 16.078 2.461 1 92 29 GLN B O 1
ATOM 6367 N N . THR B 1 30 ? -22.375 16.281 3.877 1 92.12 30 THR B N 1
ATOM 6368 C CA . THR B 1 30 ? -22.141 17.719 3.986 1 92.12 30 THR B CA 1
ATOM 6369 C C . THR B 1 30 ? -20.828 18.016 4.707 1 92.12 30 THR B C 1
ATOM 6371 O O . THR B 1 30 ? -20.078 18.891 4.293 1 92.12 30 THR B O 1
ATOM 6374 N N . VAL B 1 31 ? -20.594 17.234 5.684 1 91.56 31 VAL B N 1
ATOM 6375 C CA . VAL B 1 31 ? -19.344 17.391 6.426 1 91.56 31 VAL B CA 1
ATOM 6376 C C . VAL B 1 31 ? -18.156 17.062 5.52 1 91.56 31 VAL B C 1
ATOM 6378 O O . VAL B 1 31 ? -17.156 17.781 5.512 1 91.56 31 VAL B O 1
ATOM 6381 N N . LEU B 1 32 ? -18.312 16.078 4.738 1 92.88 32 LEU B N 1
ATOM 6382 C CA . LEU B 1 32 ? -17.219 15.68 3.861 1 92.88 32 LEU B CA 1
ATOM 6383 C C . LEU B 1 32 ? -17 16.703 2.756 1 92.88 32 LEU B C 1
ATOM 6385 O O . LEU B 1 32 ? -15.852 16.984 2.381 1 92.88 32 LEU B O 1
ATOM 6389 N N . LEU B 1 33 ? -17.984 17.297 2.291 1 92.88 33 LEU B N 1
ATOM 6390 C CA . LEU B 1 33 ? -17.875 18.297 1.239 1 92.88 33 LEU B CA 1
ATOM 6391 C C . LEU B 1 33 ? -17.188 19.547 1.759 1 92.88 33 LEU B C 1
ATOM 6393 O O . LEU B 1 33 ? -16.312 20.094 1.101 1 92.88 33 LEU B O 1
ATOM 6397 N N . LEU B 1 34 ? -17.453 19.859 2.971 1 91.38 34 LEU B N 1
ATOM 6398 C CA . LEU B 1 34 ? -16.984 21.141 3.492 1 91.38 34 LEU B CA 1
ATOM 6399 C C . LEU B 1 34 ? -15.648 20.984 4.203 1 91.38 34 LEU B C 1
ATOM 6401 O O . LEU B 1 34 ? -14.781 21.859 4.117 1 91.38 34 LEU B O 1
ATOM 6405 N N . PHE B 1 35 ? -15.398 19.828 4.781 1 90.5 35 PHE B N 1
ATOM 6406 C CA . PHE B 1 35 ? -14.258 19.734 5.68 1 90.5 35 PHE B CA 1
ATOM 6407 C C . PHE B 1 35 ? -13.164 18.844 5.074 1 90.5 35 PHE B C 1
ATOM 6409 O O . PHE B 1 35 ? -12.016 18.875 5.516 1 90.5 35 PHE B O 1
ATOM 6416 N N . ALA B 1 36 ? -13.43 18.109 4.113 1 91.75 36 ALA B N 1
ATOM 6417 C CA . ALA B 1 36 ? -12.445 17.188 3.564 1 91.75 36 ALA B CA 1
ATOM 6418 C C . ALA B 1 36 ? -11.234 17.938 3.014 1 91.75 36 ALA B C 1
ATOM 6420 O O . ALA B 1 36 ? -10.094 17.5 3.201 1 91.75 36 ALA B O 1
ATOM 6421 N N . PRO B 1 37 ? -11.391 19.125 2.443 1 90.31 37 PRO B N 1
ATOM 6422 C CA . PRO B 1 37 ? -10.227 19.812 1.897 1 90.31 37 PRO B CA 1
ATOM 6423 C C . PRO B 1 37 ? -9.281 20.328 2.984 1 90.31 37 PRO B C 1
ATOM 6425 O O . PRO B 1 37 ? -8.125 20.641 2.703 1 90.31 37 PRO B O 1
ATOM 6428 N N . PHE B 1 38 ? -9.703 20.328 4.195 1 89.25 38 PHE B N 1
ATOM 6429 C CA . PHE B 1 38 ? -8.875 20.844 5.281 1 89.25 38 PHE B CA 1
ATOM 6430 C C . PHE B 1 38 ? -7.785 19.844 5.652 1 89.25 38 PHE B C 1
ATOM 6432 O O . PHE B 1 38 ? -6.809 20.188 6.316 1 89.25 38 PHE B O 1
ATOM 6439 N N . ARG B 1 39 ? -7.902 18.703 5.184 1 89.12 39 ARG B N 1
ATOM 6440 C CA . ARG B 1 39 ? -6.906 17.703 5.539 1 89.12 39 ARG B CA 1
ATOM 6441 C C . ARG B 1 39 ? -5.562 18.016 4.887 1 89.12 39 ARG B C 1
ATOM 6443 O O . ARG B 1 39 ? -4.516 17.578 5.371 1 89.12 39 ARG B O 1
ATOM 6450 N N . LYS B 1 40 ? -5.562 18.797 3.838 1 88.69 40 LYS B N 1
ATOM 6451 C CA . LYS B 1 40 ? -4.305 19.172 3.199 1 88.69 40 LYS B CA 1
ATOM 6452 C C . LYS B 1 40 ? -3.605 20.281 3.971 1 88.69 40 LYS B C 1
ATOM 6454 O O . LYS B 1 40 ? -2.379 20.391 3.928 1 88.69 40 LYS B O 1
ATOM 6459 N N . GLY B 1 41 ? -4.441 21.047 4.668 1 86.12 41 GLY B N 1
ATOM 6460 C CA . GLY B 1 41 ? -3.889 22.234 5.301 1 86.12 41 GLY B CA 1
ATOM 6461 C C . GLY B 1 41 ? -3.545 22.016 6.766 1 86.12 41 GLY B C 1
ATOM 6462 O O . GLY B 1 41 ? -2.979 22.906 7.406 1 86.12 41 GLY B O 1
ATOM 6463 N N . THR B 1 42 ? -3.98 20.875 7.262 1 80.12 42 THR B N 1
ATOM 6464 C CA . THR B 1 42 ? -3.713 20.703 8.688 1 80.12 42 THR B CA 1
ATOM 6465 C C . THR B 1 42 ? -3.08 19.344 8.969 1 80.12 42 THR B C 1
ATOM 6467 O O . THR B 1 42 ? -3.469 18.344 8.367 1 80.12 42 THR B O 1
ATOM 6470 N N . GLY B 1 43 ? -2.029 19.438 9.719 1 73.25 43 GLY B N 1
ATOM 6471 C CA . GLY B 1 43 ? -1.399 18.203 10.156 1 73.25 43 GLY B CA 1
ATOM 6472 C C . GLY B 1 43 ? -1.932 17.703 11.484 1 73.25 43 GLY B C 1
ATOM 6473 O O . GLY B 1 43 ? -1.399 16.75 12.055 1 73.25 43 GLY B O 1
ATOM 6474 N N . HIS B 1 44 ? -3.098 18.344 11.867 1 74.75 44 HIS B N 1
ATOM 6475 C CA . HIS B 1 44 ? -3.623 17.938 13.164 1 74.75 44 HIS B CA 1
ATOM 6476 C C . HIS B 1 44 ? -4.371 16.609 13.078 1 74.75 44 HIS B C 1
ATOM 6478 O O . HIS B 1 44 ? -5.258 16.453 12.234 1 74.75 44 HIS B O 1
ATOM 6484 N N . LYS B 1 45 ? -4.129 15.797 13.922 1 74.12 45 LYS B N 1
ATOM 6485 C CA . LYS B 1 45 ? -4.645 14.43 13.883 1 74.12 45 LYS B CA 1
ATOM 6486 C C . LYS B 1 45 ? -6.137 14.398 14.195 1 74.12 45 LYS B C 1
ATOM 6488 O O . LYS B 1 45 ? -6.859 13.531 13.695 1 74.12 45 LYS B O 1
ATOM 6493 N N . LEU B 1 46 ? -6.609 15.391 14.945 1 76.75 46 LEU B N 1
ATOM 6494 C CA . LEU B 1 46 ? -8.016 15.375 15.336 1 76.75 46 LEU B CA 1
ATOM 6495 C C . LEU B 1 46 ? -8.914 15.672 14.133 1 76.75 46 LEU B C 1
ATOM 6497 O O . LEU B 1 46 ? -9.945 15.031 13.953 1 76.75 46 LEU B O 1
ATOM 6501 N N . ILE B 1 47 ? -8.516 16.672 13.391 1 80.94 47 ILE B N 1
ATOM 6502 C CA . ILE B 1 47 ? -9.305 17.016 12.211 1 80.94 47 ILE B CA 1
ATOM 6503 C C . ILE B 1 47 ? -9.258 15.867 11.203 1 80.94 47 ILE B C 1
ATOM 6505 O O . ILE B 1 47 ? -10.281 15.492 10.625 1 80.94 47 ILE B O 1
ATOM 6509 N N . THR B 1 48 ? -8.156 15.297 11.133 1 84.44 48 THR B N 1
ATOM 6510 C CA . THR B 1 48 ? -7.996 14.188 10.195 1 84.44 48 THR B CA 1
ATOM 6511 C C . THR B 1 48 ? -8.797 12.977 10.648 1 84.44 48 THR B C 1
ATOM 6513 O O . THR B 1 48 ? -9.398 12.273 9.836 1 84.44 48 THR B O 1
ATOM 6516 N N . MET B 1 49 ? -8.867 12.828 11.953 1 84.12 49 MET B N 1
ATOM 6517 C CA . MET B 1 49 ? -9.641 11.711 12.492 1 84.12 49 MET B CA 1
ATOM 6518 C C . MET B 1 49 ? -11.133 11.93 12.281 1 84.12 49 MET B C 1
ATOM 6520 O O . MET B 1 49 ? -11.867 10.992 11.969 1 84.12 49 MET B O 1
ATOM 6524 N N . PHE B 1 50 ? -11.461 13.133 12.414 1 86.31 50 PHE B N 1
ATOM 6525 C CA . PHE B 1 50 ? -12.867 13.477 12.219 1 86.31 50 PHE B CA 1
ATOM 6526 C C . PHE B 1 50 ? -13.289 13.227 10.773 1 86.31 50 PHE B C 1
ATOM 6528 O O . PHE B 1 50 ? -14.336 12.625 10.523 1 86.31 50 PHE B O 1
ATOM 6535 N N . ILE B 1 51 ? -12.508 13.633 9.875 1 89.38 51 ILE B N 1
ATOM 6536 C CA . ILE B 1 51 ? -12.805 13.445 8.461 1 89.38 51 ILE B CA 1
ATOM 6537 C C . ILE B 1 51 ? -12.758 11.953 8.117 1 89.38 51 ILE B C 1
ATOM 6539 O O . ILE B 1 51 ? -13.586 11.461 7.348 1 89.38 51 ILE B O 1
ATOM 6543 N N . TRP B 1 52 ? -11.836 11.312 8.719 1 88.62 52 TRP B N 1
ATOM 6544 C CA . TRP B 1 52 ? -11.695 9.875 8.5 1 88.62 52 TRP B CA 1
ATOM 6545 C C . TRP B 1 52 ? -12.93 9.125 9 1 88.62 52 TRP B C 1
ATOM 6547 O O . TRP B 1 52 ? -13.438 8.234 8.32 1 88.62 52 TRP B O 1
ATOM 6557 N N . LEU B 1 53 ? -13.445 9.539 10.117 1 86.19 53 LEU B N 1
ATOM 6558 C CA . LEU B 1 53 ? -14.648 8.922 10.672 1 86.19 53 LEU B CA 1
ATOM 6559 C C . LEU B 1 53 ? -15.859 9.188 9.789 1 86.19 53 LEU B C 1
ATOM 6561 O O . LEU B 1 53 ? -16.656 8.281 9.531 1 86.19 53 LEU B O 1
ATOM 6565 N N . ALA B 1 54 ? -15.906 10.352 9.359 1 88.75 54 ALA B N 1
ATOM 6566 C CA . ALA B 1 54 ? -17.016 10.688 8.469 1 88.75 54 ALA B CA 1
ATOM 6567 C C . ALA B 1 54 ? -16.938 9.891 7.172 1 88.75 54 ALA B C 1
ATOM 6569 O O . ALA B 1 54 ? -17.953 9.414 6.668 1 88.75 54 ALA B O 1
ATOM 6570 N N . TYR B 1 55 ? -15.773 9.727 6.703 1 89 55 TYR B N 1
ATOM 6571 C CA . TYR B 1 55 ? -15.547 8.984 5.469 1 89 55 TYR B CA 1
ATOM 6572 C C . TYR B 1 55 ? -15.961 7.523 5.629 1 89 55 TYR B C 1
ATOM 6574 O O . TYR B 1 55 ? -16.578 6.949 4.738 1 89 55 TYR B O 1
ATOM 6582 N N . LEU B 1 56 ? -15.711 6.996 6.719 1 84 56 LEU B N 1
ATOM 6583 C CA . LEU B 1 56 ? -16.047 5.598 6.973 1 84 56 LEU B CA 1
ATOM 6584 C C . LEU B 1 56 ? -17.531 5.426 7.238 1 84 56 LEU B C 1
ATOM 6586 O O . LEU B 1 56 ? -18.141 4.465 6.773 1 84 56 LEU B O 1
ATOM 6590 N N . LEU B 1 57 ? -18.062 6.336 7.898 1 83.62 57 LEU B N 1
ATOM 6591 C CA . LEU B 1 57 ? -19.469 6.25 8.281 1 83.62 57 LEU B CA 1
ATOM 6592 C C . LEU B 1 57 ? -20.375 6.445 7.066 1 83.62 57 LEU B C 1
ATOM 6594 O O . LEU B 1 57 ? -21.531 6.004 7.066 1 83.62 57 LEU B O 1
ATOM 6598 N N . ALA B 1 58 ? -19.875 7.102 6.137 1 84.25 58 ALA B N 1
ATOM 6599 C CA . ALA B 1 58 ? -20.688 7.363 4.953 1 84.25 58 ALA B CA 1
ATOM 6600 C C . ALA B 1 58 ? -21.109 6.059 4.281 1 84.25 58 ALA B C 1
ATOM 6602 O O . ALA B 1 58 ? -22.281 5.871 3.953 1 84.25 58 ALA B O 1
ATOM 6603 N N . HIS B 1 59 ? -20.266 5.121 4.148 1 78.12 59 HIS B N 1
ATOM 6604 C CA . HIS B 1 59 ? -20.562 3.852 3.496 1 78.12 59 HIS B CA 1
ATOM 6605 C C . HIS B 1 59 ? -21.422 2.965 4.395 1 78.12 59 HIS B C 1
ATOM 6607 O O . HIS B 1 59 ? -22.359 2.322 3.92 1 78.12 59 HIS B O 1
ATOM 6613 N N . TRP B 1 60 ? -21.156 3.041 5.582 1 76.94 60 TRP B N 1
ATOM 6614 C CA . TRP B 1 60 ? -21.906 2.211 6.523 1 76.94 60 TRP B CA 1
ATOM 6615 C C . TRP B 1 60 ? -23.344 2.689 6.652 1 76.94 60 TRP B C 1
ATOM 6617 O O . TRP B 1 60 ? -24.281 1.881 6.66 1 76.94 60 TRP B O 1
ATOM 6627 N N . SER B 1 61 ? -23.516 3.951 6.773 1 76.56 61 SER B N 1
ATOM 6628 C CA . SER B 1 61 ? -24.859 4.504 6.926 1 76.56 61 SER B CA 1
ATOM 6629 C C . SER B 1 61 ? -25.719 4.223 5.695 1 76.56 61 SER B C 1
ATOM 6631 O O . SER B 1 61 ? -26.906 3.902 5.816 1 76.56 61 SER B O 1
ATOM 6633 N N . ALA B 1 62 ? -25.109 4.285 4.602 1 76.94 62 ALA B N 1
ATOM 6634 C CA . ALA B 1 62 ? -25.859 4.043 3.367 1 76.94 62 ALA B CA 1
ATOM 6635 C C . ALA B 1 62 ? -26.281 2.578 3.256 1 76.94 62 ALA B C 1
ATOM 6637 O O . ALA B 1 62 ? -27.422 2.275 2.928 1 76.94 62 ALA B O 1
ATOM 6638 N N . THR B 1 63 ? -25.391 1.685 3.572 1 74 63 THR B N 1
ATOM 6639 C CA . THR B 1 63 ? -25.703 0.262 3.488 1 74 63 THR B CA 1
ATOM 6640 C C . THR B 1 63 ? -26.719 -0.13 4.547 1 74 63 THR B C 1
ATOM 6642 O O . THR B 1 63 ? -27.625 -0.923 4.281 1 74 63 THR B O 1
ATOM 6645 N N . TYR B 1 64 ? -26.625 0.48 5.652 1 75.56 64 TYR B N 1
ATOM 6646 C CA . TYR B 1 64 ? -27.594 0.247 6.727 1 75.56 64 TYR B CA 1
ATOM 6647 C C . TYR B 1 64 ? -28.984 0.725 6.328 1 75.56 64 TYR B C 1
ATOM 6649 O O . TYR B 1 64 ? -29.969 0.024 6.547 1 75.56 64 TYR B O 1
ATOM 6657 N N . CYS B 1 65 ? -29.047 1.834 5.746 1 77.31 65 CYS B N 1
ATOM 6658 C CA . CYS B 1 65 ? -30.328 2.412 5.34 1 77.31 65 CYS B CA 1
ATOM 6659 C C . CYS B 1 65 ? -30.984 1.566 4.262 1 77.31 65 CYS B C 1
ATOM 6661 O O . CYS B 1 65 ? -32.188 1.356 4.289 1 77.31 65 CYS B O 1
ATOM 6663 N N . VAL B 1 66 ? -30.203 1.096 3.389 1 75.44 66 VAL B N 1
ATOM 6664 C CA . VAL B 1 66 ? -30.75 0.274 2.312 1 75.44 66 VAL B CA 1
ATOM 6665 C C . VAL B 1 66 ? -31.328 -1.019 2.887 1 75.44 66 VAL B C 1
ATOM 6667 O O . VAL B 1 66 ? -32.375 -1.492 2.445 1 75.44 66 VAL B O 1
ATOM 6670 N N . GLY B 1 67 ? -30.688 -1.523 3.857 1 71.12 67 GLY B N 1
ATOM 6671 C CA . GLY B 1 67 ? -31.188 -2.713 4.52 1 71.12 67 GLY B CA 1
ATOM 6672 C C . GLY B 1 67 ? -32.5 -2.473 5.25 1 71.12 67 GLY B C 1
ATOM 6673 O O . GLY B 1 67 ? -33.438 -3.273 5.145 1 71.12 67 GLY B O 1
ATOM 6674 N N . VAL B 1 68 ? -32.625 -1.323 5.816 1 72.69 68 VAL B N 1
ATOM 6675 C CA . VAL B 1 68 ? -33.844 -0.985 6.574 1 72.69 68 VAL B CA 1
ATOM 6676 C C . VAL B 1 68 ? -35 -0.746 5.621 1 72.69 68 VAL B C 1
ATOM 6678 O O . VAL B 1 68 ? -36.125 -1.188 5.879 1 72.69 68 VAL B O 1
ATOM 6681 N N . ILE B 1 69 ? -34.75 -0.094 4.52 1 73.44 69 ILE B N 1
ATOM 6682 C CA . ILE B 1 69 ? -35.812 0.259 3.568 1 73.44 69 ILE B CA 1
ATOM 6683 C C . ILE B 1 69 ? -36.312 -1.001 2.869 1 73.44 69 ILE B C 1
ATOM 6685 O O . ILE B 1 69 ? -37.5 -1.119 2.574 1 73.44 69 ILE B O 1
ATOM 6689 N N . SER B 1 70 ? -35.5 -1.892 2.637 1 67.94 70 SER B N 1
ATOM 6690 C CA . SER B 1 70 ? -35.875 -3.121 1.949 1 67.94 70 SER B CA 1
ATOM 6691 C C . SER B 1 70 ? -36.875 -3.926 2.771 1 67.94 70 SER B C 1
ATOM 6693 O O . SER B 1 70 ? -37.75 -4.578 2.215 1 67.94 70 SER B O 1
ATOM 6695 N N . GLU B 1 71 ? -36.812 -3.828 4.027 1 65.25 71 GLU B N 1
ATOM 6696 C CA . GLU B 1 71 ? -37.688 -4.586 4.895 1 65.25 71 GLU B CA 1
ATOM 6697 C C . GLU B 1 71 ? -39.031 -3.863 5.078 1 65.25 71 GLU B C 1
ATOM 6699 O O . GLU B 1 71 ? -40.062 -4.504 5.215 1 65.25 71 GLU B O 1
ATOM 6704 N N . ASN B 1 72 ? -39 -2.521 5.105 1 58.84 72 ASN B N 1
ATOM 6705 C CA . ASN B 1 72 ? -40.25 -1.756 5.301 1 58.84 72 ASN B CA 1
ATOM 6706 C C . ASN B 1 72 ? -41.188 -1.923 4.125 1 58.84 72 ASN B C 1
ATOM 6708 O O . ASN B 1 72 ? -42.406 -1.781 4.281 1 58.84 72 ASN B O 1
ATOM 6712 N N . GLN B 1 73 ? -40.812 -2.152 2.936 1 53.41 73 GLN B N 1
ATOM 6713 C CA . GLN B 1 73 ? -41.656 -2.277 1.763 1 53.41 73 GLN B CA 1
ATOM 6714 C C . GLN B 1 73 ? -42.531 -3.52 1.858 1 53.41 73 GLN B C 1
ATOM 6716 O O . GLN B 1 73 ? -43.625 -3.57 1.259 1 53.41 73 GLN B O 1
ATOM 6721 N N . SER B 1 74 ? -42.188 -4.496 2.617 1 46.81 74 SER B N 1
ATOM 6722 C CA . SER B 1 74 ? -42.938 -5.73 2.709 1 46.81 74 SER B CA 1
ATOM 6723 C C . SER B 1 74 ? -44.188 -5.535 3.557 1 46.81 74 SER B C 1
ATOM 6725 O O . SER B 1 74 ? -45.062 -6.426 3.635 1 46.81 74 SER B O 1
ATOM 6727 N N . TYR B 1 75 ? -44.344 -4.637 4.441 1 43.97 75 TYR B N 1
ATOM 6728 C CA . TYR B 1 75 ? -45.5 -4.57 5.344 1 43.97 75 TYR B CA 1
ATOM 6729 C C . TYR B 1 75 ? -46.625 -3.779 4.723 1 43.97 75 TYR B C 1
ATOM 6731 O O . TYR B 1 75 ? -46.5 -2.584 4.453 1 43.97 75 TYR B O 1
ATOM 6739 N N . THR B 1 76 ? -47.562 -4.461 4.066 1 40.97 76 THR B N 1
ATOM 6740 C CA . THR B 1 76 ? -48.812 -4.164 3.332 1 40.97 76 THR B CA 1
ATOM 6741 C C . THR B 1 76 ? -49.594 -3.07 4.035 1 40.97 76 THR B C 1
ATOM 6743 O O . THR B 1 76 ? -50.344 -2.316 3.391 1 40.97 76 THR B O 1
ATOM 6746 N N . ALA B 1 77 ? -50.25 -3.402 5.297 1 41.09 77 ALA B N 1
ATOM 6747 C CA . ALA B 1 77 ? -51.594 -2.936 5.621 1 41.09 77 ALA B CA 1
ATOM 6748 C C . ALA B 1 77 ? -51.594 -1.422 5.816 1 41.09 77 ALA B C 1
ATOM 6750 O O . ALA B 1 77 ? -52.438 -0.728 5.242 1 41.09 77 ALA B O 1
ATOM 6751 N N . VAL B 1 78 ? -51.281 -0.958 7.016 1 39.72 78 VAL B N 1
ATOM 6752 C CA . VAL B 1 78 ? -51.781 0.321 7.504 1 39.72 78 VAL B CA 1
ATOM 6753 C C . VAL B 1 78 ? -51.125 1.464 6.734 1 39.72 78 VAL B C 1
ATOM 6755 O O . VAL B 1 78 ? -51.75 2.473 6.434 1 39.72 78 VAL B O 1
ATOM 6758 N N . TYR B 1 79 ? -49.719 1.606 6.363 1 47.12 79 TYR B N 1
ATOM 6759 C CA . TYR B 1 79 ? -49.094 2.836 5.875 1 47.12 79 TYR B CA 1
ATOM 6760 C C . TYR B 1 79 ? -48.625 2.68 4.434 1 47.12 79 TYR B C 1
ATOM 6762 O O . TYR B 1 79 ? -47.469 2.863 4.129 1 47.12 79 TYR B O 1
ATOM 6770 N N . ALA B 1 80 ? -49.438 1.963 3.629 1 52.31 80 ALA B N 1
ATOM 6771 C CA . ALA B 1 80 ? -49.281 1.663 2.205 1 52.31 80 ALA B CA 1
ATOM 6772 C C . ALA B 1 80 ? -48.781 2.875 1.438 1 52.31 80 ALA B C 1
ATOM 6774 O O . ALA B 1 80 ? -47.906 2.746 0.572 1 52.31 80 ALA B O 1
ATOM 6775 N N . GLY B 1 81 ? -49.469 4.059 1.677 1 58.28 81 GLY B N 1
ATOM 6776 C CA . GLY B 1 81 ? -49.094 5.234 0.897 1 58.28 81 GLY B CA 1
ATOM 6777 C C . GLY B 1 81 ? -47.688 5.707 1.146 1 58.28 81 GLY B C 1
ATOM 6778 O O . GLY B 1 81 ? -47.031 6.199 0.231 1 58.28 81 GLY B O 1
ATOM 6779 N N . ASN B 1 82 ? -47.125 5.445 2.271 1 73.5 82 ASN B N 1
ATOM 6780 C CA . ASN B 1 82 ? -45.812 5.977 2.621 1 73.5 82 ASN B CA 1
ATOM 6781 C C . ASN B 1 82 ? -44.688 5.105 2.07 1 73.5 82 ASN B C 1
ATOM 6783 O O . ASN B 1 82 ? -43.531 5.543 1.988 1 73.5 82 ASN B O 1
ATOM 6787 N N . ILE B 1 83 ? -45.094 3.953 1.575 1 72.19 83 ILE B N 1
ATOM 6788 C CA . ILE B 1 83 ? -44.094 3.031 1.038 1 72.19 83 ILE B CA 1
ATOM 6789 C C . ILE B 1 83 ? -43.562 3.572 -0.281 1 72.19 83 ILE B C 1
ATOM 6791 O O . ILE B 1 83 ? -42.375 3.379 -0.599 1 72.19 83 ILE B O 1
ATOM 6795 N N . GLU B 1 84 ? -44.406 4.281 -0.921 1 75.12 84 GLU B N 1
ATOM 6796 C CA . GLU B 1 84 ? -43.969 4.855 -2.191 1 75.12 84 GLU B CA 1
ATOM 6797 C C . GLU B 1 84 ? -42.906 5.941 -1.979 1 75.12 84 GLU B C 1
ATOM 6799 O O . GLU B 1 84 ? -41.969 6.047 -2.754 1 75.12 84 GLU B O 1
ATOM 6804 N N . LEU B 1 85 ? -43.125 6.645 -0.929 1 81.5 85 LEU B N 1
ATOM 6805 C CA . LEU B 1 85 ? -42.188 7.703 -0.623 1 81.5 85 LEU B CA 1
ATOM 6806 C C . LEU B 1 85 ? -40.844 7.121 -0.147 1 81.5 85 LEU B C 1
ATOM 6808 O O . LEU B 1 85 ? -39.781 7.625 -0.498 1 81.5 85 LEU B O 1
ATOM 6812 N N . LEU B 1 86 ? -40.938 6.055 0.54 1 80 86 LEU B N 1
ATOM 6813 C CA . LEU B 1 86 ? -39.719 5.422 1.065 1 80 86 LEU B CA 1
ATOM 6814 C C . LEU B 1 86 ? -38.906 4.785 -0.057 1 80 86 LEU B C 1
ATOM 6816 O O . LEU B 1 86 ? -37.719 4.629 0.065 1 80 86 LEU B O 1
ATOM 6820 N N . ALA B 1 87 ? -39.562 4.465 -1.129 1 78.06 87 ALA B N 1
ATOM 6821 C CA . ALA B 1 87 ? -38.875 3.867 -2.271 1 78.06 87 ALA B CA 1
ATOM 6822 C C . ALA B 1 87 ? -38.031 4.898 -2.996 1 78.06 87 ALA B C 1
ATOM 6824 O O . ALA B 1 87 ? -37.125 4.539 -3.768 1 78.06 87 ALA B O 1
ATOM 6825 N N . LEU B 1 88 ? -38.219 6.211 -2.658 1 86 88 LEU B N 1
ATOM 6826 C CA . LEU B 1 88 ? -37.438 7.309 -3.23 1 86 88 LEU B CA 1
ATOM 6827 C C . LEU B 1 88 ? -36.125 7.48 -2.49 1 86 88 LEU B C 1
ATOM 6829 O O . LEU B 1 88 ? -35.156 7.957 -3.066 1 86 88 LEU B O 1
ATOM 6833 N N . TRP B 1 89 ? -36.031 7.055 -1.33 1 87.5 89 TRP B N 1
ATOM 6834 C CA . TRP B 1 89 ? -34.938 7.379 -0.446 1 87.5 89 TRP B CA 1
ATOM 6835 C C . TRP B 1 89 ? -33.688 6.598 -0.839 1 87.5 89 TRP B C 1
ATOM 6837 O O . TRP B 1 89 ? -32.562 7.117 -0.748 1 87.5 89 TRP B O 1
ATOM 6847 N N . PRO B 1 90 ? -33.75 5.363 -1.366 1 84.25 90 PRO B N 1
ATOM 6848 C CA . PRO B 1 90 ? -32.531 4.68 -1.815 1 84.25 90 PRO B CA 1
ATOM 6849 C C . PRO B 1 90 ? -31.812 5.438 -2.928 1 84.25 90 PRO B C 1
ATOM 6851 O O . PRO B 1 90 ? -30.594 5.367 -3.031 1 84.25 90 PRO B O 1
ATOM 6854 N N . SER B 1 91 ? -32.531 6.121 -3.68 1 86.56 91 SER B N 1
ATOM 6855 C CA . SER B 1 91 ? -31.922 6.898 -4.742 1 86.56 91 SER B CA 1
ATOM 6856 C C . SER B 1 91 ? -31.078 8.039 -4.172 1 86.56 91 SER B C 1
ATOM 6858 O O . SER B 1 91 ? -30.031 8.391 -4.719 1 86.56 91 SER B O 1
ATOM 6860 N N . PHE B 1 92 ? -31.562 8.586 -3.057 1 90.25 92 PHE B N 1
ATOM 6861 C CA . PHE B 1 92 ? -30.766 9.602 -2.381 1 90.25 92 PHE B CA 1
ATOM 6862 C C . PHE B 1 92 ? -29.5 8.984 -1.804 1 90.25 92 PHE B C 1
ATOM 6864 O O . PHE B 1 92 ? -28.438 9.633 -1.787 1 90.25 92 PHE B O 1
ATOM 6871 N N . LEU B 1 93 ? -29.625 7.809 -1.379 1 88.19 93 LEU B N 1
ATOM 6872 C CA . LEU B 1 93 ? -28.453 7.148 -0.803 1 88.19 93 LEU B CA 1
ATOM 6873 C C . LEU B 1 93 ? -27.406 6.879 -1.871 1 88.19 93 LEU B C 1
ATOM 6875 O O . LEU B 1 93 ? -26.203 6.977 -1.604 1 88.19 93 LEU B O 1
ATOM 6879 N N . LEU B 1 94 ? -27.844 6.566 -3.059 1 86 94 LEU B N 1
ATOM 6880 C CA . LEU B 1 94 ? -26.906 6.398 -4.164 1 86 94 LEU B CA 1
ATOM 6881 C C . LEU B 1 94 ? -26.203 7.715 -4.48 1 86 94 LEU B C 1
ATOM 6883 O O . LEU B 1 94 ? -25 7.727 -4.785 1 86 94 LEU B O 1
ATOM 6887 N N . LEU B 1 95 ? -26.953 8.719 -4.34 1 88.56 95 LEU B N 1
ATOM 6888 C CA . LEU B 1 95 ? -26.375 10.047 -4.543 1 88.56 95 LEU B CA 1
ATOM 6889 C C . LEU B 1 95 ? -25.328 10.359 -3.477 1 88.56 95 LEU B C 1
ATOM 6891 O O . LEU B 1 95 ? -24.266 10.906 -3.785 1 88.56 95 LEU B O 1
ATOM 6895 N N . HIS B 1 96 ? -25.625 9.93 -2.301 1 87.25 96 HIS B N 1
ATOM 6896 C CA . HIS B 1 96 ? -24.719 10.172 -1.196 1 87.25 96 HIS B CA 1
ATOM 6897 C C . HIS B 1 96 ? -23.469 9.305 -1.321 1 87.25 96 HIS B C 1
ATOM 6899 O O . HIS B 1 96 ? -22.359 9.75 -1.005 1 87.25 96 HIS B O 1
ATOM 6905 N N . LEU B 1 97 ? -23.609 8.172 -1.821 1 81.94 97 LEU B N 1
ATOM 6906 C CA . LEU B 1 97 ? -22.484 7.266 -1.978 1 81.94 97 LEU B CA 1
ATOM 6907 C C . LEU B 1 97 ? -21.547 7.742 -3.084 1 81.94 97 LEU B C 1
ATOM 6909 O O . LEU B 1 97 ? -20.359 7.41 -3.086 1 81.94 97 LEU B O 1
ATOM 6913 N N . GLY B 1 98 ? -22.141 8.352 -4.082 1 81.25 98 GLY B N 1
ATOM 6914 C CA . GLY B 1 98 ? -21.266 8.992 -5.055 1 81.25 98 GLY B CA 1
ATOM 6915 C C . GLY B 1 98 ? -20.375 10.055 -4.445 1 81.25 98 GLY B C 1
ATOM 6916 O O . GLY B 1 98 ? -19.469 10.57 -5.105 1 81.25 98 GLY B O 1
ATOM 6917 N N . GLY B 1 99 ? -20.188 10.117 -3.352 1 68.94 99 GLY B N 1
ATOM 6918 C CA . GLY B 1 99 ? -19.312 10.883 -2.477 1 68.94 99 GLY B CA 1
ATOM 6919 C C . GLY B 1 99 ? -19.188 12.336 -2.885 1 68.94 99 GLY B C 1
ATOM 6920 O O . GLY B 1 99 ? -19.812 12.766 -3.859 1 68.94 99 GLY B O 1
ATOM 6921 N N . SER B 1 100 ? -18.609 13.047 -2.037 1 83.44 100 SER B N 1
ATOM 6922 C CA . SER B 1 100 ? -18.344 14.469 -2.217 1 83.44 100 SER B CA 1
ATOM 6923 C C . SER B 1 100 ? -17.219 14.695 -3.236 1 83.44 100 SER B C 1
ATOM 6925 O O . SER B 1 100 ? -16.391 13.82 -3.447 1 83.44 100 SER B O 1
ATOM 6927 N N . ASP B 1 101 ? -17.297 15.617 -3.922 1 90.62 101 ASP B N 1
ATOM 6928 C CA . ASP B 1 101 ? -16.297 15.969 -4.934 1 90.62 101 ASP B CA 1
ATOM 6929 C C . ASP B 1 101 ? -14.938 16.219 -4.301 1 90.62 101 ASP B C 1
ATOM 6931 O O . ASP B 1 101 ? -13.906 16.156 -4.98 1 90.62 101 ASP B O 1
ATOM 6935 N N . THR B 1 102 ? -14.984 16.484 -3.047 1 91.62 102 THR B N 1
ATOM 6936 C CA . THR B 1 102 ? -13.766 16.938 -2.393 1 91.62 102 THR B CA 1
ATOM 6937 C C . THR B 1 102 ? -12.977 15.766 -1.828 1 91.62 102 THR B C 1
ATOM 6939 O O . THR B 1 102 ? -11.828 15.93 -1.407 1 91.62 102 THR B O 1
ATOM 6942 N N . ILE B 1 103 ? -13.586 14.594 -1.823 1 92.06 103 ILE B N 1
ATOM 6943 C CA . ILE B 1 103 ? -12.844 13.461 -1.284 1 92.06 103 ILE B CA 1
ATOM 6944 C C . ILE B 1 103 ? -13.281 12.172 -1.977 1 92.06 103 ILE B C 1
ATOM 6946 O O . ILE B 1 103 ? -14.461 11.82 -1.949 1 92.06 103 ILE B O 1
ATOM 6950 N N . THR B 1 104 ? -12.438 11.531 -2.633 1 90.62 104 THR B N 1
ATOM 6951 C CA . THR B 1 104 ? -12.703 10.234 -3.234 1 90.62 104 THR B CA 1
ATOM 6952 C C . THR B 1 104 ? -11.938 9.133 -2.508 1 90.62 104 THR B C 1
ATOM 6954 O O . THR B 1 104 ? -12.375 7.98 -2.465 1 90.62 104 THR B O 1
ATOM 6957 N N . SER B 1 105 ? -10.828 9.508 -2.012 1 91.06 105 SER B N 1
ATOM 6958 C CA . SER B 1 105 ? -9.984 8.562 -1.292 1 91.06 105 SER B CA 1
ATOM 6959 C C . SER B 1 105 ? -9.352 9.219 -0.064 1 91.06 105 SER B C 1
ATOM 6961 O O . SER B 1 105 ? -9.055 10.414 -0.073 1 91.06 105 SER B O 1
ATOM 6963 N N . PHE B 1 106 ? -9.273 8.477 0.966 1 89.19 106 PHE B N 1
ATOM 6964 C CA . PHE B 1 106 ? -8.586 8.977 2.15 1 89.19 106 PHE B CA 1
ATOM 6965 C C . PHE B 1 106 ? -7.102 8.648 2.104 1 89.19 106 PHE B C 1
ATOM 6967 O O . PHE B 1 106 ? -6.27 9.445 2.543 1 89.19 106 PHE B O 1
ATOM 6974 N N . GLY B 1 107 ? -6.809 7.562 1.601 1 87.75 107 GLY B N 1
ATOM 6975 C CA . GLY B 1 107 ? -5.434 7.133 1.41 1 87.75 107 GLY B CA 1
ATOM 6976 C C . GLY B 1 107 ? -5.176 6.551 0.034 1 87.75 107 GLY B C 1
ATOM 6977 O O . GLY B 1 107 ? -6.113 6.301 -0.727 1 87.75 107 GLY B O 1
ATOM 6978 N N . LEU B 1 108 ? -3.945 6.332 -0.287 1 88.88 108 LEU B N 1
ATOM 6979 C CA . LEU B 1 108 ? -3.58 5.773 -1.583 1 88.88 108 LEU B CA 1
ATOM 6980 C C . LEU B 1 108 ? -4.082 4.34 -1.718 1 88.88 108 LEU B C 1
ATOM 6982 O O . LEU B 1 108 ? -4.344 3.869 -2.828 1 88.88 108 LEU B O 1
ATOM 6986 N N . GLU B 1 109 ? -4.301 3.703 -0.611 1 85.75 109 GLU B N 1
ATOM 6987 C CA . GLU B 1 109 ? -4.781 2.326 -0.602 1 85.75 109 GLU B CA 1
ATOM 6988 C C . GLU B 1 109 ? -6.207 2.236 -1.138 1 85.75 109 GLU B C 1
ATOM 6990 O O . GLU B 1 109 ? -6.59 1.229 -1.738 1 85.75 109 GLU B O 1
ATOM 6995 N N . ASP B 1 110 ? -6.898 3.266 -0.927 1 88.12 110 ASP B N 1
ATOM 6996 C CA . ASP B 1 110 ? -8.266 3.297 -1.432 1 88.12 110 ASP B CA 1
ATOM 6997 C C . ASP B 1 110 ? -8.289 3.336 -2.959 1 88.12 110 ASP B C 1
ATOM 6999 O O . ASP B 1 110 ? -9.188 2.766 -3.588 1 88.12 110 ASP B O 1
ATOM 7003 N N . ASN B 1 111 ? -7.305 4.039 -3.48 1 89.38 111 ASN B N 1
ATOM 7004 C CA . ASN B 1 111 ? -7.234 4.117 -4.938 1 89.38 111 ASN B CA 1
ATOM 7005 C C . ASN B 1 111 ? -6.961 2.75 -5.559 1 89.38 111 ASN B C 1
ATOM 7007 O O . ASN B 1 111 ? -7.523 2.414 -6.602 1 89.38 111 ASN B O 1
ATOM 7011 N N . GLU B 1 112 ? -6.18 1.966 -4.816 1 85.12 112 GLU B N 1
ATOM 7012 C CA . GLU B 1 112 ? -5.836 0.643 -5.332 1 85.12 112 GLU B CA 1
ATOM 7013 C C . GLU B 1 112 ? -7.023 -0.309 -5.246 1 85.12 112 GLU B C 1
ATOM 7015 O O . GLU B 1 112 ? -7.098 -1.289 -5.988 1 85.12 112 GLU B O 1
ATOM 7020 N N . LEU B 1 113 ? -7.961 0.047 -4.406 1 85.38 113 LEU B N 1
ATOM 7021 C CA . LEU B 1 113 ? -9.117 -0.816 -4.203 1 85.38 113 LEU B CA 1
ATOM 7022 C C . LEU B 1 113 ? -10.328 -0.29 -4.969 1 85.38 113 LEU B C 1
ATOM 7024 O O . LEU B 1 113 ? -11.469 -0.457 -4.527 1 85.38 113 LEU B O 1
ATOM 7028 N N . TRP B 1 114 ? -10.109 0.371 -6.043 1 84 114 TRP B N 1
ATOM 7029 C CA . TRP B 1 114 ? -11.188 0.972 -6.812 1 84 114 TRP B CA 1
ATOM 7030 C C . TRP B 1 114 ? -12.172 -0.093 -7.297 1 84 114 TRP B C 1
ATOM 7032 O O . TRP B 1 114 ? -13.375 0.151 -7.371 1 84 114 TRP B O 1
ATOM 7042 N N . LEU B 1 115 ? -11.664 -1.342 -7.539 1 80.62 115 LEU B N 1
ATOM 7043 C CA . LEU B 1 115 ? -12.539 -2.412 -8 1 80.62 115 LEU B CA 1
ATOM 7044 C C . LEU B 1 115 ? -13.547 -2.803 -6.922 1 80.62 115 LEU B C 1
ATOM 7046 O O . LEU B 1 115 ? -14.688 -3.15 -7.227 1 80.62 115 LEU B O 1
ATOM 7050 N N . ARG B 1 116 ? -13.086 -2.711 -5.715 1 81.94 116 ARG B N 1
ATOM 7051 C CA . ARG B 1 116 ? -13.984 -2.988 -4.598 1 81.94 116 ARG B CA 1
ATOM 7052 C C . ARG B 1 116 ? -15.086 -1.938 -4.504 1 81.94 116 ARG B C 1
ATOM 7054 O O . ARG B 1 116 ? -16.234 -2.266 -4.223 1 81.94 116 ARG B O 1
ATOM 7061 N N . HIS B 1 117 ? -14.75 -0.784 -4.762 1 78.62 117 HIS B N 1
ATOM 7062 C CA . HIS B 1 117 ? -15.742 0.29 -4.758 1 78.62 117 HIS B CA 1
ATOM 7063 C C . HIS B 1 117 ? -16.734 0.133 -5.902 1 78.62 117 HIS B C 1
ATOM 7065 O O . HIS B 1 117 ? -17.938 0.368 -5.73 1 78.62 117 HIS B O 1
ATOM 7071 N N . LEU B 1 118 ? -16.25 -0.299 -6.98 1 80.56 118 LEU B N 1
ATOM 7072 C CA . LEU B 1 118 ? -17.109 -0.512 -8.133 1 80.56 118 LEU B CA 1
ATOM 7073 C C . LEU B 1 118 ? -18.109 -1.638 -7.867 1 80.56 118 LEU B C 1
ATOM 7075 O O . LEU B 1 118 ? -19.297 -1.509 -8.172 1 80.56 118 LEU B O 1
ATOM 7079 N N . LEU B 1 119 ? -17.641 -2.59 -7.27 1 77.5 119 LEU B N 1
ATOM 7080 C CA . LEU B 1 119 ? -18.516 -3.711 -6.949 1 77.5 119 LEU B CA 1
ATOM 7081 C C . LEU B 1 119 ? -19.531 -3.322 -5.879 1 77.5 119 LEU B C 1
ATOM 7083 O O . LEU B 1 119 ? -20.688 -3.74 -5.934 1 77.5 119 LEU B O 1
ATOM 7087 N N . GLY B 1 120 ? -19.016 -2.551 -4.949 1 73.25 120 GLY B N 1
ATOM 7088 C CA . GLY B 1 120 ? -19.938 -2.025 -3.957 1 73.25 120 GLY B CA 1
ATOM 7089 C C . GLY B 1 120 ? -21.078 -1.213 -4.562 1 73.25 120 GLY B C 1
ATOM 7090 O O . GLY B 1 120 ? -22.234 -1.354 -4.16 1 73.25 120 GLY B O 1
ATOM 7091 N N . TYR B 1 121 ? -20.766 -0.55 -5.555 1 75.5 121 TYR B N 1
ATOM 7092 C CA . TYR B 1 121 ? -21.766 0.233 -6.27 1 75.5 121 TYR B CA 1
ATOM 7093 C C . TYR B 1 121 ? -22.75 -0.675 -6.992 1 75.5 121 TYR B C 1
ATOM 7095 O O . TYR B 1 121 ? -23.969 -0.435 -6.965 1 75.5 121 TYR B O 1
ATOM 7103 N N . VAL B 1 122 ? -22.203 -1.657 -7.594 1 74.88 122 VAL B N 1
ATOM 7104 C CA . VAL B 1 122 ? -23.078 -2.549 -8.359 1 74.88 122 VAL B CA 1
ATOM 7105 C C . VAL B 1 122 ? -24.078 -3.213 -7.43 1 74.88 122 VAL B C 1
ATOM 7107 O O . VAL B 1 122 ? -25.266 -3.303 -7.754 1 74.88 122 VAL B O 1
ATOM 7110 N N . PHE B 1 123 ? -23.688 -3.453 -6.301 1 72.94 123 PHE B N 1
ATOM 7111 C CA . PHE B 1 123 ? -24.578 -4.094 -5.344 1 72.94 123 PHE B CA 1
ATOM 7112 C C . PHE B 1 123 ? -25.594 -3.098 -4.797 1 72.94 123 PHE B C 1
ATOM 7114 O O . PHE B 1 123 ? -26.781 -3.414 -4.672 1 72.94 123 PHE B O 1
ATOM 7121 N N . GLN B 1 124 ? -25.156 -1.978 -4.586 1 74.19 124 GLN B N 1
ATOM 7122 C CA . GLN B 1 124 ? -26.062 -0.962 -4.051 1 74.19 124 GLN B CA 1
ATOM 7123 C C . GLN B 1 124 ? -27.062 -0.506 -5.105 1 74.19 124 GLN B C 1
ATOM 7125 O O . GLN B 1 124 ? -28.234 -0.26 -4.797 1 74.19 124 GLN B O 1
ATOM 7130 N N . ALA B 1 125 ? -26.547 -0.398 -6.258 1 76.94 125 ALA B N 1
ATOM 7131 C CA . ALA B 1 125 ? -27.438 -0.033 -7.352 1 76.94 125 ALA B CA 1
ATOM 7132 C C . ALA B 1 125 ? -28.469 -1.125 -7.605 1 76.94 125 ALA B C 1
ATOM 7134 O O . ALA B 1 125 ? -29.656 -0.834 -7.824 1 76.94 125 ALA B O 1
ATOM 7135 N N . ALA B 1 126 ? -28.016 -2.307 -7.48 1 75.38 126 ALA B N 1
ATOM 7136 C CA . ALA B 1 126 ? -28.938 -3.426 -7.66 1 75.38 126 ALA B CA 1
ATOM 7137 C C . ALA B 1 126 ? -29.984 -3.461 -6.551 1 75.38 126 ALA B C 1
ATOM 7139 O O . ALA B 1 126 ? -31.156 -3.715 -6.809 1 75.38 126 ALA B O 1
ATOM 7140 N N . ALA B 1 127 ? -29.547 -3.154 -5.406 1 73 127 ALA B N 1
ATOM 7141 C CA . ALA B 1 127 ? -30.484 -3.109 -4.281 1 73 127 ALA B CA 1
ATOM 7142 C C . ALA B 1 127 ? -31.484 -1.973 -4.441 1 73 127 ALA B C 1
ATOM 7144 O O . ALA B 1 127 ? -32.688 -2.143 -4.164 1 73 127 ALA B O 1
ATOM 7145 N N . ALA B 1 128 ? -31.047 -0.859 -4.922 1 75.44 128 ALA B N 1
ATOM 7146 C CA . ALA B 1 128 ? -31.938 0.284 -5.133 1 75.44 128 ALA B CA 1
ATOM 7147 C C . ALA B 1 128 ? -32.938 -0.005 -6.23 1 75.44 128 ALA B C 1
ATOM 7149 O O . ALA B 1 128 ? -34.125 0.325 -6.094 1 75.44 128 ALA B O 1
ATOM 7150 N N . VAL B 1 129 ? -32.469 -0.657 -7.238 1 75.44 129 VAL B N 1
ATOM 7151 C CA . VAL B 1 129 ? -33.375 -1.007 -8.344 1 75.44 129 VAL B CA 1
ATOM 7152 C C . VAL B 1 129 ? -34.406 -2.031 -7.871 1 75.44 129 VAL B C 1
ATOM 7154 O O . VAL B 1 129 ? -35.562 -1.941 -8.227 1 75.44 129 VAL B O 1
ATOM 7157 N N . TYR B 1 130 ? -33.938 -2.826 -7.09 1 71.44 130 TYR B N 1
ATOM 7158 C CA . TYR B 1 130 ? -34.844 -3.832 -6.535 1 71.44 130 TYR B CA 1
ATOM 7159 C C . TYR B 1 130 ? -35.938 -3.182 -5.691 1 71.44 130 TYR B C 1
ATOM 7161 O O . TYR B 1 130 ? -37.125 -3.494 -5.848 1 71.44 130 TYR B O 1
ATOM 7169 N N . ILE B 1 131 ? -35.625 -2.305 -4.848 1 71.75 131 ILE B N 1
ATOM 7170 C CA . ILE B 1 131 ? -36.562 -1.611 -3.984 1 71.75 131 ILE B CA 1
ATOM 7171 C C . ILE B 1 131 ? -37.531 -0.787 -4.832 1 71.75 131 ILE B C 1
ATOM 7173 O O . ILE B 1 131 ? -38.719 -0.732 -4.547 1 71.75 131 ILE B O 1
ATOM 7177 N N . PHE B 1 132 ? -37.031 -0.246 -5.898 1 73.56 132 PHE B N 1
ATOM 7178 C CA . PHE B 1 132 ? -37.844 0.557 -6.805 1 73.56 132 PHE B CA 1
ATOM 7179 C C . PHE B 1 132 ? -38.875 -0.309 -7.52 1 73.56 132 PHE B C 1
ATOM 7181 O O . PHE B 1 132 ? -40.031 0.075 -7.633 1 73.56 132 PHE B O 1
ATOM 7188 N N . PHE B 1 133 ? -38.438 -1.388 -8.023 1 70.12 133 PHE B N 1
ATOM 7189 C CA . PHE B 1 133 ? -39.344 -2.26 -8.758 1 70.12 133 PHE B CA 1
ATOM 7190 C C . PHE B 1 133 ? -40.438 -2.822 -7.84 1 70.12 133 PHE B C 1
ATOM 7192 O O . PHE B 1 133 ? -41.562 -3.037 -8.266 1 70.12 133 PHE B O 1
ATOM 7199 N N . MET B 1 134 ? -40.125 -2.893 -6.641 1 66.88 134 MET B N 1
ATOM 7200 C CA . MET B 1 134 ? -41.094 -3.406 -5.668 1 66.88 134 MET B CA 1
ATOM 7201 C C . MET B 1 134 ? -42.125 -2.346 -5.32 1 66.88 134 MET B C 1
ATOM 7203 O O . MET B 1 134 ? -43.25 -2.674 -4.926 1 66.88 134 MET B O 1
ATOM 7207 N N . ALA B 1 135 ? -41.75 -1.13 -5.59 1 61.34 135 ALA B N 1
ATOM 7208 C CA . ALA B 1 135 ? -42.656 -0.027 -5.242 1 61.34 135 ALA B CA 1
ATOM 7209 C C . ALA B 1 135 ? -43.438 0.453 -6.461 1 61.34 135 ALA B C 1
ATOM 7211 O O . ALA B 1 135 ? -44.312 1.304 -6.344 1 61.34 135 ALA B O 1
ATOM 7212 N N . LEU B 1 136 ? -43.188 0.094 -7.84 1 59.44 136 LEU B N 1
ATOM 7213 C CA . LEU B 1 136 ? -43.625 0.626 -9.117 1 59.44 136 LEU B CA 1
ATOM 7214 C C . LEU B 1 136 ? -45.156 0.553 -9.227 1 59.44 136 LEU B C 1
ATOM 7216 O O . LEU B 1 136 ? -45.781 1.347 -9.945 1 59.44 136 LEU B O 1
ATOM 7220 N N . PRO B 1 137 ? -46 -0.497 -8.953 1 50.78 137 PRO B N 1
ATOM 7221 C CA . PRO B 1 137 ? -47.375 -0.563 -9.5 1 50.78 137 PRO B CA 1
ATOM 7222 C C . PRO B 1 137 ? -48.094 0.778 -9.43 1 50.78 137 PRO B C 1
ATOM 7224 O O . PRO B 1 137 ? -48.969 1.056 -10.266 1 50.78 137 PRO B O 1
ATOM 7227 N N . ASN B 1 138 ? -48.219 1.448 -8.5 1 50.69 138 ASN B N 1
ATOM 7228 C CA . ASN B 1 138 ? -49.281 2.455 -8.453 1 50.69 138 ASN B CA 1
ATOM 7229 C C . ASN B 1 138 ? -48.719 3.857 -8.695 1 50.69 138 ASN B C 1
ATOM 7231 O O . ASN B 1 138 ? -49.469 4.844 -8.57 1 50.69 138 ASN B O 1
ATOM 7235 N N . ASP B 1 139 ? -47.312 4.406 -8.703 1 58.72 139 ASP B N 1
ATOM 7236 C CA . ASP B 1 139 ? -47.031 5.434 -7.707 1 58.72 139 ASP B CA 1
ATOM 7237 C C . ASP B 1 139 ? -46.406 6.664 -8.359 1 58.72 139 ASP B C 1
ATOM 7239 O O . ASP B 1 139 ? -45.656 6.547 -9.352 1 58.72 139 ASP B O 1
ATOM 7243 N N . SER B 1 140 ? -46.969 7.852 -8.477 1 71.12 140 SER B N 1
ATOM 7244 C CA . SER B 1 140 ? -46.656 9.25 -8.758 1 71.12 140 SER B CA 1
ATOM 7245 C C . SER B 1 140 ? -45.188 9.555 -8.461 1 71.12 140 SER B C 1
ATOM 7247 O O . SER B 1 140 ? -44.625 10.469 -9.047 1 71.12 140 SER B O 1
ATOM 7249 N N . VAL B 1 141 ? -44.531 8.727 -7.773 1 84.19 141 VAL B N 1
ATOM 7250 C CA . VAL B 1 141 ? -43.188 9.078 -7.352 1 84.19 141 VAL B CA 1
ATOM 7251 C C . VAL B 1 141 ? -42.156 8.32 -8.195 1 84.19 141 VAL B C 1
ATOM 7253 O O . VAL B 1 141 ? -40.969 8.406 -7.949 1 84.19 141 VAL B O 1
ATOM 7256 N N . SER B 1 142 ? -42.562 7.688 -9.297 1 84 142 SER B N 1
ATOM 7257 C CA . SER B 1 142 ? -41.656 6.902 -10.133 1 84 142 SER B CA 1
ATOM 7258 C C . SER B 1 142 ? -40.719 7.797 -10.945 1 84 142 SER B C 1
ATOM 7260 O O . SER B 1 142 ? -39.531 7.496 -11.102 1 84 142 SER B O 1
ATOM 7262 N N . ILE B 1 143 ? -41.25 8.953 -11.367 1 87.19 143 ILE B N 1
ATOM 7263 C CA . ILE B 1 143 ? -40.469 9.836 -12.227 1 87.19 143 ILE B CA 1
ATOM 7264 C C . ILE B 1 143 ? -39.344 10.469 -11.414 1 87.19 143 ILE B C 1
ATOM 7266 O O . ILE B 1 143 ? -38.156 10.398 -11.797 1 87.19 143 ILE B O 1
ATOM 7270 N N . PRO B 1 144 ? -39.625 11.031 -10.258 1 90 144 PRO B N 1
ATOM 7271 C CA . PRO B 1 144 ? -38.531 11.562 -9.453 1 90 144 PRO B CA 1
ATOM 7272 C C . PRO B 1 144 ? -37.5 10.492 -9.062 1 90 144 PRO B C 1
ATOM 7274 O O . PRO B 1 144 ? -36.312 10.773 -8.977 1 90 144 PRO B O 1
ATOM 7277 N N . THR B 1 145 ? -37.938 9.336 -8.844 1 88.56 145 THR B N 1
ATOM 7278 C CA . THR B 1 145 ? -37.062 8.25 -8.461 1 88.56 145 THR B CA 1
ATOM 7279 C C . THR B 1 145 ? -36.094 7.906 -9.609 1 88.56 145 THR B C 1
ATOM 7281 O O . THR B 1 145 ? -34.906 7.699 -9.383 1 88.56 145 THR B O 1
ATOM 7284 N N . ILE B 1 146 ? -36.625 7.836 -10.781 1 88.25 146 ILE B N 1
ATOM 7285 C CA . ILE B 1 146 ? -35.812 7.512 -11.938 1 88.25 146 ILE B CA 1
ATOM 7286 C C . ILE B 1 146 ? -34.781 8.625 -12.172 1 88.25 146 ILE B C 1
ATOM 7288 O O . ILE B 1 146 ? -33.625 8.359 -12.453 1 88.25 146 ILE B O 1
ATOM 7292 N N . LEU B 1 147 ? -35.219 9.836 -12.039 1 92.62 147 LEU B N 1
ATOM 7293 C CA . LEU B 1 147 ? -34.344 10.969 -12.234 1 92.62 147 LEU B CA 1
ATOM 7294 C C . LEU B 1 147 ? -33.219 10.977 -11.188 1 92.62 147 LEU B C 1
ATOM 7296 O O . LEU B 1 147 ? -32.062 11.188 -11.516 1 92.62 147 LEU B O 1
ATOM 7300 N N . LEU B 1 148 ? -33.625 10.695 -9.977 1 92.69 148 LEU B N 1
ATOM 7301 C CA . LEU B 1 148 ? -32.625 10.664 -8.906 1 92.69 148 LEU B CA 1
ATOM 7302 C C . LEU B 1 148 ? -31.672 9.469 -9.078 1 92.69 148 LEU B C 1
ATOM 7304 O O . LEU B 1 148 ? -30.5 9.555 -8.742 1 92.69 148 LEU B O 1
ATOM 7308 N N . PHE B 1 149 ? -32.188 8.43 -9.594 1 89.75 149 PHE B N 1
ATOM 7309 C CA . PHE B 1 149 ? -31.375 7.262 -9.852 1 89.75 149 PHE B CA 1
ATOM 7310 C C . PHE B 1 149 ? -30.312 7.57 -10.906 1 89.75 149 PHE B C 1
ATOM 7312 O O . PHE B 1 149 ? -29.172 7.152 -10.781 1 89.75 149 PHE B O 1
ATOM 7319 N N . ILE B 1 150 ? -30.703 8.273 -11.852 1 89.56 150 ILE B N 1
ATOM 7320 C CA . ILE B 1 150 ? -29.766 8.672 -12.891 1 89.56 150 ILE B CA 1
ATOM 7321 C C . ILE B 1 150 ? -28.688 9.578 -12.297 1 89.56 150 ILE B C 1
ATOM 7323 O O . ILE B 1 150 ? -27.5 9.383 -12.539 1 89.56 150 ILE B O 1
ATOM 7327 N N . ALA B 1 151 ? -29.078 10.492 -11.5 1 93.56 151 ALA B N 1
ATOM 7328 C CA . ALA B 1 151 ? -28.125 11.398 -10.852 1 93.56 151 ALA B CA 1
ATOM 7329 C C . ALA B 1 151 ? -27.188 10.633 -9.93 1 93.56 151 ALA B C 1
ATOM 7331 O O . ALA B 1 151 ? -25.969 10.875 -9.938 1 93.56 151 ALA B O 1
ATOM 7332 N N . GLY B 1 152 ? -27.766 9.734 -9.211 1 90.44 152 GLY B N 1
ATOM 7333 C CA . GLY B 1 152 ? -26.938 8.93 -8.312 1 90.44 152 GLY B CA 1
ATOM 7334 C C . GLY B 1 152 ? -25.953 8.047 -9.047 1 90.44 152 GLY B C 1
ATOM 7335 O O . GLY B 1 152 ? -24.797 7.914 -8.625 1 90.44 152 GLY B O 1
ATOM 7336 N N . THR B 1 153 ? -26.328 7.52 -10.125 1 88.12 153 THR B N 1
ATOM 7337 C CA . THR B 1 153 ? -25.453 6.668 -10.922 1 88.12 153 THR B CA 1
ATOM 7338 C C . THR B 1 153 ? -24.312 7.48 -11.531 1 88.12 153 THR B C 1
ATOM 7340 O O . THR B 1 153 ? -23.172 7.023 -11.578 1 88.12 153 THR B O 1
ATOM 7343 N N . ILE B 1 154 ? -24.609 8.625 -11.891 1 90.81 154 ILE B N 1
ATOM 7344 C CA . ILE B 1 154 ? -23.594 9.484 -12.484 1 90.81 154 ILE B CA 1
ATOM 7345 C C . ILE B 1 154 ? -22.562 9.875 -11.422 1 90.81 154 ILE B C 1
ATOM 7347 O O . ILE B 1 154 ? -21.359 9.773 -11.648 1 90.81 154 ILE B O 1
ATOM 7351 N N . LYS B 1 155 ? -23.031 10.25 -10.312 1 91.31 155 LYS B N 1
ATOM 7352 C CA . LYS B 1 155 ? -22.125 10.672 -9.25 1 91.31 155 LYS B CA 1
ATOM 7353 C C . LYS B 1 155 ? -21.25 9.508 -8.781 1 91.31 155 LYS B C 1
ATOM 7355 O O . LYS B 1 155 ? -20.078 9.688 -8.484 1 91.31 155 LYS B O 1
ATOM 7360 N N . TYR B 1 156 ? -21.812 8.414 -8.805 1 88.38 156 TYR B N 1
ATOM 7361 C CA . TYR B 1 156 ? -21.031 7.25 -8.406 1 88.38 156 TYR B CA 1
ATOM 7362 C C . TYR B 1 156 ? -20.031 6.863 -9.492 1 88.38 156 TYR B C 1
ATOM 7364 O O . TYR B 1 156 ? -18.906 6.441 -9.195 1 88.38 156 TYR B O 1
ATOM 7372 N N . ALA B 1 157 ? -20.469 6.98 -10.656 1 86.81 157 ALA B N 1
ATOM 7373 C CA . ALA B 1 157 ? -19.562 6.695 -11.766 1 86.81 157 ALA B CA 1
ATOM 7374 C C . ALA B 1 157 ? -18.391 7.668 -11.781 1 86.81 157 ALA B C 1
ATOM 7376 O O . ALA B 1 157 ? -17.25 7.281 -12.086 1 86.81 157 ALA B O 1
ATOM 7377 N N . GLU B 1 158 ? -18.656 8.883 -11.43 1 91.5 158 GLU B N 1
ATOM 7378 C CA . GLU B 1 158 ? -17.594 9.867 -11.328 1 91.5 158 GLU B CA 1
ATOM 7379 C C . GLU B 1 158 ? -16.578 9.484 -10.25 1 91.5 158 GLU B C 1
ATOM 7381 O O . GLU B 1 158 ? -15.367 9.594 -10.461 1 91.5 158 GLU B O 1
ATOM 7386 N N . ARG B 1 159 ? -17.031 9.039 -9.188 1 90.94 159 ARG B N 1
ATOM 7387 C CA . ARG B 1 159 ? -16.172 8.648 -8.086 1 90.94 159 ARG B CA 1
ATOM 7388 C C . ARG B 1 159 ? -15.312 7.441 -8.461 1 90.94 159 ARG B C 1
ATOM 7390 O O . ARG B 1 159 ? -14.109 7.422 -8.211 1 90.94 159 ARG B O 1
ATOM 7397 N N . THR B 1 160 ? -15.914 6.527 -9.062 1 88.56 160 THR B N 1
ATOM 7398 C CA . THR B 1 160 ? -15.195 5.312 -9.445 1 88.56 160 THR B CA 1
ATOM 7399 C C . THR B 1 160 ? -14.164 5.605 -10.523 1 88.56 160 THR B C 1
ATOM 7401 O O . THR B 1 160 ? -13.055 5.059 -10.5 1 88.56 160 THR B O 1
ATOM 7404 N N . ARG B 1 161 ? -14.578 6.461 -11.367 1 89.88 161 ARG B N 1
ATOM 7405 C CA . ARG B 1 161 ? -13.641 6.84 -12.414 1 89.88 161 ARG B CA 1
ATOM 7406 C C . ARG B 1 161 ? -12.453 7.605 -11.844 1 89.88 161 ARG B C 1
ATOM 7408 O O . ARG B 1 161 ? -11.312 7.414 -12.273 1 89.88 161 ARG B O 1
ATOM 7415 N N . ALA B 1 162 ? -12.719 8.438 -10.953 1 92.44 162 ALA B N 1
ATOM 7416 C CA . ALA B 1 162 ? -11.641 9.172 -10.305 1 92.44 162 ALA B CA 1
ATOM 7417 C C . ALA B 1 162 ? -10.688 8.234 -9.578 1 92.44 162 ALA B C 1
ATOM 7419 O O . ALA B 1 162 ? -9.461 8.383 -9.672 1 92.44 162 ALA B O 1
ATOM 7420 N N . LEU B 1 163 ? -11.219 7.23 -8.898 1 92.12 163 LEU B N 1
ATOM 7421 C CA . LEU B 1 163 ? -10.391 6.25 -8.195 1 92.12 163 LEU B CA 1
ATOM 7422 C C . LEU B 1 163 ? -9.586 5.418 -9.188 1 92.12 163 LEU B C 1
ATOM 7424 O O . LEU B 1 163 ? -8.406 5.133 -8.945 1 92.12 163 LEU B O 1
ATOM 7428 N N . TYR B 1 164 ? -10.164 5.09 -10.312 1 89.12 164 TYR B N 1
ATOM 7429 C CA . TYR B 1 164 ? -9.508 4.297 -11.352 1 89.12 164 TYR B CA 1
ATOM 7430 C C . TYR B 1 164 ? -8.336 5.055 -11.961 1 89.12 164 TYR B C 1
ATOM 7432 O O . TYR B 1 164 ? -7.246 4.508 -12.117 1 89.12 164 TYR B O 1
ATOM 7440 N N . LEU B 1 165 ? -8.531 6.285 -12.203 1 89.38 165 LEU B N 1
ATOM 7441 C CA . LEU B 1 165 ? -7.5 7.105 -12.828 1 89.38 165 LEU B CA 1
ATOM 7442 C C . LEU B 1 165 ? -6.367 7.387 -11.844 1 89.38 165 LEU B C 1
ATOM 7444 O O . LEU B 1 165 ? -5.227 7.613 -12.258 1 89.38 165 LEU B O 1
ATOM 7448 N N . ALA B 1 166 ? -6.68 7.371 -10.562 1 91.19 166 ALA B N 1
ATOM 7449 C CA . ALA B 1 166 ? -5.684 7.695 -9.547 1 91.19 166 ALA B CA 1
ATOM 7450 C C . ALA B 1 166 ? -4.938 6.445 -9.094 1 91.19 166 ALA B C 1
ATOM 7452 O O . ALA B 1 166 ? -3.996 6.527 -8.297 1 91.19 166 ALA B O 1
ATOM 7453 N N . SER B 1 167 ? -5.324 5.312 -9.57 1 87.31 167 SER B N 1
ATOM 7454 C CA . SER B 1 167 ? -4.598 4.09 -9.234 1 87.31 167 SER B CA 1
ATOM 7455 C C . SER B 1 167 ? -3.197 4.102 -9.844 1 87.31 167 SER B C 1
ATOM 7457 O O . SER B 1 167 ? -2.961 4.746 -10.867 1 87.31 167 SER B O 1
ATOM 7459 N N . LEU B 1 168 ? -2.338 3.424 -9.18 1 78.44 168 LEU B N 1
ATOM 7460 C CA . LEU B 1 168 ? -0.934 3.484 -9.57 1 78.44 168 LEU B CA 1
ATOM 7461 C C . LEU B 1 168 ? -0.74 2.971 -10.992 1 78.44 168 LEU B C 1
ATOM 7463 O O . LEU B 1 168 ? 0.002 3.568 -11.773 1 78.44 168 LEU B O 1
ATOM 7467 N N . ASP B 1 169 ? -1.342 1.937 -11.367 1 73.12 169 ASP B N 1
ATOM 7468 C CA . ASP B 1 169 ? -1.168 1.338 -12.68 1 73.12 169 ASP B CA 1
ATOM 7469 C C . ASP B 1 169 ? -1.708 2.256 -13.781 1 73.12 169 ASP B C 1
ATOM 7471 O O . ASP B 1 169 ? -1.035 2.492 -14.781 1 73.12 169 ASP B O 1
ATOM 7475 N N . LYS B 1 170 ? -2.805 2.797 -13.516 1 79.06 170 LYS B N 1
ATOM 7476 C CA . LYS B 1 170 ? -3.391 3.664 -14.539 1 79.06 170 LYS B CA 1
ATOM 7477 C C . LYS B 1 170 ? -2.691 5.02 -14.57 1 79.06 170 LYS B C 1
ATOM 7479 O O . LYS B 1 170 ? -2.584 5.641 -15.633 1 79.06 170 LYS B O 1
ATOM 7484 N N . PHE B 1 171 ? -2.303 5.402 -13.453 1 79.19 171 PHE B N 1
ATOM 7485 C CA . PHE B 1 171 ? -1.56 6.656 -13.398 1 79.19 171 PHE B CA 1
ATOM 7486 C C . PHE B 1 171 ? -0.257 6.551 -14.18 1 79.19 171 PHE B C 1
ATOM 7488 O O . PHE B 1 171 ? 0.108 7.473 -14.914 1 79.19 171 PHE B O 1
ATOM 7495 N N . ARG B 1 172 ? 0.287 5.445 -14.109 1 76.25 172 ARG B N 1
ATOM 7496 C CA . ARG B 1 172 ? 1.513 5.18 -14.852 1 76.25 172 ARG B CA 1
ATOM 7497 C C . ARG B 1 172 ? 1.24 5.125 -16.359 1 76.25 172 ARG B C 1
ATOM 7499 O O . ARG B 1 172 ? 1.995 5.688 -17.156 1 76.25 172 ARG B O 1
ATOM 7506 N N . ASP B 1 173 ? 0.251 4.531 -16.734 1 72.19 173 ASP B N 1
ATOM 7507 C CA . ASP B 1 173 ? -0.095 4.371 -18.156 1 72.19 173 ASP B CA 1
ATOM 7508 C C . ASP B 1 173 ? -0.422 5.715 -18.797 1 72.19 173 ASP B C 1
ATOM 7510 O O . ASP B 1 173 ? -0.179 5.914 -19.984 1 72.19 173 ASP B O 1
ATOM 7514 N N . SER B 1 174 ? -0.984 6.547 -17.984 1 71.56 174 SER B N 1
ATOM 7515 C CA . SER B 1 174 ? -1.381 7.848 -18.516 1 71.56 174 SER B CA 1
ATOM 7516 C C . SER B 1 174 ? -0.164 8.68 -18.891 1 71.56 174 SER B C 1
ATOM 7518 O O . SER B 1 174 ? -0.274 9.625 -19.688 1 71.56 174 SER B O 1
ATOM 7520 N N . MET B 1 175 ? 0.843 8.242 -18.484 1 70 175 MET B N 1
ATOM 7521 C CA . MET B 1 175 ? 2.051 9.023 -18.734 1 70 175 MET B CA 1
ATOM 7522 C C . MET B 1 175 ? 2.799 8.469 -19.953 1 70 175 MET B C 1
ATOM 7524 O O . MET B 1 175 ? 3.699 9.125 -20.484 1 70 175 MET B O 1
ATOM 7528 N N . LEU B 1 176 ? 2.434 7.18 -20.25 1 64.88 176 LEU B N 1
ATOM 7529 C CA . LEU B 1 176 ? 3.119 6.57 -21.391 1 64.88 176 LEU B CA 1
ATOM 7530 C C . LEU B 1 176 ? 2.676 7.207 -22.703 1 64.88 176 LEU B C 1
ATOM 7532 O O . LEU B 1 176 ? 1.477 7.309 -22.969 1 64.88 176 LEU B O 1
ATOM 7536 N N . LYS B 1 177 ? 3.514 8.227 -23.094 1 58.06 177 LYS B N 1
ATOM 7537 C CA . LYS B 1 177 ? 3.275 8.938 -24.344 1 58.06 177 LYS B CA 1
ATOM 7538 C C . LYS B 1 177 ? 3.193 7.965 -25.516 1 58.06 177 LYS B C 1
ATOM 7540 O O . LYS B 1 177 ? 3.857 6.926 -25.516 1 58.06 177 LYS B O 1
ATOM 7545 N N . LYS B 1 178 ? 2.135 8.242 -26.266 1 53.25 178 LYS B N 1
ATOM 7546 C CA . LYS B 1 178 ? 2.105 7.539 -27.547 1 53.25 178 LYS B CA 1
ATOM 7547 C C . LYS B 1 178 ? 3.398 7.754 -28.328 1 53.25 178 LYS B C 1
ATOM 7549 O O . LYS B 1 178 ? 4.012 8.82 -28.234 1 53.25 178 LYS B O 1
ATOM 7554 N N . PRO B 1 179 ? 4.105 6.691 -28.688 1 48.97 179 PRO B N 1
ATOM 7555 C CA . PRO B 1 179 ? 5.414 6.762 -29.344 1 48.97 179 PRO B CA 1
ATOM 7556 C C . PRO B 1 179 ? 5.602 8.031 -30.156 1 48.97 179 PRO B C 1
ATOM 7558 O O . PRO B 1 179 ? 6.703 8.586 -30.203 1 48.97 179 PRO B O 1
ATOM 7561 N N . ASP B 1 180 ? 4.66 8.516 -30.891 1 45.12 180 ASP B N 1
ATOM 7562 C CA . ASP B 1 180 ? 4.895 9.547 -31.891 1 45.12 180 ASP B CA 1
ATOM 7563 C C . ASP B 1 180 ? 4.684 10.945 -31.312 1 45.12 180 ASP B C 1
ATOM 7565 O O . ASP B 1 180 ? 4.734 11.938 -32.031 1 45.12 180 ASP B O 1
ATOM 7569 N N . SER B 1 181 ? 4.293 11.031 -30.234 1 44.09 181 SER B N 1
ATOM 7570 C CA . SER B 1 181 ? 3.893 12.398 -29.906 1 44.09 181 SER B CA 1
ATOM 7571 C C . SER B 1 181 ? 5.082 13.227 -29.438 1 44.09 181 SER B C 1
ATOM 7573 O O . SER B 1 181 ? 5.594 13.008 -28.328 1 44.09 181 SER B O 1
ATOM 7575 N N . LYS B 1 182 ? 5.949 13.586 -30.203 1 40 182 LYS B N 1
ATOM 7576 C CA . LYS B 1 182 ? 6.977 14.609 -30 1 40 182 LYS B CA 1
ATOM 7577 C C . LYS B 1 182 ? 6.398 15.836 -29.312 1 40 182 LYS B C 1
ATOM 7579 O O . LYS B 1 182 ? 6.176 16.875 -29.953 1 40 182 LYS B O 1
ATOM 7584 N N . VAL B 1 183 ? 5.441 15.719 -28.5 1 39.16 183 VAL B N 1
ATOM 7585 C CA . VAL B 1 183 ? 5.047 17.016 -27.984 1 39.16 183 VAL B CA 1
ATOM 7586 C C . VAL B 1 183 ? 6.16 17.578 -27.109 1 39.16 183 VAL B C 1
ATOM 7588 O O . VAL B 1 183 ? 6.418 17.062 -26.016 1 39.16 183 VAL B O 1
ATOM 7591 N N . GLU B 1 184 ? 7.238 18.047 -27.609 1 43.53 184 GLU B N 1
ATOM 7592 C CA . GLU B 1 184 ? 8.195 18.938 -26.969 1 43.53 184 GLU B CA 1
ATOM 7593 C C . GLU B 1 184 ? 7.492 20.047 -26.219 1 43.53 184 GLU B C 1
ATOM 7595 O O . GLU B 1 184 ? 6.828 20.891 -26.812 1 43.53 184 GLU B O 1
ATOM 7600 N N . ALA B 1 185 ? 6.957 19.828 -25.266 1 40.31 185 ALA B N 1
ATOM 7601 C CA . ALA B 1 185 ? 6.586 21.047 -24.531 1 40.31 185 ALA B CA 1
ATOM 7602 C C . ALA B 1 185 ? 7.766 22.016 -24.438 1 40.31 185 ALA B C 1
ATOM 7604 O O . ALA B 1 185 ? 8.711 21.766 -23.688 1 40.31 185 ALA B O 1
ATOM 7605 N N . LYS B 1 186 ? 8.203 22.625 -25.453 1 43 186 LYS B N 1
ATOM 7606 C CA . LYS B 1 186 ? 9.141 23.734 -25.344 1 43 186 LYS B CA 1
ATOM 7607 C C . LYS B 1 186 ? 8.656 24.766 -24.328 1 43 186 LYS B C 1
ATOM 7609 O O . LYS B 1 186 ? 7.719 25.531 -24.609 1 43 186 LYS B O 1
ATOM 7614 N N . VAL B 1 187 ? 8.617 24.609 -23.109 1 45.81 187 VAL B N 1
ATOM 7615 C CA . VAL B 1 187 ? 8.508 25.703 -22.156 1 45.81 187 VAL B CA 1
ATOM 7616 C C . VAL B 1 187 ? 9.57 26.75 -22.438 1 45.81 187 VAL B C 1
ATOM 7618 O O . VAL B 1 187 ? 10.766 26.469 -22.391 1 45.81 187 VAL B O 1
ATOM 7621 N N . SER B 1 188 ? 9.398 27.656 -23.281 1 44 188 SER B N 1
ATOM 7622 C CA . SER B 1 188 ? 10.344 28.734 -23.547 1 44 188 SER B CA 1
ATOM 7623 C C . SER B 1 188 ? 10.797 29.391 -22.25 1 44 188 SER B C 1
ATOM 7625 O O . SER B 1 188 ? 9.992 30.031 -21.547 1 44 188 SER B O 1
ATOM 7627 N N . ALA B 1 189 ? 11.758 28.922 -21.531 1 47.59 189 ALA B N 1
ATOM 7628 C CA . ALA B 1 189 ? 12.547 29.578 -20.5 1 47.59 189 ALA B CA 1
ATOM 7629 C C . ALA B 1 189 ? 12.719 31.062 -20.812 1 47.59 189 ALA B C 1
ATOM 7631 O O . ALA B 1 189 ? 13.188 31.844 -19.969 1 47.59 189 ALA B O 1
ATOM 7632 N N . GLN B 1 190 ? 12.617 31.375 -22.078 1 48.81 190 GLN B N 1
ATOM 7633 C CA . GLN B 1 190 ? 13 32.719 -22.484 1 48.81 190 GLN B CA 1
ATOM 7634 C C . GLN B 1 190 ? 12.164 33.781 -21.766 1 48.81 190 GLN B C 1
ATOM 7636 O O . GLN B 1 190 ? 12.484 34.969 -21.812 1 48.81 190 GLN B O 1
ATOM 7641 N N . ILE B 1 191 ? 11.094 33.438 -21.297 1 46.16 191 ILE B N 1
ATOM 7642 C CA . ILE B 1 191 ? 10.211 34.531 -20.906 1 46.16 191 ILE B CA 1
ATOM 7643 C C . ILE B 1 191 ? 10.656 35.094 -19.547 1 46.16 191 ILE B C 1
ATOM 7645 O O . ILE B 1 191 ? 10.266 36.188 -19.172 1 46.16 191 ILE B O 1
ATOM 7649 N N . LEU B 1 192 ? 11.367 34.375 -18.734 1 51.12 192 LEU B N 1
ATOM 7650 C CA . LEU B 1 192 ? 11.516 34.969 -17.406 1 51.12 192 LEU B CA 1
ATOM 7651 C C . LEU B 1 192 ? 12.773 35.812 -17.312 1 51.12 192 LEU B C 1
ATOM 7653 O O . LEU B 1 192 ? 13.883 35.312 -17.531 1 51.12 192 LEU B O 1
ATOM 7657 N N . HIS B 1 193 ? 12.664 37.062 -17.625 1 49.84 193 HIS B N 1
ATOM 7658 C CA . HIS B 1 193 ? 13.75 37.938 -17.219 1 49.84 193 HIS B CA 1
ATOM 7659 C C . HIS B 1 193 ? 14.047 37.812 -15.727 1 49.84 193 HIS B C 1
ATOM 7661 O O . HIS B 1 193 ? 13.133 37.562 -14.93 1 49.84 193 HIS B O 1
ATOM 7667 N N . SER B 1 194 ? 15.25 37.781 -15.328 1 52.12 194 SER B N 1
ATOM 7668 C CA . SER B 1 194 ? 15.766 37.719 -13.969 1 52.12 194 SER B CA 1
ATOM 7669 C C . SER B 1 194 ? 15.141 38.812 -13.086 1 52.12 194 SER B C 1
ATOM 7671 O O . SER B 1 194 ? 15.086 39.969 -13.469 1 52.12 194 SER B O 1
ATOM 7673 N N . GLY B 1 195 ? 14.477 38.594 -12.094 1 53.94 195 GLY B N 1
ATOM 7674 C CA . GLY B 1 195 ? 13.977 39.5 -11.086 1 53.94 195 GLY B CA 1
ATOM 7675 C C . GLY B 1 195 ? 12.477 39.719 -11.164 1 53.94 195 GLY B C 1
ATOM 7676 O O . GLY B 1 195 ? 11.898 40.438 -10.344 1 53.94 195 GLY B O 1
ATOM 7677 N N . TYR B 1 196 ? 11.812 39.188 -12.164 1 61.25 196 TYR B N 1
ATOM 7678 C CA . TYR B 1 196 ? 10.383 39.406 -12.352 1 61.25 196 TYR B CA 1
ATOM 7679 C C . TYR B 1 196 ? 9.578 38.5 -11.43 1 61.25 196 TYR B C 1
ATOM 7681 O O . TYR B 1 196 ? 9.875 37.312 -11.305 1 61.25 196 TYR B O 1
ATOM 7689 N N . SER B 1 197 ? 8.867 39.25 -10.461 1 77 197 SER B N 1
ATOM 7690 C CA . SER B 1 197 ? 7.938 38.5 -9.617 1 77 197 SER B CA 1
ATOM 7691 C C . SER B 1 197 ? 6.754 37.969 -10.422 1 77 197 SER B C 1
ATOM 7693 O O . SER B 1 197 ? 6.141 38.719 -11.195 1 77 197 SER B O 1
ATOM 7695 N N . LEU B 1 198 ? 6.52 36.719 -10.375 1 85.81 198 LEU B N 1
ATOM 7696 C CA . LEU B 1 198 ? 5.48 36.062 -11.141 1 85.81 198 LEU B CA 1
ATOM 7697 C C . LEU B 1 198 ? 4.094 36.438 -10.641 1 85.81 198 LEU B C 1
ATOM 7699 O O . LEU B 1 198 ? 3.881 36.562 -9.43 1 85.81 198 LEU B O 1
ATOM 7703 N N . ASP B 1 199 ? 3.289 36.75 -11.57 1 86.06 199 ASP B N 1
ATOM 7704 C CA . ASP B 1 199 ? 1.888 36.969 -11.234 1 86.06 199 ASP B CA 1
ATOM 7705 C C . ASP B 1 199 ? 1.223 35.688 -10.758 1 86.06 199 ASP B C 1
ATOM 7707 O O . ASP B 1 199 ? 1.767 34.594 -10.953 1 86.06 199 ASP B O 1
ATOM 7711 N N . TYR B 1 200 ? 0.137 35.906 -10.07 1 88.81 200 TYR B N 1
ATOM 7712 C CA . TYR B 1 200 ? -0.558 34.75 -9.492 1 88.81 200 TYR B CA 1
ATOM 7713 C C . TYR B 1 200 ? -1.027 33.781 -10.57 1 88.81 200 TYR B C 1
ATOM 7715 O O . TYR B 1 200 ? -0.975 32.562 -10.391 1 88.81 200 TYR B O 1
ATOM 7723 N N . LEU B 1 201 ? -1.439 34.281 -11.664 1 87.88 201 LEU B N 1
ATOM 7724 C CA . LEU B 1 201 ? -1.905 33.438 -12.758 1 87.88 201 LEU B CA 1
ATOM 7725 C C . LEU B 1 201 ? -0.742 32.688 -13.414 1 87.88 201 LEU B C 1
ATOM 7727 O O . LEU B 1 201 ? -0.884 31.531 -13.82 1 87.88 201 LEU B O 1
ATOM 7731 N N . GLU B 1 202 ? 0.317 33.344 -13.469 1 88.06 202 GLU B N 1
ATOM 7732 C CA . GLU B 1 202 ? 1.505 32.719 -14.039 1 88.06 202 GLU B CA 1
ATOM 7733 C C . GLU B 1 202 ? 1.999 31.578 -13.164 1 88.06 202 GLU B C 1
ATOM 7735 O O . GLU B 1 202 ? 2.451 30.547 -13.672 1 88.06 202 GLU B O 1
ATOM 7740 N N . VAL B 1 203 ? 1.887 31.797 -11.867 1 92.38 203 VAL B N 1
ATOM 7741 C CA . VAL B 1 203 ? 2.311 30.766 -10.93 1 92.38 203 VAL B CA 1
ATOM 7742 C C . VAL B 1 203 ? 1.502 29.484 -11.164 1 92.38 203 VAL B C 1
ATOM 7744 O O . VAL B 1 203 ? 2.062 28.391 -11.242 1 92.38 203 VAL B O 1
ATOM 7747 N N . VAL B 1 204 ? 0.245 29.656 -11.344 1 92.56 204 VAL B N 1
ATOM 7748 C CA . VAL B 1 204 ? -0.638 28.5 -11.531 1 92.56 204 VAL B CA 1
ATOM 7749 C C . VAL B 1 204 ? -0.335 27.828 -12.867 1 92.56 204 VAL B C 1
ATOM 7751 O O . VAL B 1 204 ? -0.322 26.594 -12.961 1 92.56 204 VAL B O 1
ATOM 7754 N N . HIS B 1 205 ? -0.018 28.594 -13.82 1 90 205 HIS B N 1
ATOM 7755 C CA . HIS B 1 205 ? 0.253 28.047 -15.141 1 90 205 HIS B CA 1
ATOM 7756 C C . HIS B 1 205 ? 1.571 27.266 -15.164 1 90 205 HIS B C 1
ATOM 7758 O O . HIS B 1 205 ? 1.645 26.172 -15.711 1 90 205 HIS B O 1
ATOM 7764 N N . PHE B 1 206 ? 2.559 27.875 -14.555 1 90.5 206 PHE B N 1
ATOM 7765 C CA . PHE B 1 206 ? 3.842 27.188 -14.508 1 90.5 206 PHE B CA 1
ATOM 7766 C C . PHE B 1 206 ? 3.758 25.938 -13.625 1 90.5 206 PHE B C 1
ATOM 7768 O O . PHE B 1 206 ? 4.363 24.906 -13.93 1 90.5 206 PHE B O 1
ATOM 7775 N N . ALA B 1 207 ? 3.027 26.094 -12.562 1 94.12 207 ALA B N 1
ATOM 7776 C CA . ALA B 1 207 ? 2.854 24.938 -11.688 1 94.12 207 ALA B CA 1
ATOM 7777 C C . ALA B 1 207 ? 2.184 23.781 -12.43 1 94.12 207 ALA B C 1
ATOM 7779 O O . ALA B 1 207 ? 2.555 22.625 -12.25 1 94.12 207 ALA B O 1
ATOM 7780 N N . TYR B 1 208 ? 1.224 24.094 -13.258 1 92.31 208 TYR B N 1
ATOM 7781 C CA . TYR B 1 208 ? 0.525 23.062 -14.023 1 92.31 208 TYR B CA 1
ATOM 7782 C C . TYR B 1 208 ? 1.446 22.438 -15.062 1 92.31 208 TYR B C 1
ATOM 7784 O O . TYR B 1 208 ? 1.413 21.219 -15.281 1 92.31 208 TYR B O 1
ATOM 7792 N N . LEU B 1 209 ? 2.188 23.203 -15.633 1 88.62 209 LEU B N 1
ATOM 7793 C CA . LEU B 1 209 ? 3.131 22.703 -16.641 1 88.62 209 LEU B CA 1
ATOM 7794 C C . LEU B 1 209 ? 4.113 21.719 -16.016 1 88.62 209 LEU B C 1
ATOM 7796 O O . LEU B 1 209 ? 4.336 20.641 -16.547 1 88.62 209 LEU B O 1
ATOM 7800 N N . TYR B 1 210 ? 4.598 22.078 -14.945 1 88.69 210 TYR B N 1
ATOM 7801 C CA . TYR B 1 210 ? 5.605 21.234 -14.32 1 88.69 210 TYR B CA 1
ATOM 7802 C C . TYR B 1 210 ? 4.957 20.047 -13.602 1 88.69 210 TYR B C 1
ATOM 7804 O O . TYR B 1 210 ? 5.586 19 -13.422 1 88.69 210 TYR B O 1
ATOM 7812 N N . PHE B 1 211 ? 3.734 20.219 -13.195 1 89.69 211 PHE B N 1
ATOM 7813 C CA . PHE B 1 211 ? 2.98 19.078 -12.703 1 89.69 211 PHE B CA 1
ATOM 7814 C C . PHE B 1 211 ? 2.846 18.016 -13.789 1 89.69 211 PHE B C 1
ATOM 7816 O O . PHE B 1 211 ? 3.057 16.828 -13.531 1 89.69 211 PHE B O 1
ATOM 7823 N N . ASN B 1 212 ? 2.531 18.422 -14.922 1 85.19 212 ASN B N 1
ATOM 7824 C CA . ASN B 1 212 ? 2.344 17.484 -16.031 1 85.19 212 ASN B CA 1
ATOM 7825 C C . ASN B 1 212 ? 3.664 16.844 -16.438 1 85.19 212 ASN B C 1
ATOM 7827 O O . ASN B 1 212 ? 3.688 15.688 -16.859 1 85.19 212 ASN B O 1
ATOM 7831 N N . LEU B 1 213 ? 4.625 17.609 -16.203 1 79.5 213 LEU B N 1
ATOM 7832 C CA . LEU B 1 213 ? 5.934 17.078 -16.562 1 79.5 213 LEU B CA 1
ATOM 7833 C C . LEU B 1 213 ? 6.441 16.094 -15.523 1 79.5 213 LEU B C 1
ATOM 7835 O O . LEU B 1 213 ? 7.008 15.047 -15.875 1 79.5 213 LEU B O 1
ATOM 7839 N N . PHE B 1 214 ? 6.156 16.438 -14.234 1 78.75 214 PHE B N 1
ATOM 7840 C CA . PHE B 1 214 ? 6.832 15.672 -13.195 1 78.75 214 PHE B CA 1
ATOM 7841 C C . PHE B 1 214 ? 5.844 14.797 -12.438 1 78.75 214 PHE B C 1
ATOM 7843 O O . PHE B 1 214 ? 6.188 14.211 -11.414 1 78.75 214 PHE B O 1
ATOM 7850 N N . LYS B 1 215 ? 4.691 14.742 -12.883 1 80.12 215 LYS B N 1
ATOM 7851 C CA . LYS B 1 215 ? 3.734 13.875 -12.203 1 80.12 215 LYS B CA 1
ATOM 7852 C C . LYS B 1 215 ? 4.168 12.414 -12.273 1 80.12 215 LYS B C 1
ATOM 7854 O O . LYS B 1 215 ? 3.754 11.594 -11.453 1 80.12 215 LYS B O 1
ATOM 7859 N N . GLY B 1 216 ? 5.059 12.102 -13.164 1 75.5 216 GLY B N 1
ATOM 7860 C CA . GLY B 1 216 ? 5.582 10.75 -13.312 1 75.5 216 GLY B CA 1
ATOM 7861 C C . GLY B 1 216 ? 6.555 10.359 -12.211 1 75.5 216 GLY B C 1
ATOM 7862 O O . GLY B 1 216 ? 6.828 9.18 -12.008 1 75.5 216 GLY B O 1
ATOM 7863 N N . PHE B 1 217 ? 6.902 11.375 -11.477 1 75.69 217 PHE B N 1
ATOM 7864 C CA . PHE B 1 217 ? 7.82 11.102 -10.375 1 75.69 217 PHE B CA 1
ATOM 7865 C C . PHE B 1 217 ? 7.148 10.242 -9.312 1 75.69 217 PHE B C 1
ATOM 7867 O O . PHE B 1 217 ? 7.809 9.438 -8.648 1 75.69 217 PHE B O 1
ATOM 7874 N N . ILE B 1 218 ? 5.852 10.352 -9.289 1 75.75 218 ILE B N 1
ATOM 7875 C CA . ILE B 1 218 ? 5.105 9.625 -8.273 1 75.75 218 ILE B CA 1
ATOM 7876 C C . ILE B 1 218 ? 5.129 8.125 -8.594 1 75.75 218 ILE B C 1
ATOM 7878 O O . ILE B 1 218 ? 5.051 7.293 -7.691 1 75.75 218 ILE B O 1
ATOM 7882 N N . VAL B 1 219 ? 5.332 7.82 -9.891 1 72.06 219 VAL B N 1
ATOM 7883 C CA . VAL B 1 219 ? 5.34 6.422 -10.312 1 72.06 219 VAL B CA 1
ATOM 7884 C C . VAL B 1 219 ? 6.746 6.027 -10.758 1 72.06 219 VAL B C 1
ATOM 7886 O O . VAL B 1 219 ? 6.914 5.125 -11.578 1 72.06 219 VAL B O 1
ATOM 7889 N N . ASP B 1 220 ? 7.746 6.68 -10.336 1 64.44 220 ASP B N 1
ATOM 7890 C CA . ASP B 1 220 ? 9.164 6.379 -10.523 1 64.44 220 ASP B CA 1
ATOM 7891 C C . ASP B 1 220 ? 9.539 6.395 -12 1 64.44 220 ASP B C 1
ATOM 7893 O O . ASP B 1 220 ? 10.258 5.512 -12.477 1 64.44 220 ASP B O 1
ATOM 7897 N N . LEU B 1 221 ? 8.992 7.395 -12.711 1 65 221 LEU B N 1
ATOM 7898 C CA . LEU B 1 221 ? 9.359 7.535 -14.117 1 65 221 LEU B CA 1
ATOM 7899 C C . LEU B 1 221 ? 10.656 8.328 -14.258 1 65 221 LEU B C 1
ATOM 7901 O O . LEU B 1 221 ? 10.953 9.188 -13.43 1 65 221 LEU B O 1
ATOM 7905 N N . ILE B 1 222 ? 11.414 7.887 -15.25 1 64.19 222 ILE B N 1
ATOM 7906 C CA . ILE B 1 222 ? 12.68 8.562 -15.523 1 64.19 222 ILE B CA 1
ATOM 7907 C C . ILE B 1 222 ? 12.453 9.688 -16.531 1 64.19 222 ILE B C 1
ATOM 7909 O O . ILE B 1 222 ? 11.695 9.531 -17.484 1 64.19 222 ILE B O 1
ATOM 7913 N N . PHE B 1 223 ? 13 10.836 -16.188 1 71.94 223 PHE B N 1
ATOM 7914 C CA . PHE B 1 223 ? 12.805 12.008 -17.031 1 71.94 223 PHE B CA 1
ATOM 7915 C C . PHE B 1 223 ? 13.977 12.195 -17.984 1 71.94 223 PHE B C 1
ATOM 7917 O O . PHE B 1 223 ? 15.086 11.742 -17.703 1 71.94 223 PHE B O 1
ATOM 7924 N N . SER B 1 224 ? 13.617 12.773 -19.094 1 69.25 224 SER B N 1
ATOM 7925 C CA . SER B 1 224 ? 14.609 13.008 -20.125 1 69.25 224 SER B CA 1
ATOM 7926 C C . SER B 1 224 ? 15.57 14.125 -19.734 1 69.25 224 SER B C 1
ATOM 7928 O O . SER B 1 224 ? 15.281 14.906 -18.828 1 69.25 224 SER B O 1
ATOM 7930 N N . PHE B 1 225 ? 16.703 14.164 -20.438 1 71.62 225 PHE B N 1
ATOM 7931 C CA . PHE B 1 225 ? 17.734 15.156 -20.188 1 71.62 225 PHE B CA 1
ATOM 7932 C C . PHE B 1 225 ? 17.234 16.562 -20.516 1 71.62 225 PHE B C 1
ATOM 7934 O O . PHE B 1 225 ? 17.547 17.516 -19.812 1 71.62 225 PHE B O 1
ATOM 7941 N N . ASN B 1 226 ? 16.406 16.625 -21.516 1 71.88 226 ASN B N 1
ATOM 7942 C CA . ASN B 1 226 ? 15.898 17.922 -21.906 1 71.88 226 ASN B CA 1
ATOM 7943 C C . ASN B 1 226 ? 14.922 18.5 -20.875 1 71.88 226 ASN B C 1
ATOM 7945 O O . ASN B 1 226 ? 14.945 19.688 -20.594 1 71.88 226 ASN B O 1
ATOM 7949 N N . GLU B 1 227 ? 14.156 17.656 -20.438 1 77.94 227 GLU B N 1
ATOM 7950 C CA . GLU B 1 227 ? 13.219 18.094 -19.406 1 77.94 227 GLU B CA 1
ATOM 7951 C C . GLU B 1 227 ? 13.938 18.516 -18.141 1 77.94 227 GLU B C 1
ATOM 7953 O O . GLU B 1 227 ? 13.539 19.484 -17.469 1 77.94 227 GLU B O 1
ATOM 7958 N N . ARG B 1 228 ? 14.969 17.875 -17.891 1 81.5 228 ARG B N 1
ATOM 7959 C CA . ARG B 1 228 ? 15.781 18.188 -16.734 1 81.5 228 ARG B CA 1
ATOM 7960 C C . ARG B 1 228 ? 16.422 19.562 -16.875 1 81.5 228 ARG B C 1
ATOM 7962 O O . ARG B 1 228 ? 16.375 20.375 -15.945 1 81.5 228 ARG B O 1
ATOM 7969 N N . GLU B 1 229 ? 16.922 19.797 -18.031 1 82.38 229 GLU B N 1
ATOM 7970 C CA . GLU B 1 229 ? 17.641 21.047 -18.25 1 82.38 229 GLU B CA 1
ATOM 7971 C C . GLU B 1 229 ? 16.672 22.219 -18.328 1 82.38 229 GLU B C 1
ATOM 7973 O O . GLU B 1 229 ? 17 23.312 -17.844 1 82.38 229 GLU B O 1
ATOM 7978 N N . GLN B 1 230 ? 15.57 21.984 -18.844 1 83.38 230 GLN B N 1
ATOM 7979 C CA . GLN B 1 230 ? 14.578 23.047 -18.922 1 83.38 230 GLN B CA 1
ATOM 7980 C C . GLN B 1 230 ? 14.07 23.438 -17.547 1 83.38 230 GLN B C 1
ATOM 7982 O O . GLN B 1 230 ? 13.906 24.625 -17.25 1 83.38 230 GLN B O 1
ATOM 7987 N N . SER B 1 231 ? 13.852 22.516 -16.766 1 88.25 231 SER B N 1
ATOM 7988 C CA . SER B 1 231 ? 13.367 22.797 -15.414 1 88.25 231 SER B CA 1
ATOM 7989 C C . SER B 1 231 ? 14.438 23.469 -14.57 1 88.25 231 SER B C 1
ATOM 7991 O O . SER B 1 231 ? 14.148 24.422 -13.844 1 88.25 231 SER B O 1
ATOM 7993 N N . ARG B 1 232 ? 15.641 23.031 -14.75 1 89.25 232 ARG B N 1
ATOM 7994 C CA . ARG B 1 232 ? 16.75 23.625 -14 1 89.25 232 ARG B CA 1
ATOM 7995 C C . ARG B 1 232 ? 16.953 25.078 -14.367 1 89.25 232 ARG B C 1
ATOM 7997 O O . ARG B 1 232 ? 17.125 25.938 -13.492 1 89.25 232 ARG B O 1
ATOM 8004 N N . ALA B 1 233 ? 16.906 25.344 -15.602 1 87.25 233 ALA B N 1
ATOM 8005 C CA . ALA B 1 233 ? 17.125 26.703 -16.078 1 87.25 233 ALA B CA 1
ATOM 8006 C C . ALA B 1 233 ? 16.016 27.641 -15.586 1 87.25 233 ALA B C 1
ATOM 8008 O O . ALA B 1 233 ? 16.281 28.797 -15.242 1 87.25 233 ALA B O 1
ATOM 8009 N N . PHE B 1 234 ? 14.898 27.156 -15.523 1 89.88 234 PHE B N 1
ATOM 8010 C CA . PHE B 1 234 ? 13.758 27.953 -15.078 1 89.88 234 PHE B CA 1
ATOM 8011 C C . PHE B 1 234 ? 13.859 28.25 -13.586 1 89.88 234 PHE B C 1
ATOM 8013 O O . PHE B 1 234 ? 13.695 29.391 -13.156 1 89.88 234 PHE B O 1
ATOM 8020 N N . PHE B 1 235 ? 14.172 27.312 -12.781 1 91.25 235 PHE B N 1
ATOM 8021 C CA . PHE B 1 235 ? 14.188 27.484 -11.328 1 91.25 235 PHE B CA 1
ATOM 8022 C C . PHE B 1 235 ? 15.414 28.266 -10.883 1 91.25 235 PHE B C 1
ATOM 8024 O O . PHE B 1 235 ? 15.406 28.906 -9.828 1 91.25 235 PHE B O 1
ATOM 8031 N N . ASP B 1 236 ? 16.375 28.156 -11.703 1 89.81 236 ASP B N 1
ATOM 8032 C CA . ASP B 1 236 ? 17.578 28.922 -11.391 1 89.81 236 ASP B CA 1
ATOM 8033 C C . ASP B 1 236 ? 17.312 30.422 -11.445 1 89.81 236 ASP B C 1
ATOM 8035 O O . ASP B 1 236 ? 17.953 31.203 -10.742 1 89.81 236 ASP B O 1
ATOM 8039 N N . LYS B 1 237 ? 16.328 30.766 -12.195 1 88.94 237 LYS B N 1
ATOM 8040 C CA . LYS B 1 237 ? 16.031 32.188 -12.383 1 88.94 237 LYS B CA 1
ATOM 8041 C C . LYS B 1 237 ? 14.938 32.656 -11.422 1 88.94 237 LYS B C 1
ATOM 8043 O O . LYS B 1 237 ? 14.703 33.844 -11.273 1 88.94 237 LYS B O 1
ATOM 8048 N N . LEU B 1 238 ? 14.406 31.766 -10.719 1 92.06 238 LEU B N 1
ATOM 8049 C CA . LEU B 1 238 ? 13.273 32.094 -9.859 1 92.06 238 LEU B CA 1
ATOM 8050 C C . LEU B 1 238 ? 13.758 32.594 -8.5 1 92.06 238 LEU B C 1
ATOM 8052 O O . LEU B 1 238 ? 14.812 32.188 -8.023 1 92.06 238 LEU B O 1
ATOM 8056 N N . SER B 1 239 ? 12.961 33.438 -7.992 1 92.69 239 SER B N 1
ATOM 8057 C CA . SER B 1 239 ? 13.164 33.812 -6.59 1 92.69 239 SER B CA 1
ATOM 8058 C C . SER B 1 239 ? 12.719 32.688 -5.664 1 92.69 239 SER B C 1
ATOM 8060 O O . SER B 1 239 ? 11.852 31.875 -6.023 1 92.69 239 SER B O 1
ATOM 8062 N N . PRO B 1 240 ? 13.312 32.562 -4.496 1 94.94 240 PRO B N 1
ATOM 8063 C CA . PRO B 1 240 ? 12.914 31.516 -3.557 1 94.94 240 PRO B CA 1
ATOM 8064 C C . PRO B 1 240 ? 11.43 31.562 -3.215 1 94.94 240 PRO B C 1
ATOM 8066 O O . PRO B 1 240 ? 10.797 30.516 -3.057 1 94.94 240 PRO B O 1
ATOM 8069 N N . GLU B 1 241 ? 10.867 32.719 -3.105 1 93.88 241 GLU B N 1
ATOM 8070 C CA . GLU B 1 241 ? 9.453 32.844 -2.775 1 93.88 241 GLU B CA 1
ATOM 8071 C C . GLU B 1 241 ? 8.578 32.312 -3.906 1 93.88 241 GLU B C 1
ATOM 8073 O O . GLU B 1 241 ? 7.582 31.625 -3.66 1 93.88 241 GLU B O 1
ATOM 8078 N N . ASP B 1 242 ? 8.969 32.625 -5.062 1 93.75 242 ASP B N 1
ATOM 8079 C CA . ASP B 1 242 ? 8.203 32.156 -6.219 1 93.75 242 ASP B CA 1
ATOM 8080 C C . ASP B 1 242 ? 8.328 30.641 -6.379 1 93.75 242 ASP B C 1
ATOM 8082 O O . ASP B 1 242 ? 7.367 29.984 -6.777 1 93.75 242 ASP B O 1
ATOM 8086 N N . ALA B 1 243 ? 9.477 30.156 -6.09 1 95.75 243 ALA B N 1
ATOM 8087 C CA . ALA B 1 243 ? 9.656 28.703 -6.16 1 95.75 243 ALA B CA 1
ATOM 8088 C C . ALA B 1 243 ? 8.734 27.984 -5.168 1 95.75 243 ALA B C 1
ATOM 8090 O O . ALA B 1 243 ? 8.141 26.969 -5.496 1 95.75 243 ALA B O 1
ATOM 8091 N N . LEU B 1 244 ? 8.641 28.609 -3.988 1 95.94 244 LEU B N 1
ATOM 8092 C CA . LEU B 1 244 ? 7.762 28.016 -2.98 1 95.94 244 LEU B CA 1
ATOM 8093 C C . LEU B 1 244 ? 6.312 28.031 -3.451 1 95.94 244 LEU B C 1
ATOM 8095 O O . LEU B 1 244 ? 5.59 27.047 -3.285 1 95.94 244 LEU B O 1
ATOM 8099 N N . ARG B 1 245 ? 5.906 29.109 -4.059 1 95.25 245 ARG B N 1
ATOM 8100 C CA . ARG B 1 245 ? 4.535 29.234 -4.543 1 95.25 245 ARG B CA 1
ATOM 8101 C C . ARG B 1 245 ? 4.238 28.219 -5.637 1 95.25 245 ARG B C 1
ATOM 8103 O O . ARG B 1 245 ? 3.176 27.594 -5.637 1 95.25 245 ARG B O 1
ATOM 8110 N N . ILE B 1 246 ? 5.125 28.016 -6.488 1 95.38 246 ILE B N 1
ATOM 8111 C CA . ILE B 1 246 ? 4.93 27.078 -7.586 1 95.38 246 ILE B CA 1
ATOM 8112 C C . ILE B 1 246 ? 4.836 25.656 -7.043 1 95.38 246 ILE B C 1
ATOM 8114 O O . ILE B 1 246 ? 3.953 24.891 -7.434 1 95.38 246 ILE B O 1
ATOM 8118 N N . ILE B 1 247 ? 5.688 25.344 -6.133 1 96 247 ILE B N 1
ATOM 8119 C CA . ILE B 1 247 ? 5.719 24 -5.586 1 96 247 ILE B CA 1
ATOM 8120 C C . ILE B 1 247 ? 4.438 23.734 -4.793 1 96 247 ILE B C 1
ATOM 8122 O O . ILE B 1 247 ? 3.883 22.625 -4.848 1 96 247 ILE B O 1
ATOM 8126 N N . GLU B 1 248 ? 3.977 24.734 -4.117 1 95.62 248 GLU B N 1
ATOM 8127 C CA . GLU B 1 248 ? 2.73 24.594 -3.367 1 95.62 248 GLU B CA 1
ATOM 8128 C C . GLU B 1 248 ? 1.566 24.25 -4.293 1 95.62 248 GLU B C 1
ATOM 8130 O O . GLU B 1 248 ? 0.775 23.359 -3.996 1 95.62 248 GLU B O 1
ATOM 8135 N N . VAL B 1 249 ? 1.508 24.953 -5.332 1 95.69 249 VAL B N 1
ATOM 8136 C CA . VAL B 1 249 ? 0.417 24.734 -6.273 1 95.69 249 VAL B CA 1
ATOM 8137 C C . VAL B 1 249 ? 0.597 23.391 -6.977 1 95.69 249 VAL B C 1
ATOM 8139 O O . VAL B 1 249 ? -0.378 22.688 -7.223 1 95.69 249 VAL B O 1
ATOM 8142 N N . GLN B 1 250 ? 1.805 23.062 -7.266 1 95.38 250 GLN B N 1
ATOM 8143 C CA . GLN B 1 250 ? 2.098 21.781 -7.895 1 95.38 250 GLN B CA 1
ATOM 8144 C C . GLN B 1 250 ? 1.646 20.625 -7.008 1 95.38 250 GLN B C 1
ATOM 8146 O O . GLN B 1 250 ? 1.013 19.672 -7.488 1 95.38 250 GLN B O 1
ATOM 8151 N N . LEU B 1 251 ? 1.93 20.719 -5.773 1 94.62 251 LEU B N 1
ATOM 8152 C CA . LEU B 1 251 ? 1.541 19.672 -4.828 1 94.62 251 LEU B CA 1
ATOM 8153 C C . LEU B 1 251 ? 0.026 19.641 -4.656 1 94.62 251 LEU B C 1
ATOM 8155 O O . LEU B 1 251 ? -0.548 18.562 -4.414 1 94.62 251 LEU B O 1
ATOM 8159 N N . ASN B 1 252 ? -0.583 20.75 -4.852 1 94.38 252 ASN B N 1
ATOM 8160 C CA . ASN B 1 252 ? -2.041 20.781 -4.797 1 94.38 252 ASN B CA 1
ATOM 8161 C C . ASN B 1 252 ? -2.66 20.094 -6.004 1 94.38 252 ASN B C 1
ATOM 8163 O O . ASN B 1 252 ? -3.736 19.5 -5.902 1 94.38 252 ASN B O 1
ATOM 8167 N N . PHE B 1 253 ? -2.02 20.203 -7.086 1 94.94 253 PHE B N 1
ATOM 8168 C CA . PHE B 1 253 ? -2.482 19.469 -8.258 1 94.94 253 PHE B CA 1
ATOM 8169 C C . PHE B 1 253 ? -2.365 17.969 -8.031 1 94.94 253 PHE B C 1
ATOM 8171 O O . PHE B 1 253 ? -3.256 17.203 -8.414 1 94.94 253 PHE B O 1
ATOM 8178 N N . ILE B 1 254 ? -1.321 17.594 -7.395 1 92.81 254 ILE B N 1
ATOM 8179 C CA . ILE B 1 254 ? -1.133 16.172 -7.094 1 92.81 254 ILE B CA 1
ATOM 8180 C C . ILE B 1 254 ? -2.229 15.703 -6.145 1 92.81 254 ILE B C 1
ATOM 8182 O O . ILE B 1 254 ? -2.807 14.633 -6.34 1 92.81 254 ILE B O 1
ATOM 8186 N N . TYR B 1 255 ? -2.525 16.5 -5.156 1 94.12 255 TYR B N 1
ATOM 8187 C CA . TYR B 1 255 ? -3.611 16.172 -4.238 1 94.12 255 TYR B CA 1
ATOM 8188 C C . TYR B 1 255 ? -4.934 16.031 -4.984 1 94.12 255 TYR B C 1
ATOM 8190 O O . TYR B 1 255 ? -5.676 15.07 -4.758 1 94.12 255 TYR B O 1
ATOM 8198 N N . GLY B 1 256 ? -5.207 16.938 -5.867 1 93.75 256 GLY B N 1
ATOM 8199 C CA . GLY B 1 256 ? -6.461 16.922 -6.605 1 93.75 256 GLY B CA 1
ATOM 8200 C C . GLY B 1 256 ? -6.637 15.695 -7.477 1 93.75 256 GLY B C 1
ATOM 8201 O O . GLY B 1 256 ? -7.715 15.102 -7.504 1 93.75 256 GLY B O 1
ATOM 8202 N N . VAL B 1 257 ? -5.629 15.258 -8.039 1 92.69 257 VAL B N 1
ATOM 8203 C CA . VAL B 1 257 ? -5.719 14.133 -8.969 1 92.69 257 VAL B CA 1
ATOM 8204 C C . VAL B 1 257 ? -5.805 12.82 -8.18 1 92.69 257 VAL B C 1
ATOM 8206 O O . VAL B 1 257 ? -6.477 11.883 -8.609 1 92.69 257 VAL B O 1
ATOM 8209 N N . LEU B 1 258 ? -5.23 12.789 -7.004 1 92.62 258 LEU B N 1
ATOM 8210 C CA . LEU B 1 258 ? -5.145 11.531 -6.27 1 92.62 258 LEU B CA 1
ATOM 8211 C C . LEU B 1 258 ? -6.34 11.367 -5.332 1 92.62 258 LEU B C 1
ATOM 8213 O O . LEU B 1 258 ? -6.777 10.242 -5.074 1 92.62 258 LEU B O 1
ATOM 8217 N N . HIS B 1 259 ? -6.887 12.5 -4.824 1 94.12 259 HIS B N 1
ATOM 8218 C CA . HIS B 1 259 ? -7.809 12.328 -3.703 1 94.12 259 HIS B CA 1
ATOM 8219 C C . HIS B 1 259 ? -9.141 13.008 -3.977 1 94.12 259 HIS B C 1
ATOM 8221 O O . HIS B 1 259 ? -10.031 13.008 -3.125 1 94.12 259 HIS B O 1
ATOM 8227 N N . THR B 1 260 ? -9.281 13.594 -5.105 1 94.75 260 THR B N 1
ATOM 8228 C CA . THR B 1 260 ? -10.531 14.273 -5.426 1 94.75 260 THR B CA 1
ATOM 8229 C C . THR B 1 260 ? -11.023 13.883 -6.816 1 94.75 260 THR B C 1
ATOM 8231 O O . THR B 1 260 ? -10.359 13.117 -7.523 1 94.75 260 THR B O 1
ATOM 8234 N N . LYS B 1 261 ? -12.219 14.43 -7.18 1 93.88 261 LYS B N 1
ATOM 8235 C CA . LYS B 1 261 ? -12.828 14.156 -8.477 1 93.88 261 LYS B CA 1
ATOM 8236 C C . LYS B 1 261 ? -12.422 15.203 -9.508 1 93.88 261 LYS B C 1
ATOM 8238 O O . LYS B 1 261 ? -12.945 15.211 -10.633 1 93.88 261 LYS B O 1
ATOM 8243 N N . ILE B 1 262 ? -11.523 15.961 -9.266 1 92.62 262 ILE B N 1
ATOM 8244 C CA . ILE B 1 262 ? -11.289 17.172 -10.039 1 92.62 262 ILE B CA 1
ATOM 8245 C C . ILE B 1 262 ? -10.844 16.812 -11.453 1 92.62 262 ILE B C 1
ATOM 8247 O O . ILE B 1 262 ? -11.219 17.469 -12.422 1 92.62 262 ILE B O 1
ATOM 8251 N N . ARG B 1 263 ? -10.094 15.773 -11.609 1 90.38 263 ARG B N 1
ATOM 8252 C CA . ARG B 1 263 ? -9.625 15.367 -12.93 1 90.38 263 ARG B CA 1
ATOM 8253 C C . ARG B 1 263 ? -10.789 14.945 -13.82 1 90.38 263 ARG B C 1
ATOM 8255 O O . ARG B 1 263 ? -10.781 15.203 -15.023 1 90.38 263 ARG B O 1
ATOM 8262 N N . VAL B 1 264 ? -11.742 14.352 -13.25 1 91.12 264 VAL B N 1
ATOM 8263 C CA . VAL B 1 264 ? -12.906 13.875 -13.984 1 91.12 264 VAL B CA 1
ATOM 8264 C C . VAL B 1 264 ? -13.852 15.039 -14.281 1 91.12 264 VAL B C 1
ATOM 8266 O O . VAL B 1 264 ? -14.391 15.141 -15.383 1 91.12 264 VAL B O 1
ATOM 8269 N N . MET B 1 265 ? -13.938 15.938 -13.414 1 92.19 265 MET B N 1
ATOM 8270 C CA . MET B 1 265 ? -14.883 17.047 -13.547 1 92.19 265 MET B CA 1
ATOM 8271 C C . MET B 1 265 ? -14.383 18.062 -14.57 1 92.19 265 MET B C 1
ATOM 8273 O O . MET B 1 265 ? -15.188 18.781 -15.18 1 92.19 265 MET B O 1
ATOM 8277 N N . HIS B 1 266 ? -13.117 18.125 -14.734 1 89.88 266 HIS B N 1
ATOM 8278 C CA . HIS B 1 266 ? -12.586 19.094 -15.68 1 89.88 266 HIS B CA 1
ATOM 8279 C C . HIS B 1 266 ? -12.453 18.5 -17.078 1 89.88 266 HIS B C 1
ATOM 8281 O O . HIS B 1 266 ? -11.961 19.156 -18 1 89.88 266 HIS B O 1
ATOM 8287 N N . SER B 1 267 ? -12.992 17.406 -17.266 1 87.44 267 SER B N 1
ATOM 8288 C CA . SER B 1 267 ? -13.102 16.828 -18.609 1 87.44 267 SER B CA 1
ATOM 8289 C C . SER B 1 267 ? -14.422 17.203 -19.266 1 87.44 267 SER B C 1
ATOM 8291 O O . SER B 1 267 ? -15.359 17.625 -18.594 1 87.44 267 SER B O 1
ATOM 8293 N N . VAL B 1 268 ? -14.5 17.156 -20.531 1 86.31 268 VAL B N 1
ATOM 8294 C CA . VAL B 1 268 ? -15.703 17.516 -21.281 1 86.31 268 VAL B CA 1
ATOM 8295 C C . VAL B 1 268 ? -16.859 16.594 -20.875 1 86.31 268 VAL B C 1
ATOM 8297 O O . VAL B 1 268 ? -17.969 17.078 -20.609 1 86.31 268 VAL B O 1
ATOM 8300 N N . PHE B 1 269 ? -16.562 15.383 -20.734 1 86.25 269 PHE B N 1
ATOM 8301 C CA . PHE B 1 269 ? -17.594 14.43 -20.359 1 86.25 269 PHE B CA 1
ATOM 8302 C C . PHE B 1 269 ? -18.031 14.641 -18.906 1 86.25 269 PHE B C 1
ATOM 8304 O O . PHE B 1 269 ? -19.203 14.492 -18.578 1 86.25 269 PHE B O 1
ATOM 8311 N N . GLY B 1 270 ? -17.062 14.992 -18.156 1 88.31 270 GLY B N 1
ATOM 8312 C CA . GLY B 1 270 ? -17.391 15.258 -16.766 1 88.31 270 GLY B CA 1
ATOM 8313 C C . GLY B 1 270 ? -18.312 16.438 -16.594 1 88.31 270 GLY B C 1
ATOM 8314 O O . GLY B 1 270 ? -19.25 16.391 -15.789 1 88.31 270 GLY B O 1
ATOM 8315 N N . CYS B 1 271 ? -18.188 17.391 -17.422 1 89 271 CYS B N 1
ATOM 8316 C CA . CYS B 1 271 ? -19.031 18.578 -17.359 1 89 271 CYS B CA 1
ATOM 8317 C C . CYS B 1 271 ? -20.438 18.281 -17.859 1 89 271 CYS B C 1
ATOM 8319 O O . CYS B 1 271 ? -21.422 18.719 -17.266 1 89 271 CYS B O 1
ATOM 8321 N N . ILE B 1 272 ? -20.516 17.516 -18.859 1 90.94 272 ILE B N 1
ATOM 8322 C CA . ILE B 1 272 ? -21.828 17.156 -19.422 1 90.94 272 ILE B CA 1
ATOM 8323 C C . ILE B 1 272 ? -22.609 16.328 -18.406 1 90.94 272 ILE B C 1
ATOM 8325 O O . ILE B 1 272 ? -23.781 16.609 -18.141 1 90.94 272 ILE B O 1
ATOM 8329 N N . PHE B 1 273 ? -21.953 15.43 -17.875 1 91.62 273 PHE B N 1
ATOM 8330 C CA . PHE B 1 273 ? -22.625 14.555 -16.922 1 91.62 273 PHE B CA 1
ATOM 8331 C C . PHE B 1 273 ? -23 15.32 -15.656 1 91.62 273 PHE B C 1
ATOM 8333 O O . PHE B 1 273 ? -24.031 15.039 -15.031 1 91.62 273 PHE B O 1
ATOM 8340 N N . ARG B 1 274 ? -22.203 16.266 -15.312 1 91.69 274 ARG B N 1
ATOM 8341 C CA . ARG B 1 274 ? -22.516 17.078 -14.148 1 91.69 274 ARG B CA 1
ATOM 8342 C C . ARG B 1 274 ? -23.766 17.922 -14.398 1 91.69 274 ARG B C 1
ATOM 8344 O O . ARG B 1 274 ? -24.609 18.078 -13.516 1 91.69 274 ARG B O 1
ATOM 8351 N N . PHE B 1 275 ? -23.953 18.359 -15.578 1 92.94 275 PHE B N 1
ATOM 8352 C CA . PHE B 1 275 ? -25.125 19.141 -15.93 1 92.94 275 PHE B CA 1
ATOM 8353 C C . PHE B 1 275 ? -26.375 18.266 -15.969 1 92.94 275 PHE B C 1
ATOM 8355 O O . PHE B 1 275 ? -27.438 18.672 -15.508 1 92.94 275 PHE B O 1
ATOM 8362 N N . ILE B 1 276 ? -26.125 17.109 -16.453 1 93.88 276 ILE B N 1
ATOM 8363 C CA . ILE B 1 276 ? -27.234 16.156 -16.5 1 93.88 276 ILE B CA 1
ATOM 8364 C C . ILE B 1 276 ? -27.641 15.766 -15.078 1 93.88 276 ILE B C 1
ATOM 8366 O O . ILE B 1 276 ? -28.828 15.703 -14.758 1 93.88 276 ILE B O 1
ATOM 8370 N N . SER B 1 277 ? -26.641 15.539 -14.266 1 94.44 277 SER B N 1
ATOM 8371 C CA . SER B 1 277 ? -26.906 15.148 -12.883 1 94.44 277 SER B CA 1
ATOM 8372 C C . SER B 1 277 ? -27.594 16.266 -12.109 1 94.44 277 SER B C 1
ATOM 8374 O O . SER B 1 277 ? -28.625 16.062 -11.469 1 94.44 277 SER B O 1
ATOM 8376 N N . PHE B 1 278 ? -27.109 17.469 -12.258 1 94.94 278 PHE B N 1
ATOM 8377 C CA . PHE B 1 278 ? -27.703 18.625 -11.57 1 94.94 278 PHE B CA 1
ATOM 8378 C C . PHE B 1 278 ? -29.094 18.906 -12.102 1 94.94 278 PHE B C 1
ATOM 8380 O O . PHE B 1 278 ? -30.016 19.172 -11.328 1 94.94 278 PHE B O 1
ATOM 8387 N N . GLY B 1 279 ? -29.25 18.812 -13.406 1 95.38 279 GLY B N 1
ATOM 8388 C CA . GLY B 1 279 ? -30.562 19 -14.016 1 95.38 279 GLY B CA 1
ATOM 8389 C C . GLY B 1 279 ? -31.578 17.969 -13.57 1 95.38 279 GLY B C 1
ATOM 8390 O O . GLY B 1 279 ? -32.75 18.297 -13.352 1 95.38 279 GLY B O 1
ATOM 8391 N N . SER B 1 280 ? -31.109 16.766 -13.414 1 96.19 280 SER B N 1
ATOM 8392 C CA . SER B 1 280 ? -32 15.695 -12.977 1 96.19 280 SER B CA 1
ATOM 8393 C C . SER B 1 280 ? -32.469 15.914 -11.539 1 96.19 280 SER B C 1
ATOM 8395 O O . SER B 1 280 ? -33.625 15.641 -11.211 1 96.19 280 SER B O 1
ATOM 8397 N N . ILE B 1 281 ? -31.594 16.375 -10.688 1 96.06 281 ILE B N 1
ATOM 8398 C CA . ILE B 1 281 ? -31.953 16.625 -9.297 1 96.06 281 ILE B CA 1
ATOM 8399 C C . ILE B 1 281 ? -32.969 17.75 -9.219 1 96.06 281 ILE B C 1
ATOM 8401 O O . ILE B 1 281 ? -34 17.641 -8.523 1 96.06 281 ILE B O 1
ATOM 8405 N N . VAL B 1 282 ? -32.781 18.781 -9.984 1 96.25 282 VAL B N 1
ATOM 8406 C CA . VAL B 1 282 ? -33.688 19.922 -9.977 1 96.25 282 VAL B CA 1
ATOM 8407 C C . VAL B 1 282 ? -35.031 19.531 -10.594 1 96.25 282 VAL B C 1
ATOM 8409 O O . VAL B 1 282 ? -36.094 19.891 -10.078 1 96.25 282 VAL B O 1
ATOM 8412 N N . ALA B 1 283 ? -34.938 18.75 -11.617 1 96.06 283 ALA B N 1
ATOM 8413 C CA . ALA B 1 283 ? -36.156 18.25 -12.25 1 96.06 283 ALA B CA 1
ATOM 8414 C C . ALA B 1 283 ? -36.938 17.359 -11.297 1 96.06 283 ALA B C 1
ATOM 8416 O O . ALA B 1 283 ? -38.188 17.438 -11.227 1 96.06 283 ALA B O 1
ATOM 8417 N N . ALA B 1 284 ? -36.219 16.531 -10.594 1 95.56 284 ALA B N 1
ATOM 8418 C CA . ALA B 1 284 ? -36.875 15.648 -9.625 1 95.56 284 ALA B CA 1
ATOM 8419 C C . ALA B 1 284 ? -37.531 16.438 -8.508 1 95.56 284 ALA B C 1
ATOM 8421 O O . ALA B 1 284 ? -38.656 16.141 -8.102 1 95.56 284 ALA B O 1
ATOM 8422 N N . LEU B 1 285 ? -36.844 17.484 -8.047 1 96.12 285 LEU B N 1
ATOM 8423 C CA . LEU B 1 285 ? -37.406 18.344 -7.012 1 96.12 285 LEU B CA 1
ATOM 8424 C C . LEU B 1 285 ? -38.656 19.062 -7.523 1 96.12 285 LEU B C 1
ATOM 8426 O O . LEU B 1 285 ? -39.688 19.141 -6.828 1 96.12 285 LEU B O 1
ATOM 8430 N N . SER B 1 286 ? -38.625 19.578 -8.734 1 95.31 286 SER B N 1
ATOM 8431 C CA . SER B 1 286 ? -39.75 20.281 -9.328 1 95.31 286 SER B CA 1
ATOM 8432 C C . SER B 1 286 ? -40.938 19.359 -9.516 1 95.31 286 SER B C 1
ATOM 8434 O O . SER B 1 286 ? -42.094 19.734 -9.211 1 95.31 286 SER B O 1
ATOM 8436 N N . TYR B 1 287 ? -40.688 18.156 -9.953 1 93.88 287 TYR B N 1
ATOM 8437 C CA . TYR B 1 287 ? -41.75 17.188 -10.148 1 93.88 287 TYR B CA 1
ATOM 8438 C C . TYR B 1 287 ? -42.375 16.812 -8.812 1 93.88 287 TYR B C 1
ATOM 8440 O O . TYR B 1 287 ? -43.594 16.672 -8.719 1 93.88 287 TYR B O 1
ATOM 8448 N N . PHE B 1 288 ? -41.594 16.609 -7.824 1 93.19 288 PHE B N 1
ATOM 8449 C CA . PHE B 1 288 ? -42.094 16.25 -6.508 1 93.19 288 PHE B CA 1
ATOM 8450 C C . PHE B 1 288 ? -42.938 17.391 -5.902 1 93.19 288 PHE B C 1
ATOM 8452 O O . PHE B 1 288 ? -43.969 17.141 -5.27 1 93.19 288 PHE B O 1
ATOM 8459 N N . TYR B 1 289 ? -42.469 18.578 -6.176 1 92.75 289 TYR B N 1
ATOM 8460 C CA . TYR B 1 289 ? -43.156 19.734 -5.602 1 92.75 289 TYR B CA 1
ATOM 8461 C C . TYR B 1 289 ? -44.469 20 -6.328 1 92.75 289 TYR B C 1
ATOM 8463 O O . TYR B 1 289 ? -45.531 20.188 -5.691 1 92.75 289 TYR B O 1
ATOM 8471 N N . PHE B 1 290 ? -44.562 19.844 -7.652 1 91.06 290 PHE B N 1
ATOM 8472 C CA . PHE B 1 290 ? -45.719 20.297 -8.422 1 91.06 290 PHE B CA 1
ATOM 8473 C C . PHE B 1 290 ? -46.625 19.125 -8.773 1 91.06 290 PHE B C 1
ATOM 8475 O O . PHE B 1 290 ? -47.844 19.281 -8.844 1 91.06 290 PHE B O 1
ATOM 8482 N N . ALA B 1 291 ? -46.062 17.984 -8.961 1 88.06 291 ALA B N 1
ATOM 8483 C CA . ALA B 1 291 ? -46.844 16.922 -9.578 1 88.06 291 ALA B CA 1
ATOM 8484 C C . ALA B 1 291 ? -47.312 15.891 -8.547 1 88.06 291 ALA B C 1
ATOM 8486 O O . ALA B 1 291 ? -48.344 15.258 -8.695 1 88.06 291 ALA B O 1
ATOM 8487 N N . VAL B 1 292 ? -46.531 15.695 -7.512 1 88 292 VAL B N 1
ATOM 8488 C CA . VAL B 1 292 ? -46.844 14.633 -6.559 1 88 292 VAL B CA 1
ATOM 8489 C C . VAL B 1 292 ? -47.781 15.148 -5.488 1 88 292 VAL B C 1
ATOM 8491 O O . VAL B 1 292 ? -47.594 16.234 -4.93 1 88 292 VAL B O 1
ATOM 8494 N N . ASP B 1 293 ? -48.844 14.438 -5.223 1 83.94 293 ASP B N 1
ATOM 8495 C CA . ASP B 1 293 ? -49.781 14.766 -4.16 1 83.94 293 ASP B CA 1
ATOM 8496 C C . ASP B 1 293 ? -49.219 14.383 -2.793 1 83.94 293 ASP B C 1
ATOM 8498 O O . ASP B 1 293 ? -49.094 13.195 -2.482 1 83.94 293 ASP B O 1
ATOM 8502 N N . LYS B 1 294 ? -48.938 15.219 -1.979 1 85.12 294 LYS B N 1
ATOM 8503 C CA . LYS B 1 294 ? -48.25 15.008 -0.708 1 85.12 294 LYS B CA 1
ATOM 8504 C C . LYS B 1 294 ? -49.25 14.625 0.393 1 85.12 294 LYS B C 1
ATOM 8506 O O . LYS B 1 294 ? -48.844 14.125 1.445 1 85.12 294 LYS B O 1
ATOM 8511 N N . TYR B 1 295 ? -50.469 14.797 0.184 1 80.44 295 TYR B N 1
ATOM 8512 C CA . TYR B 1 295 ? -51.469 14.539 1.226 1 80.44 295 TYR B CA 1
ATOM 8513 C C . TYR B 1 295 ? -51.594 13.047 1.501 1 80.44 295 TYR B C 1
ATOM 8515 O O . TYR B 1 295 ? -52.094 12.641 2.561 1 80.44 295 TYR B O 1
ATOM 8523 N N . ARG B 1 296 ? -51.094 12.312 0.628 1 77.94 296 ARG B N 1
ATOM 8524 C CA . ARG B 1 296 ? -51.188 10.867 0.778 1 77.94 296 ARG B CA 1
ATOM 8525 C C . ARG B 1 296 ? -50.094 10.32 1.679 1 77.94 296 ARG B C 1
ATOM 8527 O O . ARG B 1 296 ? -50.156 9.188 2.156 1 77.94 296 ARG B O 1
ATOM 8534 N N . PHE B 1 297 ? -49.125 11.234 1.921 1 84.88 297 PHE B N 1
ATOM 8535 C CA . PHE B 1 297 ? -47.938 10.766 2.648 1 84.88 297 PHE B CA 1
ATOM 8536 C C . PHE B 1 297 ? -47.938 11.32 4.066 1 84.88 297 PHE B C 1
ATOM 8538 O O . PHE B 1 297 ? -48.656 12.266 4.375 1 84.88 297 PHE B O 1
ATOM 8545 N N . VAL B 1 298 ? -47.125 10.688 4.934 1 84.69 298 VAL B N 1
ATOM 8546 C CA . VAL B 1 298 ? -46.906 11.164 6.297 1 84.69 298 VAL B CA 1
ATOM 8547 C C . VAL B 1 298 ? -46.156 12.492 6.273 1 84.69 298 VAL B C 1
ATOM 8549 O O . VAL B 1 298 ? -45.156 12.625 5.586 1 84.69 298 VAL B O 1
ATOM 8552 N N . GLY B 1 299 ? -46.625 13.523 6.965 1 83.62 299 GLY B N 1
ATOM 8553 C CA . GLY B 1 299 ? -46.062 14.867 6.934 1 83.62 299 GLY B CA 1
ATOM 8554 C C . GLY B 1 299 ? -44.594 14.922 7.23 1 83.62 299 GLY B C 1
ATOM 8555 O O . GLY B 1 299 ? -43.844 15.617 6.543 1 83.62 299 GLY B O 1
ATOM 8556 N N . ILE B 1 300 ? -44.094 14.219 8.273 1 85.12 300 ILE B N 1
ATOM 8557 C CA . ILE B 1 300 ? -42.688 14.258 8.656 1 85.12 300 ILE B CA 1
ATOM 8558 C C . ILE B 1 300 ? -41.812 13.703 7.516 1 85.12 300 ILE B C 1
ATOM 8560 O O . ILE B 1 300 ? -40.719 14.211 7.246 1 85.12 300 ILE B O 1
ATOM 8564 N N . ASP B 1 301 ? -42.312 12.664 6.836 1 87.94 301 ASP B N 1
ATOM 8565 C CA . ASP B 1 301 ? -41.562 12.055 5.746 1 87.94 301 ASP B CA 1
ATOM 8566 C C . ASP B 1 301 ? -41.5 12.984 4.531 1 87.94 301 ASP B C 1
ATOM 8568 O O . ASP B 1 301 ? -40.531 12.992 3.793 1 87.94 301 ASP B O 1
ATOM 8572 N N . VAL B 1 302 ? -42.531 13.719 4.395 1 90.38 302 VAL B N 1
ATOM 8573 C CA . VAL B 1 302 ? -42.531 14.719 3.326 1 90.38 302 VAL B CA 1
ATOM 8574 C C . VAL B 1 302 ? -41.5 15.797 3.637 1 90.38 302 VAL B C 1
ATOM 8576 O O . VAL B 1 302 ? -40.75 16.219 2.756 1 90.38 302 VAL B O 1
ATOM 8579 N N . GLY B 1 303 ? -41.438 16.219 4.922 1 91.06 303 GLY B N 1
ATOM 8580 C CA . GLY B 1 303 ? -40.438 17.188 5.328 1 91.06 303 GLY B CA 1
ATOM 8581 C C . GLY B 1 303 ? -39.031 16.688 5.137 1 91.06 303 GLY B C 1
ATOM 8582 O O . GLY B 1 303 ? -38.156 17.438 4.672 1 91.06 303 GLY B O 1
ATOM 8583 N N . ILE B 1 304 ? -38.781 15.453 5.453 1 91.75 304 ILE B N 1
ATOM 8584 C CA . ILE B 1 304 ? -37.469 14.852 5.301 1 91.75 304 ILE B CA 1
ATOM 8585 C C . ILE B 1 304 ? -37.094 14.766 3.816 1 91.75 304 ILE B C 1
ATOM 8587 O O . ILE B 1 304 ? -35.969 15.023 3.432 1 91.75 304 ILE B O 1
ATOM 8591 N N . THR B 1 305 ? -38.062 14.414 3.006 1 92.31 305 THR B N 1
ATOM 8592 C CA . THR B 1 305 ? -37.812 14.312 1.573 1 92.31 305 THR B CA 1
ATOM 8593 C C . THR B 1 305 ? -37.438 15.672 0.988 1 92.31 305 THR B C 1
ATOM 8595 O O . THR B 1 305 ? -36.531 15.773 0.169 1 92.31 305 THR B O 1
ATOM 8598 N N . TYR B 1 306 ? -38.094 16.703 1.468 1 94.12 306 TYR B N 1
ATOM 8599 C CA . TYR B 1 306 ? -37.719 18.047 1.018 1 94.12 306 TYR B CA 1
ATOM 8600 C C . TYR B 1 306 ? -36.344 18.422 1.494 1 94.12 306 TYR B C 1
ATOM 8602 O O . TYR B 1 306 ? -35.562 19.062 0.765 1 94.12 306 TYR B O 1
ATOM 8610 N N . THR B 1 307 ? -35.969 18.031 2.699 1 94.56 307 THR B N 1
ATOM 8611 C CA . THR B 1 307 ? -34.656 18.297 3.219 1 94.56 307 THR B CA 1
ATOM 8612 C C . THR B 1 307 ? -33.594 17.578 2.385 1 94.56 307 THR B C 1
ATOM 8614 O O . THR B 1 307 ? -32.531 18.125 2.107 1 94.56 307 THR B O 1
ATOM 8617 N N . LEU B 1 308 ? -33.906 16.391 1.978 1 94.81 308 LEU B N 1
ATOM 8618 C CA . LEU B 1 308 ? -33 15.617 1.159 1 94.81 308 LEU B CA 1
ATOM 8619 C C . LEU B 1 308 ? -32.812 16.25 -0.215 1 94.81 308 LEU B C 1
ATOM 8621 O O . LEU B 1 308 ? -31.688 16.359 -0.714 1 94.81 308 LEU B O 1
ATOM 8625 N N . PHE B 1 309 ? -33.906 16.719 -0.769 1 95.38 309 PHE B N 1
ATOM 8626 C CA . PHE B 1 309 ? -33.844 17.359 -2.074 1 95.38 309 PHE B CA 1
ATOM 8627 C C . PHE B 1 309 ? -33.094 18.672 -1.99 1 95.38 309 PHE B C 1
ATOM 8629 O O . PHE B 1 309 ? -32.188 18.922 -2.787 1 95.38 309 PHE B O 1
ATOM 8636 N N . LEU B 1 310 ? -33.375 19.453 -1.004 1 94.75 310 LEU B N 1
ATOM 8637 C CA . LEU B 1 310 ? -32.688 20.734 -0.846 1 94.75 310 LEU B CA 1
ATOM 8638 C C . LEU B 1 310 ? -31.219 20.547 -0.474 1 94.75 310 LEU B C 1
ATOM 8640 O O . LEU B 1 310 ? -30.359 21.312 -0.904 1 94.75 310 LEU B O 1
ATOM 8644 N N . GLY B 1 311 ? -31 19.547 0.345 1 94.25 311 GLY B N 1
ATOM 8645 C CA . GLY B 1 311 ? -29.609 19.203 0.649 1 94.25 311 GLY B CA 1
ATOM 8646 C C . GLY B 1 311 ? -28.812 18.797 -0.575 1 94.25 311 GLY B C 1
ATOM 8647 O O . GLY B 1 311 ? -27.672 19.203 -0.742 1 94.25 311 GLY B O 1
ATOM 8648 N N . ALA B 1 312 ? -29.391 18.047 -1.404 1 94.38 312 ALA B N 1
ATOM 8649 C CA . ALA B 1 312 ? -28.734 17.609 -2.623 1 94.38 312 ALA B CA 1
ATOM 8650 C C . ALA B 1 312 ? -28.422 18.781 -3.545 1 94.38 312 ALA B C 1
ATOM 8652 O O . ALA B 1 312 ? -27.328 18.875 -4.098 1 94.38 312 ALA B O 1
ATOM 8653 N N . VAL B 1 313 ? -29.344 19.672 -3.678 1 94.94 313 VAL B N 1
ATOM 8654 C CA . VAL B 1 313 ? -29.141 20.844 -4.52 1 94.94 313 VAL B CA 1
ATOM 8655 C C . VAL B 1 313 ? -28.062 21.75 -3.916 1 94.94 313 VAL B C 1
ATOM 8657 O O . VAL B 1 313 ? -27.172 22.203 -4.625 1 94.94 313 VAL B O 1
ATOM 8660 N N . ALA B 1 314 ? -28.156 21.906 -2.641 1 94.75 314 ALA B N 1
ATOM 8661 C CA . ALA B 1 314 ? -27.156 22.734 -1.966 1 94.75 314 ALA B CA 1
ATOM 8662 C C . ALA B 1 314 ? -25.766 22.141 -2.111 1 94.75 314 ALA B C 1
ATOM 8664 O O . ALA B 1 314 ? -24.797 22.875 -2.363 1 94.75 314 ALA B O 1
ATOM 8665 N N . GLN B 1 315 ? -25.688 20.906 -1.976 1 94.06 315 GLN B N 1
ATOM 8666 C CA . GLN B 1 315 ? -24.391 20.266 -2.1 1 94.06 315 GLN B CA 1
ATOM 8667 C C . GLN B 1 315 ? -23.828 20.422 -3.506 1 94.06 315 GLN B C 1
ATOM 8669 O O . GLN B 1 315 ? -22.625 20.688 -3.674 1 94.06 315 GLN B O 1
ATOM 8674 N N . ASP B 1 316 ? -24.594 20.344 -4.469 1 93.94 316 ASP B N 1
ATOM 8675 C CA . ASP B 1 316 ? -24.141 20.484 -5.848 1 93.94 316 ASP B CA 1
ATOM 8676 C C . ASP B 1 316 ? -23.75 21.938 -6.148 1 93.94 316 ASP B C 1
ATOM 8678 O O . ASP B 1 316 ? -22.797 22.172 -6.895 1 93.94 316 ASP B O 1
ATOM 8682 N N . VAL B 1 317 ? -24.422 22.797 -5.559 1 94.12 317 VAL B N 1
ATOM 8683 C CA . VAL B 1 317 ? -24.109 24.203 -5.766 1 94.12 317 VAL B CA 1
ATOM 8684 C C . VAL B 1 317 ? -22.766 24.531 -5.109 1 94.12 317 VAL B C 1
ATOM 8686 O O . VAL B 1 317 ? -21.922 25.203 -5.711 1 94.12 317 VAL B O 1
ATOM 8689 N N . VAL B 1 318 ? -22.578 23.984 -3.998 1 93.5 318 VAL B N 1
ATOM 8690 C CA . VAL B 1 318 ? -21.328 24.219 -3.301 1 93.5 318 VAL B CA 1
ATOM 8691 C C . VAL B 1 318 ? -20.188 23.547 -4.062 1 93.5 318 VAL B C 1
ATOM 8693 O O . VAL B 1 318 ? -19.094 24.109 -4.207 1 93.5 318 VAL B O 1
ATOM 8696 N N . ALA B 1 319 ? -20.469 22.375 -4.488 1 92.62 319 ALA B N 1
ATOM 8697 C CA . ALA B 1 319 ? -19.469 21.656 -5.266 1 92.62 319 ALA B CA 1
ATOM 8698 C C . ALA B 1 319 ? -19.109 22.422 -6.539 1 92.62 319 ALA B C 1
ATOM 8700 O O . ALA B 1 319 ? -17.938 22.484 -6.934 1 92.62 319 ALA B O 1
ATOM 8701 N N . LEU B 1 320 ? -20.078 23.047 -7.133 1 91.5 320 LEU B N 1
ATOM 8702 C CA . LEU B 1 320 ? -19.844 23.844 -8.336 1 91.5 320 LEU B CA 1
ATOM 8703 C C . LEU B 1 320 ? -19.047 25.094 -8.008 1 91.5 320 LEU B C 1
ATOM 8705 O O . LEU B 1 320 ? -18.156 25.484 -8.766 1 91.5 320 LEU B O 1
ATOM 8709 N N . PHE B 1 321 ? -19.344 25.625 -6.945 1 91.25 321 PHE B N 1
ATOM 8710 C CA . PHE B 1 321 ? -18.609 26.797 -6.492 1 91.25 321 PHE B CA 1
ATOM 8711 C C . PHE B 1 321 ? -17.141 26.453 -6.254 1 91.25 321 PHE B C 1
ATOM 8713 O O . PHE B 1 321 ? -16.25 27.188 -6.695 1 91.25 321 PHE B O 1
ATOM 8720 N N . MET B 1 322 ? -16.922 25.359 -5.664 1 90.94 322 MET B N 1
ATOM 8721 C CA . MET B 1 322 ? -15.547 24.938 -5.391 1 90.94 322 MET B CA 1
ATOM 8722 C C . MET B 1 322 ? -14.82 24.594 -6.684 1 90.94 322 MET B C 1
ATOM 8724 O O . MET B 1 322 ? -13.609 24.812 -6.797 1 90.94 322 MET B O 1
ATOM 8728 N N . LEU B 1 323 ? -15.492 24.078 -7.594 1 91 323 LEU B N 1
ATOM 8729 C CA . LEU B 1 323 ? -14.898 23.734 -8.883 1 91 323 LEU B CA 1
ATOM 8730 C C . LEU B 1 323 ? -14.477 24.984 -9.641 1 91 323 LEU B C 1
ATOM 8732 O O . LEU B 1 323 ? -13.383 25.031 -10.203 1 91 323 LEU B O 1
ATOM 8736 N N . VAL B 1 324 ? -15.281 26 -9.57 1 89 324 VAL B N 1
ATOM 8737 C CA . VAL B 1 324 ? -15.023 27.234 -10.305 1 89 324 VAL B CA 1
ATOM 8738 C C . VAL B 1 324 ? -13.805 27.938 -9.711 1 89 324 VAL B C 1
ATOM 8740 O O . VAL B 1 324 ? -12.984 28.5 -10.445 1 89 324 VAL B O 1
ATOM 8743 N N . PHE B 1 325 ? -13.602 27.797 -8.469 1 89.69 325 PHE B N 1
ATOM 8744 C CA . PHE B 1 325 ? -12.508 28.516 -7.812 1 89.69 325 PHE B CA 1
ATOM 8745 C C . PHE B 1 325 ? -11.305 27.609 -7.617 1 89.69 325 PHE B C 1
ATOM 8747 O O . PHE B 1 325 ? -10.367 27.953 -6.902 1 89.69 325 PHE B O 1
ATOM 8754 N N . SER B 1 326 ? -11.312 26.516 -8.234 1 90.56 326 SER B N 1
ATOM 8755 C CA . SER B 1 326 ? -10.18 25.609 -8.133 1 90.56 326 SER B CA 1
ATOM 8756 C C . SER B 1 326 ? -9.031 26.047 -9.039 1 90.56 326 SER B C 1
ATOM 8758 O O . SER B 1 326 ? -9.242 26.797 -9.992 1 90.56 326 SER B O 1
ATOM 8760 N N . ASP B 1 327 ? -7.82 25.609 -8.758 1 92.06 327 ASP B N 1
ATOM 8761 C CA . ASP B 1 327 ? -6.637 25.922 -9.555 1 92.06 327 ASP B CA 1
ATOM 8762 C C . ASP B 1 327 ? -6.773 25.375 -10.969 1 92.06 327 ASP B C 1
ATOM 8764 O O . ASP B 1 327 ? -6.258 25.953 -11.922 1 92.06 327 ASP B O 1
ATOM 8768 N N . TRP B 1 328 ? -7.543 24.344 -11.133 1 92 328 TRP B N 1
ATOM 8769 C CA . TRP B 1 328 ? -7.723 23.688 -12.43 1 92 328 TRP B CA 1
ATOM 8770 C C . TRP B 1 328 ? -8.523 24.562 -13.375 1 92 328 TRP B C 1
ATOM 8772 O O . TRP B 1 328 ? -8.297 24.562 -14.586 1 92 328 TRP B O 1
ATOM 8782 N N . THR B 1 329 ? -9.383 25.297 -12.844 1 91.19 329 THR B N 1
ATOM 8783 C CA . THR B 1 329 ? -10.203 26.172 -13.664 1 91.19 329 THR B CA 1
ATOM 8784 C C . THR B 1 329 ? -9.367 27.344 -14.203 1 91.19 329 THR B C 1
ATOM 8786 O O . THR B 1 329 ? -9.555 27.75 -15.352 1 91.19 329 THR B O 1
ATOM 8789 N N . PHE B 1 330 ? -8.477 27.781 -13.453 1 91 330 PHE B N 1
ATOM 8790 C CA . PHE B 1 330 ? -7.629 28.875 -13.898 1 91 330 PHE B CA 1
ATOM 8791 C C . PHE B 1 330 ? -6.695 28.422 -15.016 1 91 330 PHE B C 1
ATOM 8793 O O . PHE B 1 330 ? -6.352 29.203 -15.898 1 91 330 PHE B O 1
ATOM 8800 N N . VAL B 1 331 ? -6.293 27.156 -14.969 1 90.06 331 VAL B N 1
ATOM 8801 C CA . VAL B 1 331 ? -5.469 26.594 -16.031 1 90.06 331 VAL B CA 1
ATOM 8802 C C . VAL B 1 331 ? -6.289 26.484 -17.328 1 90.06 331 VAL B C 1
ATOM 8804 O O . VAL B 1 331 ? -5.789 26.781 -18.406 1 90.06 331 VAL B O 1
ATOM 8807 N N . ALA B 1 332 ? -7.496 26.125 -17.172 1 86 332 ALA B N 1
ATOM 8808 C CA . ALA B 1 332 ? -8.367 25.969 -18.344 1 86 332 ALA B CA 1
ATOM 8809 C C . ALA B 1 332 ? -8.703 27.312 -18.969 1 86 332 ALA B C 1
ATOM 8811 O O . ALA B 1 332 ? -8.938 27.406 -20.172 1 86 332 ALA B O 1
ATOM 8812 N N . LEU B 1 333 ? -8.742 28.328 -18.219 1 82.62 333 LEU B N 1
ATOM 8813 C CA . LEU B 1 333 ? -9.109 29.672 -18.703 1 82.62 333 LEU B CA 1
ATOM 8814 C C . LEU B 1 333 ? -7.941 30.328 -19.422 1 82.62 333 LEU B C 1
ATOM 8816 O O . LEU B 1 333 ? -8.148 31.188 -20.281 1 82.62 333 LEU B O 1
ATOM 8820 N N . ARG B 1 334 ? -6.695 29.953 -19 1 69.19 334 ARG B N 1
ATOM 8821 C CA . ARG B 1 334 ? -5.59 30.688 -19.609 1 69.19 334 ARG B CA 1
ATOM 8822 C C . ARG B 1 334 ? -5.098 29.984 -20.859 1 69.19 334 ARG B C 1
ATOM 8824 O O . ARG B 1 334 ? -4.648 28.844 -20.797 1 69.19 334 ARG B O 1
ATOM 8831 N N . ASN B 1 335 ? -5.828 30 -21.938 1 57.91 335 ASN B N 1
ATOM 8832 C CA . ASN B 1 335 ? -5.223 29.641 -23.219 1 57.91 335 ASN B CA 1
ATOM 8833 C C . ASN B 1 335 ? -4.457 30.812 -23.828 1 57.91 335 ASN B C 1
ATOM 8835 O O . ASN B 1 335 ? -5.055 31.828 -24.188 1 57.91 335 ASN B O 1
ATOM 8839 N N . HIS B 1 336 ? -3.17 30.922 -23.391 1 52.59 336 HIS B N 1
ATOM 8840 C CA . HIS B 1 336 ? -2.275 32 -23.828 1 52.59 336 HIS B CA 1
ATOM 8841 C C . HIS B 1 336 ? -2.561 32.406 -25.266 1 52.59 336 HIS B C 1
ATOM 8843 O O . HIS B 1 336 ? -2.352 33.562 -25.625 1 52.59 336 HIS B O 1
ATOM 8849 N N . LYS B 1 337 ? -2.512 31.312 -26.234 1 50.66 337 LYS B N 1
ATOM 8850 C CA . LYS B 1 337 ? -2.201 31.656 -27.609 1 50.66 337 LYS B CA 1
ATOM 8851 C C . LYS B 1 337 ? -3.41 32.281 -28.312 1 50.66 337 LYS B C 1
ATOM 8853 O O . LYS B 1 337 ? -3.311 32.719 -29.453 1 50.66 337 LYS B O 1
ATOM 8858 N N . ASN B 1 338 ? -4.535 32.094 -27.75 1 51.34 338 ASN B N 1
ATOM 8859 C CA . ASN B 1 338 ? -5.527 32.312 -28.797 1 51.34 338 ASN B CA 1
ATOM 8860 C C . ASN B 1 338 ? -6.148 33.688 -28.734 1 51.34 338 ASN B C 1
ATOM 8862 O O . ASN B 1 338 ? -6.797 34.031 -27.75 1 51.34 338 ASN B O 1
ATOM 8866 N N . GLU B 1 339 ? -5.629 34.656 -29.422 1 58.81 339 GLU B N 1
ATOM 8867 C CA . GLU B 1 339 ? -6.176 35.969 -29.781 1 58.81 339 GLU B CA 1
ATOM 8868 C C . GLU B 1 339 ? -7.645 35.875 -30.172 1 58.81 339 GLU B C 1
ATOM 8870 O O . GLU B 1 339 ? -8.234 36.844 -30.672 1 58.81 339 GLU B O 1
ATOM 8875 N N . SER B 1 340 ? -8.227 34.812 -29.984 1 62.91 340 SER B N 1
ATOM 8876 C CA . SER B 1 340 ? -9.625 34.688 -30.375 1 62.91 340 SER B CA 1
ATOM 8877 C C . SER B 1 340 ? -10.562 35.312 -29.344 1 62.91 340 SER B C 1
ATOM 8879 O O . SER B 1 340 ? -10.148 35.562 -28.219 1 62.91 340 SER B O 1
ATOM 8881 N N . ARG B 1 341 ? -11.734 35.75 -29.812 1 67.5 341 ARG B N 1
ATOM 8882 C CA . ARG B 1 341 ? -12.773 36.344 -28.969 1 67.5 341 ARG B CA 1
ATOM 8883 C C . ARG B 1 341 ? -12.992 35.5 -27.719 1 67.5 341 ARG B C 1
ATOM 8885 O O . ARG B 1 341 ? -13.148 36.062 -26.625 1 67.5 341 ARG B O 1
ATOM 8892 N N . LEU B 1 342 ? -12.914 34.219 -27.766 1 75.62 342 LEU B N 1
ATOM 8893 C CA . LEU B 1 342 ? -13.07 33.312 -26.641 1 75.62 342 LEU B CA 1
ATOM 8894 C C . LEU B 1 342 ? -11.898 33.438 -25.672 1 75.62 342 LEU B C 1
ATOM 8896 O O . LEU B 1 342 ? -12.078 33.344 -24.469 1 75.62 342 LEU B O 1
ATOM 8900 N N . GLY B 1 343 ? -10.875 33.719 -26.234 1 73.75 343 GLY B N 1
ATOM 8901 C CA . GLY B 1 343 ? -9.695 33.906 -25.406 1 73.75 343 GLY B CA 1
ATOM 8902 C C . GLY B 1 343 ? -9.766 35.156 -24.547 1 73.75 343 GLY B C 1
ATOM 8903 O O . GLY B 1 343 ? -9.375 35.156 -23.391 1 73.75 343 GLY B O 1
ATOM 8904 N N . LYS B 1 344 ? -10.398 36.156 -25.172 1 78.25 344 LYS B N 1
ATOM 8905 C CA . LYS B 1 344 ? -10.547 37.406 -24.453 1 78.25 344 LYS B CA 1
ATOM 8906 C C . LYS B 1 344 ? -11.547 37.281 -23.297 1 78.25 344 LYS B C 1
ATOM 8908 O O . LYS B 1 344 ? -11.328 37.781 -22.203 1 78.25 344 LYS B O 1
ATOM 8913 N N . ILE B 1 345 ? -12.539 36.594 -23.547 1 78.5 345 ILE B N 1
ATOM 8914 C CA . ILE B 1 345 ? -13.555 36.344 -22.516 1 78.5 345 ILE B CA 1
ATOM 8915 C C . ILE B 1 345 ? -12.953 35.531 -21.391 1 78.5 345 ILE B C 1
ATOM 8917 O O . ILE B 1 345 ? -13.164 35.812 -20.219 1 78.5 345 ILE B O 1
ATOM 8921 N N . LYS B 1 346 ? -12.258 34.594 -21.75 1 82.19 346 LYS B N 1
ATOM 8922 C CA . LYS B 1 346 ? -11.617 33.75 -20.75 1 82.19 346 LYS B CA 1
ATOM 8923 C C . LYS B 1 346 ? -10.633 34.531 -19.906 1 82.19 346 LYS B C 1
ATOM 8925 O O . LYS B 1 346 ? -10.562 34.344 -18.688 1 82.19 346 LYS B O 1
ATOM 8930 N N . SER B 1 347 ? -10.031 35.406 -20.547 1 80.25 347 SER B N 1
ATOM 8931 C CA . SER B 1 347 ? -9.055 36.219 -19.828 1 80.25 347 SER B CA 1
ATOM 8932 C C . SER B 1 347 ? -9.742 37.188 -18.891 1 80.25 347 SER B C 1
ATOM 8934 O O . SER B 1 347 ? -9.242 37.469 -17.797 1 80.25 347 SER B O 1
ATOM 8936 N N . SER B 1 348 ? -10.875 37.656 -19.281 1 82.62 348 SER B N 1
ATOM 8937 C CA . SER B 1 348 ? -11.617 38.594 -18.422 1 82.62 348 SER B CA 1
ATOM 8938 C C . SER B 1 348 ? -12.188 37.875 -17.203 1 82.62 348 SER B C 1
ATOM 8940 O O . SER B 1 348 ? -12.164 38.406 -16.094 1 82.62 348 SER B O 1
ATOM 8942 N N . ILE B 1 349 ? -12.602 36.688 -17.438 1 84.81 349 ILE B N 1
ATOM 8943 C CA . ILE B 1 349 ? -13.117 35.906 -16.328 1 84.81 349 ILE B CA 1
ATOM 8944 C C . ILE B 1 349 ? -11.992 35.562 -15.359 1 84.81 349 ILE B C 1
ATOM 8946 O O . ILE B 1 349 ? -12.172 35.625 -14.141 1 84.81 349 ILE B O 1
ATOM 8950 N N . ALA B 1 350 ? -10.922 35.219 -15.922 1 85.06 350 ALA B N 1
ATOM 8951 C CA . ALA B 1 350 ? -9.766 34.906 -15.094 1 85.06 350 ALA B CA 1
ATOM 8952 C C . ALA B 1 350 ? -9.336 36.125 -14.258 1 85.06 350 ALA B C 1
ATOM 8954 O O . ALA B 1 350 ? -8.992 35.969 -13.086 1 85.06 350 ALA B O 1
ATOM 8955 N N . ALA B 1 351 ? -9.453 37.25 -14.836 1 82.31 351 ALA B N 1
ATOM 8956 C CA . ALA B 1 351 ? -9.062 38.469 -14.141 1 82.31 351 ALA B CA 1
ATOM 8957 C C . ALA B 1 351 ? -10.016 38.781 -12.992 1 82.31 351 ALA B C 1
ATOM 8959 O O . ALA B 1 351 ? -9.586 39.25 -11.93 1 82.31 351 ALA B O 1
ATOM 8960 N N . THR B 1 352 ? -11.211 38.469 -13.234 1 83.25 352 THR B N 1
ATOM 8961 C CA . THR B 1 352 ? -12.211 38.75 -12.211 1 83.25 352 THR B CA 1
ATOM 8962 C C . THR B 1 352 ? -12.078 37.75 -11.062 1 83.25 352 THR B C 1
ATOM 8964 O O . THR B 1 352 ? -12.297 38.094 -9.898 1 83.25 352 THR B O 1
ATOM 8967 N N . LEU B 1 353 ? -11.672 36.594 -11.344 1 87.06 353 LEU B N 1
ATOM 8968 C CA . LEU B 1 353 ? -11.609 35.531 -10.328 1 87.06 353 LEU B CA 1
ATOM 8969 C C . LEU B 1 353 ? -10.227 35.5 -9.688 1 87.06 353 LEU B C 1
ATOM 8971 O O . LEU B 1 353 ? -10.016 34.75 -8.719 1 87.06 353 LEU B O 1
ATOM 8975 N N . CYS B 1 354 ? -9.344 36.281 -10.047 1 85.06 354 CYS B N 1
ATOM 8976 C CA . CYS B 1 354 ? -7.953 36.25 -9.625 1 85.06 354 CYS B CA 1
ATOM 8977 C C . CYS B 1 354 ? -7.824 36.594 -8.141 1 85.06 354 CYS B C 1
ATOM 8979 O O . CYS B 1 354 ? -6.844 36.219 -7.496 1 85.06 354 CYS B O 1
ATOM 8981 N N . TRP B 1 355 ? -8.859 37.25 -7.629 1 86 355 TRP B N 1
ATOM 8982 C CA . TRP B 1 355 ? -8.82 37.594 -6.215 1 86 355 TRP B CA 1
ATOM 8983 C C . TRP B 1 355 ? -8.766 36.344 -5.34 1 86 355 TRP B C 1
ATOM 8985 O O . TRP B 1 355 ? -8.133 36.344 -4.281 1 86 355 TRP B O 1
ATOM 8995 N N . CYS B 1 356 ? -9.312 35.281 -5.836 1 87.31 356 CYS B N 1
ATOM 8996 C CA . CYS B 1 356 ? -9.32 34.031 -5.082 1 87.31 356 CYS B CA 1
ATOM 8997 C C . CYS B 1 356 ? -7.922 33.438 -4.996 1 87.31 356 CYS B C 1
ATOM 8999 O O . CYS B 1 356 ? -7.559 32.844 -3.977 1 87.31 356 CYS B O 1
ATOM 9001 N N . LEU B 1 357 ? -7.152 33.688 -5.973 1 90.25 357 LEU B N 1
ATOM 9002 C CA . LEU B 1 357 ? -5.793 33.156 -5.992 1 90.25 357 LEU B CA 1
ATOM 9003 C C . LEU B 1 357 ? -4.906 33.906 -5.004 1 90.25 357 LEU B C 1
ATOM 9005 O O . LEU B 1 357 ? -3.977 33.344 -4.434 1 90.25 357 LEU B O 1
ATOM 9009 N N . VAL B 1 358 ? -5.281 35.156 -4.75 1 87.75 358 VAL B N 1
ATOM 9010 C CA . VAL B 1 358 ? -4.52 35.969 -3.797 1 87.75 358 VAL B CA 1
ATOM 9011 C C . VAL B 1 358 ? -4.746 35.438 -2.381 1 87.75 358 VAL B C 1
ATOM 9013 O O . VAL B 1 358 ? -3.811 35.375 -1.579 1 87.75 358 VAL B O 1
ATOM 9016 N N . LEU B 1 359 ? -5.895 35 -2.199 1 86.81 359 LEU B N 1
ATOM 9017 C CA . LEU B 1 359 ? -6.227 34.469 -0.878 1 86.81 359 LEU B CA 1
ATOM 9018 C C . LEU B 1 359 ? -5.516 33.156 -0.624 1 86.81 359 LEU B C 1
ATOM 9020 O O . LEU B 1 359 ? -5.18 32.844 0.52 1 86.81 359 LEU B O 1
ATOM 9024 N N . LYS B 1 360 ? -5.223 32.469 -1.665 1 89.44 360 LYS B N 1
ATOM 9025 C CA . LYS B 1 360 ? -4.625 31.141 -1.539 1 89.44 360 LYS B CA 1
ATOM 9026 C C . LYS B 1 360 ? -3.102 31.234 -1.525 1 89.44 360 LYS B C 1
ATOM 9028 O O . LYS B 1 360 ? -2.426 30.25 -1.196 1 89.44 360 LYS B O 1
ATOM 9033 N N . SER B 1 361 ? -2.607 32.312 -1.827 1 89.88 361 SER B N 1
ATOM 9034 C CA . SER B 1 361 ? -1.157 32.5 -1.866 1 89.88 361 SER B CA 1
ATOM 9035 C C . SER B 1 361 ? -0.575 32.594 -0.46 1 89.88 361 SER B C 1
ATOM 9037 O O . SER B 1 361 ? -1.254 33.062 0.465 1 89.88 361 SER B O 1
ATOM 9039 N N . PRO B 1 362 ? 0.627 32.125 -0.344 1 90.31 362 PRO B N 1
ATOM 9040 C CA . PRO B 1 362 ? 1.267 32.219 0.971 1 90.31 362 PRO B CA 1
ATOM 9041 C C . PRO B 1 362 ? 1.407 33.656 1.457 1 90.31 362 PRO B C 1
ATOM 9043 O O . PRO B 1 362 ? 1.833 34.531 0.697 1 90.31 362 PRO B O 1
ATOM 9046 N N . GLN B 1 363 ? 0.972 33.875 2.693 1 89.31 363 GLN B N 1
ATOM 9047 C CA . GLN B 1 363 ? 1.085 35.188 3.328 1 89.31 363 GLN B CA 1
ATOM 9048 C C . GLN B 1 363 ? 2.125 35.156 4.445 1 89.31 363 GLN B C 1
ATOM 9050 O O . GLN B 1 363 ? 2.107 34.281 5.301 1 89.31 363 GLN B O 1
ATOM 9055 N N . TRP B 1 364 ? 3.064 36.125 4.32 1 90.44 364 TRP B N 1
ATOM 9056 C CA . TRP B 1 364 ? 4.137 36.219 5.305 1 90.44 364 TRP B CA 1
ATOM 9057 C C . TRP B 1 364 ? 3.875 37.344 6.293 1 90.44 364 TRP B C 1
ATOM 9059 O O . TRP B 1 364 ? 3.439 38.438 5.902 1 90.44 364 TRP B O 1
ATOM 9069 N N . GLN B 1 365 ? 3.994 37.062 7.594 1 86.75 365 GLN B N 1
ATOM 9070 C CA . GLN B 1 365 ? 3.844 38.062 8.648 1 86.75 365 GLN B CA 1
ATOM 9071 C C . GLN B 1 365 ? 5.086 38.125 9.531 1 86.75 365 GLN B C 1
ATOM 9073 O O . GLN B 1 365 ? 5.684 37.094 9.844 1 86.75 365 GLN B O 1
ATOM 9078 N N . GLU B 1 366 ? 5.438 39.281 9.922 1 86.5 366 GLU B N 1
ATOM 9079 C CA . GLU B 1 366 ? 6.602 39.469 10.781 1 86.5 366 GLU B CA 1
ATOM 9080 C C . GLU B 1 366 ? 6.277 39.125 12.234 1 86.5 366 GLU B C 1
ATOM 9082 O O . GLU B 1 366 ? 5.215 39.469 12.742 1 86.5 366 GLU B O 1
ATOM 9087 N N . CYS B 1 367 ? 7.02 38.219 12.719 1 77.75 367 CYS B N 1
ATOM 9088 C CA . CYS B 1 367 ? 6.855 37.812 14.117 1 77.75 367 CYS B CA 1
ATOM 9089 C C . CYS B 1 367 ? 8.164 38 14.883 1 77.75 367 CYS B C 1
ATOM 9091 O O . CYS B 1 367 ? 9.242 37.781 14.328 1 77.75 367 CYS B O 1
ATOM 9093 N N . HIS B 1 368 ? 7.953 38.5 16.141 1 69.06 368 HIS B N 1
ATOM 9094 C CA . HIS B 1 368 ? 9.125 38.656 16.984 1 69.06 368 HIS B CA 1
ATOM 9095 C C . HIS B 1 368 ? 9.523 37.312 17.594 1 69.06 368 HIS B C 1
ATOM 9097 O O . HIS B 1 368 ? 8.664 36.531 18.031 1 69.06 368 HIS B O 1
ATOM 9103 N N . SER B 1 369 ? 10.734 36.938 17.359 1 63.91 369 SER B N 1
ATOM 9104 C CA . SER B 1 369 ? 11.25 35.75 17.984 1 63.91 369 SER B CA 1
ATOM 9105 C C . SER B 1 369 ? 11.367 35.906 19.5 1 63.91 369 SER B C 1
ATOM 9107 O O . SER B 1 369 ? 11.953 36.906 19.969 1 63.91 369 SER B O 1
ATOM 9109 N N . GLN B 1 370 ? 10.555 35.25 20.266 1 59.75 370 GLN B N 1
ATOM 9110 C CA . GLN B 1 370 ? 10.547 35.406 21.719 1 59.75 370 GLN B CA 1
ATOM 9111 C C . GLN B 1 370 ? 11.953 35.219 22.297 1 59.75 370 GLN B C 1
ATOM 9113 O O . GLN B 1 370 ? 12.312 35.844 23.281 1 59.75 370 GLN B O 1
ATOM 9118 N N . HIS B 1 371 ? 12.703 34.344 21.656 1 56.72 371 HIS B N 1
ATOM 9119 C CA . HIS B 1 371 ? 13.945 33.969 22.328 1 56.72 371 HIS B CA 1
ATOM 9120 C C . HIS B 1 371 ? 15.078 34.906 21.922 1 56.72 371 HIS B C 1
ATOM 9122 O O . HIS B 1 371 ? 16.188 34.812 22.438 1 56.72 371 HIS B O 1
ATOM 9128 N N . SER B 1 372 ? 14.719 35.906 20.938 1 61.31 372 SER B N 1
ATOM 9129 C CA . SER B 1 372 ? 15.852 36.75 20.594 1 61.31 372 SER B CA 1
ATOM 9130 C C . SER B 1 372 ? 15.922 37.969 21.484 1 61.31 372 SER B C 1
ATOM 9132 O O . SER B 1 372 ? 14.961 38.75 21.578 1 61.31 372 SER B O 1
ATOM 9134 N N . HIS B 1 373 ? 16.797 38 22.469 1 56.91 373 HIS B N 1
ATOM 9135 C CA . HIS B 1 373 ? 17 39.188 23.328 1 56.91 373 HIS B CA 1
ATOM 9136 C C . HIS B 1 373 ? 17.234 40.438 22.484 1 56.91 373 HIS B C 1
ATOM 9138 O O . HIS B 1 373 ? 17.016 41.562 22.969 1 56.91 373 HIS B O 1
ATOM 9144 N N . ARG B 1 374 ? 17.672 40.312 21.344 1 63.06 374 ARG B N 1
ATOM 9145 C CA . ARG B 1 374 ? 18.094 41.5 20.578 1 63.06 374 ARG B CA 1
ATOM 9146 C C . ARG B 1 374 ? 17.031 41.906 19.562 1 63.06 374 ARG B C 1
ATOM 9148 O O . ARG B 1 374 ? 17.328 42.656 18.641 1 63.06 374 ARG B O 1
ATOM 9155 N N . GLY B 1 375 ? 15.922 41.312 19.594 1 67.12 375 GLY B N 1
ATOM 9156 C CA . GLY B 1 375 ? 14.828 41.812 18.781 1 67.12 375 GLY B CA 1
ATOM 9157 C C . GLY B 1 375 ? 14.844 41.312 17.359 1 67.12 375 GLY B C 1
ATOM 9158 O O . GLY B 1 375 ? 14.406 42 16.438 1 67.12 375 GLY B O 1
ATOM 9159 N N . ILE B 1 376 ? 15.453 40.219 17 1 79.44 376 ILE B N 1
ATOM 9160 C CA . ILE B 1 376 ? 15.484 39.656 15.648 1 79.44 376 ILE B CA 1
ATOM 9161 C C . ILE B 1 376 ? 14.086 39.219 15.242 1 79.44 376 ILE B C 1
ATOM 9163 O O . ILE B 1 376 ? 13.398 38.531 16.016 1 79.44 376 ILE B O 1
ATOM 9167 N N . LYS B 1 377 ? 13.734 39.75 14.031 1 82 377 LYS B N 1
ATOM 9168 C CA . LYS B 1 377 ? 12.406 39.469 13.508 1 82 377 LYS B CA 1
ATOM 9169 C C . LYS B 1 377 ? 12.484 38.469 12.352 1 82 377 LYS B C 1
ATOM 9171 O O . LYS B 1 377 ? 13.414 38.5 11.539 1 82 377 LYS B O 1
ATOM 9176 N N . HIS B 1 378 ? 11.555 37.469 12.406 1 88.62 378 HIS B N 1
ATOM 9177 C CA . HIS B 1 378 ? 11.414 36.5 11.312 1 88.62 378 HIS B CA 1
ATOM 9178 C C . HIS B 1 378 ? 10.039 36.594 10.664 1 88.62 378 HIS B C 1
ATOM 9180 O O . HIS B 1 378 ? 9.078 37.062 11.305 1 88.62 378 HIS B O 1
ATOM 9186 N N . GLU B 1 379 ? 9.977 36.344 9.367 1 90.62 379 GLU B N 1
ATOM 9187 C CA . GLU B 1 379 ? 8.695 36.25 8.68 1 90.62 379 GLU B CA 1
ATOM 9188 C C . GLU B 1 379 ? 8.164 34.812 8.664 1 90.62 379 GLU B C 1
ATOM 9190 O O . GLU B 1 379 ? 8.836 33.906 8.172 1 90.62 379 GLU B O 1
ATOM 9195 N N . VAL B 1 380 ? 7.023 34.719 9.258 1 90 380 VAL B N 1
ATOM 9196 C CA . VAL B 1 380 ? 6.461 33.375 9.383 1 90 380 VAL B CA 1
ATOM 9197 C C . VAL B 1 380 ? 5.25 33.219 8.461 1 90 380 VAL B C 1
ATOM 9199 O O . VAL B 1 380 ? 4.566 34.219 8.172 1 90 380 VAL B O 1
ATOM 9202 N N . LEU B 1 381 ? 5.012 32.031 7.957 1 88.38 381 LEU B N 1
ATOM 9203 C CA . LEU B 1 381 ? 3.885 31.719 7.082 1 88.38 381 LEU B CA 1
ATOM 9204 C C . LEU B 1 381 ? 2.578 31.688 7.871 1 88.38 381 LEU B C 1
ATOM 9206 O O . LEU B 1 381 ? 2.426 30.891 8.797 1 88.38 381 LEU B O 1
ATOM 9210 N N . THR B 1 382 ? 1.605 32.656 7.582 1 82.62 382 THR B N 1
ATOM 9211 C CA . THR B 1 382 ? 0.35 32.75 8.32 1 82.62 382 THR B CA 1
ATOM 9212 C C . THR B 1 382 ? -0.842 32.625 7.371 1 82.62 382 THR B C 1
ATOM 9214 O O . THR B 1 382 ? -1.848 33.312 7.555 1 82.62 382 THR B O 1
ATOM 9217 N N . THR B 1 383 ? -0.78 31.844 6.371 1 85.44 383 THR B N 1
ATOM 9218 C CA . THR B 1 383 ? -1.918 31.672 5.477 1 85.44 383 THR B CA 1
ATOM 9219 C C . THR B 1 383 ? -3.133 31.141 6.238 1 85.44 383 THR B C 1
ATOM 9221 O O . THR B 1 383 ? -3.012 30.219 7.051 1 85.44 383 THR B O 1
ATOM 9224 N N . PRO B 1 384 ? -4.227 31.75 6.027 1 81.62 384 PRO B N 1
ATOM 9225 C CA . PRO B 1 384 ? -5.418 31.297 6.746 1 81.62 384 PRO B CA 1
ATOM 9226 C C . PRO B 1 384 ? -5.734 29.828 6.516 1 81.62 384 PRO B C 1
ATOM 9228 O O . PRO B 1 384 ? -5.543 29.312 5.406 1 81.62 384 PRO B O 1
ATOM 9231 N N . PHE B 1 385 ? -6.305 29.281 7.469 1 80.25 385 PHE B N 1
ATOM 9232 C CA . PHE B 1 385 ? -6.539 27.844 7.539 1 80.25 385 PHE B CA 1
ATOM 9233 C C . PHE B 1 385 ? -7.438 27.391 6.398 1 80.25 385 PHE B C 1
ATOM 9235 O O . PHE B 1 385 ? -7.242 26.297 5.844 1 80.25 385 PHE B O 1
ATOM 9242 N N . LEU B 1 386 ? -8.312 28.203 5.961 1 79.62 386 LEU B N 1
ATOM 9243 C CA . LEU B 1 386 ? -9.312 27.828 4.969 1 79.62 386 LEU B CA 1
ATOM 9244 C C . LEU B 1 386 ? -8.703 27.766 3.572 1 79.62 386 LEU B C 1
ATOM 9246 O O . LEU B 1 386 ? -9.195 27.047 2.705 1 79.62 386 LEU B O 1
ATOM 9250 N N . PHE B 1 387 ? -7.555 28.453 3.414 1 86.62 387 PHE B N 1
ATOM 9251 C CA . PHE B 1 387 ? -7.02 28.562 2.062 1 86.62 387 PHE B CA 1
ATOM 9252 C C . PHE B 1 387 ? -5.625 27.953 1.978 1 86.62 387 PHE B C 1
ATOM 9254 O O . PHE B 1 387 ? -4.957 28.062 0.947 1 86.62 387 PHE B O 1
ATOM 9261 N N . ARG B 1 388 ? -5.293 27.281 3.008 1 88.69 388 ARG B N 1
ATOM 9262 C CA . ARG B 1 388 ? -3.947 26.719 3.059 1 88.69 388 ARG B CA 1
ATOM 9263 C C . ARG B 1 388 ? -3.822 25.516 2.137 1 88.69 388 ARG B C 1
ATOM 9265 O O . ARG B 1 388 ? -4.738 24.688 2.057 1 88.69 388 ARG B O 1
ATOM 9272 N N . ARG B 1 389 ? -2.711 25.453 1.448 1 90.69 389 ARG B N 1
ATOM 9273 C CA . ARG B 1 389 ? -2.445 24.328 0.565 1 90.69 389 ARG B CA 1
ATOM 9274 C C . ARG B 1 389 ? -1.649 23.234 1.287 1 90.69 389 ARG B C 1
ATOM 9276 O O . ARG B 1 389 ? -1.61 22.094 0.843 1 90.69 389 ARG B O 1
ATOM 9283 N N . TRP B 1 390 ? -1.004 23.594 2.289 1 91.12 390 TRP B N 1
ATOM 9284 C CA . TRP B 1 390 ? -0.308 22.656 3.168 1 91.12 390 TRP B CA 1
ATOM 9285 C C . TRP B 1 390 ? -0.222 23.219 4.586 1 91.12 390 TRP B C 1
ATOM 9287 O O . TRP B 1 390 ? -0.631 24.344 4.848 1 91.12 390 TRP B O 1
ATOM 9297 N N . SER B 1 391 ? 0.142 22.594 5.527 1 87.75 391 SER B N 1
ATOM 9298 C CA . SER B 1 391 ? 0.114 23.016 6.926 1 87.75 391 SER B CA 1
ATOM 9299 C C . SER B 1 391 ? 1.049 24.188 7.172 1 87.75 391 SER B C 1
ATOM 9301 O O . SER B 1 391 ? 0.77 25.047 8.016 1 87.75 391 SER B O 1
ATOM 9303 N N . GLY B 1 392 ? 2.129 24.312 6.43 1 89.06 392 GLY B N 1
ATOM 9304 C CA . GLY B 1 392 ? 3.094 25.375 6.598 1 89.06 392 GLY B CA 1
ATOM 9305 C C . GLY B 1 392 ? 3.84 25.312 7.918 1 89.06 392 GLY B C 1
ATOM 9306 O O . GLY B 1 392 ? 4.406 26.312 8.367 1 89.06 392 GLY B O 1
ATOM 9307 N N . SER B 1 393 ? 3.762 24.141 8.523 1 88.31 393 SER B N 1
ATOM 9308 C CA . SER B 1 393 ? 4.422 23.969 9.82 1 88.31 393 SER B CA 1
ATOM 9309 C C . SER B 1 393 ? 5.504 22.906 9.75 1 88.31 393 SER B C 1
ATOM 9311 O O . SER B 1 393 ? 5.43 21.984 8.93 1 88.31 393 SER B O 1
ATOM 9313 N N . VAL B 1 394 ? 6.516 23.156 10.523 1 91.38 394 VAL B N 1
ATOM 9314 C CA . VAL B 1 394 ? 7.621 22.219 10.672 1 91.38 394 VAL B CA 1
ATOM 9315 C C . VAL B 1 394 ? 7.598 21.594 12.07 1 91.38 394 VAL B C 1
ATOM 9317 O O . VAL B 1 394 ? 7.801 22.297 13.062 1 91.38 394 VAL B O 1
ATOM 9320 N N . SER B 1 395 ? 7.316 20.297 12.102 1 89.88 395 SER B N 1
ATOM 9321 C CA . SER B 1 395 ? 7.289 19.594 13.383 1 89.88 395 SER B CA 1
ATOM 9322 C C . SER B 1 395 ? 8.688 19.141 13.789 1 89.88 395 SER B C 1
ATOM 9324 O O . SER B 1 395 ? 9.516 18.812 12.938 1 89.88 395 SER B O 1
ATOM 9326 N N . GLY B 1 396 ? 8.93 19.281 15.078 1 91.44 396 GLY B N 1
ATOM 9327 C CA . GLY B 1 396 ? 10.25 18.938 15.57 1 91.44 396 GLY B CA 1
ATOM 9328 C C . GLY B 1 396 ? 10.211 18.094 16.828 1 91.44 396 GLY B C 1
ATOM 9329 O O . GLY B 1 396 ? 9.32 18.25 17.672 1 91.44 396 GLY B O 1
ATOM 9330 N N . HIS B 1 397 ? 11.133 17.078 16.844 1 91.25 397 HIS B N 1
ATOM 9331 C CA . HIS B 1 397 ? 11.352 16.25 18.016 1 91.25 397 HIS B CA 1
ATOM 9332 C C . HIS B 1 397 ? 12.781 16.375 18.531 1 91.25 397 HIS B C 1
ATOM 9334 O O . HIS B 1 397 ? 13.734 16.266 17.766 1 91.25 397 HIS B O 1
ATOM 9340 N N . SER B 1 398 ? 12.812 16.766 19.797 1 90.81 398 SER B N 1
ATOM 9341 C CA . SER B 1 398 ? 14.125 16.844 20.422 1 90.81 398 SER B CA 1
ATOM 9342 C C . SER B 1 398 ? 14.359 15.648 21.359 1 90.81 398 SER B C 1
ATOM 9344 O O . SER B 1 398 ? 13.57 15.398 22.266 1 90.81 398 SER B O 1
ATOM 9346 N N . TRP B 1 399 ? 15.445 15.047 21.125 1 90.25 399 TRP B N 1
ATOM 9347 C CA . TRP B 1 399 ? 15.797 13.852 21.875 1 90.25 399 TRP B CA 1
ATOM 9348 C C . TRP B 1 399 ? 16.031 14.18 23.344 1 90.25 399 TRP B C 1
ATOM 9350 O O . TRP B 1 399 ? 15.5 13.5 24.234 1 90.25 399 TRP B O 1
ATOM 9360 N N . ILE B 1 400 ? 16.719 15.172 23.625 1 89.44 400 ILE B N 1
ATOM 9361 C CA . ILE B 1 400 ? 17.094 15.523 24.984 1 89.44 400 ILE B CA 1
ATOM 9362 C C . ILE B 1 400 ? 15.867 16.031 25.75 1 89.44 400 ILE B C 1
ATOM 9364 O O . ILE B 1 400 ? 15.68 15.703 26.922 1 89.44 400 ILE B O 1
ATOM 9368 N N . ARG B 1 401 ? 15.117 16.781 25.141 1 87.62 401 ARG B N 1
ATOM 9369 C CA . ARG B 1 401 ? 13.914 17.312 25.781 1 87.62 401 ARG B CA 1
ATOM 9370 C C . ARG B 1 401 ? 12.953 16.188 26.156 1 87.62 401 ARG B C 1
ATOM 9372 O O . ARG B 1 401 ? 12.289 16.25 27.188 1 87.62 401 ARG B O 1
ATOM 9379 N N . TYR B 1 402 ? 12.883 15.258 25.312 1 85.75 402 TYR B N 1
ATOM 9380 C CA . TYR B 1 402 ? 11.992 14.133 25.547 1 85.75 402 TYR B CA 1
ATOM 9381 C C . TYR B 1 402 ? 12.414 13.359 26.797 1 85.75 402 TYR B C 1
ATOM 9383 O O . TYR B 1 402 ? 11.578 13.023 27.641 1 85.75 402 TYR B O 1
ATOM 9391 N N . TRP B 1 403 ? 13.617 13.133 26.953 1 85.38 403 TRP B N 1
ATOM 9392 C CA . TRP B 1 403 ? 14.086 12.273 28.047 1 85.38 403 TRP B CA 1
ATOM 9393 C C . TRP B 1 403 ? 14.164 13.055 29.359 1 85.38 403 TRP B C 1
ATOM 9395 O O . TRP B 1 403 ? 14.047 12.469 30.438 1 85.38 403 TRP B O 1
ATOM 9405 N N . VAL B 1 404 ? 14.336 14.359 29.219 1 87.06 404 VAL B N 1
ATOM 9406 C CA . VAL B 1 404 ? 14.336 15.188 30.422 1 87.06 404 VAL B CA 1
ATOM 9407 C C . VAL B 1 404 ? 12.914 15.68 30.703 1 87.06 404 VAL B C 1
ATOM 9409 O O . VAL B 1 404 ? 12.688 16.406 31.672 1 87.06 404 VAL B O 1
ATOM 9412 N N . LYS B 1 405 ? 11.922 15.273 29.906 1 79.38 405 LYS B N 1
ATOM 9413 C CA . LYS B 1 405 ? 10.508 15.609 30.047 1 79.38 405 LYS B CA 1
ATOM 9414 C C . LYS B 1 405 ? 10.297 17.109 30.094 1 79.38 405 LYS B C 1
ATOM 9416 O O . LYS B 1 405 ? 9.586 17.625 30.969 1 79.38 405 LYS B O 1
ATOM 9421 N N . ALA B 1 406 ? 11.023 17.719 29.234 1 80.69 406 ALA B N 1
ATOM 9422 C CA . ALA B 1 406 ? 10.883 19.172 29.156 1 80.69 406 ALA B CA 1
ATOM 9423 C C . ALA B 1 406 ? 9.797 19.578 28.156 1 80.69 406 ALA B C 1
ATOM 9425 O O . ALA B 1 406 ? 9.547 18.859 27.188 1 80.69 406 ALA B O 1
ATOM 9426 N N . ARG B 1 407 ? 9.148 20.625 28.438 1 77.12 407 ARG B N 1
ATOM 9427 C CA . ARG B 1 407 ? 8.102 21.125 27.547 1 77.12 407 ARG B CA 1
ATOM 9428 C C . ARG B 1 407 ? 8.711 21.797 26.328 1 77.12 407 ARG B C 1
ATOM 9430 O O . ARG B 1 407 ? 9.742 22.469 26.422 1 77.12 407 ARG B O 1
ATOM 9437 N N . PRO B 1 408 ? 8.016 21.516 25.219 1 77.25 408 PRO B N 1
ATOM 9438 C CA . PRO B 1 408 ? 8.547 22.141 24 1 77.25 408 PRO B CA 1
ATOM 9439 C C . PRO B 1 408 ? 8.406 23.672 24.016 1 77.25 408 PRO B C 1
ATOM 9441 O O . PRO B 1 408 ? 7.414 24.188 24.531 1 77.25 408 PRO B O 1
ATOM 9444 N N . ARG B 1 409 ? 9.484 24.344 23.844 1 66.31 409 ARG B N 1
ATOM 9445 C CA . ARG B 1 409 ? 9.477 25.812 23.734 1 66.31 409 ARG B CA 1
ATOM 9446 C C . ARG B 1 409 ? 9.344 26.234 22.281 1 66.31 409 ARG B C 1
ATOM 9448 O O . ARG B 1 409 ? 10.039 25.719 21.406 1 66.31 409 ARG B O 1
ATOM 9455 N N . ARG B 1 410 ? 8.242 27.062 21.922 1 66.5 410 ARG B N 1
ATOM 9456 C CA . ARG B 1 410 ? 8.078 27.594 20.562 1 66.5 410 ARG B CA 1
ATOM 9457 C C . ARG B 1 410 ? 8.938 28.828 20.359 1 66.5 410 ARG B C 1
ATOM 9459 O O . ARG B 1 410 ? 9 29.703 21.234 1 66.5 410 ARG B O 1
ATOM 9466 N N . VAL B 1 411 ? 9.703 28.672 19.375 1 66.56 411 VAL B N 1
ATOM 9467 C CA . VAL B 1 411 ? 10.539 29.812 19.047 1 66.56 411 VAL B CA 1
ATOM 9468 C C . VAL B 1 411 ? 9.664 30.953 18.531 1 66.56 411 VAL B C 1
ATOM 9470 O O . VAL B 1 411 ? 9.883 32.125 18.859 1 66.56 411 VAL B O 1
ATOM 9473 N N . HIS B 1 412 ? 8.633 30.594 17.734 1 68.31 412 HIS B N 1
ATOM 9474 C CA . HIS B 1 412 ? 7.777 31.609 17.109 1 68.31 412 HIS B CA 1
ATOM 9475 C C . HIS B 1 412 ? 6.328 31.469 17.578 1 68.31 412 HIS B C 1
ATOM 9477 O O . HIS B 1 412 ? 5.77 30.359 17.547 1 68.31 412 HIS B O 1
ATOM 9483 N N . LYS B 1 413 ? 5.801 32.344 18.422 1 60.62 413 LYS B N 1
ATOM 9484 C CA . LYS B 1 413 ? 4.402 32.281 18.844 1 60.62 413 LYS B CA 1
ATOM 9485 C C . LYS B 1 413 ? 3.5 33.031 17.875 1 60.62 413 LYS B C 1
ATOM 9487 O O . LYS B 1 413 ? 3.66 34.219 17.656 1 60.62 413 LYS B O 1
ATOM 9492 N N . VAL B 1 414 ? 3.057 32.344 16.844 1 57.5 414 VAL B N 1
ATOM 9493 C CA . VAL B 1 414 ? 2.074 33 16 1 57.5 414 VAL B CA 1
ATOM 9494 C C . VAL B 1 414 ? 0.667 32.719 16.516 1 57.5 414 VAL B C 1
ATOM 9496 O O . VAL B 1 414 ? 0.342 31.578 16.859 1 57.5 414 VAL B O 1
ATOM 9499 N N . LYS B 1 415 ? 0.045 33.656 17.141 1 50.19 415 LYS B N 1
ATOM 9500 C CA . LYS B 1 415 ? -1.347 33.5 17.547 1 50.19 415 LYS B CA 1
ATOM 9501 C C . LYS B 1 415 ? -2.221 33.094 16.375 1 50.19 415 LYS B C 1
ATOM 9503 O O . LYS B 1 415 ? -2.238 33.781 15.344 1 50.19 415 LYS B O 1
ATOM 9508 N N . SER B 1 416 ? -2.42 31.812 16.078 1 52.56 416 SER B N 1
ATOM 9509 C CA . SER B 1 416 ? -3.234 31.328 14.961 1 52.56 416 SER B CA 1
ATOM 9510 C C . SER B 1 416 ? -4.559 32.094 14.875 1 52.56 416 SER B C 1
ATOM 9512 O O . SER B 1 416 ? -5.07 32.562 15.891 1 52.56 416 SER B O 1
ATOM 9514 N N . CYS B 1 417 ? -4.828 32.562 13.719 1 48 417 CYS B N 1
ATOM 9515 C CA . CYS B 1 417 ? -6.082 33.25 13.469 1 48 417 CYS B CA 1
ATOM 9516 C C . CYS B 1 417 ? -7.254 32.531 14.117 1 48 417 CYS B C 1
ATOM 9518 O O . CYS B 1 417 ? -8.188 33.156 14.609 1 48 417 CYS B O 1
ATOM 9520 N N . LEU B 1 418 ? -7.18 31.281 14.109 1 50.12 418 LEU B N 1
ATOM 9521 C CA . LEU B 1 418 ? -8.297 30.578 14.727 1 50.12 418 LEU B CA 1
ATOM 9522 C C . LEU B 1 418 ? -8.289 30.766 16.234 1 50.12 418 LEU B C 1
ATOM 9524 O O . LEU B 1 418 ? -9.352 30.938 16.844 1 50.12 418 LEU B O 1
ATOM 9528 N N . HIS B 1 419 ? -7.145 30.688 16.859 1 49.5 419 HIS B N 1
ATOM 9529 C CA . HIS B 1 419 ? -7.121 31 18.281 1 49.5 419 HIS B CA 1
ATOM 9530 C C . HIS B 1 419 ? -7.551 32.438 18.547 1 49.5 419 HIS B C 1
ATOM 9532 O O . HIS B 1 419 ? -8.289 32.719 19.484 1 49.5 419 HIS B O 1
ATOM 9538 N N . LEU B 1 420 ? -6.996 33.312 17.703 1 46.22 420 LEU B N 1
ATOM 9539 C CA . LEU B 1 420 ? -7.492 34.656 17.812 1 46.22 420 LEU B CA 1
ATOM 9540 C C . LEU B 1 420 ? -8.977 34.75 17.484 1 46.22 420 LEU B C 1
ATOM 9542 O O . LEU B 1 420 ? -9.734 35.438 18.156 1 46.22 420 LEU B O 1
ATOM 9546 N N . ALA B 1 421 ? -9.305 34.062 16.438 1 45.59 421 ALA B N 1
ATOM 9547 C CA . ALA B 1 421 ? -10.719 34 16.109 1 45.59 421 ALA B CA 1
ATOM 9548 C C . ALA B 1 421 ? -11.516 33.312 17.203 1 45.59 421 ALA B C 1
ATOM 9550 O O . ALA B 1 421 ? -12.602 33.75 17.562 1 45.59 421 ALA B O 1
ATOM 9551 N N . CYS B 1 422 ? -11.016 32.219 17.656 1 48.12 422 CYS B N 1
ATOM 9552 C CA . CYS B 1 422 ? -11.68 31.594 18.797 1 48.12 422 CYS B CA 1
ATOM 9553 C C . CYS B 1 422 ? -11.664 32.5 20.016 1 48.12 422 CYS B C 1
ATOM 9555 O O . CYS B 1 422 ? -12.664 32.625 20.719 1 48.12 422 CYS B O 1
ATOM 9557 N N . GLU B 1 423 ? -10.578 33.125 20.203 1 47.69 423 GLU B N 1
ATOM 9558 C CA . GLU B 1 423 ? -10.555 34.125 21.281 1 47.69 423 GLU B CA 1
ATOM 9559 C C . GLU B 1 423 ? -11.5 35.281 20.984 1 47.69 423 GLU B C 1
ATOM 9561 O O . GLU B 1 423 ? -12.203 35.75 21.891 1 47.69 423 GLU B O 1
ATOM 9566 N N . ASN B 1 424 ? -11.414 35.719 19.812 1 45.22 424 ASN B N 1
ATOM 9567 C CA . ASN B 1 424 ? -12.336 36.781 19.438 1 45.22 424 ASN B CA 1
ATOM 9568 C C . ASN B 1 424 ? -13.781 36.312 19.438 1 45.22 424 ASN B C 1
ATOM 9570 O O . ASN B 1 424 ? -14.68 37.031 19.891 1 45.22 424 ASN B O 1
ATOM 9574 N N . ILE B 1 425 ? -13.906 35.188 18.75 1 45.41 425 ILE B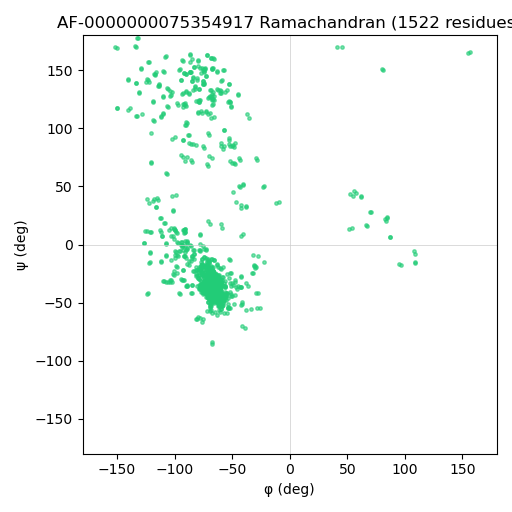 N 1
ATOM 9575 C CA . ILE B 1 425 ? -15.25 34.625 18.812 1 45.41 425 ILE B CA 1
ATOM 9576 C C . ILE B 1 425 ? -15.625 34.375 20.281 1 45.41 425 ILE B C 1
ATOM 9578 O O . ILE B 1 425 ? -16.75 34.656 20.688 1 45.41 425 ILE B O 1
ATOM 9582 N N . ILE B 1 426 ? -14.703 33.781 20.969 1 45.5 426 ILE B N 1
ATOM 9583 C CA . ILE B 1 426 ? -14.945 33.688 22.406 1 45.5 426 ILE B CA 1
ATOM 9584 C C . ILE B 1 426 ? -15.117 35.062 23.016 1 45.5 426 ILE B C 1
ATOM 9586 O O . ILE B 1 426 ? -16 35.281 23.844 1 45.5 426 ILE B O 1
ATOM 9590 N N . HIS B 1 427 ? -14.328 36 22.625 1 44.25 427 HIS B N 1
ATOM 9591 C CA . HIS B 1 427 ? -14.492 37.344 23.094 1 44.25 427 HIS B CA 1
ATOM 9592 C C . HIS B 1 427 ? -15.758 38 22.531 1 44.25 427 HIS B C 1
ATOM 9594 O O . HIS B 1 427 ? -16.484 38.688 23.25 1 44.25 427 HIS B O 1
ATOM 9600 N N . TYR B 1 428 ? -15.82 37.938 21.266 1 42.25 428 TYR B N 1
ATOM 9601 C CA . TYR B 1 428 ? -17.016 38.5 20.656 1 42.25 428 TYR B CA 1
ATOM 9602 C C . TYR B 1 428 ? -18.281 37.812 21.156 1 42.25 428 TYR B C 1
ATOM 9604 O O . TYR B 1 428 ? -19.312 38.438 21.375 1 42.25 428 TYR B O 1
ATOM 9612 N N . LEU B 1 429 ? -18.156 36.438 21.125 1 42.47 429 LEU B N 1
ATOM 9613 C CA . LEU B 1 429 ? -19.297 35.75 21.719 1 42.47 429 LEU B CA 1
ATOM 9614 C C . LEU B 1 429 ? -19.328 35.969 23.234 1 42.47 429 LEU B C 1
ATOM 9616 O O . LEU B 1 429 ? -20.234 35.469 23.906 1 42.47 429 LEU B O 1
ATOM 9620 N N . GLY B 1 430 ? -18.656 36.906 23.719 1 39.16 430 GLY B N 1
ATOM 9621 C CA . GLY B 1 430 ? -18.656 37.406 25.094 1 39.16 430 GLY B CA 1
ATOM 9622 C C . GLY B 1 430 ? -18.391 36.281 26.109 1 39.16 430 GLY B C 1
ATOM 9623 O O . GLY B 1 430 ? -18.797 36.375 27.266 1 39.16 430 GLY B O 1
ATOM 9624 N N . ILE B 1 431 ? -17.969 35.281 25.531 1 44.78 431 ILE B N 1
ATOM 9625 C CA . ILE B 1 431 ? -17.75 34.156 26.438 1 44.78 431 ILE B CA 1
ATOM 9626 C C . ILE B 1 431 ? -16.625 34.5 27.406 1 44.78 431 ILE B C 1
ATOM 9628 O O . ILE B 1 431 ? -16.641 34.094 28.562 1 44.78 431 ILE B O 1
ATOM 9632 N N . ASP B 1 432 ? -15.68 35.188 26.953 1 40.94 432 ASP B N 1
ATOM 9633 C CA . ASP B 1 432 ? -14.633 35.625 27.859 1 40.94 432 ASP B CA 1
ATOM 9634 C C . ASP B 1 432 ? -15.203 36.531 28.953 1 40.94 432 ASP B C 1
ATOM 9636 O O . ASP B 1 432 ? -14.844 36.406 30.125 1 40.94 432 ASP B O 1
ATOM 9640 N N . GLN B 1 433 ? -15.867 37.625 28.5 1 40.19 433 GLN B N 1
ATOM 9641 C CA . GLN B 1 433 ? -16.531 38.438 29.5 1 40.19 433 GLN B CA 1
ATOM 9642 C C . GLN B 1 433 ? -17.531 37.625 30.312 1 40.19 433 GLN B C 1
ATOM 9644 O O . GLN B 1 433 ? -17.703 37.844 31.516 1 40.19 433 GLN B O 1
ATOM 9649 N N . LEU B 1 434 ? -18.234 36.812 29.547 1 38.19 434 LEU B N 1
ATOM 9650 C CA . LEU B 1 434 ? -19.156 35.938 30.266 1 38.19 434 LEU B CA 1
ATOM 9651 C C . LEU B 1 434 ? -18.391 35.031 31.219 1 38.19 434 LEU B C 1
ATOM 9653 O O . LEU B 1 434 ? -18.859 34.781 32.344 1 38.19 434 LEU B O 1
ATOM 9657 N N . ILE B 1 435 ? -17.188 34.688 30.828 1 39.22 435 ILE B N 1
ATOM 9658 C CA . ILE B 1 435 ? -16.359 33.938 31.766 1 39.22 435 ILE B CA 1
ATOM 9659 C C . ILE B 1 435 ? -15.828 34.875 32.844 1 39.22 435 ILE B C 1
ATOM 9661 O O . ILE B 1 435 ? -15.766 34.5 34.031 1 39.22 435 ILE B O 1
ATOM 9665 N N . ARG B 1 436 ? -15.438 36.031 32.656 1 39.47 436 ARG B N 1
ATOM 9666 C CA . ARG B 1 436 ? -15.055 36.969 33.719 1 39.47 436 ARG B CA 1
ATOM 9667 C C . ARG B 1 436 ? -16.266 37.406 34.531 1 39.47 436 ARG B C 1
ATOM 9669 O O . ARG B 1 436 ? -16.188 37.469 35.75 1 39.47 436 ARG B O 1
ATOM 9676 N N . SER B 1 437 ? -17.188 37.938 33.812 1 36.09 437 SER B N 1
ATOM 9677 C CA . SER B 1 437 ? -18.297 38.406 34.625 1 36.09 437 SER B CA 1
ATOM 9678 C C . SER B 1 437 ? -19.062 37.25 35.219 1 36.09 437 SER B C 1
ATOM 9680 O O . SER B 1 437 ? -19.719 37.375 36.25 1 36.09 437 SER B O 1
ATOM 9682 N N . LYS B 1 438 ? -19.266 36.219 34.531 1 40.69 438 LYS B N 1
ATOM 9683 C CA . LYS B 1 438 ? -20.047 35.156 35.125 1 40.69 438 LYS B CA 1
ATOM 9684 C C . LYS B 1 438 ? -19.219 34.375 36.156 1 40.69 438 LYS B C 1
ATOM 9686 O O . LYS B 1 438 ? -19.688 33.375 36.719 1 40.69 438 LYS B O 1
ATOM 9691 N N . LYS B 1 439 ? -18.031 34.594 36.438 1 37.94 439 LYS B N 1
ATOM 9692 C CA . LYS B 1 439 ? -17.703 34 37.75 1 37.94 439 LYS B CA 1
ATOM 9693 C C . LYS B 1 439 ? -18.719 34.438 38.812 1 37.94 439 LYS B C 1
ATOM 9695 O O . LYS B 1 439 ? -19.109 33.625 39.656 1 37.94 439 LYS B O 1
ATOM 9700 N N . THR B 1 440 ? -19.078 35.656 38.812 1 34.78 440 THR B N 1
ATOM 9701 C CA . THR B 1 440 ? -20.062 36.031 39.812 1 34.78 440 THR B CA 1
ATOM 9702 C C . THR B 1 440 ? -21.469 35.688 39.375 1 34.78 440 THR B C 1
ATOM 9704 O O . THR B 1 440 ? -22.266 35.125 40.125 1 34.78 440 THR B O 1
ATOM 9707 N N . ALA B 1 441 ? -21.984 36.25 38.375 1 34.16 441 ALA B N 1
ATOM 9708 C CA . ALA B 1 441 ? -23.406 36.156 38.062 1 34.16 441 ALA B CA 1
ATOM 9709 C C . ALA B 1 441 ? -23.719 34.844 37.375 1 34.16 441 ALA B C 1
ATOM 9711 O O . ALA B 1 441 ? -24.844 34.344 37.438 1 34.16 441 ALA B O 1
ATOM 9712 N N . ALA B 1 442 ? -22.938 34.281 36.562 1 34.16 442 ALA B N 1
ATOM 9713 C CA . ALA B 1 442 ? -23.234 32.938 36.031 1 34.16 442 ALA B CA 1
ATOM 9714 C C . ALA B 1 442 ? -23.469 31.938 37.125 1 34.16 442 ALA B C 1
ATOM 9716 O O . ALA B 1 442 ? -24.172 30.938 36.938 1 34.16 442 ALA B O 1
ATOM 9717 N N . TYR B 1 443 ? -22.969 32.031 38.375 1 32.75 443 TYR B N 1
ATOM 9718 C CA . TYR B 1 443 ? -23.484 31.359 39.594 1 32.75 443 TYR B CA 1
ATOM 9719 C C . TYR B 1 443 ? -24.969 31.641 39.75 1 32.75 443 TYR B C 1
ATOM 9721 O O . TYR B 1 443 ? -25.75 30.719 40.062 1 32.75 443 TYR B O 1
ATOM 9729 N N . ASP B 1 444 ? -25.344 32.938 39.75 1 32.59 444 ASP B N 1
ATOM 9730 C CA . ASP B 1 444 ? -26.75 33.25 40 1 32.59 444 ASP B CA 1
ATOM 9731 C C . ASP B 1 444 ? -27.625 32.812 38.844 1 32.59 444 ASP B C 1
ATOM 9733 O O . ASP B 1 444 ? -28.719 32.25 39.062 1 32.59 444 ASP B O 1
ATOM 9737 N N . PHE B 1 445 ? -27.281 33.219 37.719 1 32.62 445 PHE B N 1
ATOM 9738 C CA . PHE B 1 445 ? -28.219 32.906 36.625 1 32.62 445 PHE B CA 1
ATOM 9739 C C . PHE B 1 445 ? -28.266 31.422 36.344 1 32.62 445 PHE B C 1
ATOM 9741 O O . PHE B 1 445 ? -29.328 30.875 36.062 1 32.62 445 PHE B O 1
ATOM 9748 N N . ILE B 1 446 ? -27.219 30.531 36.188 1 35.22 446 ILE B N 1
ATOM 9749 C CA . ILE B 1 446 ? -27.328 29.078 36.219 1 35.22 446 ILE B CA 1
ATOM 9750 C C . ILE B 1 446 ? -28.266 28.672 37.344 1 35.22 446 ILE B C 1
ATOM 9752 O O . ILE B 1 446 ? -29.047 27.734 37.219 1 35.22 446 ILE B O 1
ATOM 9756 N N . HIS B 1 447 ? -28.359 29.25 38.469 1 31.53 447 HIS B N 1
ATOM 9757 C CA . HIS B 1 447 ? -29.344 28.984 39.5 1 31.53 447 HIS B CA 1
ATOM 9758 C C . HIS B 1 447 ? -30.734 29.422 39.062 1 31.53 447 HIS B C 1
ATOM 9760 O O . HIS B 1 447 ? -31.734 28.828 39.438 1 31.53 447 HIS B O 1
ATOM 9766 N N . ASN B 1 448 ? -30.969 30.641 38.688 1 32.88 448 ASN B N 1
ATOM 9767 C CA . ASN B 1 448 ? -32.375 30.953 38.531 1 32.88 448 ASN B CA 1
ATOM 9768 C C . ASN B 1 448 ? -32.938 30.391 37.219 1 32.88 448 ASN B C 1
ATOM 9770 O O . ASN B 1 448 ? -34.125 30.094 37.094 1 32.88 448 ASN B O 1
ATOM 9774 N N . HIS B 1 449 ? -32.5 30.797 36.125 1 33.41 449 HIS B N 1
ATOM 9775 C CA . HIS B 1 449 ? -33.406 30.453 35 1 33.41 449 HIS B CA 1
ATOM 9776 C C . HIS B 1 449 ? -33.188 29 34.562 1 33.41 449 HIS B C 1
ATOM 9778 O O . HIS B 1 449 ? -32.094 28.453 34.719 1 33.41 449 HIS B O 1
ATOM 9784 N N . GLY B 1 450 ? -34.312 28.219 34.156 1 33.5 450 GLY B N 1
ATOM 9785 C CA . GLY B 1 450 ? -34.625 26.828 33.938 1 33.5 450 GLY B CA 1
ATOM 9786 C C . GLY B 1 450 ? -33.625 26.109 33.062 1 33.5 450 GLY B C 1
ATOM 9787 O O . GLY B 1 450 ? -33.375 24.922 33.25 1 33.5 450 GLY B O 1
ATOM 9788 N N . ILE B 1 451 ? -33.281 26.766 32.031 1 36.72 451 ILE B N 1
ATOM 9789 C CA . ILE B 1 451 ? -32.5 26 31.094 1 36.72 451 ILE B CA 1
ATOM 9790 C C . ILE B 1 451 ? -31.156 25.609 31.719 1 36.72 451 ILE B C 1
ATOM 9792 O O . ILE B 1 451 ? -30.609 24.547 31.438 1 36.72 451 ILE B O 1
ATOM 9796 N N . GLY B 1 452 ? -30.531 26.406 32.562 1 35.03 452 GLY B N 1
ATOM 9797 C CA . GLY B 1 452 ? -29.359 26.078 33.375 1 35.03 452 GLY B CA 1
ATOM 9798 C C . GLY B 1 452 ? -29.562 24.859 34.25 1 35.03 452 GLY B C 1
ATOM 9799 O O . GLY B 1 452 ? -28.625 24.078 34.469 1 35.03 452 GLY B O 1
ATOM 9800 N N . ARG B 1 453 ? -30.734 24.781 34.875 1 40.06 453 ARG B N 1
ATOM 9801 C CA . ARG B 1 453 ? -31.109 23.562 35.594 1 40.06 453 ARG B CA 1
ATOM 9802 C C . ARG B 1 453 ? -31.047 22.359 34.656 1 40.06 453 ARG B C 1
ATOM 9804 O O . ARG B 1 453 ? -30.625 21.266 35.031 1 40.06 453 ARG B O 1
ATOM 9811 N N . ILE B 1 454 ? -31.516 22.609 33.469 1 37.62 454 ILE B N 1
ATOM 9812 C CA . ILE B 1 454 ? -31.531 21.469 32.562 1 37.62 454 ILE B CA 1
ATOM 9813 C C . ILE B 1 454 ? -30.094 21.078 32.188 1 37.62 454 ILE B C 1
ATOM 9815 O O . ILE B 1 454 ? -29.75 19.906 32.188 1 37.62 454 ILE B O 1
ATOM 9819 N N . ILE B 1 455 ? -29.406 22.031 31.75 1 37.16 455 ILE B N 1
ATOM 9820 C CA . ILE B 1 455 ? -28.016 21.703 31.406 1 37.16 455 ILE B CA 1
ATOM 9821 C C . ILE B 1 455 ? -27.266 21.25 32.656 1 37.16 455 ILE B C 1
ATOM 9823 O O . ILE B 1 455 ? -26.484 20.297 32.594 1 37.16 455 ILE B O 1
ATOM 9827 N N . LEU B 1 456 ? -27.5 21.906 33.844 1 38.38 456 LEU B N 1
ATOM 9828 C CA . LEU B 1 456 ? -26.953 21.391 35.094 1 38.38 456 LEU B CA 1
ATOM 9829 C C . LEU B 1 456 ? -27.531 20.016 35.406 1 38.38 456 LEU B C 1
ATOM 9831 O O . LEU B 1 456 ? -26.828 19.141 35.938 1 38.38 456 LEU B O 1
ATOM 9835 N N . ASN B 1 457 ? -28.812 19.922 35.188 1 40.56 457 ASN B N 1
ATOM 9836 C CA . ASN B 1 457 ? -29.344 18.562 35.344 1 40.56 457 ASN B CA 1
ATOM 9837 C C . ASN B 1 457 ? -28.719 17.609 34.344 1 40.56 457 ASN B C 1
ATOM 9839 O O . ASN B 1 457 ? -28.422 16.469 34.656 1 40.56 457 ASN B O 1
ATOM 9843 N N . ILE B 1 458 ? -28.672 18.031 33.125 1 40.75 458 ILE B N 1
ATOM 9844 C CA . ILE B 1 458 ? -28 17.156 32.188 1 40.75 458 ILE B CA 1
ATOM 9845 C C . ILE B 1 458 ? -26.516 17.031 32.562 1 40.75 458 ILE B C 1
ATOM 9847 O O . ILE B 1 458 ? -25.953 15.93 32.531 1 40.75 458 ILE B O 1
ATOM 9851 N N . ALA B 1 459 ? -25.844 18.141 32.812 1 40.12 459 ALA B N 1
ATOM 9852 C CA . ALA B 1 459 ? -24.484 18.047 33.312 1 40.12 459 ALA B CA 1
ATOM 9853 C C . ALA B 1 459 ? -24.422 17.281 34.625 1 40.12 459 ALA B C 1
ATOM 9855 O O . ALA B 1 459 ? -23.484 16.484 34.844 1 40.12 459 ALA B O 1
ATOM 9856 N N . ASP B 1 460 ? -25.297 17.578 35.562 1 42.75 460 ASP B N 1
ATOM 9857 C CA . ASP B 1 460 ? -25.391 16.75 36.75 1 42.75 460 ASP B CA 1
ATOM 9858 C C . ASP B 1 460 ? -25.75 15.312 36.375 1 42.75 460 ASP B C 1
ATOM 9860 O O . ASP B 1 460 ? -25.219 14.359 36.969 1 42.75 460 ASP B O 1
ATOM 9864 N N . ILE B 1 461 ? -26.719 15.141 35.562 1 41.62 461 ILE B N 1
ATOM 9865 C CA . ILE B 1 461 ? -27 13.781 35.094 1 41.62 461 ILE B CA 1
ATOM 9866 C C . ILE B 1 461 ? -25.797 13.25 34.312 1 41.62 461 ILE B C 1
ATOM 9868 O O . ILE B 1 461 ? -25.406 12.094 34.5 1 41.62 461 ILE B O 1
ATOM 9872 N N . THR B 1 462 ? -25.266 14 33.406 1 39 462 THR B N 1
ATOM 9873 C CA . THR B 1 462 ? -24.062 13.531 32.75 1 39 462 THR B CA 1
ATOM 9874 C C . THR B 1 462 ? -22.906 13.438 33.75 1 39 462 THR B C 1
ATOM 9876 O O . THR B 1 462 ? -22.125 12.477 33.719 1 39 462 THR B O 1
ATOM 9879 N N . ASN B 1 463 ? -22.688 14.391 34.562 1 40.25 463 ASN B N 1
ATOM 9880 C CA . ASN B 1 463 ? -21.719 14.234 35.656 1 40.25 463 ASN B CA 1
ATOM 9881 C C . ASN B 1 463 ? -22.141 13.117 36.625 1 40.25 463 ASN B C 1
ATOM 9883 O O . ASN B 1 463 ? -21.297 12.352 37.094 1 40.25 463 ASN B O 1
ATOM 9887 N N . LYS B 1 464 ? -23.391 13.141 37.156 1 41.41 464 LYS B N 1
ATOM 9888 C CA . LYS B 1 464 ? -23.844 11.977 37.906 1 41.41 464 LYS B CA 1
ATOM 9889 C C . LYS B 1 464 ? -23.812 10.719 37.062 1 41.41 464 LYS B C 1
ATOM 9891 O O . LYS B 1 464 ? -23.453 9.641 37.531 1 41.41 464 LYS B O 1
ATOM 9896 N N . ALA B 1 465 ? -24.312 10.727 35.844 1 39.34 465 ALA B N 1
ATOM 9897 C CA . ALA B 1 465 ? -24.125 9.578 34.969 1 39.34 465 ALA B CA 1
ATOM 9898 C C . ALA B 1 465 ? -22.641 9.344 34.719 1 39.34 465 ALA B C 1
ATOM 9900 O O . ALA B 1 465 ? -22.172 8.203 34.719 1 39.34 465 ALA B O 1
ATOM 9901 N N . VAL B 1 466 ? -21.812 10.258 34.281 1 37.88 466 VAL B N 1
ATOM 9902 C CA . VAL B 1 466 ? -20.375 10.086 34.25 1 37.88 466 VAL B CA 1
ATOM 9903 C C . VAL B 1 466 ? -19.875 9.789 35.688 1 37.88 466 VAL B C 1
ATOM 9905 O O . VAL B 1 466 ? -19 8.938 35.875 1 37.88 466 VAL B O 1
ATOM 9908 N N . GLN B 1 467 ? -20.25 10.43 36.719 1 35.16 467 GLN B N 1
ATOM 9909 C CA . GLN B 1 467 ? -19.984 10 38.094 1 35.16 467 GLN B CA 1
ATOM 9910 C C . GLN B 1 467 ? -20.703 8.688 38.406 1 35.16 467 GLN B C 1
ATOM 9912 O O . GLN B 1 467 ? -20.172 7.848 39.125 1 35.16 467 GLN B O 1
ATOM 9917 N N . PHE B 1 468 ? -22.031 8.633 38.281 1 34.41 468 PHE B N 1
ATOM 9918 C CA . PHE B 1 468 ? -22.656 7.32 38.406 1 34.41 468 PHE B CA 1
ATOM 9919 C C . PHE B 1 468 ? -22.078 6.344 37.406 1 34.41 468 PHE B C 1
ATOM 9921 O O . PHE B 1 468 ? -21.859 5.172 37.719 1 34.41 468 PHE B O 1
ATOM 9928 N N . LEU B 1 469 ? -22.172 6.652 36.031 1 33.97 469 LEU B N 1
ATOM 9929 C CA . LEU B 1 469 ? -21.266 5.816 35.25 1 33.97 469 LEU B CA 1
ATOM 9930 C C . LEU B 1 469 ? -19.812 6.219 35.5 1 33.97 469 LEU B C 1
ATOM 9932 O O . LEU B 1 469 ? -19.438 7.371 35.281 1 33.97 469 LEU B O 1
ATOM 9936 N N . HIS B 1 470 ? -19.188 6.07 36.594 1 34.53 470 HIS B N 1
ATOM 9937 C CA . HIS B 1 470 ? -17.766 6.016 36.938 1 34.53 470 HIS B CA 1
ATOM 9938 C C . HIS B 1 470 ? -16.906 5.945 35.656 1 34.53 470 HIS B C 1
ATOM 9940 O O . HIS B 1 470 ? -16.188 4.969 35.469 1 34.53 470 HIS B O 1
ATOM 9946 N N . ILE B 1 471 ? -17.203 6.523 34.719 1 36.75 471 ILE B N 1
ATOM 9947 C CA . ILE B 1 471 ? -16.578 6.574 33.406 1 36.75 471 ILE B CA 1
ATOM 9948 C C . ILE B 1 471 ? -15.148 7.117 33.531 1 36.75 471 ILE B C 1
ATOM 9950 O O . ILE B 1 471 ? -14.242 6.672 32.844 1 36.75 471 ILE B O 1
ATOM 9954 N N . SER B 1 472 ? -14.906 8.164 34.375 1 38.53 472 SER B N 1
ATOM 9955 C CA . SER B 1 472 ? -13.508 8.492 34.625 1 38.53 472 SER B CA 1
ATOM 9956 C C . SER B 1 472 ? -12.734 7.266 35.094 1 38.53 472 SER B C 1
ATOM 9958 O O . SER B 1 472 ? -11.586 7.055 34.719 1 38.53 472 SER B O 1
ATOM 9960 N N . LYS B 1 473 ? -13.273 6.594 36.188 1 40.38 473 LYS B N 1
ATOM 9961 C CA . LYS B 1 473 ? -12.695 5.309 36.562 1 40.38 473 LYS B CA 1
ATOM 9962 C C . LYS B 1 473 ? -12.836 4.285 35.438 1 40.38 473 LYS B C 1
ATOM 9964 O O . LYS B 1 473 ? -11.953 3.447 35.25 1 40.38 473 LYS B O 1
ATOM 9969 N N . ILE B 1 474 ? -13.875 4.328 34.719 1 39.62 474 ILE B N 1
ATOM 9970 C CA . ILE B 1 474 ? -13.992 3.482 33.531 1 39.62 474 ILE B CA 1
ATOM 9971 C C . ILE B 1 474 ? -13.047 3.986 32.438 1 39.62 474 ILE B C 1
ATOM 9973 O O . ILE B 1 474 ? -12.375 3.193 31.781 1 39.62 474 ILE B O 1
ATOM 9977 N N . ILE B 1 475 ? -13.016 5.258 32.188 1 42.5 475 ILE B N 1
ATOM 9978 C CA . ILE B 1 475 ? -11.992 5.793 31.297 1 42.5 475 ILE B CA 1
ATOM 9979 C C . ILE B 1 475 ? -10.609 5.539 31.891 1 42.5 475 ILE B C 1
ATOM 9981 O O . ILE B 1 475 ? -9.68 5.16 31.172 1 42.5 475 ILE B O 1
ATOM 9985 N N . SER B 1 476 ? -10.453 5.941 33.188 1 43.38 476 SER B N 1
ATOM 9986 C CA . SER B 1 476 ? -9.211 5.516 33.812 1 43.38 476 SER B CA 1
ATOM 9987 C C . SER B 1 476 ? -9.094 3.996 33.844 1 43.38 476 SER B C 1
ATOM 9989 O O . SER B 1 476 ? -8.008 3.455 33.625 1 43.38 476 SER B O 1
ATOM 9991 N N . LEU B 1 477 ? -10.117 3.348 34.188 1 41.88 477 LEU B N 1
ATOM 9992 C CA . LEU B 1 477 ? -10.133 1.892 34.094 1 41.88 477 LEU B CA 1
ATOM 9993 C C . LEU B 1 477 ? -10.094 1.449 32.625 1 41.88 477 LEU B C 1
ATOM 9995 O O . LEU B 1 477 ? -9.367 0.514 32.281 1 41.88 477 LEU B O 1
ATOM 9999 N N . LEU B 1 478 ? -10.898 2.037 31.828 1 45.44 478 LEU B N 1
ATOM 10000 C CA . LEU B 1 478 ? -10.727 1.792 30.391 1 45.44 478 LEU B CA 1
ATOM 10001 C C . LEU B 1 478 ? -9.359 2.268 29.922 1 45.44 478 LEU B C 1
ATOM 10003 O O . LEU B 1 478 ? -8.727 1.621 29.078 1 45.44 478 LEU B O 1
ATOM 10007 N N . GLY B 1 479 ? -9 3.432 30.359 1 45.97 479 GLY B N 1
ATOM 10008 C CA . GLY B 1 479 ? -7.609 3.799 30.172 1 45.97 479 GLY B CA 1
ATOM 10009 C C . GLY B 1 479 ? -6.641 2.771 30.734 1 45.97 479 GLY B C 1
ATOM 10010 O O . GLY B 1 479 ? -5.668 2.406 30.078 1 45.97 479 GLY B O 1
ATOM 10011 N N . PHE B 1 480 ? -6.902 2.541 32 1 42.53 480 PHE B N 1
ATOM 10012 C CA . PHE B 1 480 ? -6.109 1.46 32.562 1 42.53 480 PHE B CA 1
ATOM 10013 C C . PHE B 1 480 ? -6.316 0.165 31.797 1 42.53 480 PHE B C 1
ATOM 10015 O O . PHE B 1 480 ? -5.352 -0.53 31.469 1 42.53 480 PHE B O 1
ATOM 10022 N N . ILE B 1 481 ? -7.57 -0.241 31.578 1 43.94 481 ILE B N 1
ATOM 10023 C CA . ILE B 1 481 ? -7.844 -1.429 30.781 1 43.94 481 ILE B CA 1
ATOM 10024 C C . ILE B 1 481 ? -7.324 -1.221 29.359 1 43.94 481 ILE B C 1
ATOM 10026 O O . ILE B 1 481 ? -6.719 -2.121 28.781 1 43.94 481 ILE B O 1
ATOM 10030 N N . THR B 1 482 ? -7.66 -0.094 28.859 1 45.75 482 THR B N 1
ATOM 10031 C CA . THR B 1 482 ? -7.082 0.195 27.562 1 45.75 482 THR B CA 1
ATOM 10032 C C . THR B 1 482 ? -5.559 0.212 27.625 1 45.75 482 THR B C 1
ATOM 10034 O O . THR B 1 482 ? -4.883 -0.283 26.734 1 45.75 482 THR B O 1
ATOM 10037 N N . MET B 1 483 ? -5.094 0.874 28.734 1 45.84 483 MET B N 1
ATOM 10038 C CA . MET B 1 483 ? -3.645 0.786 28.891 1 45.84 483 MET B CA 1
ATOM 10039 C C . MET B 1 483 ? -3.207 -0.661 29.094 1 45.84 483 MET B C 1
ATOM 10041 O O . MET B 1 483 ? -2.193 -1.089 28.531 1 45.84 483 MET B O 1
ATOM 10045 N N . LYS B 1 484 ? -3.867 -1.26 30.016 1 44.28 484 LYS B N 1
ATOM 10046 C CA . LYS B 1 484 ? -3.541 -2.672 30.188 1 44.28 484 LYS B CA 1
ATOM 10047 C C . LYS B 1 484 ? -3.887 -3.479 28.953 1 44.28 484 LYS B C 1
ATOM 10049 O O . LYS B 1 484 ? -3.154 -4.395 28.562 1 44.28 484 LYS B O 1
ATOM 10054 N N . LEU B 1 485 ? -5.035 -3.213 28.422 1 45.66 485 LEU B N 1
ATOM 10055 C CA . LEU B 1 485 ? -5.371 -3.846 27.141 1 45.66 485 LEU B CA 1
ATOM 10056 C C . LEU B 1 485 ? -4.402 -3.414 26.047 1 45.66 485 LEU B C 1
ATOM 10058 O O . LEU B 1 485 ? -3.988 -4.23 25.219 1 45.66 485 LEU B O 1
ATOM 10062 N N . ILE B 1 486 ? -4.18 -2.146 26.078 1 47 486 ILE B N 1
ATOM 10063 C CA . ILE B 1 486 ? -3.141 -1.669 25.172 1 47 486 ILE B CA 1
ATOM 10064 C C . ILE B 1 486 ? -1.824 -2.381 25.469 1 47 486 ILE B C 1
ATOM 10066 O O . ILE B 1 486 ? -1.106 -2.787 24.547 1 47 486 ILE B O 1
ATOM 10070 N N . ASP B 1 487 ? -1.498 -2.424 26.781 1 46.81 487 ASP B N 1
ATOM 10071 C CA . ASP B 1 487 ? -0.323 -3.195 27.172 1 46.81 487 ASP B CA 1
ATOM 10072 C C . ASP B 1 487 ? -0.47 -4.66 26.781 1 46.81 487 ASP B C 1
ATOM 10074 O O . ASP B 1 487 ? 0.483 -5.277 26.297 1 46.81 487 ASP B O 1
ATOM 10078 N N . LEU B 1 488 ? -1.498 -5.148 27.156 1 43.78 488 LEU B N 1
ATOM 10079 C CA . LEU B 1 488 ? -1.773 -6.543 26.828 1 43.78 488 LEU B CA 1
ATOM 10080 C C . LEU B 1 488 ? -1.837 -6.746 25.328 1 43.78 488 LEU B C 1
ATOM 10082 O O . LEU B 1 488 ? -1.376 -7.77 24.812 1 43.78 488 LEU B O 1
ATOM 10086 N N . LEU B 1 489 ? -2.588 -5.805 24.734 1 45.88 489 LEU B N 1
ATOM 10087 C CA . LEU B 1 489 ? -2.707 -5.949 23.281 1 45.88 489 LEU B CA 1
ATOM 10088 C C . LEU B 1 489 ? -1.45 -5.445 22.578 1 45.88 489 LEU B C 1
ATOM 10090 O O . LEU B 1 489 ? -1.348 -5.516 21.359 1 45.88 489 LEU B O 1
ATOM 10094 N N . GLY B 1 490 ? -0.339 -5.129 23.344 1 47.34 490 GLY B N 1
ATOM 10095 C CA . GLY B 1 490 ? 0.94 -4.703 22.797 1 47.34 490 GLY B CA 1
ATOM 10096 C C . GLY B 1 490 ? 0.895 -3.318 22.172 1 47.34 490 GLY B C 1
ATOM 10097 O O . GLY B 1 490 ? 1.585 -3.051 21.188 1 47.34 490 GLY B O 1
ATOM 10098 N N . LEU B 1 491 ? -0.011 -2.559 22.719 1 50.81 491 LEU B N 1
ATOM 10099 C CA . LEU B 1 491 ? -0.203 -1.235 22.141 1 50.81 491 LEU B CA 1
ATOM 10100 C C . LEU B 1 491 ? 0.685 -0.204 22.828 1 50.81 491 LEU B C 1
ATOM 10102 O O . LEU B 1 491 ? 0.369 0.987 22.828 1 50.81 491 LEU B O 1
ATOM 10106 N N . ALA B 1 492 ? 1.627 -0.606 23.656 1 52.62 492 ALA B N 1
ATOM 10107 C CA . ALA B 1 492 ? 2.635 0.28 24.234 1 52.62 492 ALA B CA 1
ATOM 10108 C C . ALA B 1 492 ? 3.178 1.248 23.188 1 52.62 492 ALA B C 1
ATOM 10110 O O . ALA B 1 492 ? 3.471 2.406 23.5 1 52.62 492 ALA B O 1
ATOM 10111 N N . ASP B 1 493 ? 3.102 0.778 22.094 1 59.53 493 ASP B N 1
ATOM 10112 C CA . ASP B 1 493 ? 3.631 1.6 21.016 1 59.53 493 ASP B CA 1
ATOM 10113 C C . ASP B 1 493 ? 2.732 2.807 20.75 1 59.53 493 ASP B C 1
ATOM 10115 O O . ASP B 1 493 ? 3.223 3.902 20.469 1 59.53 493 ASP B O 1
ATOM 10119 N N . ILE B 1 494 ? 1.516 2.59 21.062 1 59.56 494 ILE B N 1
ATOM 10120 C CA . ILE B 1 494 ? 0.595 3.695 20.828 1 59.56 494 ILE B CA 1
ATOM 10121 C C . ILE B 1 494 ? 0.767 4.754 21.906 1 59.56 494 ILE B C 1
ATOM 10123 O O . ILE B 1 494 ? 0.714 5.953 21.625 1 59.56 494 ILE B O 1
ATOM 10127 N N . VAL B 1 495 ? 1.062 4.262 23.109 1 56.97 495 VAL B N 1
ATOM 10128 C CA . VAL B 1 495 ? 1.26 5.199 24.203 1 56.97 495 VAL B CA 1
ATOM 10129 C C . VAL B 1 495 ? 2.541 6 23.969 1 56.97 495 VAL B C 1
ATOM 10131 O O . VAL B 1 495 ? 2.572 7.211 24.203 1 56.97 495 VAL B O 1
ATOM 10134 N N . ASP B 1 496 ? 3.527 5.309 23.594 1 62.56 496 ASP B N 1
ATOM 10135 C CA . ASP B 1 496 ? 4.785 6 23.312 1 62.56 496 ASP B CA 1
ATOM 10136 C C . ASP B 1 496 ? 4.617 7.02 22.188 1 62.56 496 ASP B C 1
ATOM 10138 O O . ASP B 1 496 ? 5.145 8.133 22.266 1 62.56 496 ASP B O 1
ATOM 10142 N N . LYS B 1 497 ? 3.797 6.621 21.312 1 69.06 497 LYS B N 1
ATOM 10143 C CA . LYS B 1 497 ? 3.57 7.547 20.203 1 69.06 497 LYS B CA 1
ATOM 10144 C C . LYS B 1 497 ? 2.764 8.758 20.656 1 69.06 497 LYS B C 1
ATOM 10146 O O . LYS B 1 497 ? 3.008 9.883 20.219 1 69.06 497 LYS B O 1
ATOM 10151 N N . ILE B 1 498 ? 1.974 8.562 21.672 1 64.94 498 ILE B N 1
ATOM 10152 C CA . ILE B 1 498 ? 1.19 9.672 22.203 1 64.94 498 ILE B CA 1
ATOM 10153 C C . ILE B 1 498 ? 2.088 10.578 23.031 1 64.94 498 ILE B C 1
ATOM 10155 O O . ILE B 1 498 ? 1.979 11.805 22.953 1 64.94 498 ILE B O 1
ATOM 10159 N N . ARG B 1 499 ? 2.912 9.977 23.766 1 68 499 ARG B N 1
ATOM 10160 C CA . ARG B 1 499 ? 3.848 10.758 24.562 1 68 499 ARG B CA 1
ATOM 10161 C C . ARG B 1 499 ? 4.781 11.578 23.688 1 68 499 ARG B C 1
ATOM 10163 O O . ARG B 1 499 ? 5.039 12.75 23.953 1 68 499 ARG B O 1
ATOM 10170 N N . ILE B 1 500 ? 5.227 11 22.672 1 76 500 ILE B N 1
ATOM 10171 C CA . ILE B 1 500 ? 6.133 11.695 21.766 1 76 500 ILE B CA 1
ATOM 10172 C C . ILE B 1 500 ? 5.387 12.812 21.031 1 76 500 ILE B C 1
ATOM 10174 O O . ILE B 1 500 ? 5.914 13.914 20.859 1 76 500 ILE B O 1
ATOM 10178 N N . ASN B 1 501 ? 4.113 12.508 20.766 1 72.69 501 ASN B N 1
ATOM 10179 C CA . ASN B 1 501 ? 3.326 13.516 20.062 1 72.69 501 ASN B CA 1
ATOM 10180 C C . ASN B 1 501 ? 3.041 14.727 20.953 1 72.69 501 ASN B C 1
ATOM 10182 O O . ASN B 1 501 ? 2.947 15.852 20.469 1 72.69 501 ASN B O 1
ATOM 10186 N N . ALA B 1 502 ? 2.951 14.383 22.188 1 66.38 502 ALA B N 1
ATOM 10187 C CA . ALA B 1 502 ? 2.703 15.461 23.141 1 66.38 502 ALA B CA 1
ATOM 10188 C C . ALA B 1 502 ? 3.945 16.328 23.328 1 66.38 502 ALA B C 1
ATOM 10190 O O . ALA B 1 502 ? 3.842 17.5 23.688 1 66.38 502 ALA B O 1
ATOM 10191 N N . SER B 1 503 ? 5.078 15.781 23.016 1 74.44 503 SER B N 1
ATOM 10192 C CA . SER B 1 503 ? 6.328 16.5 23.203 1 74.44 503 SER B CA 1
ATOM 10193 C C . SER B 1 503 ? 6.805 17.156 21.906 1 74.44 503 SER B C 1
ATOM 10195 O O . SER B 1 503 ? 7.887 17.734 21.859 1 74.44 503 SER B O 1
ATOM 10197 N N . LEU B 1 504 ? 5.961 17.156 20.906 1 83.94 504 LEU B N 1
ATOM 10198 C CA . LEU B 1 504 ? 6.355 17.688 19.609 1 83.94 504 LEU B CA 1
ATOM 10199 C C . LEU B 1 504 ? 6.23 19.203 19.578 1 83.94 504 LEU B C 1
ATOM 10201 O O . LEU B 1 504 ? 5.32 19.766 20.203 1 83.94 504 LEU B O 1
ATOM 10205 N N . SER B 1 505 ? 7.188 19.797 19.062 1 83.56 505 SER B N 1
ATOM 10206 C CA . SER B 1 505 ? 7.113 21.234 18.781 1 83.56 505 SER B CA 1
ATOM 10207 C C . SER B 1 505 ? 6.633 21.5 17.359 1 83.56 505 SER B C 1
ATOM 10209 O O . SER B 1 505 ? 7.043 20.812 16.422 1 83.56 505 SER B O 1
ATOM 10211 N N . HIS B 1 506 ? 5.648 22.375 17.219 1 84.38 506 HIS B N 1
ATOM 10212 C CA . HIS B 1 506 ? 5.176 22.781 15.898 1 84.38 506 HIS B CA 1
ATOM 10213 C C . HIS B 1 506 ? 5.52 24.25 15.633 1 84.38 506 HIS B C 1
ATOM 10215 O O . HIS B 1 506 ? 5.031 25.141 16.328 1 84.38 506 HIS B O 1
ATOM 10221 N N . GLN B 1 507 ? 6.465 24.406 14.711 1 87.56 507 GLN B N 1
ATOM 10222 C CA . GLN B 1 507 ? 6.875 25.766 14.344 1 87.56 507 GLN B CA 1
ATOM 10223 C C . GLN B 1 507 ? 6.488 26.094 12.906 1 87.56 507 GLN B C 1
ATOM 10225 O O . GLN B 1 507 ? 6.57 25.234 12.023 1 87.56 507 GLN B O 1
ATOM 10230 N N . PRO B 1 508 ? 5.977 27.25 12.711 1 89.19 508 PRO B N 1
ATOM 10231 C CA . PRO B 1 508 ? 5.703 27.641 11.328 1 89.19 508 PRO B CA 1
ATOM 10232 C C . PRO B 1 508 ? 6.977 27.828 10.508 1 89.19 508 PRO B C 1
ATOM 10234 O O . PRO B 1 508 ? 8.023 28.156 11.055 1 89.19 508 PRO B O 1
ATOM 10237 N N . LEU B 1 509 ? 6.867 27.609 9.266 1 93.12 509 LEU B N 1
ATOM 10238 C CA . LEU B 1 509 ? 7.996 27.812 8.359 1 93.12 509 LEU B CA 1
ATOM 10239 C C . LEU B 1 509 ? 8.336 29.297 8.234 1 93.12 509 LEU B C 1
ATOM 10241 O O . LEU B 1 509 ? 7.441 30.125 8.031 1 93.12 509 LEU B O 1
ATOM 10245 N N . THR B 1 510 ? 9.578 29.641 8.461 1 93 510 THR B N 1
ATOM 10246 C CA . THR B 1 510 ? 10.031 31.016 8.305 1 93 510 THR B CA 1
ATOM 10247 C C . THR B 1 510 ? 10.555 31.25 6.891 1 93 510 THR B C 1
ATOM 10249 O O . THR B 1 510 ? 11.094 30.344 6.258 1 93 510 THR B O 1
ATOM 10252 N N . LYS B 1 511 ? 10.352 32.406 6.48 1 93.62 511 LYS B N 1
ATOM 10253 C CA . LYS B 1 511 ? 10.828 32.781 5.156 1 93.62 511 LYS B CA 1
ATOM 102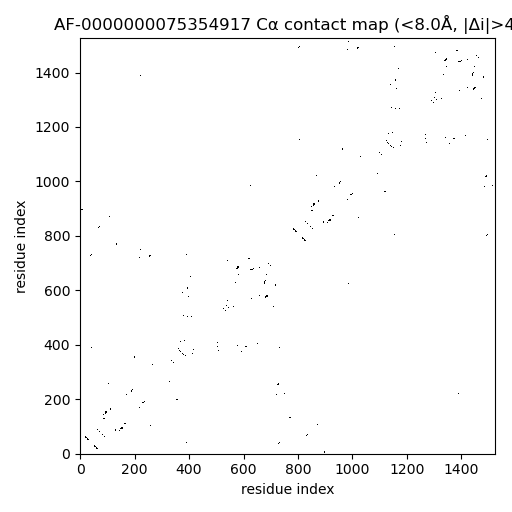54 C C . LYS B 1 511 ? 12.344 32.625 5.051 1 93.62 511 LYS B C 1
ATOM 10256 O O . LYS B 1 511 ? 12.867 32.156 4.039 1 93.62 511 LYS B O 1
ATOM 10261 N N . GLU B 1 512 ? 13 32.969 6.094 1 93.62 512 GLU B N 1
ATOM 10262 C CA . GLU B 1 512 ? 14.461 32.938 6.113 1 93.62 512 GLU B CA 1
ATOM 10263 C C . GLU B 1 512 ? 14.984 31.516 6 1 93.62 512 GLU B C 1
ATOM 10265 O O . GLU B 1 512 ? 15.984 31.281 5.32 1 93.62 512 GLU B O 1
ATOM 10270 N N . LEU B 1 513 ? 14.336 30.641 6.645 1 95.38 513 LEU B N 1
ATOM 10271 C CA . LEU B 1 513 ? 14.75 29.25 6.562 1 95.38 513 LEU B CA 1
ATOM 10272 C C . LEU B 1 513 ? 14.57 28.703 5.148 1 95.38 513 LEU B C 1
ATOM 10274 O O . LEU B 1 513 ? 15.445 28.016 4.625 1 95.38 513 LEU B O 1
ATOM 10278 N N . TRP B 1 514 ? 13.453 29 4.516 1 96.69 514 TRP B N 1
ATOM 10279 C CA . TRP B 1 514 ? 13.203 28.531 3.154 1 96.69 514 TRP B CA 1
ATOM 10280 C C . TRP B 1 514 ? 14.227 29.109 2.184 1 96.69 514 TRP B C 1
ATOM 10282 O O . TRP B 1 514 ? 14.742 28.391 1.321 1 96.69 514 TRP B O 1
ATOM 10292 N N . VAL B 1 515 ? 14.492 30.422 2.355 1 96.62 515 VAL B N 1
ATOM 10293 C CA . VAL B 1 515 ? 15.469 31.062 1.488 1 96.62 515 VAL B CA 1
ATOM 10294 C C . VAL B 1 515 ? 16.828 30.391 1.658 1 96.62 515 VAL B C 1
ATOM 10296 O O . VAL B 1 515 ? 17.531 30.141 0.676 1 96.62 515 VAL B O 1
ATOM 10299 N N . PHE B 1 516 ? 17.141 30.109 2.902 1 96.5 516 PHE B N 1
ATOM 10300 C CA . PHE B 1 516 ? 18.406 29.453 3.199 1 96.5 516 PHE B CA 1
ATOM 10301 C C . PHE B 1 516 ? 18.484 28.094 2.518 1 96.5 516 PHE B C 1
ATOM 10303 O O . PHE B 1 516 ? 19.484 27.766 1.879 1 96.5 516 PHE B O 1
ATOM 10310 N N . ILE B 1 517 ? 17.438 27.266 2.617 1 97.5 517 ILE B N 1
ATOM 10311 C CA . ILE B 1 517 ? 17.406 25.938 2.018 1 97.5 517 ILE B CA 1
ATOM 10312 C C . ILE B 1 517 ? 17.484 26.047 0.498 1 97.5 517 ILE B C 1
ATOM 10314 O O . ILE B 1 517 ? 18.25 25.312 -0.143 1 97.5 517 ILE B O 1
ATOM 10318 N N . PHE B 1 518 ? 16.734 27 -0.054 1 97.56 518 PHE B N 1
ATOM 10319 C CA . PHE B 1 518 ? 16.688 27.203 -1.497 1 97.56 518 PHE B CA 1
ATOM 10320 C C . PHE B 1 518 ? 18.062 27.562 -2.041 1 97.56 518 PHE B C 1
ATOM 10322 O O . PHE B 1 518 ? 18.516 26.984 -3.029 1 97.56 518 PHE B O 1
ATOM 10329 N N . GLU B 1 519 ? 18.719 28.453 -1.371 1 96.06 519 GLU B N 1
ATOM 10330 C CA . GLU B 1 519 ? 20.016 28.922 -1.849 1 96.06 519 GLU B CA 1
ATOM 10331 C C . GLU B 1 519 ? 21.078 27.828 -1.739 1 96.06 519 GLU B C 1
ATOM 10333 O O . GLU B 1 519 ? 21.922 27.703 -2.621 1 96.06 519 GLU B O 1
ATOM 10338 N N . GLU B 1 520 ? 21.016 27.094 -0.696 1 94.75 520 GLU B N 1
ATOM 10339 C CA . GLU B 1 520 ? 21.984 26.016 -0.529 1 94.75 520 GLU B CA 1
ATOM 10340 C C . GLU B 1 520 ? 21.797 24.938 -1.584 1 94.75 520 GLU B C 1
ATOM 10342 O O . GLU B 1 520 ? 22.766 24.406 -2.121 1 94.75 520 GLU B O 1
ATOM 10347 N N . ILE B 1 521 ? 20.578 24.594 -1.878 1 94.81 521 ILE B N 1
ATOM 10348 C CA . ILE B 1 521 ? 20.297 23.562 -2.875 1 94.81 521 ILE B CA 1
ATOM 10349 C C . ILE B 1 521 ? 20.672 24.078 -4.266 1 94.81 521 ILE B C 1
ATOM 10351 O O . ILE B 1 521 ? 21.219 23.328 -5.086 1 94.81 521 ILE B O 1
ATOM 10355 N N . LYS B 1 522 ? 20.359 25.375 -4.477 1 94.25 522 LYS B N 1
ATOM 10356 C CA . LYS B 1 522 ? 20.719 26 -5.742 1 94.25 522 LYS B CA 1
ATOM 10357 C C . LYS B 1 522 ? 22.234 25.953 -5.961 1 94.25 522 LYS B C 1
ATOM 10359 O O . LYS B 1 522 ? 22.703 25.641 -7.055 1 94.25 522 LYS B O 1
ATOM 10364 N N . ARG B 1 523 ? 22.938 26.234 -4.945 1 91.56 523 ARG B N 1
ATOM 10365 C CA . ARG B 1 523 ? 24.391 26.219 -5.016 1 91.56 523 ARG B CA 1
ATOM 10366 C C . ARG B 1 523 ? 24.906 24.828 -5.324 1 91.56 523 ARG B C 1
ATOM 10368 O O . ARG B 1 523 ? 25.781 24.641 -6.18 1 91.56 523 ARG B O 1
ATOM 10375 N N . LYS B 1 524 ? 24.422 23.875 -4.746 1 90 524 LYS B N 1
ATOM 10376 C CA . LYS B 1 524 ? 24.844 22.5 -4.957 1 90 524 LYS B CA 1
ATOM 10377 C C . LYS B 1 524 ? 24.453 22.016 -6.352 1 90 524 LYS B C 1
ATOM 10379 O O . LYS B 1 524 ? 25.188 21.25 -6.977 1 90 524 LYS B O 1
ATOM 10384 N N . ALA B 1 525 ? 23.297 22.391 -6.75 1 90 525 ALA B N 1
ATOM 10385 C CA . ALA B 1 525 ? 22.828 22 -8.07 1 90 525 ALA B CA 1
ATOM 10386 C C . ALA B 1 525 ? 23.719 22.562 -9.172 1 90 525 ALA B C 1
ATOM 10388 O O . ALA B 1 525 ? 23.922 21.938 -10.203 1 90 525 ALA B O 1
ATOM 10389 N N . ARG B 1 526 ? 24.219 23.719 -8.977 1 87.38 526 ARG B N 1
ATOM 10390 C CA . ARG B 1 526 ? 25.094 24.344 -9.953 1 87.38 526 ARG B CA 1
ATOM 10391 C C . ARG B 1 526 ? 26.406 23.562 -10.086 1 87.38 526 ARG B C 1
ATOM 10393 O O . ARG B 1 526 ? 26.953 23.453 -11.18 1 87.38 526 ARG B O 1
ATOM 10400 N N . PHE B 1 527 ? 26.719 22.938 -9.023 1 81.12 527 PHE B N 1
ATOM 10401 C CA . PHE B 1 527 ? 27.922 22.125 -9.039 1 81.12 527 PHE B CA 1
ATOM 10402 C C . PHE B 1 527 ? 27.688 20.797 -9.766 1 81.12 527 PHE B C 1
ATOM 10404 O O . PHE B 1 527 ? 28.609 20.266 -10.391 1 81.12 527 PHE B O 1
ATOM 10411 N N . ALA B 1 528 ? 26.516 20.25 -9.719 1 77.62 528 ALA B N 1
ATOM 10412 C CA . ALA B 1 528 ? 26.188 18.938 -10.258 1 77.62 528 ALA B CA 1
ATOM 10413 C C . ALA B 1 528 ? 25.641 19.047 -11.68 1 77.62 528 ALA B C 1
ATOM 10415 O O . ALA B 1 528 ? 25.344 18.047 -12.32 1 77.62 528 ALA B O 1
ATOM 10416 N N . ALA B 1 529 ? 25.516 20.125 -12.227 1 70 529 ALA B N 1
ATOM 10417 C CA . ALA B 1 529 ? 24.812 20.375 -13.484 1 70 529 ALA B CA 1
ATOM 10418 C C . ALA B 1 529 ? 25.391 19.516 -14.617 1 70 529 ALA B C 1
ATOM 10420 O O . ALA B 1 529 ? 24.656 18.984 -15.438 1 70 529 ALA B O 1
ATOM 10421 N N . HIS B 1 530 ? 26.641 19.25 -14.609 1 67.19 530 HIS B N 1
ATOM 10422 C CA . HIS B 1 530 ? 27.172 18.594 -15.797 1 67.19 530 HIS B CA 1
ATOM 10423 C C . HIS B 1 530 ? 27.875 17.281 -15.438 1 67.19 530 HIS B C 1
ATOM 10425 O O . HIS B 1 530 ? 28.562 16.703 -16.266 1 67.19 530 HIS B O 1
ATOM 10431 N N . ASP B 1 531 ? 27.688 16.844 -14.234 1 73.5 531 ASP B N 1
ATOM 10432 C CA . ASP B 1 531 ? 28.406 15.648 -13.812 1 73.5 531 ASP B CA 1
ATOM 10433 C C . ASP B 1 531 ? 27.469 14.672 -13.102 1 73.5 531 ASP B C 1
ATOM 10435 O O . ASP B 1 531 ? 26.984 14.961 -12.008 1 73.5 531 ASP B O 1
ATOM 10439 N N . ALA B 1 532 ? 27.234 13.578 -13.797 1 73.62 532 ALA B N 1
ATOM 10440 C CA . ALA B 1 532 ? 26.375 12.547 -13.234 1 73.62 532 ALA B CA 1
ATOM 10441 C C . ALA B 1 532 ? 26.938 12.023 -11.914 1 73.62 532 ALA B C 1
ATOM 10443 O O . ALA B 1 532 ? 26.188 11.719 -10.984 1 73.62 532 ALA B O 1
ATOM 10444 N N . GLU B 1 533 ? 28.219 12 -11.797 1 76.25 533 GLU B N 1
ATOM 10445 C CA . GLU B 1 533 ? 28.828 11.5 -10.57 1 76.25 533 GLU B CA 1
ATOM 10446 C C . GLU B 1 533 ? 28.672 12.5 -9.43 1 76.25 533 GLU B C 1
ATOM 10448 O O . GLU B 1 533 ? 28.469 12.102 -8.273 1 76.25 533 GLU B O 1
ATOM 10453 N N . ALA B 1 534 ? 28.734 13.695 -9.812 1 81.19 534 ALA B N 1
ATOM 10454 C CA . ALA B 1 534 ? 28.547 14.734 -8.805 1 81.19 534 ALA B CA 1
ATOM 10455 C C . ALA B 1 534 ? 27.109 14.719 -8.273 1 81.19 534 ALA B C 1
ATOM 10457 O O . ALA B 1 534 ? 26.875 14.938 -7.082 1 81.19 534 ALA B O 1
ATOM 10458 N N . ASN B 1 535 ? 26.25 14.484 -9.156 1 84.12 535 ASN B N 1
ATOM 10459 C CA . ASN B 1 535 ? 24.844 14.391 -8.758 1 84.12 535 ASN B CA 1
ATOM 10460 C C . ASN B 1 535 ? 24.625 13.25 -7.762 1 84.12 535 ASN B C 1
ATOM 10462 O O . ASN B 1 535 ? 23.938 13.422 -6.754 1 84.12 535 ASN B O 1
ATOM 10466 N N . LYS B 1 536 ? 25.25 12.188 -8.031 1 80.88 536 LYS B N 1
ATOM 10467 C CA . LYS B 1 536 ? 25.125 11.039 -7.137 1 80.88 536 LYS B CA 1
ATOM 10468 C C . LYS B 1 536 ? 25.766 11.336 -5.781 1 80.88 536 LYS B C 1
ATOM 10470 O O . LYS B 1 536 ? 25.234 10.945 -4.738 1 80.88 536 LYS B O 1
ATOM 10475 N N . ARG B 1 537 ? 26.797 12.039 -5.824 1 83.12 537 ARG B N 1
ATOM 10476 C CA . ARG B 1 537 ? 27.5 12.383 -4.594 1 83.12 537 ARG B CA 1
ATOM 10477 C C . ARG B 1 537 ? 26.672 13.336 -3.738 1 83.12 537 ARG B C 1
ATOM 10479 O O . ARG B 1 537 ? 26.625 13.195 -2.516 1 83.12 537 ARG B O 1
ATOM 10486 N N . ILE B 1 538 ? 26.062 14.242 -4.359 1 84.81 538 ILE B N 1
ATOM 10487 C CA . ILE B 1 538 ? 25.25 15.234 -3.652 1 84.81 538 ILE B CA 1
ATOM 10488 C C . ILE B 1 538 ? 24.016 14.562 -3.045 1 84.81 538 ILE B C 1
ATOM 10490 O O . ILE B 1 538 ? 23.625 14.875 -1.916 1 84.81 538 ILE B O 1
ATOM 10494 N N . CYS B 1 539 ? 23.5 13.633 -3.748 1 85.69 539 CYS B N 1
ATOM 10495 C CA . CYS B 1 539 ? 22.281 12.977 -3.311 1 85.69 539 CYS B CA 1
ATOM 10496 C C . CYS B 1 539 ? 22.562 11.977 -2.193 1 85.69 539 CYS B C 1
ATOM 10498 O O . CYS B 1 539 ? 21.672 11.617 -1.43 1 85.69 539 CYS B O 1
ATOM 10500 N N . SER B 1 540 ? 23.797 11.562 -2.059 1 83.88 540 SER B N 1
ATOM 10501 C CA . SER B 1 540 ? 24.125 10.57 -1.041 1 83.88 540 SER B CA 1
ATOM 10502 C C . SER B 1 540 ? 25 11.172 0.059 1 83.88 540 SER B C 1
ATOM 10504 O O . SER B 1 540 ? 25.484 10.461 0.939 1 83.88 540 SER B O 1
ATOM 10506 N N . ALA B 1 541 ? 25.078 12.477 0.029 1 86.88 541 ALA B N 1
ATOM 10507 C CA . ALA B 1 541 ? 25.969 13.133 0.982 1 86.88 541 ALA B CA 1
ATOM 10508 C C . ALA B 1 541 ? 25.359 13.133 2.385 1 86.88 541 ALA B C 1
ATOM 10510 O O . ALA B 1 541 ? 24.156 13.344 2.547 1 86.88 541 ALA B O 1
ATOM 10511 N N . LYS B 1 542 ? 26.25 12.852 3.367 1 87.56 542 LYS B N 1
ATOM 10512 C CA . LYS B 1 542 ? 25.844 12.781 4.77 1 87.56 542 LYS B CA 1
ATOM 10513 C C . LYS B 1 542 ? 26.531 13.867 5.594 1 87.56 542 LYS B C 1
ATOM 10515 O O . LYS B 1 542 ? 26.922 13.633 6.738 1 87.56 542 LYS B O 1
ATOM 10520 N N . GLY B 1 543 ? 26.766 14.953 4.969 1 87.5 543 GLY B N 1
ATOM 10521 C CA . GLY B 1 543 ? 27.469 16.047 5.629 1 87.5 543 GLY B CA 1
ATOM 10522 C C . GLY B 1 543 ? 28.875 16.25 5.102 1 87.5 543 GLY B C 1
ATOM 10523 O O . GLY B 1 543 ? 29.453 17.328 5.293 1 87.5 543 GLY B O 1
ATOM 10524 N N . GLU B 1 544 ? 29.375 15.328 4.418 1 86.44 544 GLU B N 1
ATOM 10525 C CA . GLU B 1 544 ? 30.75 15.375 3.938 1 86.44 544 GLU B CA 1
ATOM 10526 C C . GLU B 1 544 ? 30.922 16.406 2.822 1 86.44 544 GLU B C 1
ATOM 10528 O O . GLU B 1 544 ? 32 16.984 2.654 1 86.44 544 GLU B O 1
ATOM 10533 N N . GLY B 1 545 ? 29.906 16.609 2.078 1 85.44 545 GLY B N 1
ATOM 10534 C CA . GLY B 1 545 ? 29.984 17.609 1.019 1 85.44 545 GLY B CA 1
ATOM 10535 C C . GLY B 1 545 ? 30.25 19 1.534 1 85.44 545 GLY B C 1
ATOM 10536 O O . GLY B 1 545 ? 31.078 19.734 0.987 1 85.44 545 GLY B O 1
ATOM 10537 N N . THR B 1 546 ? 29.547 19.328 2.574 1 88.12 546 THR B N 1
ATOM 10538 C CA . THR B 1 546 ? 29.703 20.641 3.186 1 88.12 546 THR B CA 1
ATOM 10539 C C . THR B 1 546 ? 31.062 20.75 3.867 1 88.12 546 THR B C 1
ATOM 10541 O O . THR B 1 546 ? 31.703 21.812 3.807 1 88.12 546 THR B O 1
ATOM 10544 N N . LEU B 1 547 ? 31.484 19.641 4.488 1 88.62 547 LEU B N 1
ATOM 10545 C CA . LEU B 1 547 ? 32.75 19.641 5.195 1 88.62 547 LEU B CA 1
ATOM 10546 C C . LEU B 1 547 ? 33.938 19.75 4.219 1 88.62 547 LEU B C 1
ATOM 10548 O O . LEU B 1 547 ? 34.906 20.422 4.496 1 88.62 547 LEU B O 1
ATOM 10552 N N . GLN B 1 548 ? 33.781 19.125 3.121 1 84.12 548 GLN B N 1
ATOM 10553 C CA . GLN B 1 548 ? 34.844 19.172 2.102 1 84.12 548 GLN B CA 1
ATOM 10554 C C . GLN B 1 548 ? 34.969 20.578 1.521 1 84.12 548 GLN B C 1
ATOM 10556 O O . GLN B 1 548 ? 36.094 21 1.195 1 84.12 548 GLN B O 1
ATOM 10561 N N . GLU B 1 549 ? 33.938 21.203 1.359 1 79.94 549 GLU B N 1
ATOM 10562 C CA . GLU B 1 549 ? 33.969 22.562 0.838 1 79.94 549 GLU B CA 1
ATOM 10563 C C . GLU B 1 549 ? 34.688 23.5 1.803 1 79.94 549 GLU B C 1
ATOM 10565 O O . GLU B 1 549 ? 35.375 24.422 1.375 1 79.94 549 GLU B O 1
ATOM 10570 N N . LEU B 1 550 ? 34.531 23.203 3.037 1 75.5 550 LEU B N 1
ATOM 10571 C CA . LEU B 1 550 ? 35.062 24.094 4.047 1 75.5 550 LEU B CA 1
ATOM 10572 C C . LEU B 1 550 ? 36.5 23.703 4.387 1 75.5 550 LEU B C 1
ATOM 10574 O O . LEU B 1 550 ? 37.312 24.531 4.812 1 75.5 550 LEU B O 1
ATOM 10578 N N . VAL B 1 551 ? 36.938 22.344 4.387 1 66.69 551 VAL B N 1
ATOM 10579 C CA . VAL B 1 551 ? 38.25 21.844 4.676 1 66.69 551 VAL B CA 1
ATOM 10580 C C . VAL B 1 551 ? 39.281 22.547 3.779 1 66.69 551 VAL B C 1
ATOM 10582 O O . VAL B 1 551 ? 40.375 22.859 4.219 1 66.69 551 VAL B O 1
ATOM 10585 N N . THR B 1 552 ? 38.906 22.703 2.57 1 58.5 552 THR B N 1
ATOM 10586 C CA . THR B 1 552 ? 39.844 23.406 1.701 1 58.5 552 THR B CA 1
ATOM 10587 C C . THR B 1 552 ? 40.25 24.75 2.316 1 58.5 552 THR B C 1
ATOM 10589 O O . THR B 1 552 ? 41.344 25.266 2.02 1 58.5 552 THR B O 1
ATOM 10592 N N . GLU B 1 553 ? 39.562 25.141 3.285 1 54.66 553 GLU B N 1
ATOM 10593 C CA . GLU B 1 553 ? 39.875 26.438 3.863 1 54.66 553 GLU B CA 1
ATOM 10594 C C . GLU B 1 553 ? 40.594 26.297 5.211 1 54.66 553 GLU B C 1
ATOM 10596 O O . GLU B 1 553 ? 41.344 27.156 5.613 1 54.66 553 GLU B O 1
ATOM 10601 N N . ALA B 1 554 ? 40.25 25.156 6.043 1 58.69 554 ALA B N 1
ATOM 10602 C CA . ALA B 1 554 ? 40.812 25.078 7.375 1 58.69 554 ALA B CA 1
ATOM 10603 C C . ALA B 1 554 ? 41.219 23.641 7.711 1 58.69 554 ALA B C 1
ATOM 10605 O O . ALA B 1 554 ? 40.469 22.703 7.508 1 58.69 554 ALA B O 1
ATOM 10606 N N . ASP B 1 555 ? 42.5 23.25 7.945 1 58.81 555 ASP B N 1
ATOM 10607 C CA . ASP B 1 555 ? 43.125 21.984 8.266 1 58.81 555 ASP B CA 1
ATOM 10608 C C . ASP B 1 555 ? 42.406 21.25 9.375 1 58.81 555 ASP B C 1
ATOM 10610 O O . ASP B 1 555 ? 42.312 20.016 9.375 1 58.81 555 ASP B O 1
ATOM 10614 N N . ASP B 1 556 ? 41.75 21.938 10.344 1 61.81 556 ASP B N 1
ATOM 10615 C CA . ASP B 1 556 ? 41.156 21.375 11.562 1 61.81 556 ASP B CA 1
ATOM 10616 C C . ASP B 1 556 ? 39.906 20.594 11.25 1 61.81 556 ASP B C 1
ATOM 10618 O O . ASP B 1 556 ? 39.406 19.844 12.094 1 61.81 556 ASP B O 1
ATOM 10622 N N . LEU B 1 557 ? 39.469 20.594 9.992 1 70.69 557 LEU B N 1
ATOM 10623 C CA . LEU B 1 557 ? 38.156 20.031 9.68 1 70.69 557 LEU B CA 1
ATOM 10624 C C . LEU B 1 557 ? 38.281 18.609 9.164 1 70.69 557 LEU B C 1
ATOM 10626 O O . LEU B 1 557 ? 37.281 17.906 9.023 1 70.69 557 LEU B O 1
ATOM 10630 N N . VAL B 1 558 ? 39.469 18.156 9.141 1 73.94 558 VAL B N 1
ATOM 10631 C CA . VAL B 1 558 ? 39.719 16.797 8.672 1 73.94 558 VAL B CA 1
ATOM 10632 C C . VAL B 1 558 ? 39.188 15.797 9.688 1 73.94 558 VAL B C 1
ATOM 10634 O O . VAL B 1 558 ? 38.656 14.75 9.312 1 73.94 558 VAL B O 1
ATOM 10637 N N . LYS B 1 559 ? 39.25 16.203 10.875 1 78.19 559 LYS B N 1
ATOM 10638 C CA . LYS B 1 559 ? 38.781 15.312 11.922 1 78.19 559 LYS B CA 1
ATOM 10639 C C . LYS B 1 559 ? 37.25 15.18 11.875 1 78.19 559 LYS B C 1
ATOM 10641 O O . LYS B 1 559 ? 36.719 14.117 12.18 1 78.19 559 LYS B O 1
ATOM 10646 N N . LEU B 1 560 ? 36.594 16.203 11.461 1 84.94 560 LEU B N 1
ATOM 10647 C CA . LEU B 1 560 ? 35.156 16.219 11.414 1 84.94 560 LEU B CA 1
ATOM 10648 C C . LEU B 1 560 ? 34.625 15.328 10.289 1 84.94 560 LEU B C 1
ATOM 10650 O O . LEU B 1 560 ? 33.5 14.844 10.344 1 84.94 560 LEU B O 1
ATOM 10654 N N . MET B 1 561 ? 35.469 15.023 9.391 1 84.5 561 MET B N 1
ATOM 10655 C CA . MET B 1 561 ? 35.094 14.227 8.227 1 84.5 561 MET B CA 1
ATOM 10656 C C . MET B 1 561 ? 34.812 12.781 8.617 1 84.5 561 MET B C 1
ATOM 10658 O O . MET B 1 561 ? 33.969 12.117 8.008 1 84.5 561 MET B O 1
ATOM 10662 N N . SER B 1 562 ? 35.406 12.352 9.586 1 80.75 562 SER B N 1
ATOM 10663 C CA . SER B 1 562 ? 35.25 10.961 10.008 1 80.75 562 SER B CA 1
ATOM 10664 C C . SER B 1 562 ? 33.875 10.711 10.602 1 80.75 562 SER B C 1
ATOM 10666 O O . SER B 1 562 ? 33.406 9.578 10.633 1 80.75 562 SER B O 1
ATOM 10668 N N . TYR B 1 563 ? 33.25 11.789 11.086 1 82.56 563 TYR B N 1
ATOM 10669 C CA . TYR B 1 563 ? 31.953 11.648 11.719 1 82.56 563 TYR B CA 1
ATOM 10670 C C . TYR B 1 563 ? 30.844 11.625 10.68 1 82.56 563 TYR B C 1
ATOM 10672 O O . TYR B 1 563 ? 29.688 11.32 10.992 1 82.56 563 TYR B O 1
ATOM 10680 N N . SER B 1 564 ? 31.109 11.883 9.461 1 85.06 564 SER B N 1
ATOM 10681 C CA . SER B 1 564 ? 30.078 11.945 8.438 1 85.06 564 SER B CA 1
ATOM 10682 C C . SER B 1 564 ? 30.375 10.984 7.285 1 85.06 564 SER B C 1
ATOM 10684 O O . SER B 1 564 ? 29.484 10.312 6.785 1 85.06 564 SER B O 1
ATOM 10686 N N . ALA B 1 565 ? 31.562 10.867 6.82 1 78.44 565 ALA B N 1
ATOM 10687 C CA . ALA B 1 565 ? 31.906 10.117 5.617 1 78.44 565 ALA B CA 1
ATOM 10688 C C . ALA B 1 565 ? 31.891 8.617 5.883 1 78.44 565 ALA B C 1
ATOM 10690 O O . ALA B 1 565 ? 31.422 7.84 5.047 1 78.44 565 ALA B O 1
ATOM 10691 N N . ASP B 1 566 ? 32.281 8.211 7 1 73.25 566 ASP B N 1
ATOM 10692 C CA . ASP B 1 566 ? 32.5 6.789 7.254 1 73.25 566 ASP B CA 1
ATOM 10693 C C . ASP B 1 566 ? 31.328 6.188 8.016 1 73.25 566 ASP B C 1
ATOM 10695 O O . ASP B 1 566 ? 31.438 5.102 8.586 1 73.25 566 ASP B O 1
ATOM 10699 N N . VAL B 1 567 ? 30.297 6.906 8.047 1 80.81 567 VAL B N 1
ATOM 10700 C CA . VAL B 1 567 ? 29.188 6.41 8.852 1 80.81 567 VAL B CA 1
ATOM 10701 C C . VAL B 1 567 ? 27.938 6.285 7.984 1 80.81 567 VAL B C 1
ATOM 10703 O O . VAL B 1 567 ? 27.859 6.859 6.891 1 80.81 567 VAL B O 1
ATOM 10706 N N . SER B 1 568 ? 27.016 5.406 8.461 1 81.06 568 SER B N 1
ATOM 10707 C CA . SER B 1 568 ? 25.734 5.27 7.781 1 81.06 568 SER B CA 1
ATOM 10708 C C . SER B 1 568 ? 24.891 6.523 7.941 1 81.06 568 SER B C 1
ATOM 10710 O O . SER B 1 568 ? 25.156 7.359 8.805 1 81.06 568 SER B O 1
ATOM 10712 N N . TYR B 1 569 ? 23.938 6.746 7.156 1 86.25 569 TYR B N 1
ATOM 10713 C CA . TYR B 1 569 ? 23.125 7.949 7.168 1 86.25 569 TYR B CA 1
ATOM 10714 C C . TYR B 1 569 ? 22.422 8.125 8.516 1 86.25 569 TYR B C 1
ATOM 10716 O O . TYR B 1 569 ? 22.359 9.234 9.047 1 86.25 569 TYR B O 1
ATOM 10724 N N . ASP B 1 570 ? 21.906 7.062 9.039 1 86.5 570 ASP B N 1
ATOM 10725 C CA . ASP B 1 570 ? 21.203 7.141 10.32 1 86.5 570 ASP B CA 1
ATOM 10726 C C . ASP B 1 570 ? 22.156 7.535 11.445 1 86.5 570 ASP B C 1
ATOM 10728 O O . ASP B 1 570 ? 21.812 8.336 12.312 1 86.5 570 ASP B O 1
ATOM 10732 N N . GLU B 1 571 ? 23.328 6.988 11.359 1 88.81 571 GLU B N 1
ATOM 10733 C CA . GLU B 1 571 ? 24.328 7.316 12.367 1 88.81 571 GLU B CA 1
ATOM 10734 C C . GLU B 1 571 ? 24.734 8.781 12.281 1 88.81 571 GLU B C 1
ATOM 10736 O O . GLU B 1 571 ? 24.844 9.461 13.305 1 88.81 571 GLU B O 1
ATOM 10741 N N . SER B 1 572 ? 24.938 9.219 11.102 1 91.5 572 SER B N 1
ATOM 10742 C CA . SER B 1 572 ? 25.312 10.617 10.914 1 91.5 572 SER B CA 1
ATOM 10743 C C . SER B 1 572 ? 24.219 11.555 11.414 1 91.5 572 SER B C 1
ATOM 10745 O O . SER B 1 572 ? 24.516 12.547 12.086 1 91.5 572 SER B O 1
ATOM 10747 N N . LEU B 1 573 ? 23.016 11.234 11.148 1 93.56 573 LEU B N 1
ATOM 10748 C CA . LEU B 1 573 ? 21.875 12.07 11.547 1 93.56 573 LEU B CA 1
ATOM 10749 C C . LEU B 1 573 ? 21.781 12.156 13.07 1 93.56 573 LEU B C 1
ATOM 10751 O O . LEU B 1 573 ? 21.625 13.242 13.625 1 93.56 573 LEU B O 1
ATOM 10755 N N . LEU B 1 574 ? 21.984 11.039 13.703 1 93.94 574 LEU B N 1
ATOM 10756 C CA . LEU B 1 574 ? 21.859 11.016 15.156 1 93.94 574 LEU B CA 1
ATOM 10757 C C . LEU B 1 574 ? 23.047 11.703 15.812 1 93.94 574 LEU B C 1
ATOM 10759 O O . LEU B 1 574 ? 22.891 12.414 16.812 1 93.94 574 LEU B O 1
ATOM 10763 N N . LEU B 1 575 ? 24.219 11.508 15.219 1 94.62 575 LEU B N 1
ATOM 10764 C CA . LEU B 1 575 ? 25.422 12.156 15.742 1 94.62 575 LEU B CA 1
ATOM 10765 C C . LEU B 1 575 ? 25.281 13.672 15.688 1 94.62 575 LEU B C 1
ATOM 10767 O O . LEU B 1 575 ? 25.5 14.359 16.688 1 94.62 575 LEU B O 1
ATOM 10771 N N . TRP B 1 576 ? 24.891 14.125 14.594 1 96.06 576 TRP B N 1
ATOM 10772 C CA . TRP B 1 576 ? 24.75 15.562 14.406 1 96.06 576 TRP B CA 1
ATOM 10773 C C . TRP B 1 576 ? 23.609 16.125 15.234 1 96.06 576 TRP B C 1
ATOM 10775 O O . TRP B 1 576 ? 23.656 17.266 15.695 1 96.06 576 TRP B O 1
ATOM 10785 N N . HIS B 1 577 ? 22.531 15.352 15.406 1 96.62 577 HIS B N 1
ATOM 10786 C CA . HIS B 1 577 ? 21.422 15.797 16.234 1 96.62 577 HIS B CA 1
ATOM 10787 C C . HIS B 1 577 ? 21.859 15.977 17.688 1 96.62 577 HIS B C 1
ATOM 10789 O O . HIS B 1 577 ? 21.562 17 18.312 1 96.62 577 HIS B O 1
ATOM 10795 N N . ILE B 1 578 ? 22.547 14.992 18.172 1 95.31 578 ILE B N 1
ATOM 10796 C CA . ILE B 1 578 ? 23.016 15.062 19.547 1 95.31 578 ILE B CA 1
ATOM 10797 C C . ILE B 1 578 ? 23.984 16.234 19.719 1 95.31 578 ILE B C 1
ATOM 10799 O O . ILE B 1 578 ? 23.859 17.016 20.656 1 95.31 578 ILE B O 1
ATOM 10803 N N . ALA B 1 579 ? 24.906 16.359 18.828 1 96.25 579 ALA B N 1
ATOM 10804 C CA . ALA B 1 579 ? 25.891 17.453 18.891 1 96.25 579 ALA B CA 1
ATOM 10805 C C . ALA B 1 579 ? 25.203 18.812 18.844 1 96.25 579 ALA B C 1
ATOM 10807 O O . ALA B 1 579 ? 25.562 19.719 19.594 1 96.25 579 ALA B O 1
ATOM 10808 N N . THR B 1 580 ? 24.219 18.938 17.953 1 96.62 580 THR B N 1
ATOM 10809 C CA . THR B 1 580 ? 23.5 20.203 17.812 1 96.62 580 THR B CA 1
ATOM 10810 C C . THR B 1 580 ? 22.734 20.547 19.094 1 96.62 580 THR B C 1
ATOM 10812 O O . THR B 1 580 ? 22.734 21.688 19.531 1 96.62 580 THR B O 1
ATOM 10815 N N . GLN B 1 581 ? 22.156 19.531 19.703 1 94.94 581 GLN B N 1
ATOM 10816 C CA . GLN B 1 581 ? 21.422 19.75 20.938 1 94.94 581 GLN B CA 1
ATOM 10817 C C . GLN B 1 581 ? 22.359 20.172 22.062 1 94.94 581 GLN B C 1
ATOM 10819 O O . GLN B 1 581 ? 22.047 21.109 22.812 1 94.94 581 GLN B O 1
ATOM 10824 N N . LEU B 1 582 ? 23.438 19.547 22.125 1 95 582 LEU B N 1
ATOM 10825 C CA . LEU B 1 582 ? 24.391 19.844 23.188 1 95 582 LEU B CA 1
ATOM 10826 C C . LEU B 1 582 ? 24.922 21.266 23.047 1 95 582 LEU B C 1
ATOM 10828 O O . LEU B 1 582 ? 24.969 22.016 24.016 1 95 582 LEU B O 1
ATOM 10832 N N . LEU B 1 583 ? 25.25 21.594 21.891 1 95.25 583 LEU B N 1
ATOM 10833 C CA . LEU B 1 583 ? 25.812 22.922 21.641 1 95.25 583 LEU B CA 1
ATOM 10834 C C . LEU B 1 583 ? 24.75 24 21.766 1 95.25 583 LEU B C 1
ATOM 10836 O O . LEU B 1 583 ? 25.047 25.094 22.25 1 95.25 583 LEU B O 1
ATOM 10840 N N . TYR B 1 584 ? 23.547 23.766 21.359 1 92.88 584 TYR B N 1
ATOM 10841 C CA . TYR B 1 584 ? 22.469 24.75 21.391 1 92.88 584 TYR B CA 1
ATOM 10842 C C . TYR B 1 584 ? 22.141 25.156 22.812 1 92.88 584 TYR B C 1
ATOM 10844 O O . TYR B 1 584 ? 21.938 26.344 23.094 1 92.88 584 TYR B O 1
ATOM 10852 N N . TYR B 1 585 ? 22.109 24.203 23.734 1 90.69 585 TYR B N 1
ATOM 10853 C CA . TYR B 1 585 ? 21.656 24.484 25.094 1 90.69 585 TYR B CA 1
ATOM 10854 C C . TYR B 1 585 ? 22.828 24.938 25.969 1 90.69 585 TYR B C 1
ATOM 10856 O O . TYR B 1 585 ? 22.609 25.516 27.031 1 90.69 585 TYR B O 1
ATOM 10864 N N . THR B 1 586 ? 23.984 24.703 25.531 1 90.38 586 THR B N 1
ATOM 10865 C CA . THR B 1 586 ? 25.125 25.047 26.375 1 90.38 586 THR B CA 1
ATOM 10866 C C . THR B 1 586 ? 25.75 26.375 25.922 1 90.38 586 THR B C 1
ATOM 10868 O O . THR B 1 586 ? 26.438 27.031 26.703 1 90.38 586 THR B O 1
ATOM 10871 N N . THR B 1 587 ? 25.516 26.719 24.703 1 85 587 THR B N 1
ATOM 10872 C CA . THR B 1 587 ? 26.125 27.953 24.203 1 85 587 THR B CA 1
ATOM 10873 C C . THR B 1 587 ? 25.156 29.125 24.344 1 85 587 THR B C 1
ATOM 10875 O O . THR B 1 587 ? 23.953 28.953 24.219 1 85 587 THR B O 1
ATOM 10878 N N . GLU B 1 588 ? 25.766 30.188 24.688 1 75.12 588 GLU B N 1
ATOM 10879 C CA . GLU B 1 588 ? 24.984 31.406 24.891 1 75.12 588 GLU B CA 1
ATOM 10880 C C . GLU B 1 588 ? 24.562 32 23.547 1 75.12 588 GLU B C 1
ATOM 10882 O O . GLU B 1 588 ? 25.234 31.797 22.531 1 75.12 588 GLU B O 1
ATOM 10887 N N . GLU B 1 589 ? 23.469 32.656 23.531 1 74.25 589 GLU B N 1
ATOM 10888 C CA . GLU B 1 589 ? 22.906 33.281 22.328 1 74.25 589 GLU B CA 1
ATOM 10889 C C . GLU B 1 589 ? 23.781 34.438 21.844 1 74.25 589 GLU B C 1
ATOM 10891 O O . GLU B 1 589 ? 24.266 35.25 22.641 1 74.25 589 GLU B O 1
ATOM 10896 N N . VAL B 1 590 ? 24.234 34.281 20.656 1 70.81 590 VAL B N 1
ATOM 10897 C CA . VAL B 1 590 ? 25.125 35.281 20.078 1 70.81 590 VAL B CA 1
ATOM 10898 C C . VAL B 1 590 ? 24.281 36.438 19.484 1 70.81 590 VAL B C 1
ATOM 10900 O O . VAL B 1 590 ? 23.172 36.188 19.016 1 70.81 590 VAL B O 1
ATOM 10903 N N . ALA B 1 591 ? 24.859 37.562 19.453 1 66.56 591 ALA B N 1
ATOM 10904 C CA . ALA B 1 591 ? 24.188 38.844 19.125 1 66.56 591 ALA B CA 1
ATOM 10905 C C . ALA B 1 591 ? 24.062 39 17.609 1 66.56 591 ALA B C 1
ATOM 10907 O O . ALA B 1 591 ? 23.141 39.688 17.141 1 66.56 591 ALA B O 1
ATOM 10908 N N . ASP B 1 592 ? 24.766 38.406 16.734 1 83.06 592 ASP B N 1
ATOM 10909 C CA . ASP B 1 592 ? 24.719 38.656 15.305 1 83.06 592 ASP B CA 1
ATOM 10910 C C . ASP B 1 592 ? 23.578 37.906 14.641 1 83.06 592 ASP B C 1
ATOM 10912 O O . ASP B 1 592 ? 23.312 36.719 14.977 1 83.06 592 ASP B O 1
ATOM 10916 N N . GLU B 1 593 ? 22.844 38.656 13.781 1 85 593 GLU B N 1
ATOM 10917 C CA . GLU B 1 593 ? 21.656 38.125 13.117 1 85 593 GLU B CA 1
ATOM 10918 C C . GLU B 1 593 ? 21.984 36.875 12.305 1 85 593 GLU B C 1
ATOM 10920 O O . GLU B 1 593 ? 21.234 35.906 12.336 1 85 593 GLU B O 1
ATOM 10925 N N . LYS B 1 594 ? 23.047 36.969 11.633 1 88.75 594 LYS B N 1
ATOM 10926 C CA . LYS B 1 594 ? 23.422 35.844 10.773 1 88.75 594 LYS B CA 1
ATOM 10927 C C . LYS B 1 594 ? 23.719 34.594 11.602 1 88.75 594 LYS B C 1
ATOM 10929 O O . LYS B 1 594 ? 23.266 33.5 11.258 1 88.75 594 LYS B O 1
ATOM 10934 N N . THR B 1 595 ? 24.422 34.75 12.594 1 90.69 595 THR B N 1
ATOM 10935 C CA . THR B 1 595 ? 24.797 33.656 13.453 1 90.69 595 THR B CA 1
ATOM 10936 C C . THR B 1 595 ? 23.578 33.125 14.219 1 90.69 595 THR B C 1
ATOM 10938 O O . THR B 1 595 ? 23.438 31.938 14.445 1 90.69 595 THR B O 1
ATOM 10941 N N . TYR B 1 596 ? 22.797 34.031 14.547 1 89.31 596 TYR B N 1
ATOM 10942 C CA . TYR B 1 596 ? 21.562 33.625 15.242 1 89.31 596 TYR B CA 1
ATOM 10943 C C . TYR B 1 596 ? 20.672 32.781 14.344 1 89.31 596 TYR B C 1
ATOM 10945 O O . TYR B 1 596 ? 20.141 31.766 14.781 1 89.31 596 TYR B O 1
ATOM 10953 N N . ASN B 1 597 ? 20.516 33.281 13.141 1 90.75 597 ASN B N 1
ATOM 10954 C CA . ASN B 1 597 ? 19.688 32.531 12.188 1 90.75 597 ASN B CA 1
ATOM 10955 C C . ASN B 1 597 ? 20.234 31.141 11.93 1 90.75 597 ASN B C 1
ATOM 10957 O O . ASN B 1 597 ? 19.484 30.172 11.898 1 90.75 597 ASN B O 1
ATOM 10961 N N . ALA B 1 598 ? 21.484 31.062 11.805 1 93.75 598 ALA B N 1
ATOM 10962 C CA . ALA B 1 598 ? 22.109 29.766 11.547 1 93.75 598 ALA B CA 1
ATOM 10963 C C . ALA B 1 598 ? 21.891 28.812 12.719 1 93.75 598 ALA B C 1
ATOM 10965 O O . ALA B 1 598 ? 21.656 27.609 12.523 1 93.75 598 ALA B O 1
ATOM 10966 N N . ARG B 1 599 ? 22 29.359 13.859 1 92.94 599 ARG B N 1
ATOM 10967 C CA . ARG B 1 599 ? 21.781 28.578 15.07 1 92.94 599 ARG B CA 1
ATOM 10968 C C . ARG B 1 599 ? 20.344 28.078 15.156 1 92.94 599 ARG B C 1
ATOM 10970 O O . ARG B 1 599 ? 20.109 26.891 15.414 1 92.94 599 ARG B O 1
ATOM 10977 N N . GLU B 1 600 ? 19.438 28.922 14.867 1 90.62 600 GLU B N 1
ATOM 10978 C CA . GLU B 1 600 ? 18.031 28.562 14.938 1 90.62 600 GLU B CA 1
ATOM 10979 C C . GLU B 1 600 ? 17.656 27.578 13.836 1 90.62 600 GLU B C 1
ATOM 10981 O O . GLU B 1 600 ? 16.875 26.656 14.055 1 90.62 600 GLU B O 1
ATOM 10986 N N . PHE B 1 601 ? 18.219 27.812 12.711 1 94.69 601 PHE B N 1
ATOM 10987 C CA . PHE B 1 601 ? 17.953 26.906 11.594 1 94.69 601 PHE B CA 1
ATOM 10988 C C . PHE B 1 601 ? 18.484 25.516 11.891 1 94.69 601 PHE B C 1
ATOM 10990 O O . PHE B 1 601 ? 17.828 24.516 11.57 1 94.69 601 PHE B O 1
ATOM 10997 N N . SER B 1 602 ? 19.594 25.469 12.492 1 95.75 602 SER B N 1
ATOM 10998 C CA . SER B 1 602 ? 20.188 24.188 12.844 1 95.75 602 SER B CA 1
ATOM 10999 C C . SER B 1 602 ? 19.312 23.422 13.828 1 95.75 602 SER B C 1
ATOM 11001 O O . SER B 1 602 ? 19.078 22.219 13.664 1 95.75 602 SER B O 1
ATOM 11003 N N . LYS B 1 603 ? 18.859 24.156 14.758 1 93.44 603 LYS B N 1
ATOM 11004 C CA . LYS B 1 603 ? 17.984 23.531 15.758 1 93.44 603 LYS B CA 1
ATOM 11005 C C . LYS B 1 603 ? 16.688 23.047 15.141 1 93.44 603 LYS B C 1
ATOM 11007 O O . LYS B 1 603 ? 16.25 21.922 15.375 1 93.44 603 LYS B O 1
ATOM 11012 N N . MET B 1 604 ? 16.109 23.844 14.32 1 93.44 604 MET B N 1
ATOM 11013 C CA . MET B 1 604 ? 14.836 23.516 13.688 1 93.44 604 MET B CA 1
ATOM 11014 C C . MET B 1 604 ? 14.984 22.297 12.766 1 93.44 604 MET B C 1
ATOM 11016 O O . MET B 1 604 ? 14.164 21.391 12.805 1 93.44 604 MET B O 1
ATOM 11020 N N . LEU B 1 605 ? 16 22.312 12.016 1 96.88 605 LEU B N 1
ATOM 11021 C CA . LEU B 1 605 ? 16.203 21.234 11.062 1 96.88 605 LEU B CA 1
ATOM 11022 C C . LEU B 1 605 ? 16.625 19.953 11.773 1 96.88 605 LEU B C 1
ATOM 11024 O O . LEU B 1 605 ? 16.234 18.844 11.367 1 96.88 605 LEU B O 1
ATOM 11028 N N . SER B 1 606 ? 17.406 20.125 12.781 1 96.44 606 SER B N 1
ATOM 11029 C CA . SER B 1 606 ? 17.797 18.969 13.578 1 96.44 606 SER B CA 1
ATOM 11030 C C . SER B 1 606 ? 16.578 18.297 14.211 1 96.44 606 SER B C 1
ATOM 11032 O O . SER B 1 606 ? 16.406 17.078 14.094 1 96.44 606 SER B O 1
ATOM 11034 N N . ASP B 1 607 ? 15.727 19.078 14.789 1 94.75 607 ASP B N 1
ATOM 11035 C CA . ASP B 1 607 ? 14.523 18.547 15.414 1 94.75 607 ASP B CA 1
ATOM 11036 C C . ASP B 1 607 ? 13.57 17.969 14.367 1 94.75 607 ASP B C 1
ATOM 11038 O O . ASP B 1 607 ? 12.914 16.953 14.609 1 94.75 607 ASP B O 1
ATOM 11042 N N . TYR B 1 608 ? 13.539 18.609 13.273 1 95.38 608 TYR B N 1
ATOM 11043 C CA . TYR B 1 608 ? 12.656 18.172 12.203 1 95.38 608 TYR B CA 1
ATOM 11044 C C . TYR B 1 608 ? 13.094 16.812 11.672 1 95.38 608 TYR B C 1
ATOM 11046 O O . TYR B 1 608 ? 12.258 15.922 11.469 1 95.38 608 TYR B O 1
ATOM 11054 N N . MET B 1 609 ? 14.336 16.672 11.508 1 95.06 609 MET B N 1
ATOM 11055 C CA . MET B 1 609 ? 14.852 15.422 10.961 1 95.06 609 MET B CA 1
ATOM 11056 C C . MET B 1 609 ? 14.664 14.273 11.953 1 95.06 609 MET B C 1
ATOM 11058 O O . MET B 1 609 ? 14.383 13.141 11.555 1 95.06 609 MET B O 1
ATOM 11062 N N . LEU B 1 610 ? 14.844 14.539 13.156 1 93.5 610 LEU B N 1
ATOM 11063 C CA . LEU B 1 610 ? 14.594 13.5 14.148 1 93.5 610 LEU B CA 1
ATOM 11064 C C . LEU B 1 610 ? 13.109 13.148 14.211 1 93.5 610 LEU B C 1
ATOM 11066 O O . LEU B 1 610 ? 12.75 11.984 14.414 1 93.5 610 LEU B O 1
ATOM 11070 N N . TYR B 1 611 ? 12.305 14.203 14.07 1 92 611 TYR B N 1
ATOM 11071 C CA . TYR B 1 611 ? 10.859 13.984 14.008 1 92 611 TYR B CA 1
ATOM 11072 C C . TYR B 1 611 ? 10.5 13.023 12.883 1 92 611 TYR B C 1
ATOM 11074 O O . TYR B 1 611 ? 9.703 12.102 13.078 1 92 611 TYR B O 1
ATOM 11082 N N . LEU B 1 612 ? 11.086 13.195 11.734 1 90.88 612 LEU B N 1
ATOM 11083 C CA . LEU B 1 612 ? 10.805 12.336 10.594 1 90.88 612 LEU B CA 1
ATOM 11084 C C . LEU B 1 612 ? 11.258 10.906 10.859 1 90.88 612 LEU B C 1
ATOM 11086 O O . LEU B 1 612 ? 10.562 9.953 10.508 1 90.88 612 LEU B O 1
ATOM 11090 N N . LEU B 1 613 ? 12.297 10.805 11.523 1 88.5 613 LEU B N 1
ATOM 11091 C CA . LEU B 1 613 ? 12.883 9.492 11.773 1 88.5 613 LEU B CA 1
ATOM 11092 C C . LEU B 1 613 ? 12.047 8.719 12.797 1 88.5 613 LEU B C 1
ATOM 11094 O O . LEU B 1 613 ? 11.875 7.504 12.664 1 88.5 613 LEU B O 1
ATOM 11098 N N . VAL B 1 614 ? 11.5 9.367 13.727 1 85.06 614 VAL B N 1
ATOM 11099 C CA . VAL B 1 614 ? 10.867 8.688 14.852 1 85.06 614 VAL B CA 1
ATOM 11100 C C . VAL B 1 614 ? 9.367 8.547 14.594 1 85.06 614 VAL B C 1
ATOM 11102 O O . VAL B 1 614 ? 8.781 7.488 14.82 1 85.06 614 VAL B O 1
ATOM 11105 N N . LEU B 1 615 ? 8.773 9.57 14.094 1 82.81 615 LEU B N 1
ATOM 11106 C CA . LEU B 1 615 ? 7.316 9.578 14.031 1 82.81 615 LEU B CA 1
ATOM 11107 C C . LEU B 1 615 ? 6.828 9.234 12.633 1 82.81 615 LEU B C 1
ATOM 11109 O O . LEU B 1 615 ? 5.68 8.82 12.453 1 82.81 615 LEU B O 1
ATOM 11113 N N . LYS B 1 616 ? 7.648 9.5 11.633 1 83.12 616 LYS B N 1
ATOM 11114 C CA . LYS B 1 616 ? 7.258 9.172 10.266 1 83.12 616 LYS B CA 1
ATOM 11115 C C . LYS B 1 616 ? 8.242 8.195 9.625 1 83.12 616 LYS B C 1
ATOM 11117 O O . LYS B 1 616 ? 8.852 8.508 8.602 1 83.12 616 LYS B O 1
ATOM 11122 N N . PRO B 1 617 ? 8.195 7.031 10.117 1 76.25 617 PRO B N 1
ATOM 11123 C CA . PRO B 1 617 ? 9.188 6.078 9.625 1 76.25 617 PRO B CA 1
ATOM 11124 C C . PRO B 1 617 ? 8.922 5.645 8.188 1 76.25 617 PRO B C 1
ATOM 11126 O O . PRO B 1 617 ? 9.852 5.219 7.488 1 76.25 617 PRO B O 1
ATOM 11129 N N . THR B 1 618 ? 7.777 5.824 7.707 1 73.69 618 THR B N 1
ATOM 11130 C CA . THR B 1 618 ? 7.453 5.414 6.344 1 73.69 618 THR B CA 1
ATOM 11131 C C . THR B 1 618 ? 8.086 6.367 5.328 1 73.69 618 THR B C 1
ATOM 11133 O O . THR B 1 618 ? 8.297 5.992 4.172 1 73.69 618 THR B O 1
ATOM 11136 N N . VAL B 1 619 ? 8.344 7.559 5.832 1 79.12 619 VAL B N 1
ATOM 11137 C CA . VAL B 1 619 ? 8.969 8.531 4.938 1 79.12 619 VAL B CA 1
ATOM 11138 C C . VAL B 1 619 ? 10.43 8.156 4.703 1 79.12 619 VAL B C 1
ATOM 11140 O O . VAL B 1 619 ? 10.914 8.18 3.57 1 79.12 619 VAL B O 1
ATOM 11143 N N . MET B 1 620 ? 11.039 7.762 5.793 1 78.44 620 MET B N 1
ATOM 11144 C CA . MET B 1 620 ? 12.43 7.324 5.695 1 78.44 620 MET B CA 1
ATOM 11145 C C . MET B 1 620 ? 12.539 5.812 5.848 1 78.44 620 MET B C 1
ATOM 11147 O O . MET B 1 620 ? 13.211 5.32 6.754 1 78.44 620 MET B O 1
ATOM 11151 N N . ASN B 1 621 ? 11.906 5.074 4.941 1 69 621 ASN B N 1
ATOM 11152 C CA . ASN B 1 621 ? 11.703 3.637 5.078 1 69 621 ASN B CA 1
ATOM 11153 C C . ASN B 1 621 ? 13.023 2.875 5.059 1 69 621 ASN B C 1
ATOM 11155 O O . ASN B 1 621 ? 13.203 1.912 5.809 1 69 621 ASN B O 1
ATOM 11159 N N . SER B 1 622 ? 14.039 3.342 4.355 1 68 622 SER B N 1
ATOM 11160 C CA . SER B 1 622 ? 15.273 2.598 4.16 1 68 622 SER B CA 1
ATOM 11161 C C . SER B 1 622 ? 16.141 2.625 5.414 1 68 622 SER B C 1
ATOM 11163 O O . SER B 1 622 ? 16.906 1.689 5.672 1 68 622 SER B O 1
ATOM 11165 N N . VAL B 1 623 ? 15.945 3.656 6.258 1 75.5 623 VAL B N 1
ATOM 11166 C CA . VAL B 1 623 ? 16.875 3.838 7.371 1 75.5 623 VAL B CA 1
ATOM 11167 C C . VAL B 1 623 ? 16.109 3.785 8.695 1 75.5 623 VAL B C 1
ATOM 11169 O O . VAL B 1 623 ? 16.719 3.672 9.766 1 75.5 623 VAL B O 1
ATOM 11172 N N . ALA B 1 624 ? 14.852 3.725 8.617 1 74.25 624 ALA B N 1
ATOM 11173 C CA . ALA B 1 624 ? 14.031 3.912 9.82 1 74.25 624 ALA B CA 1
ATOM 11174 C C . ALA B 1 624 ? 14.258 2.779 10.812 1 74.25 624 ALA B C 1
ATOM 11176 O O . ALA B 1 624 ? 14.32 3.012 12.023 1 74.25 624 ALA B O 1
ATOM 11177 N N . SER B 1 625 ? 14.469 1.614 10.375 1 70.06 625 SER B N 1
ATOM 11178 C CA . SER B 1 625 ? 14.578 0.468 11.273 1 70.06 625 SER B CA 1
ATOM 11179 C C . SER B 1 625 ? 15.891 0.498 12.047 1 70.06 625 SER B C 1
ATOM 11181 O O . SER B 1 625 ? 15.898 0.323 13.266 1 70.06 625 SER B O 1
ATOM 11183 N N . ILE B 1 626 ? 16.891 0.758 11.391 1 72.88 626 ILE B N 1
ATOM 11184 C CA . ILE B 1 626 ? 18.203 0.783 12.031 1 72.88 626 ILE B CA 1
ATOM 11185 C C . ILE B 1 626 ? 18.312 2 12.953 1 72.88 626 ILE B C 1
ATOM 11187 O O . ILE B 1 626 ? 18.906 1.926 14.023 1 72.88 626 ILE B O 1
ATOM 11191 N N . ALA B 1 627 ? 17.703 3.02 12.484 1 82.19 627 ALA B N 1
ATOM 11192 C CA . ALA B 1 627 ? 17.75 4.246 13.273 1 82.19 627 ALA B CA 1
ATOM 11193 C C . ALA B 1 627 ? 17 4.078 14.586 1 82.19 627 ALA B C 1
ATOM 11195 O O . ALA B 1 627 ? 17.406 4.621 15.617 1 82.19 627 ALA B O 1
ATOM 11196 N N . LYS B 1 628 ? 15.977 3.338 14.508 1 77.56 628 LYS B N 1
ATOM 11197 C CA . LYS B 1 628 ? 15.188 3.121 15.719 1 77.56 628 LYS B CA 1
ATOM 11198 C C . LYS B 1 628 ? 15.969 2.311 16.75 1 77.56 628 LYS B C 1
ATOM 11200 O O . LYS B 1 628 ? 15.906 2.594 17.953 1 77.56 628 LYS B O 1
ATOM 11205 N N . ILE B 1 629 ? 16.672 1.35 16.328 1 76.44 629 ILE B N 1
ATOM 11206 C CA . ILE B 1 629 ? 17.469 0.527 17.219 1 76.44 629 ILE B CA 1
ATOM 11207 C C . ILE B 1 629 ? 18.594 1.365 17.828 1 76.44 629 ILE B C 1
ATOM 11209 O O . ILE B 1 629 ? 18.844 1.298 19.031 1 76.44 629 ILE B O 1
ATOM 11213 N N . ARG B 1 630 ? 19.156 2.086 17 1 81.88 630 ARG B N 1
ATOM 11214 C CA . ARG B 1 630 ? 20.25 2.939 17.469 1 81.88 630 ARG B CA 1
ATOM 11215 C C . ARG B 1 630 ? 19.734 3.971 18.469 1 81.88 630 ARG B C 1
ATOM 11217 O O . ARG B 1 630 ? 20.422 4.285 19.438 1 81.88 630 ARG B O 1
ATOM 11224 N N . LEU B 1 631 ? 18.625 4.5 18.219 1 86.12 631 LEU B N 1
ATOM 11225 C CA . LEU B 1 631 ? 18.047 5.5 19.109 1 86.12 631 LEU B CA 1
ATOM 11226 C C . LEU B 1 631 ? 17.672 4.883 20.453 1 86.12 631 LEU B C 1
ATOM 11228 O O . LEU B 1 631 ? 17.797 5.527 21.484 1 86.12 631 LEU B O 1
ATOM 11232 N N . GLN B 1 632 ? 17.25 3.688 20.391 1 81.38 632 GLN B N 1
ATOM 11233 C CA . GLN B 1 632 ? 16.906 2.996 21.625 1 81.38 632 GLN B CA 1
ATOM 11234 C C . GLN B 1 632 ? 18.141 2.75 22.484 1 81.38 632 GLN B C 1
ATOM 11236 O O . GLN B 1 632 ? 18.109 2.922 23.703 1 81.38 632 GLN B O 1
ATOM 11241 N N . ASP B 1 633 ? 19.141 2.361 21.875 1 80.31 633 ASP B N 1
ATOM 11242 C CA . ASP B 1 633 ? 20.391 2.133 22.594 1 80.31 633 ASP B CA 1
ATOM 11243 C C . ASP B 1 633 ? 20.953 3.441 23.141 1 80.31 633 ASP B C 1
ATOM 11245 O O . ASP B 1 633 ? 21.453 3.482 24.266 1 80.31 633 ASP B O 1
ATOM 11249 N N . THR B 1 634 ? 20.891 4.391 22.312 1 88.38 634 THR B N 1
ATOM 11250 C CA . THR B 1 634 ? 21.375 5.703 22.734 1 88.38 634 THR B CA 1
ATOM 11251 C C . THR B 1 634 ? 20.547 6.242 23.891 1 88.38 634 THR B C 1
ATOM 11253 O O . THR B 1 634 ? 21.078 6.844 24.828 1 88.38 634 THR B O 1
ATOM 11256 N N . SER B 1 635 ? 19.297 6.016 23.844 1 86.31 635 SER B N 1
ATOM 11257 C CA . SER B 1 635 ? 18.391 6.477 24.891 1 86.31 635 SER B CA 1
ATOM 11258 C C . SER B 1 635 ? 18.641 5.719 26.188 1 86.31 635 SER B C 1
ATOM 11260 O O . SER B 1 635 ? 18.547 6.293 27.281 1 86.31 635 SER B O 1
ATOM 11262 N N . ALA B 1 636 ? 18.891 4.441 26.109 1 83.25 636 ALA B N 1
ATOM 11263 C CA . ALA B 1 636 ? 19.172 3.646 27.297 1 83.25 636 ALA B CA 1
ATOM 11264 C C . ALA B 1 636 ? 20.438 4.129 27.984 1 83.25 636 ALA B C 1
ATOM 11266 O O . ALA B 1 636 ? 20.5 4.191 29.219 1 83.25 636 ALA B O 1
ATOM 11267 N N . GLU B 1 637 ? 21.375 4.457 27.203 1 84.94 637 GLU B N 1
ATOM 11268 C CA . GLU B 1 637 ? 22.625 4.973 27.75 1 84.94 637 GLU B CA 1
ATOM 11269 C C . GLU B 1 637 ? 22.422 6.332 28.406 1 84.94 637 GLU B C 1
ATOM 11271 O O . GLU B 1 637 ? 22.984 6.605 29.469 1 84.94 637 GLU B O 1
ATOM 11276 N N . ALA B 1 638 ? 21.703 7.121 27.797 1 87.75 638 ALA B N 1
ATOM 11277 C CA . ALA B 1 638 ? 21.422 8.453 28.344 1 87.75 638 ALA B CA 1
ATOM 11278 C C . ALA B 1 638 ? 20.625 8.359 29.641 1 87.75 638 ALA B C 1
ATOM 11280 O O . ALA B 1 638 ? 20.875 9.109 30.594 1 87.75 638 ALA B O 1
ATOM 11281 N N . GLU B 1 639 ? 19.734 7.469 29.656 1 84.81 639 GLU B N 1
ATOM 11282 C CA . GLU B 1 639 ? 18.922 7.289 30.859 1 84.81 639 GLU B CA 1
ATOM 11283 C C . GLU B 1 639 ? 19.781 6.844 32.031 1 84.81 639 GLU B C 1
ATOM 11285 O O . GLU B 1 639 ? 19.578 7.289 33.156 1 84.81 639 GLU B O 1
ATOM 11290 N N . ARG B 1 640 ? 20.625 5.984 31.719 1 85.12 640 ARG B N 1
ATOM 11291 C CA . ARG B 1 640 ? 21.547 5.535 32.75 1 85.12 640 ARG B CA 1
ATOM 11292 C C . ARG B 1 640 ? 22.406 6.688 33.281 1 85.12 640 ARG B C 1
ATOM 11294 O O . ARG B 1 640 ? 22.609 6.828 34.469 1 85.12 640 ARG B O 1
ATOM 11301 N N . LEU B 1 641 ? 22.875 7.449 32.406 1 87.06 641 LEU B N 1
ATOM 11302 C CA . LEU B 1 641 ? 23.703 8.602 32.781 1 87.06 641 LEU B CA 1
ATOM 11303 C C . LEU B 1 641 ? 22.891 9.602 33.594 1 87.06 641 LEU B C 1
ATOM 11305 O O . LEU B 1 641 ? 23.406 10.164 34.562 1 87.06 641 LEU B O 1
ATOM 11309 N N . PHE B 1 642 ? 21.703 9.867 33.25 1 89.56 642 PHE B N 1
ATOM 11310 C CA . PHE B 1 642 ? 20.859 10.844 33.938 1 89.56 642 PHE B CA 1
ATOM 11311 C C . PHE B 1 642 ? 20.484 10.359 35.312 1 89.56 642 PHE B C 1
ATOM 11313 O O . PHE B 1 642 ? 20.359 11.164 36.25 1 89.56 642 PHE B O 1
ATOM 11320 N N . LYS B 1 643 ? 20.297 9.086 35.375 1 86.56 643 LYS B N 1
ATOM 11321 C CA . LYS B 1 643 ? 20.016 8.516 36.688 1 86.56 643 LYS B CA 1
ATOM 11322 C C . LYS B 1 643 ? 21.234 8.617 37.594 1 86.56 643 LYS B C 1
ATOM 11324 O O . LYS B 1 643 ? 21.109 8.945 38.781 1 86.56 643 LYS B O 1
ATOM 11329 N N . GLU B 1 644 ? 22.297 8.336 37.031 1 87.56 644 GLU B N 1
ATOM 11330 C CA . GLU B 1 644 ? 23.547 8.391 37.812 1 87.56 644 GLU B CA 1
ATOM 11331 C C . GLU B 1 644 ? 23.828 9.812 38.281 1 87.56 644 GLU B C 1
ATOM 11333 O O . GLU B 1 644 ? 24.297 10.008 39.406 1 87.56 644 GLU B O 1
ATOM 11338 N N . LYS B 1 645 ? 23.547 10.742 37.469 1 89.88 645 LYS B N 1
ATOM 11339 C CA . LYS B 1 645 ? 23.844 12.133 37.812 1 89.88 645 LYS B CA 1
ATOM 11340 C C . LYS B 1 645 ? 22.641 12.82 38.438 1 89.88 645 LYS B C 1
ATOM 11342 O O . LYS B 1 645 ? 22.672 14.023 38.719 1 89.88 645 LYS B O 1
ATOM 11347 N N . SER B 1 646 ? 21.547 12.172 38.656 1 87.75 646 SER B N 1
ATOM 11348 C CA . SER B 1 646 ? 20.344 12.656 39.312 1 87.75 646 SER B CA 1
ATOM 11349 C C . SER B 1 646 ? 19.781 13.891 38.625 1 87.75 646 SER B C 1
ATOM 11351 O O . SER B 1 646 ? 19.516 14.906 39.281 1 87.75 646 SER B O 1
ATOM 11353 N N . ILE B 1 647 ? 19.75 13.836 37.375 1 90.81 647 ILE B N 1
ATOM 11354 C CA . ILE B 1 647 ? 19.172 14.93 36.594 1 90.81 647 ILE B CA 1
ATOM 11355 C C . ILE B 1 647 ? 17.656 14.953 36.781 1 90.81 647 ILE B C 1
ATOM 11357 O O . ILE B 1 647 ? 16.984 13.938 36.594 1 90.81 647 ILE B O 1
ATOM 11361 N N . LYS B 1 648 ? 17.156 16.094 37.156 1 85.88 648 LYS B N 1
ATOM 11362 C CA . LYS B 1 648 ? 15.727 16.281 37.406 1 85.88 648 LYS B CA 1
ATOM 11363 C C . LYS B 1 648 ? 14.992 16.641 36.125 1 85.88 648 LYS B C 1
ATOM 11365 O O . LYS B 1 648 ? 15.625 17.031 35.125 1 85.88 648 LYS B O 1
ATOM 11370 N N . PRO B 1 649 ? 13.734 16.5 36.156 1 84.94 649 PRO B N 1
ATOM 11371 C CA . PRO B 1 649 ? 12.938 16.875 34.969 1 84.94 649 PRO B CA 1
ATOM 11372 C C . PRO B 1 649 ? 13.039 18.359 34.625 1 84.94 649 PRO B C 1
ATOM 11374 O O . PRO B 1 649 ? 13.07 19.203 35.531 1 84.94 649 PRO B O 1
ATOM 11377 N N . ASN B 1 650 ? 13.242 18.75 33.5 1 85.12 650 ASN B N 1
ATOM 11378 C CA . ASN B 1 650 ? 13.281 20.109 32.938 1 85.12 650 ASN B CA 1
ATOM 11379 C C . ASN B 1 650 ? 14.672 20.719 33.062 1 85.12 650 ASN B C 1
ATOM 11381 O O . ASN B 1 650 ? 14.852 21.906 32.812 1 85.12 650 ASN B O 1
ATOM 11385 N N . GLU B 1 651 ? 15.594 19.922 33.5 1 90.44 651 GLU B N 1
ATOM 11386 C CA . GLU B 1 651 ? 16.969 20.406 33.562 1 90.44 651 GLU B CA 1
ATOM 11387 C C . GLU B 1 651 ? 17.734 20.047 32.281 1 90.44 651 GLU B C 1
ATOM 11389 O O . GLU B 1 651 ? 18.672 19.234 32.312 1 90.44 651 GLU B O 1
ATOM 11394 N N . VAL B 1 652 ? 17.438 20.75 31.266 1 90.88 652 VAL B N 1
ATOM 11395 C CA . VAL B 1 652 ? 18 20.438 29.953 1 90.88 652 VAL B CA 1
ATOM 11396 C C . VAL B 1 652 ? 19.469 20.859 29.891 1 90.88 652 VAL B C 1
ATOM 11398 O O . VAL B 1 652 ? 20.312 20.109 29.391 1 90.88 652 VAL B O 1
ATOM 11401 N N . LYS B 1 653 ? 19.75 21.984 30.422 1 90.69 653 LYS B N 1
ATOM 11402 C CA . LYS B 1 653 ? 21.109 22.484 30.391 1 90.69 653 LYS B CA 1
ATOM 11403 C C . LYS B 1 653 ? 22.062 21.578 31.172 1 90.69 653 LYS B C 1
ATOM 11405 O O . LYS B 1 653 ? 23.156 21.266 30.703 1 90.69 653 LYS B O 1
ATOM 11410 N N . LYS B 1 654 ? 21.641 21.156 32.281 1 91.5 654 LYS B N 1
ATOM 11411 C CA . LYS B 1 654 ? 22.453 20.266 33.125 1 91.5 654 LYS B CA 1
ATOM 11412 C C . LYS B 1 654 ? 22.672 18.922 32.438 1 91.5 654 LYS B C 1
ATOM 11414 O O . LYS B 1 654 ? 23.75 18.344 32.562 1 91.5 654 LYS B O 1
ATOM 11419 N N . ALA B 1 655 ? 21.672 18.469 31.875 1 93.25 655 ALA B N 1
ATOM 11420 C CA . ALA B 1 655 ? 21.781 17.203 31.156 1 93.25 655 ALA B CA 1
ATOM 11421 C C . ALA B 1 655 ? 22.797 17.312 30.031 1 93.25 655 ALA B C 1
ATOM 11423 O O . ALA B 1 655 ? 23.625 16.406 29.844 1 93.25 655 ALA B O 1
ATOM 11424 N N . CYS B 1 656 ? 22.703 18.406 29.297 1 94.19 656 CYS B N 1
ATOM 11425 C CA . CYS B 1 656 ? 23.625 18.609 28.188 1 94.19 656 CYS B CA 1
ATOM 11426 C C . CYS B 1 656 ? 25.062 18.781 28.672 1 94.19 656 CYS B C 1
ATOM 11428 O O . CYS B 1 656 ? 25.984 18.234 28.078 1 94.19 656 CYS B O 1
ATOM 11430 N N . GLU B 1 657 ? 25.25 19.453 29.781 1 92.56 657 GLU B N 1
ATOM 11431 C CA . GLU B 1 657 ? 26.578 19.625 30.359 1 92.56 657 GLU B CA 1
ATOM 11432 C C . GLU B 1 657 ? 27.141 18.312 30.844 1 92.56 657 GLU B C 1
ATOM 11434 O O . GLU B 1 657 ? 28.344 18.062 30.703 1 92.56 657 GLU B O 1
ATOM 11439 N N . SER B 1 658 ? 26.312 17.516 31.375 1 91.31 658 SER B N 1
ATOM 11440 C CA . SER B 1 658 ? 26.75 16.219 31.859 1 91.31 658 SER B CA 1
ATOM 11441 C C . SER B 1 658 ? 27.219 15.328 30.719 1 91.31 658 SER B C 1
ATOM 11443 O O . SER B 1 658 ? 28.172 14.555 30.891 1 91.31 658 SER B O 1
ATOM 11445 N N . ILE B 1 659 ? 26.578 15.398 29.641 1 91.75 659 ILE B N 1
ATOM 11446 C CA . ILE B 1 659 ? 26.953 14.594 28.484 1 91.75 659 ILE B CA 1
ATOM 11447 C C . ILE B 1 659 ? 28.266 15.109 27.906 1 91.75 659 ILE B C 1
ATOM 11449 O O . ILE B 1 659 ? 29.125 14.328 27.5 1 91.75 659 ILE B O 1
ATOM 11453 N N . LEU B 1 660 ? 28.391 16.406 27.891 1 91 660 LEU B N 1
ATOM 11454 C CA . LEU B 1 660 ? 29.594 17.016 27.328 1 91 660 LEU B CA 1
ATOM 11455 C C . LEU B 1 660 ? 30.812 16.719 28.203 1 91 660 LEU B C 1
ATOM 11457 O O . LEU B 1 660 ? 31.938 16.625 27.703 1 91 660 LEU B O 1
ATOM 11461 N N . ASN B 1 661 ? 30.625 16.656 29.5 1 85.12 661 ASN B N 1
ATOM 11462 C CA . ASN B 1 661 ? 31.719 16.453 30.438 1 85.12 661 ASN B CA 1
ATOM 11463 C C . ASN B 1 661 ? 32.062 14.969 30.578 1 85.12 661 ASN B C 1
ATOM 11465 O O . ASN B 1 661 ? 32.969 14.609 31.344 1 85.12 661 ASN B O 1
ATOM 11469 N N . MET B 1 662 ? 31.359 14.164 29.984 1 77.31 662 MET B N 1
ATOM 11470 C CA . MET B 1 662 ? 31.688 12.742 30.031 1 77.31 662 MET B CA 1
ATOM 11471 C C . MET B 1 662 ? 33.094 12.5 29.531 1 77.31 662 MET B C 1
ATOM 11473 O O . MET B 1 662 ? 33.5 13.039 28.484 1 77.31 662 MET B O 1
ATOM 11477 N N . ASP B 1 663 ? 34.219 12.344 30.547 1 59.22 663 ASP B N 1
ATOM 11478 C CA . ASP B 1 663 ? 35.594 12.062 30.234 1 59.22 663 ASP B CA 1
ATOM 11479 C C . ASP B 1 663 ? 35.719 10.844 29.312 1 59.22 663 ASP B C 1
ATOM 11481 O O . ASP B 1 663 ? 34.969 9.883 29.453 1 59.22 663 ASP B O 1
ATOM 11485 N N . ALA B 1 664 ? 36.344 11.062 28.156 1 50.09 664 ALA B N 1
ATOM 11486 C CA . ALA B 1 664 ? 36.719 10.07 27.156 1 50.09 664 ALA B CA 1
ATOM 11487 C C . ALA B 1 664 ? 37.188 8.766 27.812 1 50.09 664 ALA B C 1
ATOM 11489 O O . ALA B 1 664 ? 37.312 7.738 27.141 1 50.09 664 ALA B O 1
ATOM 11490 N N . SER B 1 665 ? 37.844 8.93 29 1 42.66 665 SER B N 1
ATOM 11491 C CA . SER B 1 665 ? 38.562 7.789 29.562 1 42.66 665 SER B CA 1
ATOM 11492 C C . SER B 1 665 ? 37.656 6.605 29.797 1 42.66 665 SER B C 1
ATOM 11494 O O . SER B 1 665 ? 38.062 5.555 30.281 1 42.66 665 SER B O 1
ATOM 11496 N N . ILE B 1 666 ? 36.562 6.879 30 1 39.81 666 ILE B N 1
ATOM 11497 C CA . ILE B 1 666 ? 35.75 5.684 30.172 1 39.81 666 ILE B CA 1
ATOM 11498 C C . ILE B 1 666 ? 35.844 4.801 28.938 1 39.81 666 ILE B C 1
ATOM 11500 O O . ILE B 1 666 ? 35.469 5.219 27.844 1 39.81 666 ILE B O 1
ATOM 11504 N N . GLU B 1 667 ? 36.906 4.051 28.938 1 37.81 667 GLU B N 1
ATOM 11505 C CA . GLU B 1 667 ? 37.094 2.932 28.016 1 37.81 667 GLU B CA 1
ATOM 11506 C C . GLU B 1 667 ? 35.75 2.422 27.5 1 37.81 667 GLU B C 1
ATOM 11508 O O . GLU B 1 667 ? 35.062 1.682 28.188 1 37.81 667 GLU B O 1
ATOM 11513 N N . LEU B 1 668 ? 35.062 3.246 27.109 1 39.69 668 LEU B N 1
ATOM 11514 C CA . LEU B 1 668 ? 33.781 2.855 26.578 1 39.69 668 LEU B CA 1
ATOM 11515 C C . LEU B 1 668 ? 33.875 1.54 25.812 1 39.69 668 LEU B C 1
ATOM 11517 O O . LEU B 1 668 ? 34.844 1.303 25.094 1 39.69 668 LEU B O 1
ATOM 11521 N N . PRO B 1 669 ? 33.281 0.584 26.359 1 34.28 669 PRO B N 1
ATOM 11522 C CA . PRO B 1 669 ? 33.281 -0.727 25.703 1 34.28 669 PRO B CA 1
ATOM 11523 C C . PRO B 1 669 ? 33.156 -0.629 24.188 1 34.28 669 PRO B C 1
ATOM 11525 O O . PRO B 1 669 ? 32.031 -0.555 23.656 1 34.28 669 PRO B O 1
ATOM 11528 N N . GLN B 1 670 ? 33.656 0.341 23.641 1 39.12 670 GLN B N 1
ATOM 11529 C CA . GLN B 1 670 ? 33.719 0.455 22.188 1 39.12 670 GLN B CA 1
ATOM 11530 C C . GLN B 1 670 ? 33.781 -0.921 21.531 1 39.12 670 GLN B C 1
ATOM 11532 O O . GLN B 1 670 ? 33.25 -1.113 20.438 1 39.12 670 GLN B O 1
ATOM 11537 N N . ASP B 1 671 ? 34.812 -1.703 22.016 1 37.62 671 ASP B N 1
ATOM 11538 C CA . ASP B 1 671 ? 35.281 -2.939 21.406 1 37.62 671 ASP B CA 1
ATOM 11539 C C . ASP B 1 671 ? 34.25 -4.047 21.516 1 37.62 671 ASP B C 1
ATOM 11541 O O . ASP B 1 671 ? 34.438 -5.152 21.016 1 37.62 671 ASP B O 1
ATOM 11545 N N . VAL B 1 672 ? 33.469 -3.93 22.484 1 36.31 672 VAL B N 1
ATOM 11546 C CA . VAL B 1 672 ? 32.844 -5.223 22.703 1 36.31 672 VAL B CA 1
ATOM 11547 C C . VAL B 1 672 ? 31.703 -5.422 21.703 1 36.31 672 VAL B C 1
ATOM 11549 O O . VAL B 1 672 ? 31.422 -6.547 21.297 1 36.31 672 VAL B O 1
ATOM 11552 N N . LYS B 1 673 ? 30.672 -4.461 21.844 1 41.06 673 LYS B N 1
ATOM 11553 C CA . LYS B 1 673 ? 29.594 -4.926 20.984 1 41.06 673 LYS B CA 1
ATOM 11554 C C . LYS B 1 673 ? 29.906 -4.664 19.516 1 41.06 673 LYS B C 1
ATOM 11556 O O . LYS B 1 673 ? 30.156 -3.52 19.125 1 41.06 673 LYS B O 1
ATOM 11561 N N . GLU B 1 674 ? 30.531 -5.414 18.938 1 40.94 674 GLU B N 1
ATOM 11562 C CA . GLU B 1 674 ? 30.859 -5.617 17.531 1 40.94 674 GLU B CA 1
ATOM 11563 C C . GLU B 1 674 ? 29.703 -5.172 16.625 1 40.94 674 GLU B C 1
ATOM 11565 O O . GLU B 1 674 ? 29.812 -5.199 15.406 1 40.94 674 GLU B O 1
ATOM 11570 N N . ASP B 1 675 ? 28.484 -4.836 17.219 1 47.06 675 ASP B N 1
ATOM 11571 C CA . ASP B 1 675 ? 27.297 -4.73 16.391 1 47.06 675 ASP B CA 1
ATOM 11572 C C . ASP B 1 675 ? 27.078 -3.295 15.914 1 47.06 675 ASP B C 1
ATOM 11574 O O . ASP B 1 675 ? 27.391 -2.344 16.625 1 47.06 675 ASP B O 1
ATOM 11578 N N . LYS B 1 676 ? 27.016 -2.836 14.633 1 49.69 676 LYS B N 1
ATOM 11579 C CA . LYS B 1 676 ? 26.688 -1.65 13.844 1 49.69 676 LYS B CA 1
ATOM 11580 C C . LYS B 1 676 ? 25.609 -0.816 14.523 1 49.69 676 LYS B C 1
ATOM 11582 O O . LYS B 1 676 ? 25.328 0.306 14.094 1 49.69 676 LYS B O 1
ATOM 11587 N N . THR B 1 677 ? 24.859 -1.323 15.469 1 57.88 677 THR B N 1
ATOM 11588 C CA . THR B 1 677 ? 23.781 -0.555 16.062 1 57.88 677 THR B CA 1
ATOM 11589 C C . THR B 1 677 ? 24.188 -0.006 17.422 1 57.88 677 THR B C 1
ATOM 11591 O O . THR B 1 677 ? 23.391 0.011 18.375 1 57.88 677 THR B O 1
ATOM 11594 N N . LYS B 1 678 ? 25.5 0.485 17.438 1 67.62 678 LYS B N 1
ATOM 11595 C CA . LYS B 1 678 ? 26.031 1.013 18.703 1 67.62 678 LYS B CA 1
ATOM 11596 C C . LYS B 1 678 ? 25.438 2.383 19.016 1 67.62 678 LYS B C 1
ATOM 11598 O O . LYS B 1 678 ? 24.969 3.088 18.109 1 67.62 678 LYS B O 1
ATOM 11603 N N . SER B 1 679 ? 25.375 2.635 20.344 1 81.94 679 SER B N 1
ATOM 11604 C CA . SER B 1 679 ? 24.938 3.941 20.812 1 81.94 679 SER B CA 1
ATOM 11605 C C . SER B 1 679 ? 25.844 5.055 20.281 1 81.94 679 SER B C 1
ATOM 11607 O O . SER B 1 679 ? 27.047 4.859 20.109 1 81.94 679 SER B O 1
ATOM 11609 N N . VAL B 1 680 ? 25.266 6.129 19.953 1 88.56 680 VAL B N 1
ATOM 11610 C CA . VAL B 1 680 ? 26.016 7.238 19.359 1 88.56 680 VAL B CA 1
ATOM 11611 C C . VAL B 1 680 ? 26.125 8.383 20.359 1 88.56 680 VAL B C 1
ATOM 11613 O O . VAL B 1 680 ? 26.531 9.492 20 1 88.56 680 VAL B O 1
ATOM 11616 N N . LEU B 1 681 ? 25.906 8.125 21.641 1 90.56 681 LEU B N 1
ATOM 11617 C CA . LEU B 1 681 ? 25.906 9.195 22.641 1 90.56 681 LEU B CA 1
ATOM 11618 C C . LEU B 1 681 ? 27.312 9.75 22.828 1 90.56 681 LEU B C 1
ATOM 11620 O O . LEU B 1 681 ? 27.516 10.961 22.797 1 90.56 681 LEU B O 1
ATOM 11624 N N . PHE B 1 682 ? 28.25 8.906 23 1 87.62 682 PHE B N 1
ATOM 11625 C CA . PHE B 1 682 ? 29.641 9.312 23.234 1 87.62 682 PHE B CA 1
ATOM 11626 C C . PHE B 1 682 ? 30.219 9.969 22 1 87.62 682 PHE B C 1
ATOM 11628 O O . PHE B 1 682 ? 30.891 11 22.094 1 87.62 682 PHE B O 1
ATOM 11635 N N . ASP B 1 683 ? 29.984 9.383 20.859 1 88.38 683 ASP B N 1
ATOM 11636 C CA . ASP B 1 683 ? 30.469 9.938 19.609 1 88.38 683 ASP B CA 1
ATOM 11637 C C . ASP B 1 683 ? 29.859 11.297 19.328 1 88.38 683 ASP B C 1
ATOM 11639 O O . ASP B 1 683 ? 30.516 12.188 18.781 1 88.38 683 ASP B O 1
ATOM 11643 N N . GLY B 1 684 ? 28.641 11.406 19.672 1 91.94 684 GLY B N 1
ATOM 11644 C CA . GLY B 1 684 ? 27.984 12.695 19.516 1 91.94 684 GLY B CA 1
ATOM 11645 C C . GLY B 1 684 ? 28.562 13.781 20.406 1 91.94 684 GLY B C 1
ATOM 11646 O O . GLY B 1 684 ? 28.688 14.93 19.984 1 91.94 684 GLY B O 1
ATOM 11647 N N . SER B 1 685 ? 28.938 13.328 21.578 1 92.75 685 SER B N 1
ATOM 11648 C CA . SER B 1 685 ? 29.578 14.266 22.484 1 92.75 685 SER B CA 1
ATOM 11649 C C . SER B 1 685 ? 30.953 14.672 21.984 1 92.75 685 SER B C 1
ATOM 11651 O O . SER B 1 685 ? 31.359 15.836 22.109 1 92.75 685 SER B O 1
ATOM 11653 N N . MET B 1 686 ? 31.641 13.758 21.438 1 91.19 686 MET B N 1
ATOM 11654 C CA . MET B 1 686 ? 32.969 14.047 20.891 1 91.19 686 MET B CA 1
ATOM 11655 C C . MET B 1 686 ? 32.875 15.008 19.703 1 91.19 686 MET B C 1
ATOM 11657 O O . MET B 1 686 ? 33.688 15.898 19.547 1 91.19 686 MET B O 1
ATOM 11661 N N . LEU B 1 687 ? 31.875 14.789 18.906 1 92.56 687 LEU B N 1
ATOM 11662 C CA . LEU B 1 687 ? 31.656 15.695 17.781 1 92.56 687 LEU B CA 1
ATOM 11663 C C . LEU B 1 687 ? 31.344 17.109 18.266 1 92.56 687 LEU B C 1
ATOM 11665 O O . LEU B 1 687 ? 31.828 18.078 17.703 1 92.56 687 LEU B O 1
ATOM 11669 N N . ALA B 1 688 ? 30.578 17.219 19.281 1 94.81 688 ALA B N 1
ATOM 11670 C CA . ALA B 1 688 ? 30.234 18.516 19.844 1 94.81 688 ALA B CA 1
ATOM 11671 C C . ALA B 1 688 ? 31.484 19.234 20.359 1 94.81 688 ALA B C 1
ATOM 11673 O O . ALA B 1 688 ? 31.625 20.438 20.172 1 94.81 688 ALA B O 1
ATOM 11674 N N . LYS B 1 689 ? 32.344 18.5 20.953 1 91.5 689 LYS B N 1
ATOM 11675 C CA . LYS B 1 689 ? 33.594 19.062 21.484 1 91.5 689 LYS B CA 1
ATOM 11676 C C . LYS B 1 689 ? 34.5 19.578 20.359 1 91.5 689 LYS B C 1
ATOM 11678 O O . LYS B 1 689 ? 35.125 20.625 20.5 1 91.5 689 LYS B O 1
ATOM 11683 N N . GLU B 1 690 ? 34.469 18.781 19.328 1 90.25 690 GLU B N 1
ATOM 11684 C CA . GLU B 1 690 ? 35.281 19.203 18.172 1 90.25 690 GLU B CA 1
ATOM 11685 C C . GLU B 1 690 ? 34.688 20.469 17.547 1 90.25 690 GLU B C 1
ATOM 11687 O O . GLU B 1 690 ? 35.438 21.328 17.062 1 90.25 690 GLU B O 1
ATOM 11692 N N . LEU B 1 691 ? 33.438 20.594 17.547 1 92.75 691 LEU B N 1
ATOM 11693 C CA . LEU B 1 691 ? 32.781 21.766 16.953 1 92.75 691 LEU B CA 1
ATOM 11694 C C . LEU B 1 691 ? 32.938 22.984 17.844 1 92.75 691 LEU B C 1
ATOM 11696 O O . LEU B 1 691 ? 32.969 24.109 17.359 1 92.75 691 LEU B O 1
ATOM 11700 N N . GLU B 1 692 ? 33.062 22.734 19.094 1 90.56 692 GLU B N 1
ATOM 11701 C CA . GLU B 1 692 ? 33.188 23.828 20.062 1 90.56 692 GLU B CA 1
ATOM 11702 C C . GLU B 1 692 ? 34.531 24.547 19.875 1 90.56 692 GLU B C 1
ATOM 11704 O O . GLU B 1 692 ? 34.656 25.719 20.25 1 90.56 692 GLU B O 1
ATOM 11709 N N . LYS B 1 693 ? 35.406 23.906 19.234 1 87.81 693 LYS B N 1
ATOM 11710 C CA . LYS B 1 693 ? 36.719 24.5 19 1 87.81 693 LYS B CA 1
ATOM 11711 C C . LYS B 1 693 ? 36.656 25.531 17.891 1 87.81 693 LYS B C 1
ATOM 11713 O O . LYS B 1 693 ? 37.531 26.406 17.781 1 87.81 693 LYS B O 1
ATOM 11718 N N . LEU B 1 694 ? 35.656 25.516 17.172 1 89 694 LEU B N 1
ATOM 11719 C CA . LEU B 1 694 ? 35.5 26.453 16.062 1 89 694 LEU B CA 1
ATOM 11720 C C . LEU B 1 694 ? 34.875 27.766 16.547 1 89 694 LEU B C 1
ATOM 11722 O O . LEU B 1 694 ? 34.219 27.797 17.594 1 89 694 LEU B O 1
ATOM 11726 N N . GLU B 1 695 ? 35.156 28.797 15.719 1 87.06 695 GLU B N 1
ATOM 11727 C CA . GLU B 1 695 ? 34.531 30.078 16.016 1 87.06 695 GLU B CA 1
ATOM 11728 C C . GLU B 1 695 ? 33 29.969 15.906 1 87.06 695 GLU B C 1
ATOM 11730 O O . GLU B 1 695 ? 32.5 29.203 15.094 1 87.06 695 GLU B O 1
ATOM 11735 N N . GLU B 1 696 ? 32.344 30.734 16.672 1 88.5 696 GLU B N 1
ATOM 11736 C CA . GLU B 1 696 ? 30.891 30.641 16.781 1 88.5 696 GLU B CA 1
ATOM 11737 C C . GLU B 1 696 ? 30.219 30.844 15.422 1 88.5 696 GLU B C 1
ATOM 11739 O O . GLU B 1 696 ? 29.266 30.141 15.086 1 88.5 696 GLU B O 1
ATOM 11744 N N . GLU B 1 697 ? 30.672 31.812 14.742 1 87.5 697 GLU B N 1
ATOM 11745 C CA . GLU B 1 697 ? 30.078 32.094 13.438 1 87.5 697 GLU B CA 1
ATOM 11746 C C . GLU B 1 697 ? 30.312 30.938 12.469 1 87.5 697 GLU B C 1
ATOM 11748 O O . GLU B 1 697 ? 29.391 30.531 11.766 1 87.5 697 GLU B O 1
ATOM 11753 N N . LYS B 1 698 ? 31.422 30.422 12.469 1 88.5 698 LYS B N 1
ATOM 11754 C CA . LYS B 1 698 ? 31.766 29.328 11.562 1 88.5 698 LYS B CA 1
ATOM 11755 C C . LYS B 1 698 ? 31.094 28.031 12 1 88.5 698 LYS B C 1
ATOM 11757 O O . LYS B 1 698 ? 30.703 27.219 11.164 1 88.5 698 LYS B O 1
ATOM 11762 N N . LYS B 1 699 ? 31.016 27.906 13.273 1 91.88 699 LYS B N 1
ATOM 11763 C CA . LYS B 1 699 ? 30.406 26.703 13.836 1 91.88 699 LYS B CA 1
ATOM 11764 C C . LYS B 1 699 ? 28.953 26.562 13.367 1 91.88 699 LYS B C 1
ATOM 11766 O O . LYS B 1 699 ? 28.594 25.547 12.766 1 91.88 699 LYS B O 1
ATOM 11771 N N . TRP B 1 700 ? 28.219 27.547 13.609 1 93.88 700 TRP B N 1
ATOM 11772 C CA . TRP B 1 700 ? 26.797 27.438 13.312 1 93.88 700 TRP B CA 1
ATOM 11773 C C . TRP B 1 700 ? 26.547 27.5 11.812 1 93.88 700 TRP B C 1
ATOM 11775 O O . TRP B 1 700 ? 25.594 26.891 11.312 1 93.88 700 TRP B O 1
ATOM 11785 N N . ASP B 1 701 ? 27.359 28.219 11.094 1 92.31 701 ASP B N 1
ATOM 11786 C CA . ASP B 1 701 ? 27.25 28.203 9.633 1 92.31 701 ASP B CA 1
ATOM 11787 C C . ASP B 1 701 ? 27.5 26.797 9.078 1 92.31 701 ASP B C 1
ATOM 11789 O O . ASP B 1 701 ? 26.766 26.344 8.195 1 92.31 701 ASP B O 1
ATOM 11793 N N . LEU B 1 702 ? 28.438 26.156 9.625 1 92.88 702 LEU B N 1
ATOM 11794 C CA . LEU B 1 702 ? 28.75 24.797 9.219 1 92.88 702 LEU B CA 1
ATOM 11795 C C . LEU B 1 702 ? 27.609 23.844 9.586 1 92.88 702 LEU B C 1
ATOM 11797 O O . LEU B 1 702 ? 27.172 23.047 8.75 1 92.88 702 LEU B O 1
ATOM 11801 N N . VAL B 1 703 ? 27.172 23.938 10.766 1 95.38 703 VAL B N 1
ATOM 11802 C CA . VAL B 1 703 ? 26.141 23.031 11.258 1 95.38 703 VAL B CA 1
ATOM 11803 C C . VAL B 1 703 ? 24.859 23.203 10.453 1 95.38 703 VAL B C 1
ATOM 11805 O O . VAL B 1 703 ? 24.203 22.234 10.094 1 95.38 703 VAL B O 1
ATOM 11808 N N . SER B 1 704 ? 24.531 24.438 10.18 1 96.06 704 SER B N 1
ATOM 11809 C CA . SER B 1 704 ? 23.312 24.688 9.422 1 96.06 704 SER B CA 1
ATOM 11810 C C . SER B 1 704 ? 23.406 24.109 8.008 1 96.06 704 SER B C 1
ATOM 11812 O O . SER B 1 704 ? 22.453 23.516 7.508 1 96.06 704 SER B O 1
ATOM 11814 N N . LYS B 1 705 ? 24.516 24.266 7.434 1 95.12 705 LYS B N 1
ATOM 11815 C CA . LYS B 1 705 ? 24.719 23.75 6.082 1 95.12 705 LYS B CA 1
ATOM 11816 C C . LYS B 1 705 ? 24.719 22.234 6.062 1 95.12 705 LYS B C 1
ATOM 11818 O O . LYS B 1 705 ? 24.25 21.609 5.105 1 95.12 705 LYS B O 1
ATOM 11823 N N . VAL B 1 706 ? 25.234 21.609 7.074 1 95.25 706 VAL B N 1
ATOM 11824 C CA . VAL B 1 706 ? 25.234 20.156 7.172 1 95.25 706 VAL B CA 1
ATOM 11825 C C . VAL B 1 706 ? 23.797 19.641 7.258 1 95.25 706 VAL B C 1
ATOM 11827 O O . VAL B 1 706 ? 23.453 18.625 6.637 1 95.25 706 VAL B O 1
ATOM 11830 N N . TRP B 1 707 ? 23.031 20.312 7.984 1 97.12 707 TRP B N 1
ATOM 11831 C CA . TRP B 1 707 ? 21.656 19.875 8.148 1 97.12 707 TRP B CA 1
ATOM 11832 C C . TRP B 1 707 ? 20.875 20 6.836 1 97.12 707 TRP B C 1
ATOM 11834 O O . TRP B 1 707 ? 20.016 19.172 6.531 1 97.12 707 TRP B O 1
ATOM 11844 N N . VAL B 1 708 ? 21.125 21.031 6.062 1 96.38 708 VAL B N 1
ATOM 11845 C CA . VAL B 1 708 ? 20.484 21.141 4.758 1 96.38 708 VAL B CA 1
ATOM 11846 C C . VAL B 1 708 ? 20.938 20 3.855 1 96.38 708 VAL B C 1
ATOM 11848 O O . VAL B 1 708 ? 20.141 19.453 3.088 1 96.38 708 VAL B O 1
ATOM 11851 N N . GLU B 1 709 ? 22.125 19.672 4.023 1 94.94 709 GLU B N 1
ATOM 11852 C CA . GLU B 1 709 ? 22.656 18.547 3.246 1 94.94 709 GLU B CA 1
ATOM 11853 C C . GLU B 1 709 ? 22 17.234 3.658 1 94.94 709 GLU B C 1
ATOM 11855 O O . GLU B 1 709 ? 21.625 16.422 2.805 1 94.94 709 GLU B O 1
ATOM 11860 N N . LEU B 1 710 ? 21.875 17.062 4.891 1 95 710 LEU B N 1
ATOM 11861 C CA . LEU B 1 710 ? 21.234 15.859 5.383 1 95 710 LEU B CA 1
ATOM 11862 C C . LEU B 1 710 ? 19.766 15.805 4.949 1 95 710 LEU B C 1
ATOM 11864 O O . LEU B 1 710 ? 19.25 14.742 4.598 1 95 710 LEU B O 1
ATOM 11868 N N . LEU B 1 711 ? 19.141 16.922 4.98 1 95.06 711 LEU B N 1
ATOM 11869 C CA . LEU B 1 711 ? 17.75 17.031 4.531 1 95.06 711 LEU B CA 1
ATOM 11870 C C . LEU B 1 711 ? 17.641 16.703 3.049 1 95.06 711 LEU B C 1
ATOM 11872 O O . LEU B 1 711 ? 16.75 15.945 2.641 1 95.06 711 LEU B O 1
ATOM 11876 N N . SER B 1 712 ? 18.516 17.25 2.289 1 93.44 712 SER B N 1
ATOM 11877 C CA . SER B 1 712 ? 18.516 17.031 0.848 1 93.44 712 SER B CA 1
ATOM 11878 C C . SER B 1 712 ? 18.797 15.562 0.517 1 93.44 712 SER B C 1
ATOM 11880 O O . SER B 1 712 ? 18.172 14.992 -0.378 1 93.44 712 SER B O 1
ATOM 11882 N N . SER B 1 713 ? 19.672 15 1.234 1 91.12 713 SER B N 1
ATOM 11883 C CA . SER B 1 713 ? 20 13.594 1.021 1 91.12 713 SER B CA 1
ATOM 11884 C C . SER B 1 713 ? 18.828 12.695 1.38 1 91.12 713 SER B C 1
ATOM 11886 O O . SER B 1 713 ? 18.547 11.711 0.686 1 91.12 713 SER B O 1
ATOM 11888 N N . ALA B 1 714 ? 18.203 13.039 2.461 1 89.88 714 ALA B N 1
ATOM 11889 C CA . ALA B 1 714 ? 17.016 12.273 2.854 1 89.88 714 ALA B CA 1
ATOM 11890 C C . ALA B 1 714 ? 15.93 12.359 1.786 1 89.88 714 ALA B C 1
ATOM 11892 O O . ALA B 1 714 ? 15.32 11.352 1.424 1 89.88 714 ALA B O 1
ATOM 11893 N N . ALA B 1 715 ? 15.734 13.469 1.294 1 87.62 715 ALA B N 1
ATOM 11894 C CA . ALA B 1 715 ? 14.695 13.695 0.292 1 87.62 715 ALA B CA 1
ATOM 11895 C C . ALA B 1 715 ? 15.023 12.969 -1.01 1 87.62 715 ALA B C 1
ATOM 11897 O O . ALA B 1 715 ? 14.125 12.43 -1.661 1 87.62 715 ALA B O 1
ATOM 11898 N N . ALA B 1 716 ? 16.234 12.883 -1.323 1 83.69 716 ALA B N 1
ATOM 11899 C CA . ALA B 1 716 ? 16.656 12.344 -2.619 1 83.69 716 ALA B CA 1
ATOM 11900 C C . ALA B 1 716 ? 16.75 10.828 -2.576 1 83.69 716 ALA B C 1
ATOM 11902 O O . ALA B 1 716 ? 16.344 10.141 -3.523 1 83.69 716 ALA B O 1
ATOM 11903 N N . SER B 1 717 ? 17.266 10.328 -1.52 1 76.62 717 SER B N 1
ATOM 11904 C CA . SER B 1 717 ? 17.656 8.922 -1.602 1 76.62 717 SER B CA 1
ATOM 11905 C C . SER B 1 717 ? 16.953 8.094 -0.541 1 76.62 717 SER B C 1
ATOM 11907 O O . SER B 1 717 ? 16.859 6.867 -0.66 1 76.62 717 SER B O 1
ATOM 11909 N N . GLN B 1 718 ? 16.422 8.672 0.382 1 73.25 718 GLN B N 1
ATOM 11910 C CA . GLN B 1 718 ? 15.914 7.871 1.49 1 73.25 718 GLN B CA 1
ATOM 11911 C C . GLN B 1 718 ? 14.391 7.816 1.477 1 73.25 718 GLN B C 1
ATOM 11913 O O . GLN B 1 718 ? 13.789 7.074 2.25 1 73.25 718 GLN B O 1
ATOM 11918 N N . CYS B 1 719 ? 13.805 8.633 0.625 1 78.38 719 CYS B N 1
ATOM 11919 C CA . CYS B 1 719 ? 12.352 8.688 0.581 1 78.38 719 CYS B CA 1
ATOM 11920 C C . CYS B 1 719 ? 11.82 8.148 -0.742 1 78.38 719 CYS B C 1
ATOM 11922 O O . CYS B 1 719 ? 12.469 8.305 -1.782 1 78.38 719 CYS B O 1
ATOM 11924 N N . SER B 1 720 ? 10.781 7.375 -0.601 1 76.75 720 SER B N 1
ATOM 11925 C CA . SER B 1 720 ? 10.117 6.902 -1.811 1 76.75 720 SER B CA 1
ATOM 11926 C C . SER B 1 720 ? 9.086 7.91 -2.305 1 76.75 720 SER B C 1
ATOM 11928 O O . SER B 1 720 ? 8.523 8.672 -1.515 1 76.75 720 SER B O 1
ATOM 11930 N N . ALA B 1 721 ? 8.891 7.98 -3.6 1 80.44 721 ALA B N 1
ATOM 11931 C CA . ALA B 1 721 ? 7.938 8.898 -4.211 1 80.44 721 ALA B CA 1
ATOM 11932 C C . ALA B 1 721 ? 6.523 8.641 -3.701 1 80.44 721 ALA B C 1
ATOM 11934 O O . ALA B 1 721 ? 5.738 9.57 -3.529 1 80.44 721 ALA B O 1
ATOM 11935 N N . ARG B 1 722 ? 6.238 7.43 -3.367 1 81.06 722 ARG B N 1
ATOM 11936 C CA . ARG B 1 722 ? 4.91 7.07 -2.881 1 81.06 722 ARG B CA 1
ATOM 11937 C C . ARG B 1 722 ? 4.645 7.691 -1.513 1 81.06 722 ARG B C 1
ATOM 11939 O O . ARG B 1 722 ? 3.521 8.117 -1.227 1 81.06 722 ARG B O 1
ATOM 11946 N N . THR B 1 723 ? 5.629 7.801 -0.767 1 84.62 723 THR B N 1
ATOM 11947 C CA . THR B 1 723 ? 5.465 8.359 0.571 1 84.62 723 THR B CA 1
ATOM 11948 C C . THR B 1 723 ? 5.242 9.867 0.506 1 84.62 723 THR B C 1
ATOM 11950 O O . THR B 1 723 ? 4.48 10.422 1.299 1 84.62 723 THR B O 1
ATOM 11953 N N . HIS B 1 724 ? 5.891 10.5 -0.389 1 88 724 HIS B N 1
ATOM 11954 C CA . HIS B 1 724 ? 5.664 11.93 -0.578 1 88 724 HIS B CA 1
ATOM 11955 C C . HIS B 1 724 ? 4.242 12.203 -1.059 1 88 724 HIS B C 1
ATOM 11957 O O . HIS B 1 724 ? 3.609 13.164 -0.623 1 88 724 HIS B O 1
ATOM 11963 N N . ALA B 1 725 ? 3.799 11.305 -1.902 1 88.81 725 ALA B N 1
ATOM 11964 C CA . ALA B 1 725 ? 2.428 11.453 -2.389 1 88.81 725 ALA B CA 1
ATOM 11965 C C . ALA B 1 725 ? 1.422 11.266 -1.258 1 88.81 725 ALA B C 1
ATOM 11967 O O . ALA B 1 725 ? 0.376 11.922 -1.234 1 88.81 725 ALA B O 1
ATOM 11968 N N . GLN B 1 726 ? 1.746 10.43 -0.351 1 87.75 726 GLN B N 1
ATOM 11969 C CA . GLN B 1 726 ? 0.861 10.188 0.785 1 87.75 726 GLN B CA 1
ATOM 11970 C C . GLN B 1 726 ? 0.846 11.391 1.729 1 87.75 726 GLN B C 1
ATOM 11972 O O . GLN B 1 726 ? -0.179 11.688 2.348 1 87.75 726 GLN B O 1
ATOM 11977 N N . GLN B 1 727 ? 1.92 12.109 1.802 1 89.06 727 GLN B N 1
ATOM 11978 C CA . GLN B 1 727 ? 2.041 13.219 2.74 1 89.06 727 GLN B CA 1
ATOM 11979 C C . GLN B 1 727 ? 1.203 14.414 2.291 1 89.06 727 GLN B C 1
ATOM 11981 O O . GLN B 1 727 ? 0.813 15.25 3.109 1 89.06 727 GLN B O 1
ATOM 11986 N N . VAL B 1 728 ? 0.854 14.406 1.062 1 91 728 VAL B N 1
ATOM 11987 C CA . VAL B 1 728 ? 0.109 15.547 0.536 1 91 728 VAL B CA 1
ATOM 11988 C C . VAL B 1 728 ? -1.302 15.555 1.12 1 91 728 VAL B C 1
ATOM 11990 O O . VAL B 1 728 ? -1.937 16.609 1.209 1 91 728 VAL B O 1
ATOM 11993 N N . SER B 1 729 ? -1.763 14.422 1.624 1 89.38 729 SER B N 1
ATOM 11994 C CA . SER B 1 729 ? -3.123 14.336 2.148 1 89.38 729 SER B CA 1
ATOM 11995 C C . SER B 1 729 ? -3.139 14.469 3.668 1 89.38 729 SER B C 1
ATOM 11997 O O . SER B 1 729 ? -4.207 14.516 4.281 1 89.38 729 SER B O 1
ATOM 11999 N N . ILE B 1 730 ? -1.965 14.5 4.262 1 88.31 730 ILE B N 1
ATOM 12000 C CA . ILE B 1 730 ? -1.913 14.562 5.719 1 88.31 730 ILE B CA 1
ATOM 12001 C C . ILE B 1 730 ? -1.223 15.859 6.156 1 88.31 730 ILE B C 1
ATOM 12003 O O . ILE B 1 730 ? -0.368 15.844 7.043 1 88.31 730 ILE B O 1
ATOM 12007 N N . GLY B 1 731 ? -1.521 16.906 5.453 1 87.06 731 GLY B N 1
ATOM 12008 C CA . GLY B 1 731 ? -1.035 18.219 5.848 1 87.06 731 GLY B CA 1
ATOM 12009 C C . GLY B 1 731 ? 0.249 18.609 5.145 1 87.06 731 GLY B C 1
ATOM 12010 O O . GLY B 1 731 ? 0.61 19.797 5.117 1 87.06 731 GLY B O 1
ATOM 12011 N N . GLY B 1 732 ? 0.979 17.703 4.543 1 87.06 732 GLY B N 1
ATOM 12012 C CA . GLY B 1 732 ? 2.217 18.031 3.854 1 87.06 732 GLY B CA 1
ATOM 12013 C C . GLY B 1 732 ? 3.4 18.188 4.789 1 87.06 732 GLY B C 1
ATOM 12014 O O . GLY B 1 732 ? 3.227 18.5 5.969 1 87.06 732 GLY B O 1
ATOM 12015 N N . GLU B 1 733 ? 4.566 17.906 4.297 1 90.62 733 GLU B N 1
ATOM 12016 C CA . GLU B 1 733 ? 5.805 18.031 5.059 1 90.62 733 GLU B CA 1
ATOM 12017 C C . GLU B 1 733 ? 6.848 18.828 4.285 1 90.62 733 GLU B C 1
ATOM 12019 O O . GLU B 1 733 ? 6.824 18.875 3.053 1 90.62 733 GLU B O 1
ATOM 12024 N N . LEU B 1 734 ? 7.703 19.484 5.043 1 94.94 734 LEU B N 1
ATOM 12025 C CA . LEU B 1 734 ? 8.781 20.266 4.441 1 94.94 734 LEU B CA 1
ATOM 12026 C C . LEU B 1 734 ? 9.641 19.391 3.531 1 94.94 734 LEU B C 1
ATOM 12028 O O . LEU B 1 734 ? 10.07 19.828 2.465 1 94.94 734 LEU B O 1
ATOM 12032 N N . ILE B 1 735 ? 9.844 18.172 3.871 1 94.88 735 ILE B N 1
ATOM 12033 C CA . ILE B 1 735 ? 10.711 17.281 3.113 1 94.88 735 ILE B CA 1
ATOM 12034 C C . ILE B 1 735 ? 10.133 17.062 1.716 1 94.88 735 ILE B C 1
ATOM 12036 O O . ILE B 1 735 ? 10.883 16.875 0.752 1 94.88 735 ILE B O 1
ATOM 12040 N N . THR B 1 736 ? 8.867 17.062 1.599 1 93.62 736 THR B N 1
ATOM 12041 C CA . THR B 1 736 ? 8.227 16.922 0.293 1 93.62 736 THR B CA 1
ATOM 12042 C C . THR B 1 736 ? 8.523 18.125 -0.589 1 93.62 736 THR B C 1
ATOM 12044 O O . THR B 1 736 ? 8.734 17.984 -1.795 1 93.62 736 THR B O 1
ATOM 12047 N N . PHE B 1 737 ? 8.539 19.297 0 1 95.69 737 PHE B N 1
ATOM 12048 C CA . PHE B 1 737 ? 8.867 20.5 -0.735 1 95.69 737 PHE B CA 1
ATOM 12049 C C . PHE B 1 737 ? 10.32 20.484 -1.202 1 95.69 737 PHE B C 1
ATOM 12051 O O . PHE B 1 737 ? 10.617 20.859 -2.336 1 95.69 737 PHE B O 1
ATOM 12058 N N . VAL B 1 738 ? 11.148 20.016 -0.328 1 95.56 738 VAL B N 1
ATOM 12059 C CA . VAL B 1 738 ? 12.562 19.922 -0.67 1 95.56 738 VAL B CA 1
ATOM 12060 C C . VAL B 1 738 ? 12.773 18.875 -1.756 1 95.56 738 VAL B C 1
ATOM 12062 O O . VAL B 1 738 ? 13.578 19.062 -2.672 1 95.56 738 VAL B O 1
ATOM 12065 N N . TRP B 1 739 ? 12.031 17.812 -1.645 1 92.81 739 TRP B N 1
ATOM 12066 C CA . TRP B 1 739 ? 12.102 16.75 -2.648 1 92.81 739 TRP B CA 1
ATOM 12067 C C . TRP B 1 739 ? 11.719 17.281 -4.027 1 92.81 739 TRP B C 1
ATOM 12069 O O . TRP B 1 739 ? 12.406 17.016 -5.012 1 92.81 739 TRP B O 1
ATOM 12079 N N . VAL B 1 740 ? 10.68 18.078 -4.133 1 93.44 740 VAL B N 1
ATOM 12080 C CA . VAL B 1 740 ? 10.234 18.641 -5.402 1 93.44 740 VAL B CA 1
ATOM 12081 C C . VAL B 1 740 ? 11.242 19.672 -5.895 1 93.44 740 VAL B C 1
ATOM 12083 O O . VAL B 1 740 ? 11.539 19.734 -7.09 1 93.44 740 VAL B O 1
ATOM 12086 N N . LEU B 1 741 ? 11.758 20.422 -4.973 1 95.19 741 LEU B N 1
ATOM 12087 C CA . LEU B 1 741 ? 12.758 21.422 -5.328 1 95.19 741 LEU B CA 1
ATOM 12088 C C . LEU B 1 741 ? 14 20.766 -5.918 1 95.19 741 LEU B C 1
ATOM 12090 O O . LEU B 1 741 ? 14.523 21.219 -6.941 1 95.19 741 LEU B O 1
ATOM 12094 N N . MET B 1 742 ? 14.445 19.781 -5.32 1 92.69 742 MET B N 1
ATOM 12095 C CA . MET B 1 742 ? 15.617 19.062 -5.809 1 92.69 742 MET B CA 1
ATOM 12096 C C . MET B 1 742 ? 15.359 18.469 -7.191 1 92.69 742 MET B C 1
ATOM 12098 O O . MET B 1 742 ? 16.234 18.5 -8.055 1 92.69 742 MET B O 1
ATOM 12102 N N . THR B 1 743 ? 14.211 17.969 -7.355 1 88.81 743 THR B N 1
ATOM 12103 C CA . THR B 1 743 ? 13.844 17.422 -8.656 1 88.81 743 THR B CA 1
ATOM 12104 C C . THR B 1 743 ? 13.875 18.516 -9.727 1 88.81 743 THR B C 1
ATOM 12106 O O . THR B 1 743 ? 14.336 18.266 -10.844 1 88.81 743 THR B O 1
ATOM 12109 N N . HIS B 1 744 ? 13.406 19.656 -9.383 1 91.12 744 HIS B N 1
ATOM 12110 C CA . HIS B 1 744 ? 13.383 20.75 -10.344 1 91.12 744 HIS B CA 1
ATOM 12111 C C . HIS B 1 744 ? 14.797 21.219 -10.68 1 91.12 744 HIS B C 1
ATOM 12113 O O . HIS B 1 744 ? 15.047 21.672 -11.797 1 91.12 744 HIS B O 1
ATOM 12119 N N . PHE B 1 745 ? 15.656 21.031 -9.75 1 91.75 745 PHE B N 1
ATOM 12120 C CA . PHE B 1 745 ? 17.047 21.406 -9.992 1 91.75 745 PHE B CA 1
ATOM 12121 C C . PHE B 1 745 ? 17.812 20.266 -10.656 1 91.75 745 PHE B C 1
ATOM 12123 O O . PHE B 1 745 ? 19.016 20.375 -10.883 1 91.75 745 PHE B O 1
ATOM 12130 N N . GLY B 1 746 ? 17.094 19.172 -10.875 1 84.06 746 GLY B N 1
ATOM 12131 C CA . GLY B 1 746 ? 17.672 18.047 -11.602 1 84.06 746 GLY B CA 1
ATOM 12132 C C . GLY B 1 746 ? 18.516 17.141 -10.719 1 84.06 746 GLY B C 1
ATOM 12133 O O . GLY B 1 746 ? 19.406 16.453 -11.203 1 84.06 746 GLY B O 1
ATOM 12134 N N . LEU B 1 747 ? 18.203 17.266 -9.469 1 86.44 747 LEU B N 1
ATOM 12135 C CA . LEU B 1 747 ? 18.922 16.406 -8.531 1 86.44 747 LEU B CA 1
ATOM 12136 C C . LEU B 1 747 ? 18.109 15.172 -8.188 1 86.44 747 LEU B C 1
ATOM 12138 O O . LEU B 1 747 ? 16.891 15.25 -8.055 1 86.44 747 LEU B O 1
ATOM 12142 N N . GLY B 1 748 ? 18.5 13.992 -8.383 1 74.62 748 GLY B N 1
ATOM 12143 C CA . GLY B 1 748 ? 17.797 12.773 -8.047 1 74.62 748 GLY B CA 1
ATOM 12144 C C . GLY B 1 748 ? 18.203 11.586 -8.898 1 74.62 748 GLY B C 1
ATOM 12145 O O . GLY B 1 748 ? 18.922 11.75 -9.891 1 74.62 748 GLY B O 1
ATOM 12146 N N . GLU B 1 749 ? 17.875 10.422 -8.516 1 65.31 749 GLU B N 1
ATOM 12147 C CA . GLU B 1 749 ? 18.234 9.195 -9.219 1 65.31 749 GLU B CA 1
ATOM 12148 C C . GLU B 1 749 ? 17.344 8.961 -10.43 1 65.31 749 GLU B C 1
ATOM 12150 O O . GLU B 1 749 ? 17.641 8.117 -11.281 1 65.31 749 GLU B O 1
ATOM 12155 N N . GLN B 1 750 ? 16.406 9.797 -10.555 1 63.12 750 GLN B N 1
ATOM 12156 C CA . GLN B 1 750 ? 15.398 9.523 -11.578 1 63.12 750 GLN B CA 1
ATOM 12157 C C . GLN B 1 750 ? 15.805 10.125 -12.922 1 63.12 750 GLN B C 1
ATOM 12159 O O . GLN B 1 750 ? 15.023 10.094 -13.875 1 63.12 750 GLN B O 1
ATOM 12164 N N . PHE B 1 751 ? 16.953 10.727 -12.93 1 61.09 751 PHE B N 1
ATOM 12165 C CA . PHE B 1 751 ? 17.328 11.359 -14.188 1 61.09 751 PHE B CA 1
ATOM 12166 C C . PHE B 1 751 ? 18.406 10.547 -14.906 1 61.09 751 PHE B C 1
ATOM 12168 O O . PHE B 1 751 ? 19.297 9.977 -14.266 1 61.09 751 PHE B O 1
ATOM 12175 N N . HIS B 1 752 ? 18.047 10.062 -16.141 1 53.75 752 HIS B N 1
ATOM 12176 C CA . HIS B 1 752 ? 19.047 9.406 -16.984 1 53.75 752 HIS B CA 1
ATOM 12177 C C . HIS B 1 752 ? 20.203 10.344 -17.297 1 53.75 752 HIS B C 1
ATOM 12179 O O . HIS B 1 752 ? 20.031 11.359 -17.969 1 53.75 752 HIS B O 1
ATOM 12185 N N . ILE B 1 753 ? 21.203 10.523 -16.547 1 46.75 753 ILE B N 1
ATOM 12186 C CA . ILE B 1 753 ? 22.281 11.469 -16.812 1 46.75 753 ILE B CA 1
ATOM 12187 C C . ILE B 1 753 ? 23.234 10.891 -17.859 1 46.75 753 ILE B C 1
ATOM 12189 O O . ILE B 1 753 ? 24.281 11.484 -18.156 1 46.75 753 ILE B O 1
ATOM 12193 N N . SER B 1 754 ? 23.125 9.641 -18.516 1 44.66 754 SER B N 1
ATOM 12194 C CA . SER B 1 754 ? 24.266 9.312 -19.344 1 44.66 754 SER B CA 1
ATOM 12195 C C . SER B 1 754 ? 24.328 10.219 -20.578 1 44.66 754 SER B C 1
ATOM 12197 O O . SER B 1 754 ? 23.312 10.477 -21.219 1 44.66 754 SER B O 1
ATOM 12199 N N . ASN B 1 755 ? 25.281 11.031 -20.656 1 38.41 755 ASN B N 1
ATOM 12200 C CA . ASN B 1 755 ? 25.797 11.812 -21.781 1 38.41 755 ASN B CA 1
ATOM 12201 C C . ASN B 1 755 ? 25.953 10.953 -23.031 1 38.41 755 ASN B C 1
ATOM 12203 O O . ASN B 1 755 ? 27.016 10.367 -23.25 1 38.41 755 ASN B O 1
ATOM 12207 N N . GLY B 1 756 ? 25.391 10.141 -23.469 1 34.81 756 GLY B N 1
ATOM 12208 C CA . GLY B 1 756 ? 25.828 9.656 -24.766 1 34.81 756 GLY B CA 1
ATOM 12209 C C . GLY B 1 756 ? 26 10.758 -25.797 1 34.81 756 GLY B C 1
ATOM 12210 O O . GLY B 1 756 ? 26.5 10.516 -26.891 1 34.81 756 GLY B O 1
ATOM 12211 N N . ARG B 1 757 ? 25.375 11.805 -26 1 31.95 757 ARG B N 1
ATOM 12212 C CA . ARG B 1 757 ? 25.641 12.766 -27.062 1 31.95 757 ARG B CA 1
ATOM 12213 C C . ARG B 1 757 ? 26.969 13.477 -26.844 1 31.95 757 ARG B C 1
ATOM 12215 O O . ARG B 1 757 ? 27.5 14.102 -27.766 1 31.95 757 ARG B O 1
ATOM 12222 N N . ARG B 1 758 ? 27.578 13.688 -25.844 1 31.61 758 ARG B N 1
ATOM 12223 C CA . ARG B 1 758 ? 28.734 14.523 -26.109 1 31.61 758 ARG B CA 1
ATOM 12224 C C . ARG B 1 758 ? 29.75 13.789 -27 1 31.61 758 ARG B C 1
ATOM 12226 O O . ARG B 1 758 ? 30.766 14.359 -27.406 1 31.61 758 ARG B O 1
ATOM 12233 N N . ARG B 1 759 ? 29.656 12.578 -27.188 1 28.75 759 ARG B N 1
ATOM 12234 C CA . ARG B 1 759 ? 30.641 12.156 -28.172 1 28.75 759 ARG B CA 1
ATOM 12235 C C . ARG B 1 759 ? 30.203 12.5 -29.594 1 28.75 759 ARG B C 1
ATOM 12237 O O . ARG B 1 759 ? 31.031 12.766 -30.469 1 28.75 759 ARG B O 1
ATOM 12244 N N . ALA B 1 760 ? 28.969 12.422 -30.016 1 29.28 760 ALA B N 1
ATOM 12245 C CA . ALA B 1 760 ? 28.766 12.758 -31.422 1 29.28 760 ALA B CA 1
ATOM 12246 C C . ALA B 1 760 ? 28.844 14.273 -31.641 1 29.28 760 ALA B C 1
ATOM 12248 O O . ALA B 1 760 ? 29.094 14.727 -32.75 1 29.28 760 ALA B O 1
ATOM 12249 N N . GLU B 1 761 ? 28.344 15.102 -30.797 1 24.78 761 GLU B N 1
ATOM 12250 C CA . GLU B 1 761 ? 28.547 16.484 -31.203 1 24.78 761 GLU B CA 1
ATOM 12251 C C . GLU B 1 761 ? 30.016 16.875 -31.141 1 24.78 761 GLU B C 1
ATOM 12253 O O . GLU B 1 761 ? 30.422 17.906 -31.672 1 24.78 761 GLU B O 1
ATOM 12258 N N . LYS B 1 762 ? 30.875 16.297 -30.359 1 27.64 762 LYS B N 1
ATOM 12259 C CA . LYS B 1 762 ? 32.281 16.672 -30.578 1 27.64 762 LYS B CA 1
ATOM 12260 C C . LYS B 1 762 ? 32.844 15.977 -31.812 1 27.64 762 LYS B C 1
ATOM 12262 O O . LYS B 1 762 ? 33.969 16.219 -32.188 1 27.64 762 LYS B O 1
ATOM 12267 N N . ASN B 1 763 ? 32.281 14.969 -32.312 1 22.66 763 ASN B N 1
ATOM 12268 C CA . ASN B 1 763 ? 32.875 14.773 -33.656 1 22.66 763 ASN B CA 1
ATOM 12269 C C . ASN B 1 763 ? 32.156 15.602 -34.719 1 22.66 763 ASN B C 1
ATOM 12271 O O . ASN B 1 763 ? 30.922 15.656 -34.719 1 22.66 763 ASN B O 1
#

Solvent-accessible surface area (backbone atoms only — not comparable to full-atom values): 79258 Å² total; per-residue (Å²): 129,82,73,74,63,59,61,59,56,45,51,49,43,48,71,33,43,64,57,50,39,53,52,46,40,53,51,37,46,51,48,39,49,70,49,38,61,44,27,20,22,34,67,50,64,65,62,46,46,51,48,50,48,40,59,55,46,45,59,51,39,43,44,30,45,50,18,28,50,59,50,58,66,57,63,64,77,90,63,51,58,41,41,45,59,55,41,38,49,45,27,53,40,38,38,54,67,14,45,38,63,47,40,69,33,88,49,73,60,49,21,68,41,27,66,58,53,49,50,51,44,53,50,50,52,49,50,38,50,50,44,35,65,74,41,51,90,79,50,78,53,51,62,37,32,51,31,29,38,52,25,9,50,50,37,32,50,48,38,43,47,24,25,46,51,38,12,67,69,45,45,47,54,70,62,59,66,62,91,77,65,77,71,70,76,74,73,71,61,77,71,67,58,78,79,69,78,75,50,74,66,52,38,52,44,52,16,48,53,49,34,70,66,50,55,42,44,55,65,61,44,70,45,54,59,65,60,34,50,53,38,25,58,46,57,70,52,46,51,58,68,56,50,50,53,23,51,47,49,27,50,44,50,53,39,34,44,58,25,16,32,53,65,46,48,74,33,73,66,34,45,53,50,48,50,51,29,53,49,24,47,53,49,22,48,49,42,51,67,74,68,37,75,63,83,66,37,56,68,70,59,52,53,48,50,49,48,52,48,51,48,52,51,50,51,51,51,52,51,48,52,52,50,63,72,30,74,65,41,55,47,69,35,59,53,86,82,45,88,43,74,67,31,52,52,27,45,50,51,46,61,67,53,43,62,61,53,59,62,44,40,86,37,75,42,82,38,65,32,73,78,39,90,80,66,52,70,46,37,30,54,63,47,52,72,91,42,32,69,35,41,54,45,45,53,24,32,50,72,66,40,59,76,29,64,33,78,60,76,69,56,57,79,70,80,45,62,60,56,48,40,46,45,40,46,33,42,70,66,32,43,48,54,43,51,61,54,23,62,62,46,46,56,48,46,42,63,62,48,65,65,35,44,46,49,44,43,45,45,43,42,45,45,40,39,39,56,68,44,43,37,63,56,37,44,46,39,40,41,44,41,42,44,45,41,23,49,70,70,63,34,54,60,56,53,52,49,48,55,51,57,69,44,43,32,75,34,58,42,37,52,64,56,52,43,51,50,45,51,53,51,51,54,52,34,66,68,24,70,85,31,63,66,46,37,52,48,57,35,66,26,43,30,38,62,57,48,53,65,47,33,80,74,41,81,82,45,60,67,58,41,60,60,19,64,77,42,56,65,50,56,25,53,50,26,51,36,47,17,49,52,37,48,60,62,68,47,78,88,62,88,50,68,67,45,39,48,25,44,51,48,30,52,51,47,39,15,26,52,45,27,39,48,69,76,35,34,70,44,33,47,74,45,24,65,60,38,50,51,20,48,50,42,25,48,52,53,49,49,52,51,34,58,74,67,62,61,54,75,58,41,59,51,60,52,35,50,52,54,60,61,55,67,78,74,58,74,57,73,66,79,62,67,81,56,90,59,52,54,46,56,67,60,8,34,51,50,30,55,60,46,62,71,43,56,68,59,60,35,27,49,48,49,26,49,26,46,49,34,38,50,48,11,40,36,47,64,35,33,52,44,58,41,48,60,54,31,40,58,54,2,41,52,65,57,49,55,50,34,52,51,36,46,38,48,55,46,51,82,44,49,62,60,81,68,69,56,66,61,56,76,72,95,130,82,73,74,62,59,60,57,56,46,51,50,42,48,71,34,44,64,57,48,39,54,52,46,39,51,50,35,46,51,48,38,47,70,49,39,60,45,28,21,21,34,66,50,63,65,64,44,48,51,50,49,49,40,60,55,46,45,58,51,38,42,45,30,45,49,18,29,51,59,50,57,64,54,63,65,78,89,63,50,58,41,38,46,60,54,41,37,48,44,26,53,40,38,38,54,68,14,44,38,63,46,38,68,34,88,48,73,62,48,21,68,40,27,67,58,54,47,50,52,44,54,51,49,50,50,51,40,50,50,44,36,64,74,43,51,91,80,50,81,53,53,61,37,32,52,30,28,38,52,25,10,50,49,37,32,50,48,38,42,49,24,26,46,52,38,11,68,70,44,44,47,53,71,61,58,67,62,90,78,64,75,72,69,77,74,73,70,62,79,70,66,58,77,80,68,79,76,50,74,68,52,37,53,44,52,15,49,54,49,34,70,66,50,55,42,44,56,64,61,44,69,46,55,60,64,59,35,50,52,38,25,59,47,56,70,51,45,52,58,67,56,49,51,53,23,50,47,51,26,50,44,51,51,38,34,44,58,24,18,31,52,64,45,49,74,33,74,65,33,45,52,50,48,50,51,29,53,49,24,47,52,48,22,47,50,43,51,68,73,69,36,75,63,85,65,37,56,67,69,60,51,52,49,51,50,49,52,49,51,47,51,51,50,49,51,51,50,51,48,51,52,50,65,71,31,75,67,42,55,48,69,36,58,53,85,80,46,90,43,75,65,31,52,51,28,46,52,51,48,60,68,52,44,62,60,55,59,62,44,40,88,36,76,41,83,37,65,31,75,80,39,90,82,64,51,70,44,37,30,54,63,49,53,72,91,42,32,69,35,41,52,45,46,54,25,32,50,72,66,39,60,78,30,63,31,78,62,76,70,56,57,78,71,80,46,64,59,57,47,42,47,45,39,44,32,42,71,66,33,43,48,52,44,52,62,53,25,65,62,47,46,58,50,47,44,65,63,49,64,66,38,45,46,50,43,43,44,43,42,43,46,45,41,40,38,56,68,46,43,37,63,56,36,44,47,40,40,42,44,42,42,44,46,42,25,49,69,70,63,35,54,61,55,52,52,49,48,54,52,58,70,44,44,31,74,33,58,41,37,52,64,56,52,42,50,49,46,51,53,51,50,54,51,35,67,69,24,70,85,32,61,66,47,37,52,48,56,35,66,25,43,29,37,63,56,48,54,66,48,33,80,74,40,80,80,42,61,68,59,40,60,60,19,64,78,42,56,64,51,56,24,52,51,26,51,37,47,17,50,52,37,48,59,61,70,47,77,87,62,89,50,67,68,46,40,48,24,44,50,47,30,52,51,48,41,16,27,52,44,26,39,48,71,76,35,34,70,44,33,47,75,45,25,64,61,37,50,51,19,48,49,42,26,48,52,51,49,49,51,52,36,59,74,68,64,62,53,75,57,42,56,51,60,51,36,50,52,54,60,60,55,66,77,76,56,75,58,72,66,79,63,66,81,55,93,58,54,54,45,57,67,59,8,33,52,50,32,55,60,46,63,72,43,54,69,59,59,35,26,49,49,49,27,49,26,45,49,34,39,49,48,12,41,34,45,65,35,33,52,45,58,43,48,61,53,31,40,57,54,1,41,50,65,58,48,54,50,33,52,51,36,46,39,50,54,46,52,83,44,49,59,60,81,68,68,57,66,60,57,73,71,96

Sequence (1526 aa):
MVNFSLGGLIKIFDTWNLRVAILLSLSIQTVLLLFAPFRKGTGHKLITMFIWLAYLLAHWSATYCVGVISENQSYTAVYAGNIELLALWPSFLLLHLGGSDTITSFGLEDNELWLRHLLGYVFQAAAAVYIFFMALPNDSVSIPTILLFIAGTIKYAERTRALYLASLDKFRDSMLKKPDSKVEAKVSAQILHSGYSLDYLEVVHFAYLYFNLFKGFIVDLIFSFNEREQSRAFFDKLSPEDALRIIEVQLNFIYGVLHTKIRVMHSVFGCIFRFISFGSIVAALSYFYFAVDKYRFVGIDVGITYTLFLGAVAQDVVALFMLVFSDWTFVALRNHKNESRLGKIKSSIAATLCWCLVLKSPQWQECHSQHSHRGIKHEVLTTPFLFRRWSGSVSGHSWIRYWVKARPRRVHKVKSCLHLACENIIHYLGIDQLIRSKKTAAYDFIHNHGIGRIILNIADITNKAVQFLHISKIISLLGFITMKLIDLLGLADIVDKIRINASLSHQPLTKELWVFIFEEIKRKARFAAHDAEANKRICSAKGEGTLQELVTEADDLVKLMSYSADVSYDESLLLWHIATQLLYYTTEEVADEKTYNAREFSKMLSDYMLYLLVLKPTVMNSVASIAKIRLQDTSAEAERLFKEKSIKPNEVKKACESILNMDASIELPQDVKEDKTKSVLFDGSMLAKELEKLEEEKKWDLVSKVWVELLSSAAASQCSARTHAQQVSIGGELITFVWVLMTHFGLGEQFHISNGRRRAEKNMVNFSLGGLIKIFDTWNLRVAILLSLSIQTVLLLFAPFRKGTGHKLITMFIWLAYLLAHWSATYCVGVISENQSYTAVYAGNIELLALWPSFLLLHLGGSDTITSFGLEDNELWLRHLLGYVFQAAAAVYIFFMALPNDSVSIPTILLFIAGTIKYAERTRALYLASLDKFRDSMLKKPDSKVEAKVSAQILHSGYSLDYLEVVHFAYLYFNLFKGFIVDLIFSFNEREQSRAFFDKLSPEDALRIIEVQLNFIYGVLHTKIRVMHSVFGCIFRFISFGSIVAALSYFYFAVDKYRFVGIDVGITYTLFLGAVAQDVVALFMLVFSDWTFVALRNHKNESRLGKIKSSIAATLCWCLVLKSPQWQECHSQHSHRGIKHEVLTTPFLFRRWSGSVSGHSWIRYWVKARPRRVHKVKSCLHLACENIIHYLGIDQLIRSKKTAAYDFIHNHGIGRIILNIADITNKAVQFLHISKIISLLGFITMKLIDLLGLADIVDKIRINASLSHQPLTKELWVFIFEEIKRKARFAAHDAEANKRICSAKGEGTLQELVTEADDLVKLMSYSADVSYDESLLLWHIATQLLYYTTEEVADEKTYNAREFSKMLSDYMLYLLVLKPTVMNSVASIAKIRLQDTSAEAERLFKEKSIKPNEVKKACESILNMDASIELPQDVKEDKTKSVLFDGSMLAKELEKLEEEKKWDLVSKVWVELLSSAAASQCSARTHAQQVSIGGELITFVWVLMTHFGLGEQFHISNGRRRAEKN

Secondary structure (DSSP, 8-state):
-----HHHHHHHHHHHHHHHHHHHHHHHHHHHHHHGGGGGT---HHHHHHHHHHHHHHHHHHHHHHHHHHHHTT--SS-HHHHHHHTTHHHHHHHHHT--TT-S-SSHHHHHTHHHHHHHHHHHHHHHHHHHHHHGGG-TTHHHHHHHHHHHHHHHHHHHHHHHHHSHHHHHHHH---TT--------GGG--TT-PPPHHHHHHHHHHHHHHHGGGGGTPPBPHHHHHHHHHHHHHS-HHHHHHHHHHHHHHHHHHHHSSHHHHTSHHHHHHHHHHHHHHHHHHHHHHHTS-GGGS-HHHHHHHHHHHHHHHHHHHHHHHHHHTSHHHHHHH--TT--SHHHHHHHHHHHHHHHHHHHHS--EEEEE-TT-TT--EEEEE---GGG-SS--EEEE--HHHHHTTPPPPPS-----HHHHHHHHHHHHTTHHHHHHHTTTHHHHHHHHSHHHHHHHHHHHHHHHHHHHTTHHHHHHHHHHHHHHHHHHTTTHHHHHHHHHHHT-EEEEPBHHHHHHHHHHHHHHHHHHTT-HHHHHHHHT-SSHHHHHHHHTT-GGGHHHHTTTTTS-HHHHHHHHHHHHHHHHHHSPPPS-HHHHHHHHHHHHHHHHHHHHHHH-TTTTHHHHHHHHHHHHHHHHHHHHHHHHTTPPTT-HHHHHHHHHT--TTS----SS---S----HHHHHHHHHHHHTS-HHHHHHHHHHHHHHHHHHIIIIIS-HHHHHHHTTTT--HHHHHHHHHHHTT-STTB-----HHHHHH-/-----HHHHHHHHHHHHHHHHHHHHHHHHHHHHHHGGGGGT---HHHHHHHHHHHHHHHHHHHHHHHHHHHHTT--STTHHHHHHHTTHHHHHHHHHT--TT-S-SSHHHHHTHHHHHHHHHHHHHHHHHHHHHHGGG-TTHHHHHHHHHHHHHHHHHHHHHHHHHSHHHHHHHH---TT--------GGG--TT-PPPHHHHHHHHHHHHHHHGGGGGTPPBPHHHHHHHHHHHHHS-HHHHHHHHHHHHHHHHHHHHSSHHHHTSHHHHHHHHHHHHHHHHHHHHHHHTS-GGGS-HHHHHHHHHHHHHHHHHHHHHHHHHHTSHHHHHHH--TT--SHHHHHHHHHHHHHHHHHHHHS--EEEEE-TT-TT--EEEEE---GGG-SS--EEEE--HHHHHTTPPPPPS-----HHHHHHHHHHHHTTHHHHHHHTTTHHHHHHHHSHHHHHHHHHHHHHHHHHHHTTHHHHHHHHHHHHHHHHHHTTTHHHHHHHHHHHT-EEEEPBHHHHHHHHHHHHHHHHHHTT-HHHHHHHHT-SSHHHHHHHHTT-GGGHHHHTTTTTS-HHHHHHHHHHHHHHHHHHSPPPS-HHHHHHHHHHHHHHHHHHHHHHH-TTTTHHHHHHHHHHHHHHHHHHHHHHHHTTPPTT-HHHHHHHHHT--TTS---TTT---S----HHHHHHHHHHHHTS-HHHHHHHHHHHHHHHHHHIIIII--HHHHHHHTTTT--HHHHHHHHHHHTT-STTB-----HHHHHH-

Radius of gyration: 35.22 Å; Cα contacts (8 Å, |Δi|>4): 2035; chains: 2; bounding box: 99×84×86 Å

Foldseek 3Di:
DPPPCVVVVCVVCVVCVLVVLLVLLLVLLVCCQQLLLLLLADLDVVSLVVNVVSVVVNLVSLVVNLVVLQVVLPPPPDQLLANLLSLLSLLLSLQSLLGHQSFLDLFLVVLQCLVVLVVSSVVSLVSSVVSLVSSPDPHLLNLLSVLSNLLSVLSNVLSSVLSPCLHLVNVLVVLPDDVPDPPPPCPPLVPDDAPDDDALLRLLQVLVVVLSQCVCQLNLFFHAPVLLVSLQSNLLRDALQSLLSSLLSNLLVLCSSNTGSLVQCPDPVNVVSLVSSLVSLVVSLVSCVPPNDCVSHDPVSNVSVNVSSVSSNVSSVSSVVCSCLDSVVSNVLQPPPDPDPSNVVSVVVSVVSCVSSVLLRWDWDWFFFPPAPQGDIFTFTQRASSNYLFNQKFKFFALLQLLLVAADDARTDDCHVVNVVVVVCCVVVVVVVCVVVCVPCVVVVLPPDDVSCVVCVVVVCVVVCVVVVVVVVVVVVCVVCVVVVCVVVVVVVVVVLVSRVNRMDMYGDTPVLSSVLLVLLSVQLVVCVQPPVSLVCLLQFQLLVLLVVCCVPPVLSVVVNCLTPVADNLSSLVLLLLLLLLCLLQDDQDNDNLLNVLNVLLNSLSRSVVCCLANVCQFQVVCNVLNVLLSVQQSVVLSVQCVVVVNHRNPSNVSSVSLLPPPPPPVPVPPPPPDSSHHCSNVSSVSNVSLVVDDSSVSSNSSSSSSSSSLSNSLAPRGRSNVQSRQSSSRHHPSNSSNVSCVSSVRHPSYPSDPPPVVVVVD/DPPPCVVVVCVVCVVCVLVVLLVLLLVLLVCCQQLQLLLLADLDVVSLVVNVVSVVVNLVSLVVNLVVLQVVLPPPDDQLLANLLSLLSLLLSLQSLLGHQSFLDLFLVVLQCLVVLVVSSVVSLVSSVVSLVSNPPPFLLNLLSVLSNLLSVLSNVLSSVLSPCLHLVNVLVVLPDDVPDPPPPCPPLVPDDAPDDDALLRLLQVLVVVLSQCVCQLNLFFHAPVLLVSLQSNLLRDALQSLLSSLLNNLLVLCSSNTGSLVQCPDPVNVVSLCSSLVSLVVSLVSCVPPHDCVSHDPVSNVSVNVSSVSSNVSSVSSVVCSCLDSVVSNVLCPPPDPDPSNVVSVVVSVVSSVSSVLLRWDWDWFFFPPAPQGDIFTFTQRASSNYSFNQKFKFFALLQLLLVAADDARTDDCHVVNVVVVVCCVVVVVVVCVVVCVPCVVVVLPPDPVSVVVVVVVVCVVCCVVVVVVVCVVVVCVVCVVVVCVVVVVVVVVVLVSRVNRMDIYGDTPVLSSVLLVLLSVQLVVCVQPPVSLVCLLQFQLLVLLVVCCVPPVLSVVVNCLTVVADNLSSLVLLLLLLLLCLLQDDQDNDPLLNVLNVLLNSLSRSVVCCLANVCQFQVVCNVLNVLLSVQQSVVLSVQCVVVVNHRNPSNVSSVSLLPPPPPPVPVPPPPPDSSHHCSNVSSVSNVSLVPDDSSVSSNSSSSSSSSSLSNSLAPRGRSNVQSRQSSSRHHPSNSSNVSCVSSVRHPSYPSDPPPVVVVVD

pLDDT: mean 76.22, std 19.22, range [20.91, 97.56]

Nearest PDB structures (foldseek):
  2c63-assembly2_D  TM=2.270E-01  e=1.766E+00  Homo sapiens
  5yqg-assembly1_B  TM=2.286E-01  e=1.836E+00  Mus musculus
  6zc9-assembly1_C  TM=2.121E-01  e=1.986E+00  Homo sapiens
  7nmz-assembly1_BA  TM=2.190E-01  e=2.611E+00  Homo sapiens
  6zc9-assembly2_B  TM=1.656E-01  e=1.698E+00  Homo sapiens

InterPro domains:
  IPR007658 Protein of unknown function DUF594 [PF04578] (693-747)
  IPR025315 Domain of unknown function DUF4220 [PF13968] (52-372)

Organism: Citrus sinensis (NCBI:txid2711)